Protein AF-A0A7S4GIW9-F1 (afdb_monomer_lite)

Secondary structure (DSSP, 8-state):
-HHHHHHHHHHHHHHHTTS-TT--HHHHHHHHHHHHTT-GGGGTTPPSTTSSHHHHHHHHHHHHHHHHHSTTHHHHHHHHHHHHHHHHHHT--TTTT-EEE--SSEEEE-TTSHHHHHHHHHHHHHHTTEEEEEE---BSGGGT-SSBGGGSBS-TTT--BHHHHHHHHHHHHHHHHTS---EEEEE-TTTHHHHHHHHHHTGGGGPPTTSEEEEEPPEEE-B-STT--B-EETTEEEEE-EEE-BSTHHHHHHHHTTHHHHHHHTT--EEEEEETTBSTHHHHHHHHHHHHHHHT-SEEEEEE---TT-SSPEEEEEE-TTS-EEEEEE-HHHHHHHHHHHHHHHT-----S---TTSS-SSPEEEEEEEEEHHHHHHHHGGGTTPPPEEE---BSSTT--SBSS-B-EEE-GGGGGGGS-TT--EEEEEESSSTT--B----HHHHHHHHTTTS---SHHHHHHHHHHHHHHHHHHTT-B-PPPPS-B-TTS-B---EEEE-TTT-SSHHHHHHTB-TT---EE-TT-EEEEESSEEES-EEEESEEEEEE-TTEEEEEEEEEEES--EEEEEPPTTS-HHHHTTSEEEEES--EEEEE-SSEEEEEE-----EEEEEE-SSTTTS--STT---HHHHHHT-TTEEEEEEE-S-HHHHHHHHHHHHHH-HHHHTT-EEESSHHHHHHHS-GGGS-SEEEE---GGGSSSSSTTT-HHHHHHHTT-EEEEESPS-SS-TTSSTT-SHHHHHHHHHHHHHHH---EEEE-GGGG-HHHHHHHHHHHHHTPPEEEEEEEEEEEGGG-TT--TTS--HIIIIIHHHHHHHHHHH-SEEEEEEEEEEE-TTS-TTSS---S---TT-----SEEEEEEEETTS-EEEEEEEEE-S-SS-EEEEEEEETTEEEEEE-TTSSEEEEEEE-TT-SS-EEEEEE-----TTS---TTHHHH-HHHHHHHHHHHHHHHT-GGG-S--HHHHHHHHHHHHHHHHHHHHHHHHGGG----S-PPPP-----

InterPro domains:
  IPR002618 UDPGP family [PF01704] (115-274)
  IPR013944 Oxidoreductase putative, C-terminal [PF08635] (773-906)
  IPR029044 Nucleotide-diphospho-sugar transferases [G3DSA:3.90.550.10] (23-480)
  IPR029044 Nucleotide-diphospho-sugar transferases [SSF53448] (30-552)
  IPR039741 UDP-sugar pyrophosphorylase [PTHR11952] (23-503)

Structure (mmCIF, N/CA/C/O backbone):
data_AF-A0A7S4GIW9-F1
#
_entry.id   AF-A0A7S4GIW9-F1
#
loop_
_atom_site.group_PDB
_atom_site.id
_atom_site.type_symbol
_atom_site.label_atom_id
_atom_site.label_alt_id
_atom_site.label_comp_id
_atom_site.label_asym_id
_atom_site.label_entity_id
_atom_site.label_seq_id
_atom_site.pdbx_PDB_ins_code
_atom_site.Cartn_x
_atom_site.Cartn_y
_atom_site.Cartn_z
_atom_site.occupancy
_atom_site.B_iso_or_equiv
_atom_site.auth_seq_id
_atom_site.auth_comp_id
_atom_site.auth_asym_id
_atom_site.auth_atom_id
_atom_site.pdbx_PDB_model_num
ATOM 1 N N . PHE A 1 1 ? -38.300 11.000 59.603 1.00 38.16 1 PHE A N 1
ATOM 2 C CA . PHE A 1 1 ? -38.843 9.673 59.249 1.00 38.16 1 PHE A CA 1
ATOM 3 C C . PHE A 1 1 ? -40.251 9.724 58.643 1.00 38.16 1 PHE A C 1
ATOM 5 O O . PHE A 1 1 ? -40.434 9.076 57.629 1.00 38.16 1 PHE A O 1
ATOM 12 N N . PHE A 1 2 ? -41.213 10.523 59.138 1.00 39.88 2 PHE A N 1
ATOM 13 C CA . PHE A 1 2 ? -42.573 10.583 58.548 1.00 39.88 2 PHE A CA 1
ATOM 14 C C . PHE A 1 2 ? -42.736 11.390 57.232 1.00 39.88 2 PHE A C 1
ATOM 16 O O . PHE A 1 2 ? -43.735 11.189 56.553 1.00 39.88 2 PHE A O 1
ATOM 23 N N . SER A 1 3 ? -41.801 12.268 56.825 1.00 44.06 3 SER A N 1
ATOM 24 C CA . SER A 1 3 ? -41.981 13.092 55.604 1.00 44.06 3 SER A CA 1
ATOM 25 C C . SER A 1 3 ? -41.475 12.459 54.300 1.00 44.06 3 SER A C 1
ATOM 27 O O . SER A 1 3 ? -41.956 12.830 53.239 1.00 44.06 3 SER A O 1
ATOM 29 N N . LEU A 1 4 ? -40.536 11.504 54.358 1.00 45.56 4 LEU A N 1
ATOM 30 C CA . LEU A 1 4 ? -40.006 10.819 53.166 1.00 45.56 4 LEU A CA 1
ATOM 31 C C . LEU A 1 4 ? -40.967 9.734 52.647 1.00 45.56 4 LEU A C 1
ATOM 33 O O . LEU A 1 4 ? -41.129 9.594 51.442 1.00 45.56 4 LEU A O 1
ATOM 37 N N . GLY A 1 5 ? -41.669 9.030 53.544 1.00 49.12 5 GLY A N 1
ATOM 38 C CA . GLY A 1 5 ? -42.648 8.005 53.155 1.00 49.12 5 GLY A CA 1
ATOM 39 C C . GLY A 1 5 ? -43.921 8.571 52.515 1.00 49.12 5 GLY A C 1
ATOM 40 O O . GLY A 1 5 ? -44.480 7.951 51.623 1.00 49.12 5 GLY A O 1
ATOM 41 N N . ALA A 1 6 ? -44.364 9.769 52.914 1.00 55.41 6 ALA A N 1
ATOM 42 C CA . ALA A 1 6 ? -45.567 10.388 52.348 1.00 55.41 6 ALA A CA 1
ATOM 43 C C . ALA A 1 6 ? -45.371 10.885 50.902 1.00 55.41 6 ALA A C 1
ATOM 45 O O . ALA A 1 6 ? -46.318 10.866 50.121 1.00 55.41 6 ALA A O 1
ATOM 46 N N . ALA A 1 7 ? -44.153 11.312 50.544 1.00 58.69 7 ALA A N 1
ATOM 47 C CA . ALA A 1 7 ? -43.834 11.777 49.195 1.00 58.69 7 ALA A CA 1
ATOM 48 C C . ALA A 1 7 ? -43.773 10.617 48.185 1.00 58.69 7 ALA A C 1
ATOM 50 O O . ALA A 1 7 ? -44.364 10.728 47.117 1.00 58.69 7 ALA A O 1
ATOM 51 N N . SER A 1 8 ? -43.146 9.489 48.546 1.00 62.00 8 SER A N 1
ATOM 52 C CA . SER A 1 8 ? -43.103 8.286 47.693 1.00 62.00 8 SER A CA 1
ATOM 53 C C . SER A 1 8 ? -44.500 7.691 47.472 1.00 62.00 8 SER A C 1
ATOM 55 O O . SER A 1 8 ? -44.871 7.464 46.328 1.00 62.00 8 SER A O 1
ATOM 57 N N . ILE A 1 9 ? -45.336 7.594 48.518 1.00 69.31 9 ILE A N 1
ATOM 58 C CA . ILE A 1 9 ? -46.732 7.124 48.386 1.00 69.31 9 ILE A CA 1
ATOM 59 C C . ILE A 1 9 ? -47.542 8.001 47.412 1.00 69.31 9 ILE A C 1
ATOM 61 O O . ILE A 1 9 ? -48.404 7.502 46.692 1.00 69.31 9 ILE A O 1
ATOM 65 N N . MET A 1 10 ? -47.288 9.313 47.389 1.00 74.44 10 MET A N 1
ATOM 66 C CA . MET A 1 10 ? -47.988 10.237 46.495 1.00 74.44 10 MET A CA 1
ATOM 67 C C . MET A 1 10 ? -47.496 10.134 45.042 1.00 74.44 10 MET A C 1
ATOM 69 O O . MET A 1 10 ? -48.313 10.258 44.133 1.00 74.44 10 MET A O 1
ATOM 73 N N . VAL A 1 11 ? -46.200 9.887 44.818 1.00 77.75 11 VAL A N 1
ATOM 74 C CA . VAL A 1 11 ? -45.629 9.647 43.479 1.00 77.75 11 VAL A CA 1
ATOM 75 C C . VAL A 1 11 ? -46.150 8.332 42.899 1.00 77.75 11 VAL A C 1
ATOM 77 O O . VAL A 1 11 ? -46.629 8.335 41.768 1.00 77.75 11 VAL A O 1
ATOM 80 N N . ASP A 1 12 ? -46.156 7.255 43.688 1.00 82.25 12 ASP A N 1
ATOM 81 C CA . ASP A 1 12 ? -46.660 5.947 43.252 1.00 82.25 12 ASP A CA 1
ATOM 82 C C . ASP A 1 12 ? -48.149 6.014 42.887 1.00 82.25 12 ASP A C 1
ATOM 84 O O . ASP A 1 12 ? -48.539 5.587 41.804 1.00 82.25 12 ASP A O 1
ATOM 88 N N . ALA A 1 13 ? -48.975 6.666 43.714 1.00 82.00 13 ALA A N 1
ATOM 89 C CA . ALA A 1 13 ? -50.401 6.834 43.424 1.00 82.00 13 ALA A CA 1
ATOM 90 C C . ALA A 1 13 ? -50.675 7.688 42.167 1.00 82.00 13 ALA A C 1
ATOM 92 O O . ALA A 1 13 ? -51.655 7.454 41.455 1.00 82.00 13 ALA A O 1
ATOM 93 N N . LEU A 1 14 ? -49.836 8.696 41.892 1.00 83.75 14 LEU A N 1
ATOM 94 C CA . LEU A 1 14 ? -49.935 9.520 40.681 1.00 83.75 14 LEU A CA 1
ATOM 95 C C . LEU A 1 14 ? -49.474 8.767 39.429 1.00 83.75 14 LEU A C 1
ATOM 97 O O . LEU A 1 14 ? -50.028 8.999 38.354 1.00 83.75 14 LEU A O 1
ATOM 101 N N . LEU A 1 15 ? -48.477 7.892 39.564 1.00 88.25 15 LEU A N 1
ATOM 102 C CA . LEU A 1 15 ? -47.996 7.033 38.489 1.00 88.25 15 LEU A CA 1
ATOM 103 C C . LEU A 1 15 ? -49.033 5.956 38.149 1.00 88.25 15 LEU A C 1
ATOM 105 O O . LEU A 1 15 ? -49.421 5.841 36.988 1.00 88.25 15 LEU A O 1
ATOM 109 N N . ASP A 1 16 ? -49.568 5.259 39.155 1.00 86.88 16 ASP A N 1
ATOM 110 C CA . ASP A 1 16 ? -50.605 4.230 39.000 1.00 86.88 16 ASP A CA 1
ATOM 111 C C . ASP A 1 16 ? -51.836 4.742 38.240 1.00 86.88 16 ASP A C 1
ATOM 113 O O . ASP A 1 16 ? -52.397 4.038 37.400 1.00 86.88 16 ASP A O 1
ATOM 117 N N . ALA A 1 17 ? -52.226 6.002 38.462 1.00 86.75 17 ALA A N 1
ATOM 118 C CA . ALA A 1 17 ? -53.340 6.642 37.755 1.00 86.75 17 ALA A CA 1
ATOM 119 C C . ALA A 1 17 ? -53.102 6.830 36.238 1.00 86.75 17 ALA A C 1
ATOM 121 O O . ALA A 1 17 ? -54.038 7.148 35.496 1.00 86.75 17 ALA A O 1
ATOM 122 N N . LYS A 1 18 ? -51.860 6.658 35.769 1.00 88.06 18 LYS A N 1
ATOM 123 C CA . LYS A 1 18 ? -51.446 6.805 34.365 1.00 88.06 18 LYS A CA 1
ATOM 124 C C . LYS A 1 18 ? -51.061 5.479 33.704 1.00 88.06 18 LYS A C 1
ATOM 126 O O . LYS A 1 18 ? -51.058 5.424 32.470 1.00 88.06 18 LYS A O 1
ATOM 131 N N . LEU A 1 19 ? -50.757 4.437 34.485 1.00 88.44 19 LEU A N 1
ATOM 132 C CA . LEU A 1 19 ? -50.338 3.118 33.997 1.00 88.44 19 LEU A CA 1
ATOM 133 C C . LEU A 1 19 ? -51.541 2.269 33.543 1.00 88.44 19 LEU A C 1
ATOM 135 O O . LEU A 1 19 ? -52.378 1.931 34.381 1.00 88.44 19 LEU A O 1
ATOM 139 N N . PRO A 1 20 ? -51.632 1.867 32.260 1.00 86.69 20 PRO A N 1
ATOM 140 C CA . PRO A 1 20 ? -52.759 1.103 31.725 1.00 86.69 20 PRO A CA 1
ATOM 141 C C . PRO A 1 20 ? -53.138 -0.135 32.547 1.00 86.69 20 PRO A C 1
ATOM 143 O O . PRO A 1 20 ? -52.297 -0.824 33.130 1.00 86.69 20 PRO A O 1
ATOM 146 N N . ASN A 1 21 ? -54.437 -0.442 32.588 1.00 84.75 21 ASN A N 1
ATOM 147 C CA . ASN A 1 21 ? -54.949 -1.590 33.343 1.00 84.75 21 ASN A CA 1
ATOM 148 C C . ASN A 1 21 ? -54.437 -2.937 32.812 1.00 84.75 21 ASN A C 1
ATOM 150 O O . ASN A 1 21 ? -54.299 -3.882 33.587 1.00 84.75 21 ASN A O 1
ATOM 154 N N . ASP A 1 22 ? -54.153 -3.018 31.512 1.00 87.25 22 ASP A N 1
ATOM 155 C CA . ASP A 1 22 ? -53.666 -4.212 30.820 1.00 87.25 22 ASP A CA 1
ATOM 156 C C . ASP A 1 22 ? -52.139 -4.391 30.883 1.00 87.25 22 ASP A C 1
ATOM 158 O O . ASP A 1 22 ? -51.616 -5.331 30.276 1.00 87.25 22 ASP A O 1
ATOM 162 N N . PHE A 1 23 ? -51.427 -3.521 31.611 1.00 89.62 23 PHE A N 1
ATOM 163 C CA . PHE A 1 23 ? -50.010 -3.722 31.907 1.00 89.62 23 PHE A CA 1
ATOM 164 C C . PHE A 1 23 ? -49.804 -4.953 32.790 1.00 89.62 23 PHE A C 1
ATOM 166 O O . PHE A 1 23 ? -50.555 -5.192 33.745 1.00 89.62 23 PHE A O 1
ATOM 173 N N . THR A 1 24 ? -48.755 -5.718 32.497 1.00 89.69 24 THR A N 1
ATOM 174 C CA . THR A 1 24 ? -48.307 -6.814 33.358 1.00 89.69 24 THR A CA 1
ATOM 175 C C . THR A 1 24 ? -47.776 -6.268 34.685 1.00 89.69 24 THR A C 1
ATOM 177 O O . THR A 1 24 ? -47.461 -5.084 34.813 1.00 89.69 24 THR A O 1
ATOM 180 N N . LEU A 1 25 ? -47.668 -7.133 35.698 1.00 88.75 25 LEU A N 1
ATOM 181 C CA . LEU A 1 25 ? -47.049 -6.743 36.968 1.00 88.75 25 LEU A CA 1
ATOM 182 C C . LEU A 1 25 ? -45.603 -6.267 36.750 1.00 88.75 25 LEU A C 1
ATOM 184 O O . LEU A 1 25 ? -45.222 -5.238 37.284 1.00 88.75 25 LEU A O 1
ATOM 188 N N . GLU A 1 26 ? -44.858 -6.945 35.873 1.00 88.31 26 GLU A N 1
ATOM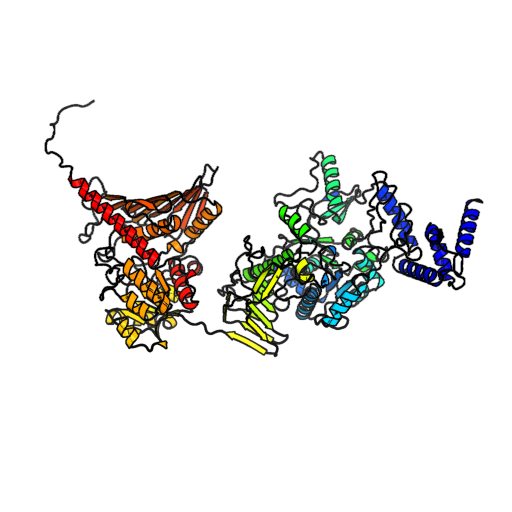 189 C CA . GLU A 1 26 ? -43.483 -6.584 35.504 1.00 88.31 26 GLU A CA 1
ATOM 190 C C . GLU A 1 26 ? -43.391 -5.199 34.840 1.00 88.31 26 GLU A C 1
ATOM 192 O O . GLU A 1 26 ? -42.480 -4.433 35.141 1.00 88.31 26 GLU A O 1
ATOM 197 N N . GLU A 1 27 ? -44.337 -4.847 33.959 1.00 90.44 27 GLU A N 1
ATOM 198 C CA . GLU A 1 27 ? -44.386 -3.518 33.329 1.00 90.44 27 GLU A CA 1
ATOM 199 C C . GLU A 1 27 ? -44.665 -2.417 34.364 1.00 90.44 27 GLU A C 1
ATOM 201 O O . GLU A 1 27 ? -44.078 -1.338 34.289 1.00 90.44 27 GLU A O 1
ATOM 206 N N . LYS A 1 28 ? -45.532 -2.681 35.350 1.00 90.62 28 LYS A N 1
ATOM 207 C CA . LYS A 1 28 ? -45.808 -1.730 36.438 1.00 90.62 28 LYS A CA 1
ATOM 208 C C . LYS A 1 28 ? -44.613 -1.591 37.376 1.00 90.62 28 LYS A C 1
ATOM 210 O O . LYS A 1 28 ? -44.199 -0.468 37.652 1.00 90.62 28 LYS A O 1
ATOM 215 N N . ASP A 1 29 ? -44.014 -2.706 37.788 1.00 92.31 29 ASP A N 1
ATOM 216 C CA . ASP A 1 29 ? -42.825 -2.726 38.645 1.00 92.31 29 ASP A CA 1
ATOM 217 C C . ASP A 1 29 ? -41.670 -1.948 37.997 1.00 92.31 29 ASP A C 1
ATOM 219 O O . ASP A 1 29 ? -41.064 -1.095 38.639 1.00 92.31 29 ASP A O 1
ATOM 223 N N . LEU A 1 30 ? -41.433 -2.135 36.693 1.00 92.50 30 LEU A N 1
ATOM 224 C CA . LEU A 1 30 ? -40.395 -1.409 35.958 1.00 92.50 30 LEU A CA 1
ATOM 225 C C . LEU A 1 30 ? -40.660 0.108 35.883 1.00 92.50 30 LEU A C 1
ATOM 227 O O . LEU A 1 30 ? -39.719 0.905 35.887 1.00 92.50 30 LEU A O 1
ATOM 231 N N . ALA A 1 31 ? -41.926 0.530 35.822 1.00 93.12 31 ALA A N 1
ATOM 232 C CA . ALA A 1 31 ? -42.284 1.946 35.875 1.00 93.12 31 ALA A CA 1
ATOM 233 C C . ALA A 1 31 ? -42.029 2.547 37.270 1.00 93.12 31 ALA A C 1
ATOM 235 O O . ALA A 1 31 ? -41.482 3.649 37.369 1.00 93.12 31 ALA A O 1
ATOM 236 N N . HIS A 1 32 ? -42.356 1.816 38.342 1.00 93.00 32 HIS A N 1
ATOM 237 C CA . HIS A 1 32 ? -42.006 2.222 39.707 1.00 93.00 32 HIS A CA 1
ATOM 238 C C . HIS A 1 32 ? -40.490 2.236 39.926 1.00 93.00 32 HIS A C 1
ATOM 240 O O . HIS A 1 32 ? -39.978 3.161 40.552 1.00 93.00 32 HIS A O 1
ATOM 246 N N . ASP A 1 33 ? -39.746 1.280 39.366 1.00 93.12 33 ASP A N 1
ATOM 247 C CA . ASP A 1 33 ? -38.282 1.274 39.411 1.00 93.12 33 ASP A CA 1
ATOM 248 C C . ASP A 1 33 ? -37.699 2.527 38.749 1.00 93.12 33 ASP A C 1
ATOM 250 O O . ASP A 1 33 ? -36.821 3.171 39.323 1.00 93.12 33 ASP A O 1
ATOM 254 N N . LEU A 1 34 ? -38.223 2.947 37.591 1.00 94.00 34 LEU A N 1
ATOM 255 C CA . LEU A 1 34 ? -37.839 4.218 36.969 1.00 94.00 34 LEU A CA 1
ATOM 256 C C . LEU A 1 34 ? -38.123 5.418 37.885 1.00 94.00 34 LEU A C 1
ATOM 258 O O . LEU A 1 34 ? -37.243 6.263 38.066 1.00 94.00 34 LEU A O 1
ATOM 262 N N . ALA A 1 35 ? -39.306 5.493 38.498 1.00 93.00 35 ALA A N 1
ATOM 263 C CA . ALA A 1 35 ? -39.626 6.558 39.451 1.00 93.00 35 ALA A CA 1
ATOM 264 C C . ALA A 1 35 ? -38.669 6.549 40.660 1.00 93.00 35 ALA A C 1
ATOM 266 O O . ALA A 1 35 ? -38.144 7.592 41.047 1.00 93.00 35 ALA A O 1
ATOM 267 N N . ASN A 1 36 ? -38.334 5.371 41.191 1.00 91.69 36 ASN A N 1
ATOM 268 C CA . ASN A 1 36 ? -37.367 5.204 42.280 1.00 91.69 36 ASN A CA 1
ATOM 269 C C . ASN A 1 36 ? -35.938 5.630 41.894 1.00 91.69 36 ASN A C 1
ATOM 271 O O . ASN A 1 36 ? -35.154 6.023 42.761 1.00 91.69 36 ASN A O 1
ATOM 275 N N . LEU A 1 37 ? -35.592 5.597 40.603 1.00 93.62 37 LEU A N 1
ATOM 276 C CA . LEU A 1 37 ? -34.322 6.103 40.068 1.00 93.62 37 LEU A CA 1
ATOM 277 C C . LEU A 1 37 ? -34.308 7.630 39.850 1.00 93.62 37 LEU A C 1
ATOM 279 O O . LEU A 1 37 ? -33.266 8.177 39.462 1.00 93.62 37 LEU A O 1
ATOM 283 N N . GLY A 1 38 ? -35.418 8.323 40.127 1.00 93.44 38 GLY A N 1
ATOM 284 C CA . GLY A 1 38 ? -35.595 9.758 39.884 1.00 93.44 38 GLY A CA 1
ATOM 285 C C . GLY A 1 38 ? -35.997 10.085 38.443 1.00 93.44 38 GLY A C 1
ATOM 286 O O . GLY A 1 38 ? -35.600 11.125 37.917 1.00 93.44 38 GLY A O 1
ATOM 287 N N . GLN A 1 39 ? -36.689 9.158 37.770 1.00 96.00 39 GLN A N 1
ATOM 288 C CA . GLN A 1 39 ? -37.133 9.284 36.377 1.00 96.00 39 GLN A CA 1
ATOM 289 C C . GLN A 1 39 ? -38.656 9.476 36.262 1.00 96.00 39 GLN A C 1
ATOM 291 O O . GLN A 1 39 ? -39.239 9.238 35.205 1.00 96.00 39 GLN A O 1
ATOM 296 N N . GLU A 1 40 ? -39.328 9.907 37.333 1.00 93.00 40 GLU A N 1
ATOM 297 C CA . GLU A 1 40 ? -40.781 10.110 37.361 1.00 93.00 40 GLU A CA 1
ATOM 298 C C . GLU A 1 40 ? -41.262 11.146 36.330 1.00 93.00 40 GLU A C 1
ATOM 300 O O . GLU A 1 40 ? -42.408 11.098 35.876 1.00 93.00 40 GLU A O 1
ATOM 305 N N . HIS A 1 41 ? -40.374 12.048 35.890 1.00 93.06 41 HIS A N 1
ATOM 306 C CA . HIS A 1 41 ? -40.690 13.063 34.886 1.00 93.06 41 HIS A CA 1
ATOM 307 C C . HIS A 1 41 ? -41.069 12.478 33.525 1.00 93.06 41 HIS A C 1
ATOM 309 O O . HIS A 1 41 ? -41.790 13.139 32.781 1.00 93.06 41 HIS A O 1
ATOM 315 N N . LEU A 1 42 ? -40.635 11.252 33.213 1.00 94.12 42 LEU A N 1
ATOM 316 C CA . LEU A 1 42 ? -40.977 10.555 31.968 1.00 94.12 42 LEU A CA 1
ATOM 317 C C . LEU A 1 42 ? -42.487 10.318 31.832 1.00 94.12 42 LEU A C 1
ATOM 319 O O . LEU A 1 42 ? -43.005 10.236 30.722 1.00 94.12 42 LEU A O 1
ATOM 323 N N . PHE A 1 43 ? -43.200 10.263 32.959 1.00 92.25 43 PHE A N 1
ATOM 324 C CA . PHE A 1 43 ? -44.635 9.994 33.013 1.00 92.25 43 PHE A CA 1
ATOM 325 C C . PHE A 1 43 ? -45.472 11.262 33.226 1.00 92.25 43 PHE A C 1
ATOM 327 O O . PHE A 1 43 ? -46.699 11.184 33.317 1.00 92.25 43 PHE A O 1
ATOM 334 N N . ASN A 1 44 ? -44.858 12.447 33.345 1.00 89.06 44 ASN A N 1
ATOM 335 C CA . ASN A 1 44 ? -45.577 13.682 33.684 1.00 89.06 44 ASN A CA 1
ATOM 336 C C . ASN A 1 44 ? -46.642 14.042 32.644 1.00 89.06 44 ASN A C 1
ATOM 338 O O . ASN A 1 44 ? -47.782 14.322 33.024 1.00 89.06 44 ASN A O 1
ATOM 342 N N . ASP A 1 45 ? -46.294 13.924 31.366 1.00 86.31 45 ASP A N 1
ATOM 343 C CA . ASP A 1 45 ? -47.155 14.291 30.238 1.00 86.31 45 ASP A CA 1
ATOM 344 C C . ASP A 1 45 ? -48.039 13.134 29.744 1.00 86.31 45 ASP A C 1
ATOM 346 O O . ASP A 1 45 ? -48.751 13.274 28.749 1.00 86.31 45 ASP A O 1
ATOM 350 N N . TRP A 1 46 ? -48.015 11.980 30.422 1.00 90.69 46 TRP A N 1
ATOM 351 C CA . TRP A 1 46 ? -48.885 10.864 30.061 1.00 90.69 46 TRP A CA 1
ATOM 352 C C . TRP A 1 46 ? -50.347 11.181 30.411 1.00 90.69 46 TRP A C 1
ATOM 354 O O . TRP A 1 46 ? -50.626 11.626 31.533 1.00 90.69 46 TRP A O 1
ATOM 364 N N . PRO A 1 47 ? -51.294 10.918 29.490 1.00 87.62 47 PRO A N 1
ATOM 365 C CA . PRO A 1 47 ? -52.717 11.055 29.759 1.00 87.62 47 PRO A CA 1
ATOM 366 C C . PRO A 1 47 ? -53.183 9.978 30.758 1.00 87.62 47 PRO A C 1
ATOM 368 O O . PRO A 1 47 ? -52.425 9.045 31.060 1.00 87.62 47 PRO A O 1
ATOM 371 N N . PRO A 1 48 ? -54.421 10.074 31.277 1.00 85.31 48 PRO A N 1
ATOM 372 C CA . PRO A 1 48 ? -54.980 9.095 32.205 1.00 85.31 48 PRO A CA 1
ATOM 373 C C . PRO A 1 48 ? -54.899 7.642 31.711 1.00 85.31 48 PRO A C 1
ATOM 375 O O . PRO A 1 48 ? -54.687 7.367 30.529 1.00 85.31 48 PRO A O 1
ATOM 378 N N . GLN A 1 49 ? -55.068 6.721 32.657 1.00 77.81 49 GLN A N 1
ATOM 379 C CA . GLN A 1 49 ? -54.806 5.286 32.562 1.00 77.81 49 GLN A CA 1
ATOM 380 C C . GLN A 1 49 ? -55.054 4.612 31.196 1.00 77.81 49 GLN A C 1
ATOM 382 O O . GLN A 1 49 ? -54.143 3.980 30.671 1.00 77.81 49 GLN A O 1
ATOM 387 N N . ASP A 1 50 ? -56.234 4.779 30.596 1.00 76.75 50 ASP A N 1
ATOM 388 C CA . ASP A 1 50 ? -56.660 4.014 29.410 1.00 76.75 50 ASP A CA 1
ATOM 389 C C . ASP A 1 50 ? -56.513 4.778 28.072 1.00 76.75 50 ASP A C 1
ATOM 391 O O . ASP A 1 50 ? -57.012 4.340 27.034 1.00 76.75 50 ASP A O 1
ATOM 395 N N . GLU A 1 51 ? -55.826 5.924 28.072 1.00 76.44 51 GLU A N 1
ATOM 396 C CA . GLU A 1 51 ? -55.464 6.662 26.856 1.00 76.44 51 GLU A CA 1
ATOM 397 C C . GLU A 1 51 ? -54.027 6.346 26.414 1.00 76.44 51 GLU A C 1
ATOM 399 O O . GLU A 1 51 ? -53.128 6.199 27.247 1.00 76.44 51 GLU A O 1
ATOM 404 N N . ALA A 1 52 ? -53.806 6.275 25.093 1.00 76.81 52 ALA A N 1
ATOM 405 C CA . ALA A 1 52 ? -52.512 5.965 24.468 1.00 76.81 52 ALA A CA 1
ATOM 406 C C . ALA A 1 52 ? -51.866 4.653 24.970 1.00 76.81 52 ALA A C 1
ATOM 408 O O . ALA A 1 52 ? -50.644 4.538 25.068 1.00 76.81 52 ALA A O 1
ATOM 409 N N . SER A 1 53 ? -52.679 3.647 25.325 1.00 79.75 53 SER A N 1
ATOM 410 C CA . SER A 1 53 ? -52.186 2.396 25.921 1.00 79.75 53 SER A CA 1
ATOM 411 C C . SER A 1 53 ? -51.204 1.646 25.019 1.00 79.75 53 SER A C 1
ATOM 413 O O . SER A 1 53 ? -50.292 0.998 25.524 1.00 79.75 53 SER A O 1
ATOM 415 N N . THR A 1 54 ? -51.342 1.759 23.692 1.00 87.81 54 THR A N 1
ATOM 416 C CA . THR A 1 54 ? -50.422 1.108 22.742 1.00 87.81 54 THR A CA 1
ATOM 417 C C . THR A 1 54 ? -49.038 1.752 22.800 1.00 87.81 54 THR A C 1
ATOM 419 O O . THR A 1 54 ? -48.031 1.054 22.897 1.00 87.81 54 THR A O 1
ATOM 422 N N . GLU A 1 55 ? -48.984 3.080 22.797 1.00 91.19 55 GLU A N 1
ATOM 423 C CA . GLU A 1 55 ? -47.760 3.871 22.857 1.00 91.19 55 GLU A CA 1
ATOM 424 C C . GLU A 1 55 ? -47.070 3.729 24.219 1.00 91.19 55 GLU A C 1
ATOM 426 O O . GLU A 1 55 ? -45.870 3.470 24.279 1.00 91.19 55 GLU A O 1
ATOM 431 N N . LYS A 1 56 ? -47.831 3.792 25.320 1.00 92.56 56 LYS A N 1
ATOM 432 C CA . LYS A 1 56 ? -47.316 3.542 26.677 1.00 92.56 56 LYS A CA 1
ATOM 433 C C . LYS A 1 56 ? -46.713 2.140 26.806 1.00 92.56 56 LYS A C 1
ATOM 435 O O . LYS A 1 56 ? -45.669 1.970 27.431 1.00 92.56 56 LYS A O 1
ATOM 440 N N . LYS A 1 57 ? -47.345 1.131 26.199 1.00 90.88 57 LYS A N 1
ATOM 441 C CA . LYS A 1 57 ? -46.831 -0.244 26.193 1.00 90.88 57 LYS A CA 1
ATOM 442 C C . LYS A 1 57 ? -45.550 -0.369 25.372 1.00 90.88 57 LYS A C 1
ATOM 444 O O . LYS A 1 57 ? -44.597 -0.993 25.829 1.00 90.88 57 LYS A O 1
ATOM 449 N N . ALA A 1 58 ? -45.495 0.266 24.201 1.00 92.75 58 ALA A N 1
ATOM 450 C CA . ALA A 1 58 ? -44.282 0.321 23.386 1.00 92.75 58 ALA A CA 1
ATOM 451 C C . ALA A 1 58 ? -43.117 0.995 24.136 1.00 92.75 58 ALA A C 1
ATOM 453 O O . ALA A 1 58 ? -41.994 0.491 24.105 1.00 92.75 58 ALA A O 1
ATOM 454 N N . PHE A 1 59 ? -43.389 2.070 24.884 1.00 94.75 59 PHE A N 1
ATOM 455 C CA . PHE A 1 59 ? -42.402 2.707 25.756 1.00 94.75 59 PHE A CA 1
ATOM 456 C C . PHE A 1 59 ? -41.861 1.735 26.812 1.00 94.75 59 PHE A C 1
ATOM 458 O O . PHE A 1 59 ? -40.648 1.574 26.933 1.00 94.75 59 PHE A O 1
ATOM 465 N N . MET A 1 60 ? -42.731 1.032 27.547 1.00 94.56 60 MET A N 1
ATOM 466 C CA . MET A 1 60 ? -42.274 0.081 28.570 1.00 94.56 60 MET A CA 1
ATOM 467 C C . MET A 1 60 ? -41.507 -1.105 27.977 1.00 94.56 60 MET A C 1
ATOM 469 O O . MET A 1 60 ? -40.545 -1.569 28.585 1.00 94.56 60 MET A O 1
ATOM 473 N N . GLN A 1 61 ? -41.854 -1.548 26.766 1.00 94.06 61 GLN A N 1
ATOM 474 C CA . GLN A 1 61 ? -41.067 -2.542 26.030 1.00 94.06 61 GLN A CA 1
ATOM 475 C C . GLN A 1 61 ? -39.665 -2.023 25.691 1.00 94.06 61 GLN A C 1
ATOM 477 O O . GLN A 1 61 ? -38.685 -2.750 25.863 1.00 94.06 61 GLN A O 1
ATOM 482 N N . GLN A 1 62 ? -39.548 -0.762 25.260 1.00 95.00 62 GLN A N 1
ATOM 483 C CA . GLN A 1 62 ? -38.255 -0.117 25.028 1.00 95.00 62 GLN A CA 1
ATOM 484 C C . GLN A 1 62 ? -37.435 -0.040 26.327 1.00 95.00 62 GLN A C 1
ATOM 486 O O . GLN A 1 62 ? -36.260 -0.405 26.330 1.00 95.00 62 GLN A O 1
ATOM 491 N N . VAL A 1 63 ? -38.046 0.384 27.438 1.00 95.69 63 VAL A N 1
ATOM 492 C CA . VAL A 1 63 ? -37.393 0.447 28.758 1.00 95.69 63 VAL A CA 1
ATOM 493 C C . VAL A 1 63 ? -36.921 -0.939 29.201 1.00 95.69 63 VAL A C 1
ATOM 495 O O . VAL A 1 63 ? -35.780 -1.076 29.638 1.00 95.69 63 VAL A O 1
ATOM 498 N N . ALA A 1 64 ? -37.753 -1.973 29.051 1.00 94.81 64 ALA A N 1
ATOM 499 C CA . ALA A 1 64 ? -37.399 -3.345 29.405 1.00 94.81 64 ALA A CA 1
ATOM 500 C C . ALA A 1 64 ? -36.204 -3.853 28.584 1.00 94.81 64 ALA A C 1
ATOM 502 O O . ALA A 1 64 ? -35.284 -4.452 29.142 1.00 94.81 64 ALA A O 1
ATOM 503 N N . ALA A 1 65 ? -36.172 -3.558 27.280 1.00 93.38 65 ALA A N 1
ATOM 504 C CA . ALA A 1 65 ? -35.049 -3.905 26.413 1.00 93.38 65 ALA A CA 1
ATOM 505 C C . ALA A 1 65 ? -33.752 -3.191 26.833 1.00 93.38 65 ALA A C 1
ATOM 507 O O . ALA A 1 65 ? -32.705 -3.831 26.940 1.00 93.38 65 ALA A O 1
ATOM 508 N N . LEU A 1 66 ? -33.822 -1.889 27.133 1.00 94.38 66 LEU A N 1
ATOM 509 C CA . LEU A 1 66 ? -32.674 -1.113 27.612 1.00 94.38 66 LEU A CA 1
ATOM 510 C C . LEU A 1 66 ? -32.162 -1.652 28.955 1.00 94.38 66 LEU A C 1
ATOM 512 O O . LEU A 1 66 ? -30.959 -1.866 29.109 1.00 94.38 66 LEU A O 1
ATOM 516 N N . ASN A 1 67 ? -33.072 -1.958 29.882 1.00 94.62 67 ASN A N 1
ATOM 517 C CA . ASN A 1 67 ? -32.753 -2.542 31.182 1.00 94.62 67 ASN A CA 1
ATOM 518 C C . ASN A 1 67 ? -32.110 -3.929 31.073 1.00 94.62 67 ASN A C 1
ATOM 520 O O . ASN A 1 67 ? -31.199 -4.233 31.831 1.00 94.62 67 ASN A O 1
ATOM 524 N N . ALA A 1 68 ? -32.537 -4.761 30.124 1.00 91.31 68 ALA A N 1
ATOM 525 C CA . ALA A 1 68 ? -31.926 -6.070 29.904 1.00 91.31 68 ALA A CA 1
ATOM 526 C C . ALA A 1 68 ? -30.558 -5.988 29.197 1.00 91.31 68 ALA A C 1
ATOM 528 O O . ALA A 1 68 ? -29.725 -6.876 29.365 1.00 91.31 68 ALA A O 1
ATOM 529 N N . SER A 1 69 ? -30.333 -4.951 28.383 1.00 89.56 69 SER A N 1
ATOM 530 C CA . SER A 1 69 ? -29.129 -4.829 27.549 1.00 89.56 69 SER A CA 1
ATOM 531 C C . SER A 1 69 ? -27.880 -4.374 28.310 1.00 89.56 69 SER A C 1
ATOM 533 O O . SER A 1 69 ? -26.769 -4.782 27.969 1.00 89.56 69 SER A O 1
ATOM 535 N N . TYR A 1 70 ? -28.055 -3.547 29.341 1.00 90.94 70 TYR A N 1
ATOM 536 C CA . TYR A 1 70 ? -26.960 -2.982 30.121 1.00 90.94 70 TYR A CA 1
ATOM 537 C C . TYR A 1 70 ? -26.680 -3.855 31.359 1.00 90.94 70 TYR A C 1
ATOM 539 O O . TYR A 1 70 ? -27.614 -4.107 32.123 1.00 90.94 70 TYR A O 1
ATOM 547 N N . PRO A 1 71 ? -25.441 -4.333 31.603 1.00 89.19 71 PRO A N 1
ATOM 548 C CA . PRO A 1 71 ? -25.150 -5.145 32.789 1.00 89.19 71 PRO A CA 1
ATOM 549 C C . PRO A 1 71 ? -25.456 -4.384 34.092 1.00 89.19 71 PRO A C 1
ATOM 551 O O . PRO A 1 71 ? -25.046 -3.241 34.273 1.00 89.19 71 PRO A O 1
ATOM 554 N N . GLY A 1 72 ? -26.236 -4.995 34.989 1.00 90.06 72 GLY A N 1
ATOM 555 C CA . GLY A 1 72 ? -26.776 -4.329 36.187 1.00 90.06 72 GLY A CA 1
ATOM 556 C C . GLY A 1 72 ? -28.008 -3.433 35.949 1.00 90.06 72 GLY A C 1
ATOM 557 O O . GLY A 1 72 ? -28.522 -2.829 36.894 1.00 90.06 72 GLY A O 1
ATOM 558 N N . GLY A 1 73 ? -28.508 -3.368 34.714 1.00 93.38 73 GLY A N 1
ATOM 559 C CA . GLY A 1 73 ? -29.728 -2.667 34.322 1.00 93.38 73 GLY A CA 1
ATOM 560 C C . GLY A 1 73 ? -29.648 -1.142 34.350 1.00 93.38 73 GLY A C 1
ATOM 561 O O . GLY A 1 73 ? -28.597 -0.539 34.572 1.00 93.38 73 GLY A O 1
ATOM 562 N N . LEU A 1 74 ? -30.796 -0.492 34.145 1.00 95.81 74 LEU A N 1
ATOM 563 C CA . LEU A 1 74 ? -30.908 0.972 34.133 1.00 95.81 74 LEU A CA 1
ATOM 564 C C . LEU A 1 74 ? -30.511 1.595 35.471 1.00 95.81 74 LEU A C 1
ATOM 566 O O . LEU A 1 74 ? -30.030 2.726 35.492 1.00 95.81 74 LEU A O 1
ATOM 570 N N . LYS A 1 75 ? -30.656 0.854 36.574 1.00 95.31 75 LYS A N 1
ATOM 571 C CA . LYS A 1 75 ? -30.156 1.277 37.881 1.00 95.31 75 LYS A CA 1
ATOM 572 C C . LYS A 1 75 ? -28.641 1.486 37.856 1.00 95.31 75 LYS A C 1
ATOM 574 O O . LYS A 1 75 ? -28.186 2.566 38.217 1.00 95.31 75 LYS A O 1
ATOM 579 N N . ALA A 1 76 ? -27.877 0.483 37.414 1.00 94.06 76 ALA A N 1
ATOM 580 C CA . ALA A 1 76 ? -26.423 0.598 37.316 1.00 94.06 76 ALA A CA 1
ATOM 581 C C . ALA A 1 76 ? -26.015 1.719 36.349 1.00 94.06 76 ALA A C 1
ATOM 583 O O . ALA A 1 76 ? -25.141 2.517 36.677 1.00 94.06 76 ALA A O 1
ATOM 584 N N . TYR A 1 77 ? -26.713 1.850 35.214 1.00 95.38 77 TYR A N 1
ATOM 585 C CA . TYR A 1 77 ? -26.467 2.930 34.256 1.00 95.38 77 TYR A CA 1
ATOM 586 C C . TYR A 1 77 ? -26.663 4.325 34.873 1.00 95.38 77 TYR A C 1
ATOM 588 O O . TYR A 1 77 ? -25.812 5.197 34.713 1.00 95.38 77 TYR A O 1
ATOM 596 N N . VAL A 1 78 ? -27.761 4.548 35.608 1.00 97.06 78 VAL A N 1
ATOM 597 C CA . VAL A 1 78 ? -28.038 5.830 36.285 1.00 97.06 78 VAL A CA 1
ATOM 598 C C . VAL A 1 78 ? -27.025 6.102 37.397 1.00 97.06 78 VAL A C 1
ATOM 600 O O . VAL A 1 78 ? -26.552 7.233 37.515 1.00 97.06 78 VAL A O 1
ATOM 603 N N . ASP A 1 79 ? -26.676 5.092 38.195 1.00 95.31 79 ASP A N 1
ATOM 604 C CA . ASP A 1 79 ? -25.700 5.225 39.280 1.00 95.31 79 ASP A CA 1
ATOM 605 C C . ASP A 1 79 ? -24.314 5.617 38.725 1.00 95.31 79 ASP A C 1
ATOM 607 O O . ASP A 1 79 ? -23.728 6.613 39.168 1.00 95.31 79 ASP A O 1
ATOM 611 N N . ASN A 1 80 ? -23.840 4.920 37.684 1.00 94.75 80 ASN A N 1
ATOM 612 C CA . ASN A 1 80 ? -22.592 5.241 36.984 1.00 94.75 80 ASN A CA 1
ATOM 613 C C . ASN A 1 80 ? -22.650 6.633 36.341 1.00 94.75 80 ASN A C 1
ATOM 615 O O . ASN A 1 80 ? -21.711 7.425 36.460 1.00 94.75 80 ASN A O 1
ATOM 619 N N . ALA A 1 81 ? -23.770 6.968 35.695 1.00 96.50 81 ALA A N 1
ATOM 620 C CA . ALA A 1 81 ? -23.966 8.263 35.062 1.00 96.50 81 ALA A CA 1
ATOM 621 C C . ALA A 1 81 ? -23.891 9.419 36.054 1.00 96.50 81 ALA A C 1
ATOM 623 O O . ALA A 1 81 ? -23.190 10.392 35.782 1.00 96.50 81 ALA A O 1
ATOM 624 N N . LYS A 1 82 ? -24.545 9.312 37.215 1.00 96.31 82 LYS A N 1
ATOM 625 C CA . LYS A 1 82 ? -24.471 10.334 38.269 1.00 96.31 82 LYS A CA 1
ATOM 626 C C . LYS A 1 82 ? -23.034 10.538 38.740 1.00 96.31 82 LYS A C 1
ATOM 628 O O . LYS A 1 82 ? -22.587 11.680 38.842 1.00 96.31 82 LYS A O 1
ATOM 633 N N . GLN A 1 83 ? -22.289 9.454 38.964 1.00 95.25 83 GLN A N 1
ATOM 634 C CA . GLN A 1 83 ? -20.889 9.534 39.380 1.00 95.25 83 GLN A CA 1
ATOM 635 C C . GLN A 1 83 ? -20.011 10.223 38.321 1.00 95.25 83 GLN A C 1
ATOM 637 O O . GLN A 1 83 ? -19.274 11.159 38.637 1.00 95.25 83 GLN A O 1
ATOM 642 N N . LEU A 1 84 ? -20.103 9.794 37.060 1.00 94.62 84 LEU A N 1
ATOM 643 C CA . LEU A 1 84 ? -19.282 10.323 35.967 1.00 94.62 84 LEU A CA 1
ATOM 644 C C . LEU A 1 84 ? -19.654 11.766 35.597 1.00 94.62 84 LEU A C 1
ATOM 646 O O . LEU A 1 84 ? -18.773 12.578 35.307 1.00 94.62 84 LEU A O 1
ATOM 650 N N . LEU A 1 85 ? -20.942 12.117 35.633 1.00 94.94 85 LEU A N 1
ATOM 651 C CA . LEU A 1 85 ? -21.411 13.485 35.400 1.00 94.94 85 LEU A CA 1
ATOM 652 C C . LEU A 1 85 ? -20.947 14.429 36.505 1.00 94.94 85 LEU A C 1
ATOM 654 O O . LEU A 1 85 ? -20.472 15.523 36.198 1.00 94.94 85 LEU A O 1
ATOM 658 N N . GLN A 1 86 ? -21.009 13.999 37.768 1.00 93.81 86 GLN A N 1
ATOM 659 C CA . GLN A 1 86 ? -20.494 14.787 38.884 1.00 93.81 86 GLN A CA 1
ATOM 660 C C . GLN A 1 86 ? -18.985 15.036 38.736 1.00 93.81 86 GLN A C 1
ATOM 662 O O . GLN A 1 86 ? -18.552 16.187 38.798 1.00 93.81 86 GLN A O 1
ATOM 667 N N . ALA A 1 87 ? -18.205 13.995 38.428 1.00 90.06 87 ALA A N 1
ATOM 668 C CA . ALA A 1 87 ? -16.770 14.120 38.167 1.00 90.06 87 ALA A CA 1
ATOM 669 C C . ALA A 1 87 ? -16.476 15.079 36.992 1.00 90.06 87 ALA A C 1
ATOM 671 O O . ALA A 1 87 ? -15.625 15.965 37.093 1.00 90.06 87 ALA A O 1
ATOM 672 N N . SER A 1 88 ? -17.231 14.972 35.892 1.00 89.19 88 SER A N 1
ATOM 673 C CA . SER A 1 88 ? -17.119 15.870 34.731 1.00 89.19 88 SER A CA 1
ATOM 674 C C . SER A 1 88 ? -17.432 17.333 35.081 1.00 89.19 88 SER A C 1
ATOM 676 O O . SER A 1 88 ? -16.735 18.264 34.645 1.00 89.19 88 SER A O 1
ATOM 678 N N . LYS A 1 89 ? -18.472 17.555 35.894 1.00 89.50 89 LYS A N 1
ATOM 679 C CA . LYS A 1 89 ? -18.871 18.878 36.381 1.00 89.50 89 LYS A CA 1
ATOM 680 C C . LYS A 1 89 ? -17.759 19.505 37.222 1.00 89.50 89 LYS A C 1
ATOM 682 O O . LYS A 1 89 ? -17.357 20.635 36.950 1.00 89.50 89 LYS A O 1
ATOM 687 N N . GLU A 1 90 ? -17.194 18.746 38.152 1.00 89.19 90 GLU A N 1
ATOM 688 C CA . GLU A 1 90 ? -16.074 19.166 39.005 1.00 89.19 90 GLU A CA 1
ATOM 689 C C . GLU A 1 90 ? -14.750 19.314 38.239 1.00 89.19 90 GLU A C 1
ATOM 691 O O . GLU A 1 90 ? -13.838 19.983 38.712 1.00 89.19 90 GLU A O 1
ATOM 696 N N . GLY A 1 91 ? -14.659 18.770 37.020 1.00 82.25 91 GLY A N 1
ATOM 697 C CA . GLY A 1 91 ? -13.439 18.812 36.214 1.00 82.25 91 GLY A CA 1
ATOM 698 C C . GLY A 1 91 ? -12.381 17.810 36.674 1.00 82.25 91 GLY A C 1
ATOM 699 O O . GLY A 1 91 ? -11.208 18.001 36.366 1.00 82.25 91 GLY A O 1
ATOM 700 N N . VAL A 1 92 ? -12.794 16.757 37.384 1.00 82.75 92 VAL A N 1
ATOM 701 C CA . VAL A 1 92 ? -11.916 15.670 37.824 1.00 82.75 92 VAL A CA 1
ATOM 702 C C . VAL A 1 92 ? -11.353 14.965 36.595 1.00 82.75 92 VAL A C 1
ATOM 704 O O . VAL A 1 92 ? -12.105 14.477 35.745 1.00 82.75 92 VAL A O 1
ATOM 707 N N . ASN A 1 93 ? -10.027 14.902 36.493 1.00 77.69 93 ASN A N 1
ATOM 708 C CA . ASN A 1 93 ? -9.370 14.113 35.461 1.00 77.69 93 ASN A CA 1
ATOM 709 C C . ASN A 1 93 ? -9.186 12.677 35.987 1.00 77.69 93 ASN A C 1
ATOM 711 O O . ASN A 1 93 ? -8.510 12.493 36.996 1.00 77.69 93 ASN A O 1
ATOM 715 N N . PRO A 1 94 ? -9.731 11.638 35.324 1.00 80.00 94 PRO A N 1
ATOM 716 C CA . PRO A 1 94 ? -9.589 10.254 35.788 1.00 80.00 94 PRO A CA 1
ATOM 717 C C . PRO A 1 94 ? -8.136 9.755 35.806 1.00 80.00 94 PRO A C 1
ATOM 719 O O . PRO A 1 94 ? -7.849 8.744 36.437 1.00 80.00 94 PRO A O 1
ATOM 722 N N . LEU A 1 95 ? -7.229 10.448 35.111 1.00 85.31 95 LEU A N 1
ATOM 723 C CA . LEU A 1 95 ? -5.795 10.162 35.088 1.00 85.31 95 LEU A CA 1
ATOM 724 C C . LEU A 1 95 ? -4.985 11.167 35.925 1.00 85.31 95 LEU A C 1
ATOM 726 O O . LEU A 1 95 ? -3.765 11.247 35.785 1.00 85.31 95 LEU A O 1
ATOM 730 N N . GLU A 1 96 ? -5.633 11.968 36.773 1.00 82.56 96 GLU A N 1
ATOM 731 C CA . GLU A 1 96 ? -4.938 12.885 37.677 1.00 82.56 96 GLU A CA 1
ATOM 732 C C . GLU A 1 96 ? -3.982 12.123 38.607 1.00 82.56 96 GLU A C 1
ATOM 734 O O . GLU A 1 96 ? -4.305 11.056 39.126 1.00 82.56 96 GLU A O 1
ATOM 739 N N . GLY A 1 97 ? -2.769 12.652 38.783 1.00 85.25 97 GLY A N 1
ATOM 740 C CA . GLY A 1 97 ? -1.707 12.007 39.560 1.00 85.25 97 GLY A CA 1
ATOM 741 C C . GLY A 1 97 ? -0.948 10.895 38.826 1.00 85.25 97 GLY A C 1
ATOM 742 O O . GLY A 1 97 ? 0.126 10.509 39.285 1.00 85.25 97 GLY A O 1
ATOM 743 N N . PHE A 1 98 ? -1.432 10.414 37.675 1.00 92.00 98 PHE A N 1
ATOM 744 C CA . PHE A 1 98 ? -0.665 9.483 36.851 1.00 92.00 98 PHE A CA 1
ATOM 745 C C . PHE A 1 98 ? 0.439 10.202 36.076 1.00 92.00 98 PHE A C 1
ATOM 747 O O . PHE A 1 98 ? 0.253 11.296 35.544 1.00 92.00 98 PHE A O 1
ATOM 754 N N . THR A 1 99 ? 1.585 9.536 35.957 1.00 93.69 99 THR A N 1
ATOM 755 C CA . THR A 1 99 ? 2.717 9.992 35.144 1.00 93.69 99 THR A CA 1
ATOM 756 C C . THR A 1 99 ? 2.795 9.157 33.863 1.00 93.69 99 THR A C 1
ATOM 758 O O . THR A 1 99 ? 3.057 7.955 33.963 1.00 93.69 99 THR A O 1
ATOM 761 N N . PRO A 1 100 ? 2.563 9.743 32.670 1.00 94.62 100 PRO A N 1
ATOM 762 C CA . PRO A 1 100 ? 2.784 9.074 31.400 1.00 94.62 100 PRO A CA 1
ATOM 763 C C . PRO A 1 100 ? 4.272 9.095 31.040 1.00 94.62 100 PRO A C 1
ATOM 765 O O . PRO A 1 100 ? 4.923 10.136 31.107 1.00 94.62 100 PRO A O 1
ATOM 768 N N . THR A 1 101 ? 4.798 7.950 30.616 1.00 94.75 101 THR A N 1
ATOM 769 C CA . THR A 1 101 ? 6.128 7.822 30.012 1.00 94.75 101 THR A CA 1
ATOM 770 C C . THR A 1 101 ? 6.051 7.039 28.701 1.00 94.75 101 THR A C 1
ATOM 772 O O . THR A 1 101 ? 5.115 6.250 28.506 1.00 94.75 101 THR A O 1
ATOM 775 N N . PRO A 1 102 ? 6.994 7.252 27.762 1.00 93.75 102 PRO A N 1
ATOM 776 C CA . PRO A 1 102 ? 7.079 6.432 26.562 1.00 93.75 102 PRO A CA 1
ATOM 777 C C . PRO A 1 102 ? 7.194 4.949 26.921 1.00 93.75 102 PRO A C 1
ATOM 779 O O . PRO A 1 102 ? 7.834 4.581 27.910 1.00 93.75 102 PRO A O 1
ATOM 782 N N . VAL A 1 103 ? 6.578 4.087 26.116 1.00 93.38 103 VAL A N 1
ATOM 783 C CA . VAL A 1 103 ? 6.612 2.641 26.358 1.00 93.38 103 VAL A CA 1
ATOM 784 C C . VAL A 1 103 ? 8.044 2.135 26.174 1.00 93.38 103 VAL A C 1
ATOM 786 O O . VAL A 1 103 ? 8.604 2.229 25.087 1.00 93.38 103 VAL A O 1
ATOM 789 N N . ALA A 1 104 ? 8.642 1.597 27.239 1.00 85.38 104 ALA A N 1
ATOM 790 C CA . ALA A 1 104 ? 10.058 1.223 27.239 1.00 85.38 104 ALA A CA 1
ATOM 791 C C . ALA A 1 104 ? 10.372 0.002 26.350 1.00 85.38 104 ALA A C 1
ATOM 793 O O . ALA A 1 104 ? 11.383 -0.009 25.653 1.00 85.38 104 ALA A O 1
ATOM 794 N N . GLU A 1 105 ? 9.509 -1.021 26.348 1.00 82.88 105 GLU A N 1
ATOM 795 C CA . GLU A 1 105 ? 9.747 -2.297 25.651 1.00 82.88 105 GLU A CA 1
ATOM 796 C C . GLU A 1 105 ? 8.824 -2.494 24.435 1.00 82.88 105 GLU A C 1
ATOM 798 O O . GLU A 1 105 ? 7.952 -3.378 24.406 1.00 82.88 105 GLU A O 1
ATOM 803 N N . MET A 1 106 ? 9.022 -1.670 23.405 1.00 92.06 106 MET A N 1
ATOM 804 C CA . MET A 1 106 ? 8.320 -1.795 22.123 1.00 92.06 106 MET A CA 1
ATOM 805 C C . MET A 1 106 ? 9.060 -2.726 21.160 1.00 92.06 106 MET A C 1
ATOM 807 O O . MET A 1 106 ? 10.285 -2.695 21.070 1.00 92.06 106 MET A O 1
ATOM 811 N N . THR A 1 107 ? 8.315 -3.527 20.396 1.00 93.31 107 THR A N 1
ATOM 812 C CA . THR A 1 107 ? 8.881 -4.268 19.259 1.00 93.31 107 THR A CA 1
ATOM 813 C C . THR A 1 107 ? 8.719 -3.423 17.999 1.00 93.31 107 THR A C 1
ATOM 815 O O . THR A 1 107 ? 7.591 -3.204 17.560 1.00 93.31 107 THR A O 1
ATOM 818 N N . THR A 1 108 ? 9.820 -2.969 17.401 1.00 91.88 108 THR A N 1
ATOM 819 C CA . THR A 1 108 ? 9.779 -2.199 16.149 1.00 91.88 108 THR A CA 1
ATOM 820 C C . THR A 1 108 ? 9.716 -3.125 14.937 1.00 91.88 108 THR A C 1
ATOM 822 O O . THR A 1 108 ? 10.608 -3.939 14.718 1.00 91.88 108 THR A O 1
ATOM 825 N N . LEU A 1 109 ? 8.678 -2.970 14.120 1.00 89.00 109 LEU A N 1
ATOM 826 C CA . LEU A 1 109 ? 8.545 -3.581 12.807 1.00 89.00 109 LEU A CA 1
ATOM 827 C C . LEU A 1 109 ? 9.134 -2.650 11.749 1.00 89.00 109 LEU A C 1
ATOM 829 O O . LEU A 1 109 ? 8.587 -1.583 11.449 1.00 89.00 109 LEU A O 1
ATOM 833 N N . ASP A 1 110 ? 10.233 -3.098 11.159 1.00 88.19 110 ASP A N 1
ATOM 834 C CA . ASP A 1 110 ? 10.825 -2.513 9.966 1.00 88.19 110 ASP A CA 1
ATOM 835 C C . ASP A 1 110 ? 10.691 -3.534 8.831 1.00 88.19 110 ASP A C 1
ATOM 837 O O . ASP A 1 110 ? 11.327 -4.584 8.849 1.00 88.19 110 ASP A O 1
ATOM 841 N N . ARG A 1 111 ? 9.832 -3.241 7.849 1.00 82.94 111 ARG A N 1
ATOM 842 C CA . ARG A 1 111 ? 9.528 -4.156 6.732 1.00 82.94 111 ARG A CA 1
ATOM 843 C C . ARG A 1 111 ? 10.754 -4.529 5.896 1.00 82.94 111 ARG A C 1
ATOM 845 O O . ARG A 1 111 ? 10.703 -5.497 5.144 1.00 82.94 111 ARG A O 1
ATOM 852 N N . THR A 1 112 ? 11.832 -3.752 6.002 1.00 79.69 112 THR A N 1
ATOM 853 C CA . THR A 1 112 ? 13.073 -3.969 5.255 1.00 79.69 112 THR A CA 1
ATOM 854 C C . THR A 1 112 ? 13.994 -4.995 5.920 1.00 79.69 112 THR A C 1
ATOM 856 O O . THR A 1 112 ? 14.957 -5.439 5.293 1.00 79.69 112 THR A O 1
ATOM 859 N N . THR A 1 113 ? 13.707 -5.408 7.161 1.00 84.12 113 THR A N 1
ATOM 860 C CA . THR A 1 113 ? 14.589 -6.284 7.939 1.00 84.12 113 THR A CA 1
ATOM 861 C C . THR A 1 113 ? 14.140 -7.751 7.916 1.00 84.12 113 THR A C 1
ATOM 863 O O . THR A 1 113 ? 12.945 -8.045 7.819 1.00 84.12 113 THR A O 1
ATOM 866 N N . PRO A 1 114 ? 15.078 -8.708 8.066 1.00 87.31 114 PRO A N 1
ATOM 867 C CA . PRO A 1 114 ? 14.745 -10.130 8.205 1.00 87.31 114 PRO A CA 1
ATOM 868 C C . PRO A 1 114 ? 13.888 -10.456 9.439 1.00 87.31 114 PRO A C 1
ATOM 870 O O . PRO A 1 114 ? 13.147 -11.438 9.431 1.00 87.31 114 PRO A O 1
ATOM 873 N N . ASP A 1 115 ? 13.959 -9.638 10.494 1.00 88.94 115 ASP A N 1
ATOM 874 C CA . ASP A 1 115 ? 13.162 -9.837 11.711 1.00 88.94 115 ASP A CA 1
ATOM 875 C C . ASP A 1 115 ? 11.660 -9.717 11.435 1.00 88.94 115 ASP A C 1
ATOM 877 O O . ASP A 1 115 ? 10.863 -10.435 12.039 1.00 88.94 115 ASP A O 1
ATOM 881 N N . PHE A 1 116 ? 11.264 -8.863 10.484 1.00 91.81 116 PHE A N 1
ATOM 882 C CA . PHE A 1 116 ? 9.872 -8.764 10.060 1.00 91.81 116 PHE A CA 1
ATOM 883 C C . PHE A 1 116 ? 9.380 -10.070 9.422 1.00 91.81 116 PHE A C 1
ATOM 885 O O . PHE A 1 116 ? 8.347 -10.591 9.836 1.00 91.81 116 PHE A O 1
ATOM 892 N N . GLU A 1 117 ? 10.139 -10.642 8.478 1.00 92.69 117 GLU A N 1
ATOM 893 C CA . GLU A 1 117 ? 9.793 -11.918 7.825 1.00 92.69 117 GLU A CA 1
ATOM 894 C C . GLU A 1 117 ? 9.708 -13.066 8.845 1.00 92.69 117 GLU A C 1
ATOM 896 O O . GLU A 1 117 ? 8.784 -13.879 8.796 1.00 92.69 117 GLU A O 1
ATOM 901 N N . LYS A 1 118 ? 10.617 -13.092 9.828 1.00 94.94 118 LYS A N 1
ATOM 902 C CA . LYS A 1 118 ? 10.590 -14.070 10.924 1.00 94.94 118 LYS A CA 1
ATOM 903 C C . LYS A 1 118 ? 9.325 -13.951 11.778 1.00 94.94 118 LYS A C 1
ATOM 905 O O . LYS A 1 118 ? 8.724 -14.959 12.145 1.00 94.94 118 LYS A O 1
ATOM 910 N N . LEU A 1 119 ? 8.905 -12.728 12.108 1.00 96.44 119 LEU A N 1
ATOM 911 C CA . LEU A 1 119 ? 7.659 -12.504 12.843 1.00 96.44 119 LEU A CA 1
ATOM 912 C C . LEU A 1 119 ? 6.432 -12.874 11.999 1.00 96.44 119 LEU A C 1
ATOM 914 O O . LEU A 1 119 ? 5.481 -13.431 12.544 1.00 96.44 119 LEU A O 1
ATOM 918 N N . GLU A 1 120 ? 6.439 -12.609 10.689 1.00 96.31 120 GLU A N 1
ATOM 919 C CA . GLU A 1 120 ? 5.379 -13.069 9.785 1.00 96.31 120 GLU A CA 1
ATOM 920 C C . GLU A 1 120 ? 5.267 -14.600 9.777 1.00 96.31 120 GLU A C 1
ATOM 922 O O . GLU A 1 120 ? 4.158 -15.122 9.897 1.00 96.31 120 GLU A O 1
ATOM 927 N N . GLU A 1 121 ? 6.392 -15.315 9.682 1.00 95.69 121 GLU A N 1
ATOM 928 C CA . GLU A 1 121 ? 6.447 -16.782 9.723 1.00 95.69 121 GLU A CA 1
ATOM 929 C C . GLU A 1 121 ? 5.852 -17.326 11.029 1.00 95.69 121 GLU A C 1
ATOM 931 O O . GLU A 1 121 ? 4.894 -18.104 11.000 1.00 95.69 121 GLU A O 1
ATOM 936 N N . MET A 1 122 ? 6.327 -16.832 12.179 1.00 96.69 122 MET A N 1
ATOM 937 C CA . MET A 1 122 ? 5.779 -17.193 13.493 1.00 96.69 122 MET A CA 1
ATOM 938 C C . MET A 1 122 ? 4.281 -16.874 13.594 1.00 96.69 122 MET A C 1
ATOM 940 O O . MET A 1 122 ? 3.497 -17.642 14.154 1.00 96.69 122 MET A O 1
ATOM 944 N N . GLY A 1 123 ? 3.857 -15.742 13.037 1.00 97.44 123 GLY A N 1
ATOM 945 C CA . GLY A 1 123 ? 2.459 -15.343 12.975 1.00 97.44 123 GLY A CA 1
ATOM 946 C C . GLY A 1 123 ? 1.589 -16.302 12.178 1.00 97.44 123 GLY A C 1
ATOM 947 O O . GLY A 1 123 ? 0.501 -16.662 12.628 1.00 97.44 123 GLY A O 1
ATOM 948 N N . LEU A 1 124 ? 2.062 -16.751 11.013 1.00 96.50 124 LEU A N 1
ATOM 949 C CA . LEU A 1 124 ? 1.355 -17.729 10.187 1.00 96.50 124 LEU A CA 1
ATOM 950 C C . LEU A 1 124 ? 1.173 -19.067 10.915 1.00 96.50 124 LEU A C 1
ATOM 952 O O . LEU A 1 124 ? 0.090 -19.653 10.836 1.00 96.50 124 LEU A O 1
ATOM 956 N N . GLU A 1 125 ? 2.168 -19.520 11.682 1.00 96.19 125 GLU A N 1
ATOM 957 C CA . GLU A 1 125 ? 2.048 -20.728 12.512 1.00 96.19 125 GLU A CA 1
ATOM 958 C C . GLU A 1 125 ? 0.961 -20.596 13.590 1.00 96.19 125 GLU A C 1
ATOM 960 O O . GLU A 1 125 ? 0.226 -21.549 13.878 1.00 96.19 125 GLU A O 1
ATOM 965 N N . GLN A 1 126 ? 0.841 -19.404 14.181 1.00 97.88 126 GLN A N 1
ATOM 966 C CA . GLN A 1 126 ? -0.150 -19.097 15.214 1.00 97.88 126 GLN A CA 1
ATOM 967 C C . GLN A 1 126 ? -1.529 -18.753 14.649 1.00 97.88 126 GLN A C 1
ATOM 969 O O . GLN A 1 126 ? -2.514 -18.802 15.390 1.00 97.88 126 GLN A O 1
ATOM 974 N N . MET A 1 127 ? -1.630 -18.457 13.352 1.00 97.94 127 MET A N 1
ATOM 975 C CA . MET A 1 127 ? -2.855 -17.984 12.704 1.00 97.94 127 MET A CA 1
ATOM 976 C C . MET A 1 127 ? -4.027 -18.954 12.869 1.00 97.94 127 MET A C 1
ATOM 978 O O . MET A 1 127 ? -5.151 -18.525 13.107 1.00 97.94 127 MET A O 1
ATOM 982 N N . LYS A 1 128 ? -3.771 -20.270 12.854 1.00 97.50 128 LYS A N 1
ATOM 983 C CA . LYS A 1 128 ? -4.800 -21.299 13.106 1.00 97.50 128 LYS A CA 1
ATOM 984 C C . LYS A 1 128 ? -5.442 -21.204 14.497 1.00 97.50 128 LYS A C 1
ATOM 986 O O . LYS A 1 128 ? -6.503 -21.772 14.728 1.00 97.50 128 LYS A O 1
ATOM 991 N N . HIS A 1 129 ? -4.818 -20.499 15.437 1.00 98.00 129 HIS A N 1
ATOM 992 C CA . HIS A 1 129 ? -5.347 -20.251 16.778 1.00 98.00 129 HIS A CA 1
ATOM 993 C C . HIS A 1 129 ? -5.983 -18.862 16.922 1.00 98.00 129 HIS A C 1
ATOM 995 O O . HIS A 1 129 ? -6.376 -18.502 18.033 1.00 98.00 129 HIS A O 1
ATOM 1001 N N . ALA A 1 130 ? -6.080 -18.083 15.844 1.00 98.31 130 ALA A N 1
ATOM 1002 C CA . ALA A 1 130 ? -6.670 -16.754 15.861 1.00 98.31 130 ALA A CA 1
ATOM 1003 C C . ALA A 1 130 ? -8.173 -16.782 15.545 1.00 98.31 130 ALA A C 1
ATOM 1005 O O . ALA A 1 130 ? -8.657 -17.589 14.749 1.00 98.31 130 ALA A O 1
ATOM 1006 N N . ALA A 1 131 ? -8.894 -15.857 16.165 1.00 98.38 131 ALA A N 1
ATOM 1007 C CA . ALA A 1 131 ? -10.235 -15.429 15.802 1.00 98.38 131 ALA A CA 1
ATOM 1008 C C . ALA A 1 131 ? -10.227 -13.909 15.589 1.00 98.38 131 ALA A C 1
ATOM 1010 O O . ALA A 1 131 ? -9.351 -13.210 16.098 1.00 98.38 131 ALA A O 1
ATOM 1011 N N . PHE A 1 132 ? -11.179 -13.393 14.823 1.00 98.69 132 PHE A N 1
ATOM 1012 C CA . PHE A 1 132 ? -11.194 -11.999 14.392 1.00 98.69 132 PHE A CA 1
ATOM 1013 C C . PHE A 1 132 ? -12.457 -11.300 14.868 1.00 98.69 132 PHE A C 1
ATOM 1015 O O . PHE A 1 132 ? -13.538 -11.884 14.886 1.00 98.69 132 PHE A O 1
ATOM 1022 N N . VAL A 1 133 ? -12.313 -10.035 15.244 1.00 98.75 133 VAL A N 1
ATOM 1023 C CA . VAL A 1 133 ? -13.400 -9.191 15.733 1.00 98.75 133 VAL A CA 1
ATOM 1024 C C . VAL A 1 133 ? -13.349 -7.870 14.978 1.00 98.75 133 VAL A C 1
ATOM 1026 O O . VAL A 1 133 ? -12.409 -7.097 15.123 1.00 98.75 133 VAL A O 1
ATOM 1029 N N . LEU A 1 134 ? -14.355 -7.606 14.156 1.00 98.56 134 LEU A N 1
ATOM 1030 C CA . LEU A 1 134 ? -14.490 -6.382 13.379 1.00 98.56 134 LEU A CA 1
ATOM 1031 C C . LEU A 1 134 ? -15.524 -5.469 14.030 1.00 98.56 134 LEU A C 1
ATOM 1033 O O . LEU A 1 134 ? -16.685 -5.847 14.174 1.00 98.56 134 LEU A O 1
ATOM 1037 N N . VAL A 1 135 ? -15.128 -4.249 14.380 1.00 97.25 135 VAL A N 1
ATOM 1038 C CA . VAL A 1 135 ? -16.055 -3.243 14.902 1.00 97.25 135 VAL A CA 1
ATOM 1039 C C . VAL A 1 135 ? -16.582 -2.366 13.764 1.00 97.25 135 VAL A C 1
ATOM 1041 O O . VAL A 1 135 ? -15.821 -1.615 13.156 1.00 97.25 135 VAL A O 1
ATOM 1044 N N . ALA A 1 136 ? -17.888 -2.451 13.487 1.00 95.19 136 ALA A N 1
ATOM 1045 C CA . ALA A 1 136 ? -18.537 -1.848 12.320 1.00 95.19 136 ALA A CA 1
ATOM 1046 C C . ALA A 1 136 ? -19.924 -1.232 12.624 1.00 95.19 136 ALA A C 1
ATOM 1048 O O . ALA A 1 136 ? -20.879 -1.359 11.853 1.00 95.19 136 ALA A O 1
ATOM 1049 N N . GLY A 1 137 ? -20.047 -0.527 13.752 1.00 88.50 137 GLY A N 1
ATOM 1050 C CA . GLY A 1 137 ? -21.290 0.151 14.153 1.00 88.50 137 GLY A CA 1
ATOM 1051 C C . GLY A 1 137 ? -21.568 1.497 13.461 1.00 88.50 137 GLY A C 1
ATOM 1052 O O . GLY A 1 137 ? -22.589 2.118 13.748 1.00 88.50 137 GLY A O 1
ATOM 1053 N N . GLY A 1 138 ? -20.670 1.987 12.595 1.00 84.94 138 GLY A N 1
ATOM 1054 C CA . GLY A 1 138 ? -20.726 3.344 12.035 1.00 84.94 138 GLY A CA 1
ATOM 1055 C C . GLY A 1 138 ? -21.204 3.442 10.580 1.00 84.94 138 GLY A C 1
ATOM 1056 O O . GLY A 1 138 ? -20.745 2.703 9.707 1.00 84.94 138 GLY A O 1
ATOM 1057 N N . LEU A 1 139 ? -22.057 4.433 10.307 1.00 88.56 139 LEU A N 1
ATOM 1058 C CA . LEU A 1 139 ? -22.451 4.850 8.957 1.00 88.56 139 LEU A CA 1
ATOM 1059 C C . LEU A 1 139 ? -21.382 5.712 8.260 1.00 88.56 139 LEU A C 1
ATOM 1061 O O . LEU A 1 139 ? -20.519 6.325 8.899 1.00 88.56 139 LEU A O 1
ATOM 1065 N N . GLY A 1 140 ? -21.458 5.773 6.928 1.00 84.31 140 GLY A N 1
ATOM 1066 C CA . GLY A 1 140 ? -20.593 6.580 6.063 1.00 84.31 140 GLY A CA 1
ATOM 1067 C C . GLY A 1 140 ? -21.036 8.036 5.869 1.00 84.31 140 GLY A C 1
ATOM 1068 O O . GLY A 1 140 ? -20.366 8.776 5.153 1.00 84.31 140 GLY A O 1
ATOM 1069 N N . GLU A 1 141 ? -22.116 8.485 6.509 1.00 87.00 141 GLU A N 1
ATOM 1070 C CA . GLU A 1 141 ? -22.737 9.795 6.248 1.00 87.00 141 GLU A CA 1
ATOM 1071 C C . GLU A 1 141 ? -21.773 10.977 6.418 1.00 87.00 141 GLU A C 1
ATOM 1073 O O . GLU A 1 141 ? -21.723 11.872 5.576 1.00 87.00 141 GLU A O 1
ATOM 1078 N N . ARG A 1 142 ? -20.924 10.960 7.460 1.00 85.44 142 ARG A N 1
ATOM 1079 C CA . ARG A 1 142 ? -19.912 12.016 7.687 1.00 85.44 142 ARG A CA 1
ATOM 1080 C C . ARG A 1 142 ? -18.853 12.086 6.584 1.00 85.44 142 ARG A C 1
ATOM 1082 O O . ARG A 1 142 ? -18.178 13.101 6.454 1.00 85.44 142 ARG A O 1
ATOM 1089 N N . LEU A 1 143 ? -18.705 11.012 5.809 1.00 89.75 143 LEU A N 1
ATOM 1090 C CA . LEU A 1 143 ? -17.817 10.920 4.650 1.00 89.75 143 LEU A CA 1
ATOM 1091 C C . LEU A 1 143 ? -18.503 11.411 3.364 1.00 89.75 143 LEU A C 1
ATOM 1093 O O . LEU A 1 143 ? -17.856 11.477 2.323 1.00 89.75 143 LEU A O 1
ATOM 1097 N N . GLY A 1 144 ? -19.804 11.721 3.419 1.00 87.75 144 GLY A N 1
ATOM 1098 C CA . GLY A 1 144 ? -20.645 11.945 2.245 1.00 87.75 144 GLY A CA 1
ATOM 1099 C C . GLY A 1 144 ? -21.054 10.650 1.533 1.00 87.75 144 GLY A C 1
ATOM 1100 O O . GLY A 1 144 ? -21.423 10.707 0.365 1.00 87.75 144 GLY A O 1
ATOM 1101 N N . TYR A 1 145 ? -20.956 9.489 2.195 1.00 89.75 145 TYR A N 1
ATOM 1102 C CA . TYR A 1 145 ? -21.307 8.186 1.623 1.00 89.75 145 TYR A CA 1
ATOM 1103 C C . TYR A 1 145 ? -22.655 7.691 2.152 1.00 89.75 145 TYR A C 1
ATOM 1105 O O . TYR A 1 145 ? -22.831 7.525 3.359 1.00 89.75 145 TYR A O 1
ATOM 1113 N N . ASP A 1 146 ? -23.577 7.417 1.232 1.00 89.81 146 ASP A N 1
ATOM 1114 C CA . ASP A 1 146 ? -24.908 6.882 1.520 1.00 89.81 146 ASP A CA 1
ATOM 1115 C C . ASP A 1 146 ? -24.854 5.349 1.670 1.00 89.81 146 ASP A C 1
ATOM 1117 O O . ASP A 1 146 ? -24.990 4.594 0.701 1.00 89.81 146 ASP A O 1
ATOM 1121 N N . GLY A 1 147 ? -24.529 4.902 2.887 1.00 91.88 147 GLY A N 1
ATOM 1122 C CA . GLY A 1 147 ? -24.503 3.495 3.285 1.00 91.88 147 GLY A CA 1
ATOM 1123 C C . GLY A 1 147 ? -23.562 3.190 4.453 1.00 91.88 147 GLY A C 1
ATOM 1124 O O . GLY A 1 147 ? -22.975 4.085 5.073 1.00 91.88 147 GLY A O 1
ATOM 1125 N N . ILE A 1 148 ? -23.392 1.900 4.757 1.00 94.62 148 ILE A N 1
ATOM 1126 C CA . ILE A 1 148 ? -22.435 1.452 5.778 1.00 94.62 148 ILE A CA 1
ATOM 1127 C C . ILE A 1 148 ? -21.007 1.574 5.253 1.00 94.62 148 ILE A C 1
ATOM 1129 O O . ILE A 1 148 ? -20.725 1.292 4.088 1.00 94.62 148 ILE A O 1
ATOM 1133 N N . LYS A 1 149 ? -20.063 1.921 6.127 1.00 95.44 149 LYS A N 1
ATOM 1134 C CA . LYS A 1 149 ? -18.655 2.051 5.732 1.00 95.44 149 LYS A CA 1
ATOM 1135 C C . LYS A 1 149 ? -18.056 0.770 5.150 1.00 95.44 149 LYS A C 1
ATOM 1137 O O . LYS A 1 149 ? -17.221 0.832 4.255 1.00 95.44 149 LYS A O 1
ATOM 1142 N N . LEU A 1 150 ? -18.533 -0.385 5.608 1.00 96.69 150 LEU A N 1
ATOM 1143 C CA . LEU A 1 150 ? -18.124 -1.694 5.101 1.00 96.69 150 LEU A CA 1
ATOM 1144 C C . LEU A 1 150 ? -18.431 -1.915 3.610 1.00 96.69 150 LEU A C 1
ATOM 1146 O O . LEU A 1 150 ? -17.820 -2.797 3.011 1.00 96.69 150 LEU A O 1
ATOM 1150 N N . GLN A 1 151 ? -19.346 -1.137 3.016 1.00 95.62 151 GLN A N 1
ATOM 1151 C CA . GLN A 1 151 ? -19.661 -1.159 1.581 1.00 95.62 151 GLN A CA 1
ATOM 1152 C C . GLN A 1 151 ? -18.733 -0.271 0.742 1.00 95.62 151 GLN A C 1
ATOM 1154 O O . GLN A 1 151 ? -18.754 -0.370 -0.485 1.00 95.62 151 GLN A O 1
ATOM 1159 N N . ILE A 1 152 ? -17.931 0.598 1.366 1.00 95.12 152 ILE A N 1
ATOM 1160 C CA . ILE A 1 152 ? -16.995 1.463 0.645 1.00 95.12 152 ILE A CA 1
ATOM 1161 C C . ILE A 1 152 ? -15.966 0.567 -0.065 1.00 95.12 152 ILE A C 1
ATOM 1163 O O . ILE A 1 152 ? -15.378 -0.302 0.588 1.00 95.12 152 ILE A O 1
ATOM 1167 N N . PRO A 1 153 ? -15.743 0.744 -1.381 1.00 95.31 153 PRO A N 1
ATOM 1168 C CA . PRO A 1 153 ? -14.655 0.073 -2.078 1.00 95.31 153 PRO A CA 1
ATOM 1169 C C . PRO A 1 153 ? -13.306 0.498 -1.500 1.00 95.31 153 PRO A C 1
ATOM 1171 O O . PRO A 1 153 ? -13.068 1.697 -1.345 1.00 95.31 153 PRO A O 1
ATOM 1174 N N . ILE A 1 154 ? -12.429 -0.465 -1.210 1.00 96.12 154 ILE A N 1
ATOM 1175 C CA . ILE A 1 154 ? -11.058 -0.174 -0.763 1.00 96.12 154 ILE A CA 1
ATOM 1176 C C . ILE A 1 154 ? -10.253 0.539 -1.855 1.00 96.12 154 ILE A C 1
ATOM 1178 O O . ILE A 1 154 ? -9.368 1.336 -1.560 1.00 96.12 154 ILE A O 1
ATOM 1182 N N . GLU A 1 155 ? -10.590 0.254 -3.111 1.00 94.69 155 GLU A N 1
ATOM 1183 C CA . GLU A 1 155 ? -10.029 0.840 -4.317 1.00 94.69 155 GLU A CA 1
ATOM 1184 C C . GLU A 1 155 ? -10.979 0.582 -5.506 1.00 94.69 155 GLU A C 1
ATOM 1186 O O . GLU A 1 155 ? -11.968 -0.150 -5.378 1.00 94.69 155 GLU A O 1
ATOM 1191 N N . LEU A 1 156 ? -10.738 1.221 -6.653 1.00 93.12 156 LEU A N 1
ATOM 1192 C CA . LEU A 1 156 ? -11.632 1.151 -7.812 1.00 93.12 156 LEU A CA 1
ATOM 1193 C C . LEU A 1 156 ? -11.260 0.118 -8.884 1.00 93.12 156 LEU A C 1
ATOM 1195 O O . LEU A 1 156 ? -12.119 -0.189 -9.712 1.00 93.12 156 LEU A O 1
ATOM 1199 N N . THR A 1 157 ? -10.033 -0.409 -8.920 1.00 94.19 157 THR A N 1
ATOM 1200 C CA . THR A 1 157 ? -9.627 -1.377 -9.958 1.00 94.19 157 THR A CA 1
ATOM 1201 C C . THR A 1 157 ? -10.326 -2.723 -9.804 1.00 94.19 157 THR A C 1
ATOM 1203 O O . THR A 1 157 ? -10.724 -3.308 -10.811 1.00 94.19 157 THR A O 1
ATOM 1206 N N . THR A 1 158 ? -10.548 -3.194 -8.571 1.00 94.50 158 THR A N 1
ATOM 1207 C CA . THR A 1 158 ? -11.360 -4.395 -8.301 1.00 94.50 158 THR A CA 1
ATOM 1208 C C . THR A 1 158 ? -12.769 -4.051 -7.826 1.00 94.50 158 THR A C 1
ATOM 1210 O O . THR A 1 158 ? -13.687 -4.852 -8.007 1.00 94.50 158 THR A O 1
ATOM 1213 N N . GLY A 1 159 ? -12.949 -2.871 -7.220 1.00 93.94 159 GLY A N 1
ATOM 1214 C CA . GLY A 1 159 ? -14.223 -2.435 -6.647 1.00 93.94 159 GLY A CA 1
ATOM 1215 C C . GLY A 1 159 ? -14.622 -3.202 -5.381 1.00 93.94 159 GLY A C 1
ATOM 1216 O O . GLY A 1 159 ? -15.774 -3.117 -4.952 1.00 93.94 159 GLY A O 1
ATOM 1217 N N . LEU A 1 160 ? -13.699 -3.967 -4.790 1.00 95.88 160 LEU A N 1
ATOM 1218 C CA . LEU A 1 160 ? -13.959 -4.778 -3.608 1.00 95.88 160 LEU A CA 1
ATOM 1219 C C . LEU A 1 160 ? -14.219 -3.893 -2.386 1.00 95.88 160 LEU A C 1
ATOM 1221 O O . LEU A 1 160 ? -13.464 -2.967 -2.102 1.00 95.88 160 LEU A O 1
ATOM 1225 N N . SER A 1 161 ? -15.276 -4.197 -1.636 1.00 97.12 161 SER A N 1
ATOM 1226 C CA . SER A 1 161 ? -15.609 -3.478 -0.405 1.00 97.12 161 SER A CA 1
ATOM 1227 C C . SER A 1 161 ? -14.652 -3.814 0.745 1.00 97.12 161 SER A C 1
ATOM 1229 O O . SER A 1 161 ? -14.000 -4.859 0.723 1.00 97.12 161 SER A O 1
ATOM 1231 N N . TYR A 1 162 ? -14.593 -2.978 1.788 1.00 98.06 162 TYR A N 1
ATOM 1232 C CA . TYR A 1 162 ? -13.819 -3.288 3.003 1.00 98.06 162 TYR A CA 1
ATOM 1233 C C . TYR A 1 162 ? -14.198 -4.641 3.616 1.00 98.06 162 TYR A C 1
ATOM 1235 O O . TYR A 1 162 ? -13.312 -5.431 3.941 1.00 98.06 162 TYR A O 1
ATOM 1243 N N . LEU A 1 163 ? -15.497 -4.952 3.718 1.00 98.25 163 LEU A N 1
ATOM 1244 C CA . LEU A 1 163 ? -15.925 -6.260 4.224 1.00 98.25 163 LEU A CA 1
ATOM 1245 C C . LEU A 1 163 ? -15.451 -7.397 3.319 1.00 98.25 163 LEU A C 1
ATOM 1247 O O . LEU A 1 163 ? -14.927 -8.393 3.816 1.00 98.25 163 LEU A O 1
ATOM 1251 N N . GLY A 1 164 ? -15.572 -7.224 2.001 1.00 97.94 164 GLY A N 1
ATOM 1252 C CA . GLY A 1 164 ? -15.049 -8.186 1.043 1.00 97.94 164 GLY A CA 1
ATOM 1253 C C . GLY A 1 164 ? -13.555 -8.416 1.247 1.00 97.94 164 GLY A C 1
ATOM 1254 O O . GLY A 1 164 ? -13.130 -9.555 1.417 1.00 97.94 164 GLY A O 1
ATOM 1255 N N . TRP A 1 165 ? -12.763 -7.347 1.322 1.00 98.06 165 TRP A N 1
ATOM 1256 C CA . TRP A 1 165 ? -11.321 -7.408 1.560 1.00 98.06 165 TRP A CA 1
ATOM 1257 C C . TRP A 1 165 ? -10.966 -8.216 2.811 1.00 98.06 165 TRP A C 1
ATOM 1259 O O . TRP A 1 165 ? -10.137 -9.126 2.743 1.00 98.06 165 TRP A O 1
ATOM 1269 N N . TYR A 1 166 ? -11.636 -7.947 3.932 1.00 98.50 166 TYR A N 1
ATOM 1270 C CA . TYR A 1 166 ? -11.423 -8.677 5.181 1.00 98.50 166 TYR A CA 1
ATOM 1271 C C . TYR A 1 166 ? -11.782 -10.160 5.051 1.00 98.50 166 TYR A C 1
ATOM 1273 O O . TYR A 1 166 ? -10.991 -11.020 5.439 1.00 98.50 166 TYR A O 1
ATOM 1281 N N . CYS A 1 167 ? -12.913 -10.492 4.427 1.00 98.25 167 CYS A N 1
ATOM 1282 C CA . CYS A 1 167 ? -13.288 -11.880 4.168 1.00 98.25 167 CYS A CA 1
ATOM 1283 C C . CYS A 1 167 ? -12.282 -12.603 3.251 1.00 98.25 167 CYS A C 1
ATOM 1285 O O . CYS A 1 167 ? -11.900 -13.740 3.537 1.00 98.25 167 CYS A O 1
ATOM 1287 N N . PHE A 1 168 ? -11.786 -11.951 2.193 1.00 97.12 168 PHE A N 1
ATOM 1288 C CA . PHE A 1 168 ? -10.761 -12.515 1.305 1.00 97.12 168 PHE A CA 1
ATOM 1289 C C . PHE A 1 168 ? -9.446 -12.801 2.041 1.00 97.12 168 PHE A C 1
ATOM 1291 O O . PHE A 1 168 ? -8.816 -13.837 1.794 1.00 97.12 168 PHE A O 1
ATOM 1298 N N . TRP A 1 169 ? -9.048 -11.931 2.972 1.00 98.25 169 TRP A N 1
ATOM 1299 C CA . TRP A 1 169 ? -7.904 -12.169 3.850 1.00 98.25 169 TRP A CA 1
ATOM 1300 C C . TRP A 1 169 ? -8.105 -13.382 4.749 1.00 98.25 169 TRP A C 1
ATOM 1302 O O . TRP A 1 169 ? -7.246 -14.260 4.773 1.00 98.25 169 TRP A O 1
ATOM 1312 N N . LEU A 1 170 ? -9.244 -13.474 5.438 1.00 98.50 170 LEU A N 1
ATOM 1313 C CA . LEU A 1 170 ? -9.541 -14.604 6.322 1.00 98.50 170 LEU A CA 1
ATOM 1314 C C . LEU A 1 170 ? -9.581 -15.929 5.567 1.00 98.50 170 LEU A C 1
ATOM 1316 O O . LEU A 1 170 ? -9.026 -16.920 6.036 1.00 98.50 170 LEU A O 1
ATOM 1320 N N . LYS A 1 171 ? -10.168 -15.943 4.369 1.00 96.75 171 LYS A N 1
ATOM 1321 C CA . LYS A 1 171 ? -10.162 -17.114 3.489 1.00 96.75 171 LYS A CA 1
ATOM 1322 C C . LYS A 1 171 ? -8.741 -17.525 3.101 1.00 96.75 171 LYS A C 1
ATOM 1324 O O . LYS A 1 171 ? -8.380 -18.697 3.177 1.00 96.75 171 LYS A O 1
ATOM 1329 N N . SER A 1 172 ? -7.925 -16.550 2.710 1.00 96.81 172 SER A N 1
ATOM 1330 C CA . SER A 1 172 ? -6.556 -16.773 2.236 1.00 96.81 172 SER A CA 1
ATOM 1331 C C . SER A 1 172 ? -5.614 -17.223 3.355 1.00 96.81 172 SER A C 1
ATOM 1333 O O . SER A 1 172 ? -4.815 -18.139 3.152 1.00 96.81 172 SER A O 1
ATOM 1335 N N . LEU A 1 173 ? -5.726 -16.630 4.543 1.00 97.75 173 LEU A N 1
ATOM 1336 C CA . LEU A 1 173 ? -4.987 -17.036 5.738 1.00 97.75 173 LEU A CA 1
ATOM 1337 C C . LEU A 1 173 ? -5.468 -18.396 6.253 1.00 97.75 173 LEU A C 1
ATOM 1339 O O . LEU A 1 173 ? -4.647 -19.251 6.584 1.00 97.75 173 LEU A O 1
ATOM 1343 N N . GLY A 1 174 ? -6.782 -18.633 6.258 1.00 96.56 174 GLY A N 1
ATOM 1344 C CA . GLY A 1 174 ? -7.371 -19.905 6.665 1.00 96.56 174 GLY A CA 1
ATOM 1345 C C . GLY A 1 174 ? -6.898 -21.069 5.798 1.00 96.56 174 GLY A C 1
ATOM 1346 O O . GLY A 1 174 ? -6.475 -22.101 6.317 1.00 96.56 174 GLY A O 1
ATOM 1347 N N . SER A 1 175 ? -6.837 -20.861 4.478 1.00 94.38 175 SER A N 1
ATOM 1348 C CA . SER A 1 175 ? -6.271 -21.837 3.541 1.00 94.38 175 SER A CA 1
ATOM 1349 C C . SER A 1 175 ? -4.786 -22.125 3.794 1.00 94.38 175 SER A C 1
ATOM 1351 O O . SER A 1 175 ? -4.362 -23.259 3.591 1.00 94.38 175 SER A O 1
ATOM 1353 N N . ARG A 1 176 ? -3.990 -21.132 4.215 1.00 94.31 176 ARG A N 1
ATOM 1354 C CA . ARG A 1 176 ? -2.547 -21.294 4.488 1.00 94.31 176 ARG A CA 1
ATOM 1355 C C . ARG A 1 176 ? -2.276 -22.023 5.796 1.00 94.31 176 ARG A C 1
ATOM 1357 O O . ARG A 1 176 ? -1.365 -22.839 5.864 1.00 94.31 176 ARG A O 1
ATOM 1364 N N . CYS A 1 177 ? -3.067 -21.738 6.827 1.00 95.25 177 CYS A N 1
ATOM 1365 C CA . CYS A 1 177 ? -2.904 -22.358 8.142 1.00 95.25 177 CYS A CA 1
ATOM 1366 C C . CYS A 1 177 ? -3.730 -23.644 8.327 1.00 95.25 177 CYS A C 1
ATOM 1368 O O . CYS A 1 177 ? -3.622 -24.290 9.370 1.00 95.25 177 CYS A O 1
ATOM 1370 N N . GLY A 1 178 ? -4.544 -24.022 7.333 1.00 94.38 178 GLY A N 1
ATOM 1371 C CA . GLY A 1 178 ? -5.383 -25.221 7.366 1.00 94.38 178 GLY A CA 1
ATOM 1372 C C . GLY A 1 178 ? -6.508 -25.155 8.402 1.00 94.38 178 GLY A C 1
ATOM 1373 O O . GLY A 1 178 ? -6.896 -26.186 8.945 1.00 94.38 178 GLY A O 1
ATOM 1374 N N . SER A 1 179 ? -7.007 -23.956 8.716 1.00 95.56 179 SER A N 1
ATOM 1375 C CA . SER A 1 179 ? -8.063 -23.737 9.710 1.00 95.56 179 SER A CA 1
ATOM 1376 C C . SER A 1 179 ? -9.050 -22.680 9.236 1.00 95.56 179 SER A C 1
ATOM 1378 O O . SER A 1 179 ? -8.660 -21.630 8.738 1.00 95.56 179 SER A O 1
ATOM 1380 N N . ILE A 1 180 ? -10.334 -22.893 9.518 1.00 96.25 180 ILE A N 1
ATOM 1381 C CA . ILE A 1 180 ? -11.354 -21.843 9.424 1.00 96.25 180 ILE A CA 1
ATOM 1382 C C . ILE A 1 180 ? -11.043 -20.785 10.487 1.00 96.25 180 ILE A C 1
ATOM 1384 O O . ILE A 1 180 ? -10.804 -21.139 11.647 1.00 96.25 180 ILE A O 1
ATOM 1388 N N . LEU A 1 181 ? -11.021 -19.511 10.092 1.00 98.06 181 LEU A N 1
ATOM 1389 C CA . LEU A 1 181 ? -10.745 -18.370 10.969 1.00 98.06 181 LEU A CA 1
ATOM 1390 C C . LEU A 1 181 ? -12.069 -17.672 11.319 1.00 98.06 181 LEU A C 1
ATOM 1392 O O . LEU A 1 181 ? -12.657 -17.049 10.429 1.00 98.06 181 LEU A O 1
ATOM 1396 N N . PRO A 1 182 ? -12.575 -17.788 12.561 1.00 98.12 182 PRO A N 1
ATOM 1397 C CA . PRO A 1 182 ? -13.857 -17.201 12.944 1.00 98.12 182 PRO A CA 1
ATOM 1398 C C . PRO A 1 182 ? -13.835 -15.674 12.871 1.00 98.12 182 PRO A C 1
ATOM 1400 O O . PRO A 1 182 ? -12.826 -15.058 13.217 1.00 98.12 182 PRO A O 1
ATOM 1403 N N . LEU A 1 183 ? -14.962 -15.074 12.484 1.00 98.69 183 LEU A N 1
ATOM 1404 C CA . LEU A 1 183 ? -15.148 -13.626 12.436 1.00 98.69 183 LEU A CA 1
ATOM 1405 C C . LEU A 1 183 ? -16.392 -13.217 13.224 1.00 98.69 183 LEU A C 1
ATOM 1407 O O . LEU A 1 183 ? -17.502 -13.633 12.905 1.00 98.69 183 LEU A O 1
ATOM 1411 N N . VAL A 1 184 ? -16.222 -12.340 14.206 1.00 98.69 184 VAL A N 1
ATOM 1412 C CA . VAL A 1 184 ? -17.313 -11.543 14.773 1.00 98.69 184 VAL A CA 1
ATOM 1413 C C . VAL A 1 184 ? -17.357 -10.198 14.066 1.00 98.69 184 VAL A C 1
ATOM 1415 O O . VAL A 1 184 ? -16.318 -9.566 13.893 1.00 98.69 184 VAL A O 1
ATOM 1418 N N . ILE A 1 185 ? -18.551 -9.733 13.705 1.00 98.62 185 ILE A N 1
ATOM 1419 C CA . ILE A 1 185 ? -18.774 -8.354 13.263 1.00 98.62 185 ILE A CA 1
ATOM 1420 C C . ILE A 1 185 ? -19.735 -7.701 14.248 1.00 98.62 185 ILE A C 1
ATOM 1422 O O . ILE A 1 185 ? -20.889 -8.118 14.371 1.00 98.62 185 ILE A O 1
ATOM 1426 N N . MET A 1 186 ? -19.256 -6.678 14.953 1.00 98.19 186 MET A N 1
ATOM 1427 C CA . MET A 1 186 ? -20.113 -5.843 15.780 1.00 98.19 186 MET A CA 1
ATOM 1428 C C . MET A 1 186 ? -20.820 -4.809 14.904 1.00 98.19 186 MET A C 1
ATOM 1430 O O . MET A 1 186 ? -20.163 -3.966 14.292 1.00 98.19 186 MET A O 1
ATOM 1434 N N . THR A 1 187 ? -22.147 -4.858 14.863 1.00 97.44 187 THR A N 1
ATOM 1435 C CA . THR A 1 187 ? -23.005 -3.912 14.126 1.00 97.44 187 THR A CA 1
ATOM 1436 C C . THR A 1 187 ? -23.795 -3.034 15.095 1.00 97.44 187 THR A C 1
ATOM 1438 O O . THR A 1 187 ? -23.834 -3.323 16.285 1.00 97.44 187 THR A O 1
ATOM 1441 N N . SER A 1 188 ? -24.491 -2.015 14.598 1.00 94.31 188 SER A N 1
ATOM 1442 C CA . SER A 1 188 ? -25.483 -1.227 15.349 1.00 94.31 188 SER A CA 1
ATOM 1443 C C . SER A 1 188 ? -26.867 -1.358 14.712 1.00 94.31 188 SER A C 1
ATOM 1445 O O . SER A 1 188 ? -26.992 -1.964 13.647 1.00 94.31 188 SER A O 1
ATOM 1447 N N . ASP A 1 189 ? -27.907 -0.784 15.324 1.00 91.31 189 ASP A N 1
ATOM 1448 C CA . ASP A 1 189 ? -29.232 -0.684 14.684 1.00 91.31 189 ASP A CA 1
ATOM 1449 C C . ASP A 1 189 ? -29.159 -0.046 13.293 1.00 91.31 189 ASP A C 1
ATOM 1451 O O . ASP A 1 189 ? -29.869 -0.461 12.385 1.00 91.31 189 ASP A O 1
ATOM 1455 N N . ASP A 1 190 ? -28.244 0.906 13.113 1.00 90.19 190 ASP A N 1
ATOM 1456 C CA . ASP A 1 190 ? -28.112 1.659 11.872 1.00 90.19 190 ASP A CA 1
ATOM 1457 C C . ASP A 1 190 ? -27.333 0.868 10.794 1.00 90.19 190 ASP A C 1
ATOM 1459 O O . ASP A 1 190 ? -27.405 1.195 9.612 1.00 90.19 190 ASP A O 1
ATOM 1463 N N . THR A 1 191 ? -26.574 -0.175 11.171 1.00 95.75 191 THR A N 1
ATOM 1464 C CA . THR A 1 191 ? -25.708 -0.928 10.240 1.00 95.75 191 THR A CA 1
ATOM 1465 C C . THR A 1 191 ? -26.049 -2.409 10.084 1.00 95.75 191 THR A C 1
ATOM 1467 O O . THR A 1 191 ? -25.557 -3.036 9.141 1.00 95.75 191 THR A O 1
ATOM 1470 N N . HIS A 1 192 ? -26.871 -2.990 10.965 1.00 97.25 192 HIS A N 1
ATOM 1471 C CA . HIS A 1 192 ? -27.100 -4.437 11.024 1.00 97.25 192 HIS A CA 1
ATOM 1472 C C . HIS A 1 192 ? -27.714 -4.996 9.738 1.00 97.25 192 HIS A C 1
ATOM 1474 O O . HIS A 1 192 ? -27.086 -5.820 9.073 1.00 97.25 192 HIS A O 1
ATOM 1480 N N . ASP A 1 193 ? -28.889 -4.505 9.342 1.00 97.56 193 ASP A N 1
ATOM 1481 C CA . ASP A 1 193 ? -29.628 -5.047 8.196 1.00 97.56 193 ASP A CA 1
ATOM 1482 C C . ASP A 1 193 ? -28.867 -4.846 6.880 1.00 97.56 193 ASP A C 1
ATOM 1484 O O . ASP A 1 193 ? -28.821 -5.739 6.036 1.00 97.56 193 ASP A O 1
ATOM 1488 N N . MET A 1 194 ? -28.177 -3.710 6.728 1.00 97.12 194 MET A N 1
ATOM 1489 C CA . MET A 1 194 ? -27.318 -3.449 5.568 1.00 97.12 194 MET A CA 1
ATOM 1490 C C . MET A 1 194 ? -26.095 -4.375 5.524 1.00 97.12 194 MET A C 1
ATOM 1492 O O . MET A 1 194 ? -25.647 -4.752 4.440 1.00 97.12 194 MET A O 1
ATOM 1496 N N . THR A 1 195 ? -25.551 -4.754 6.686 1.00 98.00 195 THR A N 1
ATOM 1497 C CA . THR A 1 195 ? -24.440 -5.716 6.781 1.00 98.00 195 THR A CA 1
ATOM 1498 C C . THR A 1 195 ? -24.918 -7.122 6.426 1.00 98.00 195 THR A C 1
ATOM 1500 O O . THR A 1 195 ? -24.259 -7.803 5.641 1.00 98.00 195 THR A O 1
ATOM 1503 N N . VAL A 1 196 ? -26.085 -7.535 6.936 1.00 98.06 196 VAL A N 1
ATOM 1504 C CA . VAL A 1 196 ? -26.744 -8.800 6.565 1.00 98.06 196 VAL A CA 1
ATOM 1505 C C . VAL A 1 196 ? -27.014 -8.842 5.060 1.00 98.06 196 VAL A C 1
ATOM 1507 O O . VAL A 1 196 ? -26.666 -9.822 4.404 1.00 98.06 196 VAL A O 1
ATOM 1510 N N . GLY A 1 197 ? -27.570 -7.765 4.497 1.00 97.81 197 GLY A N 1
ATOM 1511 C CA . GLY A 1 197 ? -27.813 -7.628 3.061 1.00 97.81 197 GLY A CA 1
ATOM 1512 C C . GLY A 1 197 ? -26.537 -7.799 2.237 1.00 97.81 197 GLY A C 1
ATOM 1513 O O . GLY A 1 197 ? -26.493 -8.652 1.356 1.00 97.81 197 GLY A O 1
ATOM 1514 N N . LEU A 1 198 ? -25.466 -7.077 2.588 1.00 97.25 198 LEU A N 1
ATOM 1515 C CA . LEU A 1 198 ? -24.176 -7.166 1.895 1.00 97.25 198 LEU A CA 1
ATOM 1516 C C . LEU A 1 198 ? -23.581 -8.585 1.926 1.00 97.25 198 LEU A C 1
ATOM 1518 O O . LEU A 1 198 ? -23.054 -9.058 0.916 1.00 97.25 198 LEU A O 1
ATOM 1522 N N . LEU A 1 199 ? -23.649 -9.257 3.080 1.00 97.81 199 LEU A N 1
ATOM 1523 C CA . LEU A 1 199 ? -23.169 -10.630 3.246 1.00 97.81 199 LEU A CA 1
ATOM 1524 C C . LEU A 1 199 ? -23.976 -11.616 2.396 1.00 97.81 199 LEU A C 1
ATOM 1526 O O . LEU A 1 199 ? -23.383 -12.429 1.687 1.00 97.81 199 LEU A O 1
ATOM 1530 N N . ASN A 1 200 ? -25.305 -11.504 2.408 1.00 96.81 200 ASN A N 1
ATOM 1531 C CA . ASN A 1 200 ? -26.192 -12.360 1.622 1.00 96.81 200 ASN A CA 1
ATOM 1532 C C . ASN A 1 200 ? -25.981 -12.167 0.113 1.00 96.81 200 ASN A C 1
ATOM 1534 O O . ASN A 1 200 ? -25.796 -13.144 -0.610 1.00 96.81 200 ASN A O 1
ATOM 1538 N N . GLU A 1 201 ? -25.947 -10.916 -0.357 1.00 96.88 201 GLU A N 1
ATOM 1539 C CA . GLU A 1 201 ? -25.724 -10.567 -1.770 1.00 96.88 201 GLU A CA 1
ATOM 1540 C C . GLU A 1 201 ? -24.376 -11.078 -2.294 1.00 96.88 201 GLU A C 1
ATOM 1542 O O . GLU A 1 201 ? -24.256 -11.454 -3.459 1.00 96.88 201 GLU A O 1
ATOM 1547 N N . SER A 1 202 ? -23.367 -11.128 -1.423 1.00 96.38 202 SER A N 1
ATOM 1548 C CA . SER A 1 202 ? -22.005 -11.541 -1.774 1.00 96.38 202 SER A CA 1
ATOM 1549 C C . SER A 1 202 ? -21.704 -13.004 -1.435 1.00 96.38 202 SER A C 1
ATOM 1551 O O . SER A 1 202 ? -20.546 -13.418 -1.531 1.00 96.38 202 SER A O 1
ATOM 1553 N N . ASN A 1 203 ? -22.704 -13.786 -1.002 1.00 96.31 203 ASN A N 1
ATOM 1554 C CA . ASN A 1 203 ? -22.542 -15.162 -0.518 1.00 96.31 203 ASN A CA 1
ATOM 1555 C C . ASN A 1 203 ? -21.394 -15.295 0.509 1.00 96.31 203 ASN A C 1
ATOM 1557 O O . ASN A 1 203 ? -20.441 -16.056 0.316 1.00 96.31 203 ASN A O 1
ATOM 1561 N N . ASN A 1 204 ? -21.429 -14.461 1.553 1.00 96.56 204 ASN A N 1
ATOM 1562 C CA . ASN A 1 204 ? -20.399 -14.334 2.593 1.00 96.56 204 ASN A CA 1
ATOM 1563 C C . ASN A 1 204 ? -18.973 -14.122 2.051 1.00 96.56 204 ASN A C 1
ATOM 1565 O O . ASN A 1 204 ? -17.997 -14.493 2.705 1.00 96.56 204 ASN A O 1
ATOM 1569 N N . PHE A 1 205 ? -18.832 -13.586 0.832 1.00 96.50 205 PHE A N 1
ATOM 1570 C CA . PHE A 1 205 ? -17.558 -13.468 0.110 1.00 96.50 205 PHE A CA 1
ATOM 1571 C C . PHE A 1 205 ? -16.790 -14.803 0.024 1.00 96.50 205 PHE A C 1
ATOM 1573 O O . PHE A 1 205 ? -15.561 -14.850 -0.063 1.00 96.50 205 PHE A O 1
ATOM 1580 N N . GLY A 1 206 ? -17.527 -15.917 0.048 1.00 94.50 206 GLY A N 1
ATOM 1581 C CA . GLY A 1 206 ? -16.993 -17.271 0.008 1.00 94.50 206 GLY A CA 1
ATOM 1582 C C . GLY A 1 206 ? -16.349 -17.762 1.306 1.00 94.50 206 GLY A C 1
ATOM 1583 O O . GLY A 1 206 ? -15.530 -18.682 1.209 1.00 94.50 206 GLY A O 1
ATOM 1584 N N . LEU A 1 207 ? -16.666 -17.155 2.457 1.00 97.12 207 LEU A N 1
ATOM 1585 C CA . LEU A 1 207 ? -16.475 -17.755 3.784 1.00 97.12 207 LEU A CA 1
ATOM 1586 C C . LEU A 1 207 ? -17.523 -18.848 4.046 1.00 97.12 207 LEU A C 1
ATOM 1588 O O . LEU A 1 207 ? -18.600 -18.839 3.449 1.00 97.12 207 LEU A O 1
ATOM 1592 N N . GLU A 1 208 ? -17.195 -19.795 4.925 1.00 95.56 208 GLU A N 1
ATOM 1593 C CA . GLU A 1 208 ? -18.068 -20.932 5.234 1.00 95.56 208 GLU A CA 1
ATOM 1594 C C . GLU A 1 208 ? -19.295 -20.520 6.063 1.00 95.56 208 GLU A C 1
ATOM 1596 O O . GLU A 1 208 ? -19.282 -19.529 6.800 1.00 95.56 208 GLU A O 1
ATOM 1601 N N . GLU A 1 209 ? -20.373 -21.300 5.962 1.00 92.94 209 GLU A N 1
ATOM 1602 C CA . GLU A 1 209 ? -21.561 -21.105 6.792 1.00 92.94 209 GLU A CA 1
ATOM 1603 C C . GLU A 1 209 ? -21.200 -21.222 8.284 1.00 92.94 209 GLU A C 1
ATOM 1605 O O . GLU A 1 209 ? -20.461 -22.113 8.698 1.00 92.94 209 GLU A O 1
ATOM 1610 N N . GLY A 1 210 ? -21.684 -20.284 9.102 1.00 92.12 210 GLY A N 1
ATOM 1611 C CA . GLY A 1 210 ? -21.357 -20.221 10.530 1.00 92.12 210 GLY A CA 1
ATOM 1612 C C . GLY A 1 210 ? -19.970 -19.653 10.865 1.00 92.12 210 GLY A C 1
ATOM 1613 O O . GLY A 1 210 ? -19.666 -19.484 12.046 1.00 92.12 210 GLY A O 1
ATOM 1614 N N . GLN A 1 211 ? -19.140 -19.300 9.871 1.00 97.25 211 GLN A N 1
ATOM 1615 C CA . GLN A 1 211 ? -17.842 -18.652 10.109 1.00 97.25 211 GLN A CA 1
ATOM 1616 C C . GLN A 1 211 ? -17.984 -17.203 10.612 1.00 97.25 211 GLN A C 1
ATOM 1618 O O . GLN A 1 211 ? -17.111 -16.718 11.336 1.00 97.25 211 GLN A O 1
ATOM 1623 N N . ILE A 1 212 ? -19.072 -16.519 10.236 1.00 98.44 212 ILE A N 1
ATOM 1624 C CA . ILE A 1 212 ? -19.369 -15.131 10.615 1.00 98.44 212 ILE A CA 1
ATOM 1625 C C . ILE A 1 212 ? -20.455 -15.110 11.697 1.00 98.44 212 ILE A C 1
ATOM 1627 O O . ILE A 1 212 ? -21.513 -15.709 11.532 1.00 98.44 212 ILE A O 1
ATOM 1631 N N . THR A 1 213 ? -20.211 -14.386 12.789 1.00 98.19 213 THR A N 1
ATOM 1632 C CA . THR A 1 213 ? -21.184 -14.114 13.857 1.00 98.19 213 THR A CA 1
ATOM 1633 C C . THR A 1 213 ? -21.439 -12.612 13.946 1.00 98.19 213 THR A C 1
ATOM 1635 O O . THR A 1 213 ? -20.512 -11.834 14.164 1.00 98.19 213 THR A O 1
ATOM 1638 N N . LEU A 1 214 ? -22.692 -12.185 13.786 1.00 98.25 214 LEU A N 1
ATOM 1639 C CA . LEU A 1 214 ? -23.077 -10.784 13.958 1.00 98.25 214 LEU A CA 1
ATOM 1640 C C . LEU A 1 214 ? -23.506 -10.541 15.404 1.00 98.25 214 LEU A C 1
ATOM 1642 O O . LEU A 1 214 ? -24.416 -11.205 15.896 1.00 98.25 214 LEU A O 1
ATOM 1646 N N . LEU A 1 215 ? -22.875 -9.574 16.069 1.00 97.31 215 LEU A N 1
ATOM 1647 C CA . LEU A 1 215 ? -23.264 -9.128 17.406 1.00 97.31 215 LEU A CA 1
ATOM 1648 C C . LEU A 1 215 ? -23.731 -7.675 17.313 1.00 97.31 215 LEU A C 1
ATOM 1650 O O . LEU A 1 215 ? -22.944 -6.778 17.023 1.00 97.31 215 LEU A O 1
ATOM 1654 N N . LYS A 1 216 ? -25.028 -7.434 17.511 1.00 95.69 216 LYS A N 1
ATOM 1655 C CA . LYS A 1 216 ? -25.596 -6.089 17.394 1.00 95.69 216 LYS A CA 1
ATOM 1656 C C . LYS A 1 216 ? -25.502 -5.357 18.732 1.00 95.69 216 LYS A C 1
ATOM 1658 O O . LYS A 1 216 ? -26.119 -5.790 19.703 1.00 95.69 216 LYS A O 1
ATOM 1663 N N . GLN A 1 217 ? -24.763 -4.250 18.765 1.00 93.31 217 GLN A N 1
ATOM 1664 C CA . GLN A 1 217 ? -24.741 -3.358 19.918 1.00 93.31 217 GLN A CA 1
ATOM 1665 C C . GLN A 1 217 ? -26.097 -2.676 20.089 1.00 93.31 217 GLN A C 1
ATOM 1667 O O . GLN A 1 217 ? -26.734 -2.292 19.104 1.00 93.31 217 GLN A O 1
ATOM 1672 N N . GLN A 1 218 ? -26.516 -2.521 21.340 1.00 90.50 218 GLN A N 1
ATOM 1673 C CA . GLN A 1 218 ? -27.714 -1.771 21.698 1.00 90.50 218 GLN A CA 1
ATOM 1674 C C . GLN A 1 218 ? -27.346 -0.310 21.972 1.00 90.50 218 GLN A C 1
ATOM 1676 O O . GLN A 1 218 ? -26.199 0.018 22.281 1.00 90.50 218 GLN A O 1
ATOM 1681 N N . LYS A 1 219 ? -28.317 0.591 21.828 1.00 93.38 219 LYS A N 1
ATOM 1682 C CA . LYS A 1 219 ? -28.164 1.991 22.245 1.00 93.38 219 LYS A CA 1
ATOM 1683 C C . LYS A 1 219 ? -28.447 2.107 23.748 1.00 93.38 219 LYS A C 1
ATOM 1685 O O . LYS A 1 219 ? -29.156 1.283 24.312 1.00 93.38 219 LYS A O 1
ATOM 1690 N N . VAL A 1 220 ? -27.926 3.154 24.384 1.00 95.19 220 VAL A N 1
ATOM 1691 C CA . VAL A 1 220 ? -28.195 3.487 25.794 1.00 95.19 220 VAL A CA 1
ATOM 1692 C C . VAL A 1 220 ? -29.070 4.741 25.904 1.00 95.19 220 VAL A C 1
ATOM 1694 O O . VAL A 1 220 ? -29.066 5.560 24.973 1.00 95.19 220 VAL A O 1
ATOM 1697 N N . PRO A 1 221 ? -29.817 4.934 27.010 1.00 96.69 221 PRO A N 1
ATOM 1698 C CA . PRO A 1 221 ? -30.617 6.140 27.214 1.00 96.69 221 PRO A CA 1
ATOM 1699 C C . PRO A 1 221 ? -29.759 7.411 27.196 1.00 96.69 221 PRO A C 1
ATOM 1701 O O . PRO A 1 221 ? -28.690 7.471 27.814 1.00 96.69 221 PRO A O 1
ATOM 1704 N N . ALA A 1 222 ? -30.235 8.451 26.515 1.00 97.38 222 ALA A N 1
ATOM 1705 C CA . ALA A 1 222 ? -29.609 9.765 26.550 1.00 97.38 222 ALA A CA 1
ATOM 1706 C C . ALA A 1 222 ? -30.019 10.543 27.811 1.00 97.38 222 ALA A C 1
ATOM 1708 O O . ALA A 1 222 ? -31.162 10.474 28.262 1.00 97.38 222 ALA A O 1
ATOM 1709 N N . LEU A 1 223 ? -29.080 11.319 28.346 1.00 97.38 223 LEU A N 1
ATOM 1710 C CA . LEU A 1 223 ? -29.193 12.038 29.614 1.00 97.38 223 LEU A CA 1
ATOM 1711 C C . LEU A 1 223 ? -29.405 13.538 29.367 1.00 97.38 223 LEU A C 1
ATOM 1713 O O . LEU A 1 223 ? -28.628 14.152 28.628 1.00 97.38 223 LEU A O 1
ATOM 1717 N N . SER A 1 224 ? -30.432 14.135 29.975 1.00 95.06 224 SER A N 1
ATOM 1718 C CA . SER A 1 224 ? -30.797 15.550 29.811 1.00 95.06 224 SER A CA 1
ATOM 1719 C C . SER A 1 224 ? -29.991 16.506 30.683 1.00 95.06 224 SER A C 1
ATOM 1721 O O . SER A 1 224 ? -29.817 17.663 30.301 1.00 95.06 224 SER A O 1
ATOM 1723 N N . ASP A 1 225 ? -29.514 16.045 31.838 1.00 95.38 225 ASP A N 1
ATOM 1724 C CA . ASP A 1 225 ? -28.879 16.888 32.852 1.00 95.38 225 ASP A CA 1
ATOM 1725 C C . ASP A 1 225 ? -27.904 16.111 33.756 1.00 95.38 225 ASP A C 1
ATOM 1727 O O . ASP A 1 225 ? -27.657 14.916 33.575 1.00 95.38 225 ASP A O 1
ATOM 1731 N N . ASN A 1 226 ? -27.324 16.829 34.723 1.00 94.62 226 ASN A N 1
ATOM 1732 C CA . ASN A 1 226 ? -26.371 16.299 35.699 1.00 94.62 226 ASN A CA 1
ATOM 1733 C C . ASN A 1 226 ? -26.994 15.332 36.723 1.00 94.62 226 ASN A C 1
ATOM 1735 O O . ASN A 1 226 ? -26.245 14.629 37.394 1.00 94.62 226 ASN A O 1
ATOM 1739 N N . ASP A 1 227 ? -28.325 15.264 36.839 1.00 94.75 227 ASP A N 1
ATOM 1740 C CA . ASP A 1 227 ? -29.010 14.304 37.717 1.00 94.75 227 ASP A CA 1
ATOM 1741 C C . ASP A 1 227 ? -29.216 12.945 37.018 1.00 94.75 227 ASP A C 1
ATOM 1743 O O . ASP A 1 227 ? -29.858 12.049 37.569 1.00 94.75 227 ASP A O 1
ATOM 1747 N N . ALA A 1 228 ? -28.661 12.786 35.808 1.00 96.50 228 ALA A N 1
ATOM 1748 C CA . ALA A 1 228 ? -28.808 11.622 34.938 1.00 96.50 228 ALA A CA 1
ATOM 1749 C C . ALA A 1 228 ? -30.272 11.313 34.579 1.00 96.50 228 ALA A C 1
ATOM 1751 O O . ALA A 1 228 ? -30.654 10.151 34.421 1.00 96.50 228 ALA A O 1
ATOM 1752 N N . ARG A 1 229 ? -31.104 12.350 34.428 1.00 97.06 229 ARG A N 1
ATOM 1753 C CA . ARG A 1 229 ? -32.472 12.182 33.930 1.00 97.06 229 ARG A CA 1
ATOM 1754 C C . ARG A 1 229 ? -32.475 11.770 32.461 1.00 97.06 229 ARG A C 1
ATOM 1756 O O . ARG A 1 229 ? -31.737 12.328 31.652 1.00 97.06 229 ARG A O 1
ATOM 1763 N N . PHE A 1 230 ? -33.290 10.783 32.109 1.00 97.44 230 PHE A N 1
ATOM 1764 C CA . PHE A 1 230 ? -33.484 10.340 30.734 1.00 97.44 230 PHE A CA 1
ATOM 1765 C C . PHE A 1 230 ? -34.320 11.351 29.956 1.00 97.44 230 PHE A C 1
ATOM 1767 O O . PHE A 1 230 ? -35.131 12.084 30.522 1.00 97.44 230 PHE A O 1
ATOM 1774 N N . CYS A 1 231 ? -34.149 11.378 28.639 1.00 93.94 231 CYS A N 1
ATOM 1775 C CA . CYS A 1 231 ? -34.942 12.229 27.759 1.00 93.94 231 CYS A CA 1
ATOM 1776 C C . CYS A 1 231 ? -35.699 11.407 26.721 1.00 93.94 231 CYS A C 1
ATOM 1778 O O . CYS A 1 231 ? -35.182 10.419 26.203 1.00 93.94 231 CYS A O 1
ATOM 1780 N N . CYS A 1 232 ? -36.914 11.846 26.402 1.00 94.25 232 CYS A N 1
ATOM 1781 C CA . CYS A 1 232 ? -37.685 11.323 25.280 1.00 94.25 232 CYS A CA 1
ATOM 1782 C C . CYS A 1 232 ? -37.300 12.025 23.969 1.00 94.25 232 CYS A C 1
ATOM 1784 O O . CYS A 1 232 ? -36.638 13.071 23.971 1.00 94.25 232 CYS A O 1
ATOM 1786 N N . LEU A 1 233 ? -37.711 11.458 22.835 1.00 92.88 233 LEU A N 1
ATOM 1787 C CA . LEU A 1 233 ? -37.582 12.117 21.541 1.00 92.88 233 LEU A CA 1
ATOM 1788 C C . LEU A 1 233 ? -38.362 13.446 21.515 1.00 92.88 233 LEU A C 1
ATOM 1790 O O . LEU A 1 233 ? -39.438 13.555 22.113 1.00 92.88 233 LEU A O 1
ATOM 1794 N N . PRO A 1 234 ? -37.872 14.466 20.782 1.00 88.06 234 PRO A N 1
ATOM 1795 C CA . PRO A 1 234 ? -38.625 15.699 20.591 1.00 88.06 234 PRO A CA 1
ATOM 1796 C C . PRO A 1 234 ? -40.017 15.409 20.013 1.00 88.06 234 PRO A C 1
ATOM 1798 O O . PRO A 1 234 ? -40.135 14.802 18.951 1.00 88.06 234 PRO A O 1
ATOM 1801 N N . ASN A 1 235 ? -41.064 15.883 20.693 1.00 87.69 235 ASN A N 1
ATOM 1802 C CA . ASN A 1 235 ? -42.476 15.692 20.331 1.00 87.69 235 ASN A CA 1
ATOM 1803 C C . ASN A 1 235 ? -43.007 14.245 20.405 1.00 87.69 235 ASN A C 1
ATOM 1805 O O . ASN A 1 235 ? -44.107 13.997 19.916 1.00 87.69 235 ASN A O 1
ATOM 1809 N N . ASN A 1 236 ? -42.283 13.306 21.023 1.00 91.69 236 ASN A N 1
ATOM 1810 C CA . ASN A 1 236 ? -42.797 11.964 21.303 1.00 91.69 236 ASN A CA 1
ATOM 1811 C C . ASN A 1 236 ? -42.485 11.556 22.759 1.00 91.69 236 ASN A C 1
ATOM 1813 O O . ASN A 1 236 ? -41.387 11.070 23.025 1.00 91.69 236 ASN A O 1
ATOM 1817 N N . PRO A 1 237 ? -43.424 11.734 23.712 1.00 91.12 237 PRO A N 1
ATOM 1818 C CA . PRO A 1 237 ? -43.211 11.378 25.118 1.00 91.12 237 PRO A CA 1
ATOM 1819 C C . PRO A 1 237 ? -43.226 9.861 25.377 1.00 91.12 237 PRO A C 1
ATOM 1821 O O . PRO A 1 237 ? -42.961 9.441 26.500 1.00 91.12 237 PRO A O 1
ATOM 1824 N N . TYR A 1 238 ? -43.524 9.044 24.361 1.00 93.06 238 TYR A N 1
ATOM 1825 C CA . TYR A 1 238 ? -43.615 7.584 24.452 1.00 93.06 238 TYR A CA 1
ATOM 1826 C C . TYR A 1 238 ? -42.402 6.872 23.846 1.00 93.06 238 TYR A C 1
ATOM 1828 O O . TYR A 1 238 ? -42.460 5.679 23.561 1.00 93.06 238 TYR A O 1
ATOM 1836 N N . GLU A 1 239 ? -41.289 7.581 23.650 1.00 94.69 239 GLU A N 1
ATOM 1837 C CA . GLU A 1 239 ? -40.058 6.989 23.133 1.00 94.69 239 GLU A CA 1
ATOM 1838 C C . GLU A 1 239 ? -38.832 7.679 23.730 1.00 94.69 239 GLU A C 1
ATOM 1840 O O . GLU A 1 239 ? -38.660 8.891 23.590 1.00 94.69 239 GLU A O 1
ATOM 1845 N N . LEU A 1 240 ? -37.959 6.911 24.384 1.00 95.81 240 LEU A N 1
ATOM 1846 C CA . LEU A 1 240 ? -36.688 7.410 24.897 1.00 95.81 240 LEU A CA 1
ATOM 1847 C C . LEU A 1 240 ? -35.741 7.758 23.747 1.00 95.81 240 LEU A C 1
ATOM 1849 O O . LEU A 1 240 ? -35.524 6.962 22.830 1.00 95.81 240 LEU A O 1
ATOM 1853 N N . LEU A 1 241 ? -35.101 8.924 23.842 1.00 96.19 241 LEU A N 1
ATOM 1854 C CA . LEU A 1 241 ? -33.944 9.247 23.025 1.00 96.19 241 LEU A CA 1
ATOM 1855 C C . LEU A 1 241 ? -32.790 8.341 23.458 1.00 96.19 241 LEU A C 1
ATOM 1857 O O . LEU A 1 241 ? -32.356 8.366 24.610 1.00 96.19 241 LEU A O 1
ATOM 1861 N N . THR A 1 242 ? -32.253 7.574 22.516 1.00 95.19 242 THR A N 1
ATOM 1862 C CA . THR A 1 242 ? -31.118 6.681 22.753 1.00 95.19 242 THR A CA 1
ATOM 1863 C C . THR A 1 242 ? -29.927 7.067 21.882 1.00 95.19 242 THR A C 1
ATOM 1865 O O . THR A 1 242 ? -30.068 7.704 20.834 1.00 95.19 242 THR A O 1
ATOM 1868 N N . LYS A 1 243 ? -28.716 6.733 22.335 1.00 93.12 243 LYS A N 1
ATOM 1869 C CA . LYS A 1 243 ? -27.461 7.014 21.623 1.00 93.12 243 LYS A CA 1
ATOM 1870 C C . LYS A 1 243 ? -26.517 5.811 21.684 1.00 93.12 243 LYS A C 1
ATOM 1872 O O . LYS A 1 243 ? -26.603 5.034 22.631 1.00 93.12 243 LYS A O 1
ATOM 1877 N N . PRO A 1 244 ? -25.597 5.651 20.714 1.00 92.00 244 PRO A N 1
ATOM 1878 C CA . PRO A 1 244 ? -24.574 4.613 20.791 1.00 92.00 244 PRO A CA 1
ATOM 1879 C C . PRO A 1 244 ? -23.699 4.783 22.037 1.00 92.00 244 PRO A C 1
ATOM 1881 O O . PRO A 1 244 ? -23.230 5.896 22.311 1.00 92.00 244 PRO A O 1
ATOM 1884 N N . HIS A 1 245 ? -23.470 3.674 22.740 1.00 92.88 245 HIS A N 1
ATOM 1885 C CA . HIS A 1 245 ? -22.637 3.597 23.942 1.00 92.88 245 HIS A CA 1
ATOM 1886 C C . HIS A 1 245 ? -21.131 3.573 23.625 1.00 92.88 245 HIS A C 1
ATOM 1888 O O . HIS A 1 245 ? -20.296 3.884 24.462 1.00 92.88 245 HIS A O 1
ATOM 1894 N N . GLY A 1 246 ? -20.757 3.275 22.383 1.00 91.81 246 GLY A N 1
ATOM 1895 C CA . GLY A 1 246 ? -19.367 3.286 21.932 1.00 91.81 246 GLY A CA 1
ATOM 1896 C C . GLY A 1 246 ? -18.935 1.929 21.402 1.00 91.81 246 GLY A C 1
ATOM 1897 O O . GLY A 1 246 ? -19.733 1.006 21.273 1.00 91.81 246 GLY A O 1
ATOM 1898 N N . HIS A 1 247 ? -17.665 1.823 21.024 1.00 93.44 247 HIS A N 1
ATOM 1899 C CA . HIS A 1 247 ? -17.120 0.572 20.495 1.00 93.44 247 HIS A CA 1
ATOM 1900 C C . HIS A 1 247 ? -16.629 -0.377 21.591 1.00 93.44 247 HIS A C 1
ATOM 1902 O O . HIS A 1 247 ? -16.308 -1.521 21.281 1.00 93.44 247 HIS A O 1
ATOM 1908 N N . GLY A 1 248 ? -16.574 0.067 22.854 1.00 94.69 248 GLY A N 1
ATOM 1909 C CA . GLY A 1 248 ? -16.285 -0.814 23.985 1.00 94.69 248 GLY A CA 1
ATOM 1910 C C . GLY A 1 248 ? -17.295 -1.955 24.125 1.00 94.69 248 GLY A C 1
ATOM 1911 O O . GLY A 1 248 ? -16.876 -3.064 24.444 1.00 94.69 248 GLY A O 1
ATOM 1912 N N . ASP A 1 249 ? -18.565 -1.742 23.751 1.00 94.62 249 ASP A N 1
ATOM 1913 C CA . ASP A 1 249 ? -19.644 -2.751 23.770 1.00 94.62 249 ASP A CA 1
ATOM 1914 C C . ASP A 1 249 ? -19.248 -4.104 23.179 1.00 94.62 249 ASP A C 1
ATOM 1916 O O . ASP A 1 249 ? -19.796 -5.134 23.563 1.00 94.62 249 ASP A O 1
ATOM 1920 N N . VAL A 1 250 ? -18.272 -4.134 22.268 1.00 96.56 250 VAL A N 1
ATOM 1921 C CA . VAL A 1 250 ? -17.742 -5.372 21.702 1.00 96.56 250 VAL A CA 1
ATOM 1922 C C . VAL A 1 250 ? -17.325 -6.371 22.786 1.00 96.56 250 VAL A C 1
ATOM 1924 O O . VAL A 1 250 ? -17.585 -7.564 22.641 1.00 96.56 250 VAL A O 1
ATOM 1927 N N . HIS A 1 251 ? -16.735 -5.917 23.895 1.00 96.06 251 HIS A N 1
ATOM 1928 C CA . HIS A 1 251 ? -16.313 -6.801 24.981 1.00 96.06 251 HIS A CA 1
ATOM 1929 C C . HIS A 1 251 ? -17.508 -7.330 25.774 1.00 96.06 251 HIS A C 1
ATOM 1931 O O . HIS A 1 251 ? -17.561 -8.529 26.056 1.00 96.06 251 HIS A O 1
ATOM 1937 N N . THR A 1 252 ? -18.493 -6.472 26.050 1.00 93.62 252 THR A N 1
ATOM 1938 C CA . THR A 1 252 ? -19.756 -6.847 26.697 1.00 93.62 252 THR A CA 1
ATOM 1939 C C . THR A 1 252 ? -20.516 -7.869 25.856 1.00 93.62 252 THR A C 1
ATOM 1941 O O . THR A 1 252 ? -20.902 -8.920 26.358 1.00 93.62 252 THR A O 1
ATOM 1944 N N . LEU A 1 253 ? -20.637 -7.632 24.549 1.00 95.25 253 LEU A N 1
ATOM 1945 C CA . LEU A 1 253 ? -21.296 -8.538 23.611 1.00 95.25 253 LEU A CA 1
ATOM 1946 C C . LEU A 1 253 ? -20.567 -9.882 23.510 1.00 95.25 253 LEU A C 1
ATOM 1948 O O . LEU A 1 253 ? -21.210 -10.932 23.527 1.00 95.25 253 LEU A O 1
ATOM 1952 N N . LEU A 1 254 ? -19.232 -9.884 23.432 1.00 95.94 254 LEU A N 1
ATOM 1953 C CA . LEU A 1 254 ? -18.430 -11.115 23.419 1.00 95.94 254 LEU A CA 1
ATOM 1954 C C . LEU A 1 254 ? -18.571 -11.917 24.722 1.00 95.94 254 LEU A C 1
ATOM 1956 O O . LEU A 1 254 ? -18.533 -13.149 24.675 1.00 95.94 254 LEU A O 1
ATOM 1960 N N . TYR A 1 255 ? -18.731 -11.231 25.858 1.00 93.50 255 TYR A N 1
ATOM 1961 C CA . TYR A 1 255 ? -18.954 -11.839 27.169 1.00 93.50 255 TYR A CA 1
ATOM 1962 C C . TYR A 1 255 ? -20.369 -12.423 27.287 1.00 93.50 255 TYR A C 1
ATOM 1964 O O . TYR A 1 255 ? -20.519 -13.625 27.502 1.00 93.50 255 TYR A O 1
ATOM 1972 N N . GLN A 1 256 ? -21.407 -11.613 27.064 1.00 91.06 256 GLN A N 1
ATOM 1973 C CA . GLN A 1 256 ? -22.814 -12.015 27.180 1.00 91.06 256 GLN A CA 1
ATOM 1974 C C . GLN A 1 256 ? -23.182 -13.139 26.202 1.00 91.06 256 GLN A C 1
ATOM 1976 O O . GLN A 1 256 ? -23.844 -14.101 26.583 1.00 91.06 256 GLN A O 1
ATOM 1981 N N . SER A 1 257 ? -22.696 -13.070 24.957 1.00 94.06 257 SER A N 1
ATOM 1982 C CA . SER A 1 257 ? -22.910 -14.128 23.955 1.00 94.06 257 SER A CA 1
ATOM 1983 C C . SER A 1 257 ? -22.100 -15.402 24.214 1.00 94.06 257 SER A C 1
ATOM 1985 O O . SER A 1 257 ? -22.262 -16.383 23.490 1.00 94.06 257 SER A O 1
ATOM 1987 N N . GLN A 1 258 ? -21.190 -15.393 25.197 1.00 94.31 258 GLN A N 1
ATOM 1988 C CA . GLN A 1 258 ? -20.226 -16.466 25.465 1.00 94.31 258 GLN A CA 1
ATOM 1989 C C . GLN A 1 258 ? -19.322 -16.806 24.265 1.00 94.31 258 GLN A C 1
ATOM 1991 O O . GLN A 1 258 ? -18.689 -17.864 24.239 1.00 94.31 258 GLN A O 1
ATOM 1996 N N . THR A 1 259 ? -19.206 -15.909 23.279 1.00 95.62 259 THR A N 1
ATOM 1997 C CA . THR A 1 259 ? -18.424 -16.154 22.056 1.00 95.62 259 THR A CA 1
ATOM 1998 C C . THR A 1 259 ? -16.939 -16.339 22.365 1.00 95.62 259 THR A C 1
ATOM 2000 O O . THR A 1 259 ? -16.319 -17.284 21.877 1.00 95.62 259 THR A O 1
ATOM 2003 N N . ALA A 1 260 ? -16.367 -15.501 23.237 1.00 93.44 260 ALA A N 1
ATOM 2004 C CA . ALA A 1 260 ? -14.966 -15.644 23.641 1.00 93.44 260 ALA A CA 1
ATOM 2005 C C . ALA A 1 260 ? -14.718 -16.960 24.407 1.00 93.44 260 ALA A C 1
ATOM 2007 O O . ALA A 1 260 ? -13.718 -17.642 24.169 1.00 93.44 260 ALA A O 1
ATOM 2008 N N . SER A 1 261 ? -15.654 -17.356 25.279 1.00 93.12 261 SER A N 1
ATOM 2009 C CA . SER A 1 261 ? -15.619 -18.635 26.002 1.00 93.12 261 SER A CA 1
ATOM 2010 C C . SER A 1 261 ? -15.670 -19.828 25.041 1.00 93.12 261 SER A C 1
ATOM 2012 O O . SER A 1 261 ? -14.884 -20.766 25.180 1.00 93.12 261 SER A O 1
ATOM 2014 N N . LYS A 1 262 ? -16.543 -19.768 24.026 1.00 95.00 262 LYS A N 1
ATOM 2015 C CA . LYS A 1 262 ? -16.645 -20.772 22.959 1.00 95.00 262 LYS A CA 1
ATOM 2016 C C . LYS A 1 262 ? -15.330 -20.905 22.189 1.00 95.00 262 LYS A C 1
ATOM 2018 O O . LYS A 1 262 ? -14.807 -22.009 22.077 1.00 95.00 262 LYS A O 1
ATOM 2023 N N . TRP A 1 263 ? -14.748 -19.803 21.717 1.00 96.06 263 TRP A N 1
ATOM 2024 C CA . TRP A 1 263 ? -13.472 -19.840 20.992 1.00 96.06 263 TRP A CA 1
ATOM 2025 C C . TRP A 1 263 ? -12.323 -20.388 21.837 1.00 96.06 263 TRP A C 1
ATOM 2027 O O . TRP A 1 263 ? -11.508 -21.165 21.340 1.00 96.06 263 TRP A O 1
ATOM 2037 N N . LYS A 1 264 ? -12.277 -20.051 23.129 1.00 94.69 264 LYS A N 1
ATOM 2038 C CA . LYS A 1 264 ? -11.309 -20.646 24.056 1.00 94.69 264 LYS A CA 1
ATOM 2039 C C . LYS A 1 264 ? -11.489 -22.167 24.157 1.00 94.69 264 LYS A C 1
ATOM 2041 O O . LYS A 1 264 ? -10.498 -22.893 24.111 1.00 94.69 264 LYS A O 1
ATOM 2046 N N . ALA A 1 265 ? -12.729 -22.657 24.239 1.00 94.56 265 ALA A N 1
ATOM 2047 C CA . ALA A 1 265 ? -13.032 -24.092 24.251 1.00 94.56 265 ALA A CA 1
ATOM 2048 C C . ALA A 1 265 ? -12.673 -24.798 22.926 1.00 94.56 265 ALA A C 1
ATOM 2050 O O . ALA A 1 265 ? -12.270 -25.958 22.939 1.00 94.56 265 ALA A O 1
ATOM 2051 N N . GLU A 1 266 ? -12.740 -24.090 21.795 1.00 94.56 266 GLU A N 1
ATOM 2052 C CA . GLU A 1 266 ? -12.289 -24.557 20.473 1.00 94.56 266 GLU A CA 1
ATOM 2053 C C . GLU A 1 266 ? -10.755 -24.523 20.295 1.00 94.56 266 GLU A C 1
ATOM 2055 O O . GLU A 1 266 ? -10.240 -24.856 19.228 1.00 94.56 266 GLU A O 1
ATOM 2060 N N . GLY A 1 267 ? -9.997 -24.116 21.320 1.00 95.06 267 GLY A N 1
ATOM 2061 C CA . GLY A 1 267 ? -8.534 -24.062 21.271 1.00 95.06 267 GLY A CA 1
ATOM 2062 C C . GLY A 1 267 ? -7.969 -22.830 20.555 1.00 95.06 267 GLY A C 1
ATOM 2063 O O . GLY A 1 267 ? -6.793 -22.826 20.164 1.00 95.06 267 GLY A O 1
ATOM 2064 N N . ARG A 1 268 ? -8.778 -21.775 20.380 1.00 96.75 268 ARG A N 1
ATOM 2065 C CA . ARG A 1 268 ? -8.278 -20.458 19.966 1.00 96.75 268 ARG A CA 1
ATOM 2066 C C . ARG A 1 268 ? -7.488 -19.831 21.113 1.00 96.75 268 ARG A C 1
ATOM 2068 O O . ARG A 1 268 ? -7.841 -19.960 22.284 1.00 96.75 268 ARG A O 1
ATOM 2075 N N . LYS A 1 269 ? -6.409 -19.141 20.759 1.00 97.69 269 LYS A N 1
ATOM 2076 C CA . LYS A 1 269 ? -5.496 -18.466 21.690 1.00 97.69 269 LYS A CA 1
ATOM 2077 C C . LYS A 1 269 ? -5.552 -16.951 21.563 1.00 97.69 269 LYS A C 1
ATOM 2079 O O . LYS A 1 269 ? -5.284 -16.264 22.541 1.00 97.69 269 LYS A O 1
ATOM 2084 N N . TRP A 1 270 ? -5.915 -16.447 20.387 1.00 98.19 270 TRP A N 1
ATOM 2085 C CA . TRP A 1 270 ? -5.780 -15.038 20.040 1.00 98.19 270 TRP A CA 1
ATOM 2086 C C . TRP A 1 270 ? -7.089 -14.493 19.475 1.00 98.19 270 TRP A C 1
ATOM 2088 O O . TRP A 1 270 ? -7.734 -15.157 18.665 1.00 98.19 270 TRP A O 1
ATOM 2098 N N . MET A 1 271 ? -7.451 -13.273 19.858 1.00 98.38 271 MET A N 1
ATOM 2099 C CA . MET A 1 271 ? -8.462 -12.467 19.175 1.00 98.38 271 MET A CA 1
ATOM 2100 C C . MET A 1 271 ? -7.801 -11.240 18.558 1.00 98.38 271 MET A C 1
ATOM 2102 O O . MET A 1 271 ? -7.106 -10.502 19.252 1.00 98.38 271 MET A O 1
ATOM 2106 N N . VAL A 1 272 ? -8.026 -11.014 17.268 1.00 98.62 272 VAL A N 1
ATOM 2107 C CA . VAL A 1 272 ? -7.519 -9.850 16.536 1.00 98.62 272 VAL A CA 1
ATOM 2108 C C . VAL A 1 272 ? -8.666 -8.869 16.317 1.00 98.62 272 VAL A C 1
ATOM 2110 O O . VAL A 1 272 ? -9.627 -9.192 15.618 1.00 98.62 272 VAL A O 1
ATOM 2113 N N . PHE A 1 273 ? -8.575 -7.683 16.914 1.00 98.62 273 PHE A N 1
ATOM 2114 C CA . PHE A 1 273 ? -9.584 -6.633 16.792 1.00 98.62 273 PHE A CA 1
ATOM 2115 C C . PHE A 1 273 ? -9.227 -5.675 15.656 1.00 98.62 273 PHE A C 1
ATOM 2117 O O . PHE A 1 273 ? -8.094 -5.202 15.563 1.00 98.62 273 PHE A O 1
ATOM 2124 N N . LEU A 1 274 ? -10.213 -5.389 14.809 1.00 97.69 274 LEU A N 1
ATOM 2125 C CA . LEU A 1 274 ? -10.108 -4.591 13.592 1.00 97.69 274 LEU A CA 1
ATOM 2126 C C . LEU A 1 274 ? -11.127 -3.446 13.604 1.00 97.69 274 LEU A C 1
ATOM 2128 O O . LEU A 1 274 ? -12.202 -3.543 14.201 1.00 97.69 274 LEU A O 1
ATOM 2132 N N . GLN A 1 275 ? -10.794 -2.369 12.896 1.00 96.19 275 GLN A N 1
ATOM 2133 C CA . GLN A 1 275 ? -11.694 -1.245 12.626 1.00 96.19 275 GLN A CA 1
ATOM 2134 C C . GLN A 1 275 ? -12.274 -1.340 11.209 1.00 96.19 275 GLN A C 1
ATOM 2136 O O . GLN A 1 275 ? -11.696 -1.989 10.341 1.00 96.19 275 GLN A O 1
ATOM 2141 N N . ASP A 1 276 ? -13.396 -0.660 10.982 1.00 95.69 276 ASP A N 1
ATOM 2142 C CA . ASP A 1 276 ? -14.214 -0.728 9.764 1.00 95.69 276 ASP A CA 1
ATOM 2143 C C . ASP A 1 276 ? -13.495 -0.451 8.424 1.00 95.69 276 ASP A C 1
ATOM 2145 O O . ASP A 1 276 ? -13.859 -1.054 7.417 1.00 95.69 276 ASP A O 1
ATOM 2149 N N . THR A 1 277 ? -12.528 0.473 8.386 1.00 96.50 277 THR A N 1
ATOM 2150 C CA . THR A 1 277 ? -12.041 1.086 7.132 1.00 96.50 277 THR A CA 1
ATOM 2151 C C . THR A 1 277 ? -10.522 1.205 7.024 1.00 96.50 277 THR A C 1
ATOM 2153 O O . THR A 1 277 ? -10.019 2.103 6.357 1.00 96.50 277 THR A O 1
ATOM 2156 N N . ASN A 1 278 ? -9.756 0.301 7.640 1.00 96.31 278 ASN A N 1
ATOM 2157 C CA . ASN A 1 278 ? -8.298 0.238 7.457 1.00 96.31 278 ASN A CA 1
ATOM 2158 C C . ASN A 1 278 ? -7.893 -1.062 6.742 1.00 96.31 278 ASN A C 1
ATOM 2160 O O . ASN A 1 278 ? -7.798 -2.119 7.371 1.00 96.31 278 ASN A O 1
ATOM 2164 N N . ALA A 1 279 ? -7.678 -0.999 5.426 1.00 95.69 279 ALA A N 1
ATOM 2165 C CA . ALA A 1 279 ? -7.418 -2.173 4.586 1.00 95.69 279 ALA A CA 1
ATOM 2166 C C . ALA A 1 279 ? -6.009 -2.742 4.810 1.00 95.69 279 ALA A C 1
ATOM 2168 O O . ALA A 1 279 ? -5.821 -3.961 4.821 1.00 95.69 279 ALA A O 1
ATOM 2169 N N . LEU A 1 280 ? -5.037 -1.860 5.058 1.00 95.69 280 LEU A N 1
ATOM 2170 C CA . LEU A 1 280 ? -3.628 -2.213 5.220 1.00 95.69 280 LEU A CA 1
ATOM 2171 C C . LEU A 1 280 ? -3.336 -2.953 6.530 1.00 95.69 280 LEU A C 1
ATOM 2173 O O . LEU A 1 280 ? -2.334 -3.657 6.606 1.00 95.69 280 LEU A O 1
ATOM 2177 N N . SER A 1 281 ? -4.234 -2.880 7.518 1.00 94.69 281 SER A N 1
ATOM 2178 C CA . SER A 1 281 ? -4.101 -3.572 8.811 1.00 94.69 281 SER A CA 1
ATOM 2179 C C . SER A 1 281 ? -3.740 -5.057 8.672 1.00 94.69 281 SER A C 1
ATOM 2181 O O . SER A 1 281 ? -2.827 -5.535 9.345 1.00 94.69 281 SER A O 1
ATOM 2183 N N . PHE A 1 282 ? -4.378 -5.776 7.743 1.00 95.19 282 PHE A N 1
ATOM 2184 C CA . PHE A 1 282 ? -4.135 -7.204 7.521 1.00 95.19 282 PHE A CA 1
ATOM 2185 C C . PHE A 1 282 ? -2.716 -7.537 7.053 1.00 95.19 282 PHE A C 1
ATOM 2187 O O . PHE A 1 282 ? -2.238 -8.632 7.343 1.00 95.19 282 PHE A O 1
ATOM 2194 N N . ARG A 1 283 ? -2.011 -6.604 6.400 1.00 93.50 283 ARG A N 1
ATOM 2195 C CA . ARG A 1 283 ? -0.604 -6.804 6.020 1.00 93.50 283 ARG A CA 1
ATOM 2196 C C . ARG A 1 283 ? 0.320 -6.884 7.240 1.00 93.50 283 ARG A C 1
ATOM 2198 O O . ARG A 1 283 ? 1.388 -7.470 7.150 1.00 93.50 283 ARG A O 1
ATOM 2205 N N . GLY A 1 284 ? -0.086 -6.310 8.372 1.00 93.56 284 GLY A N 1
ATOM 2206 C CA . GLY A 1 284 ? 0.667 -6.360 9.625 1.00 93.56 284 GLY A CA 1
ATOM 2207 C C . GLY A 1 284 ? 0.232 -7.476 10.571 1.00 93.56 284 GLY A C 1
ATOM 2208 O O . GLY A 1 284 ? 0.974 -7.804 11.493 1.00 93.56 284 GLY A O 1
ATOM 2209 N N . VAL A 1 285 ? -0.948 -8.071 10.361 1.00 96.75 285 VAL A N 1
ATOM 2210 C CA . VAL A 1 285 ? -1.528 -9.069 11.276 1.00 96.75 285 VAL A CA 1
ATOM 2211 C C . VAL A 1 285 ? -0.609 -10.276 11.507 1.00 96.75 285 VAL A C 1
ATOM 2213 O O . VAL A 1 285 ? -0.442 -10.628 12.675 1.00 96.75 285 VAL A O 1
ATOM 2216 N N . PRO A 1 286 ? 0.022 -10.899 10.485 1.00 97.06 286 PRO A N 1
ATOM 2217 C CA . PRO A 1 286 ? 0.963 -11.993 10.721 1.00 97.06 286 PRO A CA 1
ATOM 2218 C C . PRO A 1 286 ? 2.106 -11.581 11.658 1.00 97.06 286 PRO A C 1
ATOM 2220 O O . PRO A 1 286 ? 2.255 -12.171 12.723 1.00 97.06 286 PRO A O 1
ATOM 2223 N N . ALA A 1 287 ? 2.842 -10.512 11.345 1.00 96.12 287 ALA A N 1
ATOM 2224 C CA . ALA A 1 287 ? 3.953 -10.055 12.183 1.00 96.12 287 ALA A CA 1
ATOM 2225 C C . ALA A 1 287 ? 3.508 -9.659 13.605 1.00 96.12 287 ALA A C 1
ATOM 2227 O O . ALA A 1 287 ? 4.175 -9.991 14.588 1.00 96.12 287 ALA A O 1
ATOM 2228 N N . LEU A 1 288 ? 2.353 -8.998 13.731 1.00 96.62 288 LEU A N 1
ATOM 2229 C CA . LEU A 1 288 ? 1.780 -8.608 15.018 1.00 96.62 288 LEU A CA 1
ATOM 2230 C C . LEU A 1 288 ? 1.450 -9.833 15.884 1.00 96.62 288 LEU A C 1
ATOM 2232 O O . LEU A 1 288 ? 1.794 -9.866 17.065 1.00 96.62 288 LEU A O 1
ATOM 2236 N N . LEU A 1 289 ? 0.826 -10.854 15.290 1.00 97.75 289 LEU A N 1
ATOM 2237 C CA . LEU A 1 289 ? 0.499 -12.110 15.960 1.00 97.75 289 LEU A CA 1
ATOM 2238 C C . LEU A 1 289 ? 1.759 -12.900 16.336 1.00 97.75 289 LEU A C 1
ATOM 2240 O O . LEU A 1 289 ? 1.833 -13.445 17.437 1.00 97.75 289 LEU A O 1
ATOM 2244 N N . GLY A 1 290 ? 2.759 -12.920 15.451 1.00 97.75 290 GLY A N 1
ATOM 2245 C CA . GLY A 1 290 ? 4.063 -13.522 15.712 1.00 97.75 290 GLY A CA 1
ATOM 2246 C C . GLY A 1 290 ? 4.753 -12.888 16.915 1.00 97.75 290 GLY A C 1
ATOM 2247 O O . GLY A 1 290 ? 5.224 -13.608 17.794 1.00 97.75 290 GLY A O 1
ATOM 2248 N N . ASN A 1 291 ? 4.731 -11.555 17.023 1.00 97.44 291 ASN A N 1
ATOM 2249 C CA . ASN A 1 291 ? 5.285 -10.847 18.179 1.00 97.44 291 ASN A CA 1
ATOM 2250 C C . ASN A 1 291 ? 4.495 -11.133 19.467 1.00 97.44 291 ASN A C 1
ATOM 2252 O O . ASN A 1 291 ? 5.099 -11.398 20.508 1.00 97.44 291 ASN A O 1
ATOM 2256 N N . SER A 1 292 ? 3.157 -11.142 19.400 1.00 97.69 292 SER A N 1
ATOM 2257 C CA . SER A 1 292 ? 2.310 -11.503 20.546 1.00 97.69 292 SER A CA 1
ATOM 2258 C C . SER A 1 292 ? 2.628 -12.896 21.076 1.00 97.69 292 SER A C 1
ATOM 2260 O O . SER A 1 292 ? 2.730 -13.084 22.285 1.00 97.69 292 SER A O 1
ATOM 2262 N N . ALA A 1 293 ? 2.838 -13.864 20.185 1.00 97.56 293 ALA A N 1
ATOM 2263 C CA . ALA A 1 293 ? 3.196 -15.220 20.570 1.00 97.56 293 ALA A CA 1
ATOM 2264 C C . ALA A 1 293 ? 4.639 -15.337 21.076 1.00 97.56 293 ALA A C 1
ATOM 2266 O O . ALA A 1 293 ? 4.875 -16.017 22.071 1.00 97.56 293 ALA A O 1
ATOM 2267 N N . ALA A 1 294 ? 5.594 -14.653 20.437 1.00 96.88 294 ALA A N 1
ATOM 2268 C CA . ALA A 1 294 ? 7.001 -14.658 20.838 1.00 96.88 294 ALA A CA 1
ATOM 2269 C C . ALA A 1 294 ? 7.204 -14.134 22.267 1.00 96.88 294 ALA A C 1
ATOM 2271 O O . ALA A 1 294 ? 8.069 -14.622 22.993 1.00 96.88 294 ALA A O 1
ATOM 2272 N N . ARG A 1 295 ? 6.406 -13.136 22.660 1.00 95.56 295 ARG A N 1
ATOM 2273 C CA . ARG A 1 295 ? 6.484 -12.469 23.965 1.00 95.56 295 ARG A CA 1
ATOM 2274 C C . ARG A 1 295 ? 5.410 -12.926 24.956 1.00 95.56 295 ARG A C 1
ATOM 2276 O O . ARG A 1 295 ? 5.426 -12.463 26.095 1.00 95.56 295 ARG A O 1
ATOM 2283 N N . ASP A 1 296 ? 4.520 -13.834 24.546 1.00 95.44 296 ASP A N 1
ATOM 2284 C CA . ASP A 1 296 ? 3.404 -14.334 25.358 1.00 95.44 296 ASP A CA 1
ATOM 2285 C C . ASP A 1 296 ? 2.553 -13.180 25.929 1.00 95.44 296 ASP A C 1
ATOM 2287 O O . ASP A 1 296 ? 2.362 -13.062 27.135 1.00 95.44 296 ASP A O 1
ATOM 2291 N N . LEU A 1 297 ? 2.128 -12.259 25.056 1.00 96.00 297 LEU A N 1
ATOM 2292 C CA . LEU A 1 297 ? 1.403 -11.046 25.453 1.00 96.00 297 LEU A CA 1
ATOM 2293 C C . LEU A 1 297 ? -0.083 -11.331 25.713 1.00 96.00 297 LEU A C 1
ATOM 2295 O O . LEU A 1 297 ? -0.760 -11.944 24.890 1.00 96.00 297 LEU A O 1
ATOM 2299 N N . ASP A 1 298 ? -0.621 -10.792 26.807 1.00 96.56 298 ASP A N 1
ATOM 2300 C CA . ASP A 1 298 ? -2.064 -10.775 27.084 1.00 96.56 298 ASP A CA 1
ATOM 2301 C C . ASP A 1 298 ? -2.799 -9.763 26.193 1.00 96.56 298 ASP A C 1
ATOM 2303 O O . ASP A 1 298 ? -3.957 -9.964 25.818 1.00 96.56 298 ASP A O 1
ATOM 2307 N N . LEU A 1 299 ? -2.117 -8.673 25.842 1.00 97.44 299 LEU A N 1
ATOM 2308 C CA . LEU A 1 299 ? -2.603 -7.635 24.944 1.00 97.44 299 LEU A CA 1
ATOM 2309 C C . LEU A 1 299 ? -1.426 -7.019 24.190 1.00 97.44 299 LEU A C 1
ATOM 2311 O O . LEU A 1 299 ? -0.398 -6.688 24.775 1.00 97.44 299 LEU A O 1
ATOM 2315 N N . ASN A 1 300 ? -1.588 -6.830 22.889 1.00 97.88 300 ASN A N 1
ATOM 2316 C CA . ASN A 1 300 ? -0.607 -6.175 22.042 1.00 97.88 300 ASN A CA 1
ATOM 2317 C C . ASN A 1 300 ? -1.287 -5.086 21.214 1.00 97.88 300 ASN A C 1
ATOM 2319 O O . ASN A 1 300 ? -2.176 -5.374 20.406 1.00 97.88 300 ASN A O 1
ATOM 2323 N N . PHE A 1 301 ? -0.859 -3.846 21.422 1.00 98.12 301 PHE A N 1
ATOM 2324 C CA . PHE A 1 301 ? -1.273 -2.698 20.628 1.00 98.12 301 PHE A CA 1
ATOM 2325 C C . PHE A 1 301 ? -0.406 -2.571 19.378 1.00 98.12 301 PHE A C 1
ATOM 2327 O O . PHE A 1 301 ? 0.820 -2.637 19.458 1.00 98.12 301 PHE A O 1
ATOM 2334 N N . CYS A 1 302 ? -1.018 -2.300 18.227 1.00 97.44 302 CYS A N 1
ATOM 2335 C CA . CYS A 1 302 ? -0.275 -1.805 17.075 1.00 97.44 302 CYS A CA 1
ATOM 2336 C C . CYS A 1 302 ? -0.127 -0.278 17.162 1.00 97.44 302 CYS A C 1
ATOM 2338 O O . CYS A 1 302 ? -1.123 0.452 17.196 1.00 97.44 302 CYS A O 1
ATOM 2340 N N . GLY A 1 303 ? 1.122 0.183 17.210 1.00 96.38 303 GLY A N 1
ATOM 2341 C CA . GLY A 1 303 ? 1.500 1.591 17.242 1.00 96.38 303 GLY A CA 1
ATOM 2342 C C . GLY A 1 303 ? 2.110 2.054 15.919 1.00 96.38 303 GLY A C 1
ATOM 2343 O O . GLY A 1 303 ? 2.789 1.282 15.245 1.00 96.38 303 GLY A O 1
ATOM 2344 N N . ILE A 1 304 ? 1.909 3.324 15.575 1.00 94.75 304 ILE A N 1
ATOM 2345 C CA . ILE A 1 304 ? 2.529 3.978 14.410 1.00 94.75 304 ILE A CA 1
ATOM 2346 C C . ILE A 1 304 ? 3.264 5.264 14.820 1.00 94.75 304 ILE A C 1
ATOM 2348 O O . ILE A 1 304 ? 2.963 5.809 15.889 1.00 94.75 304 ILE A O 1
ATOM 2352 N N . PRO A 1 305 ? 4.155 5.813 13.971 1.00 93.50 305 PRO A N 1
ATOM 2353 C CA . PRO A 1 305 ? 4.743 7.127 14.196 1.00 93.50 305 PRO A CA 1
ATOM 2354 C C . PRO A 1 305 ? 3.628 8.170 14.198 1.00 93.50 305 PRO A C 1
ATOM 2356 O O . PRO A 1 305 ? 2.909 8.304 13.204 1.00 93.50 305 PRO A O 1
ATOM 2359 N N . ARG A 1 306 ? 3.442 8.878 15.312 1.00 92.75 306 ARG A N 1
ATOM 2360 C CA . ARG A 1 306 ? 2.352 9.841 15.533 1.00 92.75 306 ARG A CA 1
ATOM 2361 C C . ARG A 1 306 ? 2.913 11.249 15.581 1.00 92.75 306 ARG A C 1
ATOM 2363 O O . ARG A 1 306 ? 3.920 11.476 16.239 1.00 92.75 306 ARG A O 1
ATOM 2370 N N . GLN A 1 307 ? 2.270 12.205 14.923 1.00 89.94 307 GLN A N 1
ATOM 2371 C CA . GLN A 1 307 ? 2.674 13.603 15.080 1.00 89.94 307 GLN A CA 1
ATOM 2372 C C . GLN A 1 307 ? 2.139 14.159 16.410 1.00 89.94 307 GLN A C 1
ATOM 2374 O O . GLN A 1 307 ? 1.033 13.792 16.821 1.00 89.94 307 GLN A O 1
ATOM 2379 N N . PRO A 1 308 ? 2.876 15.047 17.099 1.00 87.75 308 PRO A N 1
ATOM 2380 C CA . PRO A 1 308 ? 2.368 15.668 18.314 1.00 87.75 308 PRO A CA 1
ATOM 2381 C C . PRO A 1 308 ? 1.016 16.340 18.073 1.00 87.75 308 PRO A C 1
ATOM 2383 O O . PRO A 1 308 ? 0.817 17.000 17.051 1.00 87.75 308 PRO A O 1
ATOM 2386 N N . LYS A 1 309 ? 0.083 16.173 19.016 1.00 78.31 309 LYS A N 1
ATOM 2387 C CA . LYS A 1 309 ? -1.298 16.705 18.935 1.00 78.31 309 LYS A CA 1
ATOM 2388 C C . LYS A 1 309 ? -2.142 16.167 17.769 1.00 78.31 309 LYS A C 1
ATOM 2390 O O . LYS A 1 309 ? -3.242 16.665 17.536 1.00 78.31 309 LYS A O 1
ATOM 2395 N N . GLU A 1 310 ? -1.680 15.137 17.060 1.00 84.69 310 GLU A N 1
ATOM 2396 C CA . GLU A 1 310 ? -2.518 14.404 16.115 1.00 84.69 310 GLU A CA 1
ATOM 2397 C C . GLU A 1 310 ? -3.710 13.774 16.859 1.00 84.69 310 GLU A C 1
ATOM 2399 O O . GLU A 1 310 ? -3.555 13.269 17.977 1.00 84.69 310 GLU A O 1
ATOM 2404 N N . GLU A 1 311 ? -4.893 13.801 16.233 1.00 86.12 311 GLU A N 1
ATOM 2405 C CA . GLU A 1 311 ? -6.175 13.275 16.746 1.00 86.12 311 GLU A CA 1
ATOM 2406 C C . GLU A 1 311 ? -6.221 11.732 16.720 1.00 86.12 311 GLU A C 1
ATOM 2408 O O . GLU A 1 311 ? -7.133 11.106 16.174 1.00 86.12 311 GLU A O 1
ATOM 2413 N N . ILE A 1 312 ? -5.177 11.114 17.258 1.00 89.19 312 ILE A N 1
ATOM 2414 C CA . ILE A 1 312 ? -5.011 9.678 17.460 1.00 89.19 312 ILE A CA 1
ATOM 2415 C C . ILE A 1 312 ? -4.548 9.509 18.904 1.00 89.19 312 ILE A C 1
ATOM 2417 O O . ILE A 1 312 ? -3.668 10.248 19.354 1.00 89.19 312 ILE A O 1
ATOM 2421 N N . GLY A 1 313 ? -5.141 8.558 19.623 1.00 92.94 313 GLY A N 1
ATOM 2422 C CA . GLY A 1 313 ? -4.726 8.233 20.983 1.00 92.94 313 GLY A CA 1
ATOM 2423 C C . GLY A 1 313 ? -3.258 7.803 21.039 1.00 92.94 313 GLY A C 1
ATOM 2424 O O . GLY A 1 313 ? -2.715 7.237 20.089 1.00 92.94 313 GLY A O 1
ATOM 2425 N N . ALA A 1 314 ? -2.601 8.121 22.141 1.00 95.69 314 ALA A N 1
ATOM 2426 C CA . ALA A 1 314 ? -1.185 7.898 22.354 1.00 95.69 314 ALA A CA 1
ATOM 2427 C C . ALA A 1 314 ? -0.969 6.686 23.265 1.00 95.69 314 ALA A C 1
ATOM 2429 O O . ALA A 1 314 ? -1.598 6.570 24.315 1.00 95.69 314 ALA A O 1
ATOM 2430 N N . LEU A 1 315 ? -0.082 5.778 22.873 1.00 97.19 315 LEU A N 1
ATOM 2431 C CA . LEU A 1 315 ? 0.317 4.644 23.698 1.00 97.19 315 LEU A CA 1
ATOM 2432 C C . LEU A 1 315 ? 1.378 5.104 24.694 1.00 97.19 315 LEU A C 1
ATOM 2434 O O . LEU A 1 315 ? 2.446 5.577 24.302 1.00 97.19 315 LEU A O 1
ATOM 2438 N N . ALA A 1 316 ? 1.078 4.958 25.980 1.00 96.12 316 ALA A N 1
ATOM 2439 C CA . ALA A 1 316 ? 1.957 5.357 27.069 1.00 96.12 316 ALA A CA 1
ATOM 2440 C C . ALA A 1 316 ? 1.973 4.291 28.166 1.00 96.12 316 ALA A C 1
ATOM 2442 O O . ALA A 1 316 ? 0.996 3.563 28.363 1.00 96.12 316 ALA A O 1
ATOM 2443 N N . THR A 1 317 ? 3.070 4.247 28.916 1.00 96.00 317 THR A N 1
ATOM 2444 C CA . THR A 1 317 ? 3.084 3.619 30.234 1.00 96.00 317 THR A CA 1
ATOM 2445 C C . THR A 1 317 ? 2.606 4.655 31.244 1.00 96.00 317 THR A C 1
ATOM 2447 O O . THR A 1 317 ? 3.260 5.675 31.446 1.00 96.00 317 THR A O 1
ATOM 2450 N N . LEU A 1 318 ? 1.464 4.414 31.879 1.00 94.19 318 LEU A N 1
ATOM 2451 C CA . LEU A 1 318 ? 0.976 5.224 32.988 1.00 94.19 318 LEU A CA 1
ATOM 2452 C C . LEU A 1 318 ? 1.466 4.636 34.307 1.00 94.19 318 LEU A C 1
ATOM 2454 O O . LEU A 1 318 ? 1.242 3.458 34.575 1.00 94.19 318 LEU A O 1
ATOM 2458 N N . THR A 1 319 ? 2.101 5.465 35.136 1.00 93.75 319 THR A N 1
ATOM 2459 C CA . THR A 1 319 ? 2.493 5.112 36.508 1.00 93.75 319 THR A CA 1
ATOM 2460 C C . THR A 1 319 ? 1.577 5.820 37.503 1.00 93.75 319 THR A C 1
ATOM 2462 O O . THR A 1 319 ? 1.476 7.046 37.455 1.00 93.75 319 THR A O 1
ATOM 2465 N N . SER A 1 320 ? 0.906 5.069 38.379 1.00 91.88 320 SER A N 1
ATOM 2466 C CA . SER A 1 320 ? 0.061 5.615 39.449 1.00 91.88 320 SER A CA 1
ATOM 2467 C C . SER A 1 320 ? 0.904 6.233 40.577 1.00 91.88 320 SER A C 1
ATOM 2469 O O . SER A 1 320 ? 2.094 5.918 40.689 1.00 91.88 320 SER A O 1
ATOM 2471 N N . PRO A 1 321 ? 0.313 7.058 41.463 1.00 88.50 321 PRO A N 1
ATOM 2472 C CA . PRO A 1 321 ? 0.998 7.570 42.656 1.00 88.50 321 PRO A CA 1
ATOM 2473 C C . PRO A 1 321 ? 1.574 6.472 43.570 1.00 88.50 321 PRO A C 1
ATOM 2475 O O . PRO A 1 321 ? 2.587 6.676 44.234 1.00 88.50 321 PRO A O 1
ATOM 2478 N N . GLU A 1 322 ? 0.959 5.289 43.581 1.00 90.12 322 GLU A N 1
ATOM 2479 C CA . GLU A 1 322 ? 1.391 4.104 44.333 1.00 90.12 322 GLU A CA 1
ATOM 2480 C C . GLU A 1 322 ? 2.495 3.303 43.616 1.00 90.12 322 GLU A C 1
ATOM 2482 O O . GLU A 1 322 ? 2.947 2.277 44.126 1.00 90.12 322 GLU A O 1
ATOM 2487 N N . GLY A 1 323 ? 2.929 3.749 42.433 1.00 90.12 323 GLY A N 1
ATOM 2488 C CA . GLY A 1 323 ? 3.983 3.122 41.635 1.00 90.12 323 GLY A CA 1
ATOM 2489 C C . GLY A 1 323 ? 3.514 1.969 40.745 1.00 90.12 323 GLY A C 1
ATOM 2490 O O . GLY A 1 323 ? 4.350 1.262 40.183 1.00 90.12 323 GLY A O 1
ATOM 2491 N N . GLN A 1 324 ? 2.203 1.752 40.597 1.00 90.50 324 GLN A N 1
ATOM 2492 C CA . GLN A 1 324 ? 1.678 0.723 39.697 1.00 90.50 324 GLN A CA 1
ATOM 2493 C C . GLN A 1 324 ? 1.748 1.194 38.247 1.00 90.50 324 GLN A C 1
ATOM 2495 O O . GLN A 1 324 ? 1.382 2.328 37.950 1.00 90.50 324 GLN A O 1
ATOM 2500 N N . GLN A 1 325 ? 2.193 0.322 37.343 1.00 92.12 325 GLN A N 1
ATOM 2501 C CA . GLN A 1 325 ? 2.327 0.640 35.924 1.00 92.12 325 GLN A CA 1
ATOM 2502 C C . GLN A 1 325 ? 1.289 -0.091 35.078 1.00 92.12 325 GLN A C 1
ATOM 2504 O O . GLN A 1 325 ? 1.010 -1.267 35.309 1.00 92.12 325 GLN A O 1
ATOM 2509 N N . MET A 1 326 ? 0.763 0.595 34.066 1.00 92.81 326 MET A N 1
ATOM 2510 C CA . MET A 1 326 ? -0.050 -0.004 33.008 1.00 92.81 326 MET A CA 1
ATOM 2511 C C . MET A 1 326 ? 0.317 0.592 31.651 1.00 92.81 326 MET A C 1
ATOM 2513 O O . MET A 1 326 ? 0.559 1.792 31.546 1.00 92.81 326 MET A O 1
ATOM 2517 N N . VAL A 1 327 ? 0.330 -0.229 30.603 1.00 95.00 327 VAL A N 1
ATOM 2518 C CA . VAL A 1 327 ? 0.436 0.255 29.220 1.00 95.00 327 VAL A CA 1
ATOM 2519 C C . VAL A 1 327 ? -0.974 0.402 28.669 1.00 95.00 327 VAL A C 1
ATOM 2521 O O . VAL A 1 327 ? -1.723 -0.574 28.615 1.00 95.00 327 VAL A O 1
ATOM 2524 N N . CYS A 1 328 ? -1.352 1.607 28.259 1.00 95.06 328 CYS A N 1
ATOM 2525 C CA . CYS A 1 328 ? -2.682 1.856 27.720 1.00 95.06 328 CYS A CA 1
ATOM 2526 C C . CYS A 1 328 ? -2.684 2.980 26.684 1.00 95.06 328 CYS A C 1
ATOM 2528 O O . CYS A 1 328 ? -1.691 3.669 26.447 1.00 95.06 328 CYS A O 1
ATOM 2530 N N . ASN A 1 329 ? -3.845 3.158 26.065 1.00 95.75 329 ASN A N 1
ATOM 2531 C CA . ASN A 1 329 ? -4.150 4.325 25.261 1.00 95.75 329 ASN A CA 1
ATOM 2532 C C . ASN A 1 329 ? -4.494 5.514 26.169 1.00 95.75 329 ASN A C 1
ATOM 2534 O O . ASN A 1 329 ? -5.309 5.385 27.083 1.00 95.75 329 ASN A O 1
ATOM 2538 N N . VAL A 1 330 ? -3.911 6.669 25.876 1.00 93.50 330 VAL A N 1
ATOM 2539 C CA . VAL A 1 330 ? -4.233 7.964 26.477 1.00 93.50 330 VAL A CA 1
ATOM 2540 C C . VAL A 1 330 ? -4.725 8.869 25.361 1.00 93.50 330 VAL A C 1
ATOM 2542 O O . VAL A 1 330 ? -4.034 9.058 24.360 1.00 93.50 330 VAL A O 1
ATOM 2545 N N . GLU A 1 331 ? -5.925 9.426 25.496 1.00 89.88 331 GLU A N 1
ATOM 2546 C CA . GLU A 1 331 ? -6.463 10.289 24.447 1.00 89.88 331 GLU A CA 1
ATOM 2547 C C . GLU A 1 331 ? -5.632 11.569 24.305 1.00 89.88 331 GLU A C 1
ATOM 2549 O O . GLU A 1 331 ? -5.100 12.116 25.274 1.00 89.88 331 GLU A O 1
ATOM 2554 N N . TYR A 1 332 ? -5.513 12.070 23.076 1.00 84.62 332 TYR A N 1
ATOM 2555 C CA . TYR A 1 332 ? -4.663 13.223 22.752 1.00 84.62 332 TYR A CA 1
ATOM 2556 C C . TYR A 1 332 ? -5.035 14.485 23.554 1.00 84.62 332 TYR A C 1
ATOM 2558 O O . TYR A 1 332 ? -4.170 15.292 23.891 1.00 84.62 332 TYR A O 1
ATOM 2566 N N . ASN A 1 333 ? -6.321 14.644 23.883 1.00 84.12 333 ASN A N 1
ATOM 2567 C CA . ASN A 1 333 ? -6.848 15.744 24.691 1.00 84.12 333 ASN A CA 1
ATOM 2568 C C . ASN A 1 333 ? -6.570 15.588 26.199 1.00 84.12 333 ASN A C 1
ATOM 2570 O O . ASN A 1 333 ? -6.757 16.550 26.939 1.00 84.12 333 ASN A O 1
ATOM 2574 N N . GLN A 1 334 ? -6.125 14.411 26.646 1.00 88.81 334 GLN A N 1
ATOM 2575 C CA . GLN A 1 334 ? -5.693 14.137 28.018 1.00 88.81 334 GLN A CA 1
ATOM 2576 C C . GLN A 1 334 ? -4.168 14.185 28.143 1.00 88.81 334 GLN A C 1
ATOM 2578 O O . GLN A 1 334 ? -3.656 14.761 29.101 1.00 88.81 334 GLN A O 1
ATOM 2583 N N . LEU A 1 335 ? -3.440 13.635 27.163 1.00 90.62 335 LEU A N 1
ATOM 2584 C CA . LEU A 1 335 ? -1.981 13.529 27.214 1.00 90.62 335 LEU A CA 1
ATOM 2585 C C . LEU A 1 335 ? -1.293 14.898 27.331 1.00 90.62 335 LEU A C 1
ATOM 2587 O O . LEU A 1 335 ? -0.440 15.081 28.195 1.00 90.62 335 LEU A O 1
ATOM 2591 N N . ASP A 1 336 ? -1.653 15.865 26.481 1.00 90.19 336 ASP A N 1
ATOM 2592 C CA . ASP A 1 336 ? -0.982 17.173 26.445 1.00 90.19 336 ASP A CA 1
ATOM 2593 C C . ASP A 1 336 ? -1.110 17.944 27.782 1.00 90.19 336 ASP A C 1
ATOM 2595 O O . ASP A 1 336 ? -0.076 18.352 28.320 1.00 90.19 336 ASP A O 1
ATOM 2599 N N . PRO A 1 337 ? -2.307 18.069 28.400 1.00 89.31 337 PRO A N 1
ATOM 2600 C CA . PRO A 1 337 ? -2.440 18.620 29.752 1.00 89.31 337 PRO A CA 1
ATOM 2601 C C . PRO A 1 337 ? -1.655 17.858 30.828 1.00 89.31 337 PRO A C 1
ATOM 2603 O O . PRO A 1 337 ? -1.090 18.489 31.725 1.00 89.31 337 PRO A O 1
ATOM 2606 N N . MET A 1 338 ? -1.595 16.522 30.757 1.00 90.38 338 MET A N 1
ATOM 2607 C CA . MET A 1 338 ? -0.834 15.720 31.723 1.00 90.38 338 MET A CA 1
ATOM 2608 C C . MET A 1 338 ? 0.662 16.035 31.637 1.00 90.38 338 MET A C 1
ATOM 2610 O O . MET A 1 338 ? 1.294 16.320 32.654 1.00 90.38 338 MET A O 1
ATOM 2614 N N . LEU A 1 339 ? 1.215 16.060 30.422 1.00 92.06 339 LEU A N 1
ATOM 2615 C CA . LEU A 1 339 ? 2.629 16.354 30.192 1.00 92.06 339 LEU A CA 1
ATOM 2616 C C . LEU A 1 339 ? 3.004 17.765 30.644 1.00 92.06 339 LEU A C 1
ATOM 2618 O O . LEU A 1 339 ? 3.992 17.917 31.356 1.00 92.06 339 LEU A O 1
ATOM 2622 N N . LYS A 1 340 ? 2.188 18.778 30.322 1.00 91.38 340 LYS A N 1
ATOM 2623 C CA . LYS A 1 340 ? 2.412 20.159 30.787 1.00 91.38 340 LYS A CA 1
ATOM 2624 C C . LYS A 1 340 ? 2.448 20.260 32.304 1.00 91.38 340 LYS A C 1
ATOM 2626 O O . LYS A 1 340 ? 3.311 20.935 32.858 1.00 91.38 340 LYS A O 1
ATOM 2631 N N . THR A 1 341 ? 1.528 19.565 32.973 1.00 89.62 341 THR A N 1
ATOM 2632 C CA . THR A 1 341 ? 1.464 19.537 34.440 1.00 89.62 341 THR A CA 1
ATOM 2633 C C . THR A 1 341 ? 2.760 18.988 35.043 1.00 89.62 341 THR A C 1
ATOM 2635 O O . THR A 1 341 ? 3.290 19.562 35.993 1.00 89.62 341 THR A O 1
ATOM 2638 N N . ILE A 1 342 ? 3.300 17.913 34.466 1.00 89.12 342 ILE A N 1
ATOM 2639 C CA . ILE A 1 342 ? 4.524 17.254 34.941 1.00 89.12 342 ILE A CA 1
ATOM 2640 C C . ILE A 1 342 ? 5.770 18.077 34.616 1.00 89.12 342 ILE A C 1
ATOM 2642 O O . ILE A 1 342 ? 6.594 18.300 35.497 1.00 89.12 342 ILE A O 1
ATOM 2646 N N . GLN A 1 343 ? 5.879 18.590 33.389 1.00 92.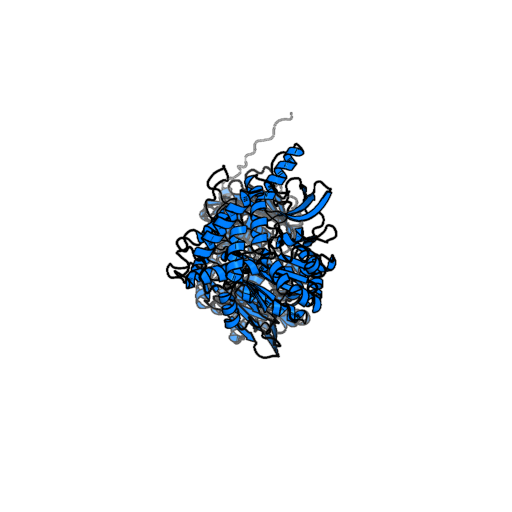25 343 GLN A N 1
ATOM 2647 C CA . GLN A 1 343 ? 6.960 19.489 32.972 1.00 92.25 343 GLN A CA 1
ATOM 2648 C C . GLN A 1 343 ? 7.043 20.696 33.910 1.00 92.25 343 GLN A C 1
ATOM 2650 O O . GLN A 1 343 ? 8.100 20.987 34.468 1.00 92.25 343 GLN A O 1
ATOM 2655 N N . LYS A 1 344 ? 5.898 21.325 34.199 1.00 91.12 344 LYS A N 1
ATOM 2656 C CA . LYS A 1 344 ? 5.802 22.413 35.174 1.00 91.12 344 LYS A CA 1
ATOM 2657 C C . LYS A 1 344 ? 6.289 22.002 36.563 1.00 91.12 344 LYS A C 1
ATOM 2659 O O . LYS A 1 344 ? 7.038 22.749 37.189 1.00 91.12 344 LYS A O 1
ATOM 2664 N N . ALA A 1 345 ? 5.861 20.838 37.055 1.00 88.69 345 ALA A N 1
ATOM 2665 C CA . ALA A 1 345 ? 6.274 20.326 38.361 1.00 88.69 345 ALA A CA 1
ATOM 2666 C C . ALA A 1 345 ? 7.789 20.052 38.433 1.00 88.69 345 ALA A C 1
ATOM 2668 O O . ALA A 1 345 ? 8.390 20.245 39.489 1.00 88.69 345 ALA A O 1
ATOM 2669 N N . ASN A 1 346 ? 8.408 19.681 37.309 1.00 89.75 346 ASN A N 1
ATOM 2670 C CA . ASN A 1 346 ? 9.850 19.465 37.175 1.00 89.75 346 ASN A CA 1
ATOM 2671 C C . ASN A 1 346 ? 10.656 20.757 36.933 1.00 89.75 346 ASN A C 1
ATOM 2673 O O . ASN A 1 346 ? 11.886 20.715 36.923 1.00 89.75 346 ASN A O 1
ATOM 2677 N N . GLY A 1 347 ? 9.998 21.908 36.750 1.00 89.75 347 GLY A N 1
ATOM 2678 C CA . GLY A 1 347 ? 10.656 23.173 36.399 1.00 89.75 347 GLY A CA 1
ATOM 2679 C C . GLY A 1 347 ? 11.086 23.275 34.929 1.00 89.75 347 GLY A C 1
ATOM 2680 O O . GLY A 1 347 ? 11.951 24.087 34.604 1.00 89.75 347 GLY A O 1
ATOM 2681 N N . GLU A 1 348 ? 10.500 22.457 34.056 1.00 91.06 348 GLU A N 1
ATOM 2682 C CA . GLU A 1 348 ? 10.692 22.459 32.603 1.00 91.06 348 GLU A CA 1
ATOM 2683 C C . GLU A 1 348 ? 9.683 23.398 31.909 1.00 91.06 348 GLU A C 1
ATOM 2685 O O . GLU A 1 348 ? 8.687 23.828 32.497 1.00 91.06 348 GLU A O 1
ATOM 2690 N N . GLU A 1 349 ? 9.928 23.727 30.638 1.00 89.19 349 GLU A N 1
ATOM 2691 C CA . GLU A 1 349 ? 8.977 24.491 29.821 1.00 89.19 349 GLU A CA 1
ATOM 2692 C C . GLU A 1 349 ? 7.715 23.653 29.528 1.00 89.19 349 GLU A C 1
ATOM 2694 O O . GLU A 1 349 ? 7.813 22.475 29.186 1.00 89.19 349 GLU A O 1
ATOM 2699 N N . GLU A 1 350 ? 6.522 24.255 29.650 1.00 90.31 350 GLU A N 1
ATOM 2700 C CA . GLU A 1 350 ? 5.210 23.593 29.487 1.00 90.31 350 GLU A CA 1
ATOM 2701 C C . GLU A 1 350 ? 4.871 23.293 28.007 1.00 90.31 350 GLU A C 1
ATOM 2703 O O . GLU A 1 350 ? 3.849 23.729 27.464 1.00 90.31 350 GLU A O 1
ATOM 2708 N N . MET A 1 351 ? 5.744 22.550 27.330 1.00 88.31 351 MET A N 1
ATOM 2709 C CA . MET A 1 351 ? 5.643 22.248 25.901 1.00 88.31 351 MET A CA 1
ATOM 2710 C C . MET A 1 351 ? 4.539 21.230 25.575 1.00 88.31 351 MET A C 1
ATOM 2712 O O . MET A 1 351 ? 4.006 21.226 24.463 1.00 88.31 351 MET A O 1
ATOM 2716 N N . GLY A 1 352 ? 4.150 20.402 26.549 1.00 90.88 352 GLY A N 1
ATOM 2717 C CA . GLY A 1 352 ? 3.191 19.314 26.385 1.00 90.88 352 GLY A CA 1
ATOM 2718 C C . GLY A 1 352 ? 3.730 18.190 25.505 1.00 90.88 352 GLY A C 1
ATOM 2719 O O . GLY A 1 352 ? 4.917 17.859 25.559 1.00 90.88 352 GLY A O 1
ATOM 2720 N N . ASP A 1 353 ? 2.851 17.608 24.689 1.00 91.19 353 ASP A N 1
ATOM 2721 C CA . ASP A 1 353 ? 3.226 16.598 23.694 1.00 91.19 353 ASP A CA 1
ATOM 2722 C C . ASP A 1 353 ? 4.029 17.264 22.567 1.00 91.19 353 ASP A C 1
ATOM 2724 O O . ASP A 1 353 ? 3.522 18.138 21.856 1.00 91.19 353 ASP A O 1
ATOM 2728 N N . SER A 1 354 ? 5.296 16.869 22.435 1.00 91.06 354 SER A N 1
ATOM 2729 C CA . SER A 1 354 ? 6.288 17.487 21.549 1.00 91.06 354 SER A CA 1
ATOM 2730 C C . SER A 1 354 ? 7.028 16.433 20.732 1.00 91.06 354 SER A C 1
ATOM 2732 O O . SER A 1 354 ? 7.124 15.275 21.139 1.00 91.06 354 SER A O 1
ATOM 2734 N N . ALA A 1 355 ? 7.532 16.833 19.565 1.00 91.56 355 ALA A N 1
ATOM 2735 C CA . ALA A 1 355 ? 8.263 15.935 18.679 1.00 91.56 355 ALA A CA 1
ATOM 2736 C C . ALA A 1 355 ? 9.647 15.593 19.255 1.00 91.56 355 ALA A C 1
ATOM 2738 O O . ALA A 1 355 ? 10.323 16.462 19.806 1.00 91.56 355 ALA A O 1
ATOM 2739 N N . ALA A 1 356 ? 10.062 14.341 19.089 1.00 88.75 356 ALA A N 1
ATOM 2740 C CA . ALA A 1 356 ? 11.429 13.875 19.259 1.00 88.75 356 ALA A CA 1
ATOM 2741 C C . ALA A 1 356 ? 12.293 14.251 18.033 1.00 88.75 356 ALA A C 1
ATOM 2743 O O . ALA A 1 356 ? 11.832 14.926 17.110 1.00 88.75 356 ALA A O 1
ATOM 2744 N N . GLU A 1 357 ? 13.559 13.816 18.015 1.00 87.62 357 GLU A N 1
ATOM 2745 C CA . GLU A 1 357 ? 14.522 14.126 16.940 1.00 87.62 357 GLU A CA 1
ATOM 2746 C C . GLU A 1 357 ? 14.071 13.653 15.548 1.00 87.62 357 GLU A C 1
ATOM 2748 O O . GLU A 1 357 ? 14.434 14.255 14.541 1.00 87.62 357 GLU A O 1
ATOM 2753 N N . ASP A 1 358 ? 13.254 12.600 15.486 1.00 84.81 358 ASP A N 1
ATOM 2754 C CA . ASP A 1 358 ? 12.704 12.041 14.248 1.00 84.81 358 ASP A CA 1
ATOM 2755 C C . ASP A 1 358 ? 11.453 12.781 13.733 1.00 84.81 358 ASP A C 1
ATOM 2757 O O . ASP A 1 358 ? 10.905 12.423 12.689 1.00 84.81 358 ASP A O 1
ATOM 2761 N N . GLY A 1 359 ? 11.006 13.825 14.440 1.00 89.06 359 GLY A N 1
ATOM 2762 C CA . GLY A 1 359 ? 9.829 14.618 14.090 1.00 89.06 359 GLY A CA 1
ATOM 2763 C C . GLY A 1 359 ? 8.493 14.037 14.569 1.00 89.06 359 GLY A C 1
ATOM 2764 O O . GLY A 1 359 ? 7.450 14.642 14.307 1.00 89.06 359 GLY A O 1
ATOM 2765 N N . PHE A 1 360 ? 8.492 12.911 15.290 1.00 92.06 360 PHE A N 1
ATOM 2766 C CA . PHE A 1 360 ? 7.286 12.274 15.824 1.00 92.06 360 PHE A CA 1
ATOM 2767 C C . PHE A 1 360 ? 7.198 12.393 17.348 1.00 92.06 360 PHE A C 1
ATOM 2769 O O . PHE A 1 360 ? 8.183 12.615 18.040 1.00 92.06 360 PHE A O 1
ATOM 2776 N N . SER A 1 361 ? 5.990 12.270 17.893 1.00 93.62 361 SER A N 1
ATOM 2777 C CA . SER A 1 361 ? 5.782 12.146 19.336 1.00 93.62 361 SER A CA 1
ATOM 2778 C C . SER A 1 361 ? 6.467 10.869 19.842 1.00 93.62 361 SER A C 1
ATOM 2780 O O . SER A 1 361 ? 6.326 9.821 19.204 1.00 93.62 361 SER A O 1
ATOM 2782 N N . PRO A 1 362 ? 7.142 10.900 21.007 1.00 93.62 362 PRO A N 1
ATOM 2783 C CA . PRO A 1 362 ? 7.714 9.698 21.616 1.00 93.62 362 PRO A CA 1
ATOM 2784 C C . PRO A 1 362 ? 6.639 8.703 22.090 1.00 93.62 362 PRO A C 1
ATOM 2786 O O . PRO A 1 362 ? 6.965 7.587 22.491 1.00 93.62 362 PRO A O 1
ATOM 2789 N N . TYR A 1 363 ? 5.364 9.098 22.048 1.00 95.38 363 TYR A N 1
ATOM 2790 C CA . TYR A 1 363 ? 4.214 8.255 22.341 1.00 95.38 363 TYR A CA 1
ATOM 2791 C C . TYR A 1 363 ? 3.569 7.784 21.026 1.00 95.38 363 TYR A C 1
ATOM 2793 O O . TYR A 1 363 ? 2.936 8.591 20.331 1.00 95.38 363 TYR A O 1
ATOM 2801 N N . PRO A 1 364 ? 3.693 6.493 20.663 1.00 95.50 364 PRO A N 1
ATOM 2802 C CA . PRO A 1 364 ? 3.147 5.979 19.412 1.00 95.50 364 PRO A CA 1
ATOM 2803 C C . PRO A 1 364 ? 1.640 6.182 19.285 1.00 95.50 364 PRO A C 1
ATOM 2805 O O . PRO A 1 364 ? 0.900 6.098 20.262 1.00 95.50 364 PRO A O 1
ATOM 2808 N N . GLY A 1 365 ? 1.163 6.368 18.058 1.00 95.56 365 GLY A N 1
ATOM 2809 C CA . GLY A 1 365 ? -0.267 6.459 17.778 1.00 95.56 365 GLY A CA 1
ATOM 2810 C C . GLY A 1 365 ? -0.927 5.089 17.813 1.00 95.56 365 GLY A C 1
ATOM 2811 O O . GLY A 1 365 ? -0.529 4.201 17.063 1.00 95.56 365 GLY A O 1
ATOM 2812 N N . ASN A 1 366 ? -1.955 4.925 18.641 1.00 96.44 366 ASN A N 1
ATOM 2813 C CA . ASN A 1 366 ? -2.783 3.727 18.679 1.00 96.44 366 ASN A CA 1
ATOM 2814 C C . ASN A 1 366 ? -3.743 3.697 17.482 1.00 96.44 366 ASN A C 1
ATOM 2816 O O . ASN A 1 366 ? -4.639 4.536 17.363 1.00 96.44 366 ASN A O 1
ATOM 2820 N N . ILE A 1 367 ? -3.606 2.693 16.617 1.00 95.12 367 ILE A N 1
ATOM 2821 C CA . ILE A 1 367 ? -4.473 2.545 15.439 1.00 95.12 367 ILE A CA 1
ATOM 2822 C C . ILE A 1 367 ? -5.674 1.625 15.666 1.00 95.12 367 ILE A C 1
ATOM 2824 O O . ILE A 1 367 ? -6.418 1.352 14.721 1.00 95.12 367 ILE A O 1
ATOM 2828 N N . ASN A 1 368 ? -5.871 1.148 16.900 1.00 96.44 368 ASN A N 1
ATOM 2829 C CA . ASN A 1 368 ? -6.948 0.233 17.275 1.00 96.44 368 ASN A CA 1
ATOM 2830 C C . ASN A 1 368 ? -6.936 -1.096 16.492 1.00 96.44 368 ASN A C 1
ATOM 2832 O O . ASN A 1 368 ? -7.973 -1.727 16.293 1.00 96.44 368 ASN A O 1
ATOM 2836 N N . LEU A 1 369 ? -5.740 -1.538 16.087 1.00 97.62 369 LEU A N 1
ATOM 2837 C CA . LEU A 1 369 ? -5.449 -2.919 15.711 1.00 97.62 369 LEU A CA 1
ATOM 2838 C C . LEU A 1 369 ? -4.846 -3.609 16.939 1.00 97.62 369 LEU A C 1
ATOM 2840 O O . LEU A 1 369 ? -3.723 -3.289 17.335 1.00 97.62 369 LEU A O 1
ATOM 2844 N N . LEU A 1 370 ? -5.612 -4.511 17.555 1.00 98.06 370 LEU A N 1
ATOM 2845 C CA . LEU A 1 370 ? -5.251 -5.149 18.825 1.00 98.06 370 LEU A CA 1
ATOM 2846 C C . LEU A 1 370 ? -5.139 -6.660 18.645 1.00 98.06 370 LEU A C 1
ATOM 2848 O O . LEU A 1 370 ? -5.983 -7.262 17.983 1.00 98.06 370 LEU A O 1
ATOM 2852 N N . VAL A 1 371 ? -4.158 -7.283 19.292 1.00 98.38 371 VAL A N 1
ATOM 2853 C CA . VAL A 1 371 ? -4.137 -8.738 19.498 1.00 98.38 371 VAL A CA 1
ATOM 2854 C C . VAL A 1 371 ? -4.316 -9.014 20.980 1.00 98.38 371 VAL A C 1
ATOM 2856 O O . VAL A 1 371 ? -3.516 -8.566 21.795 1.00 98.38 371 VAL A O 1
ATOM 2859 N N . VAL A 1 372 ? -5.367 -9.749 21.322 1.00 98.06 372 VAL A N 1
ATOM 2860 C CA . VAL A 1 372 ? -5.755 -10.073 22.695 1.00 98.06 372 VAL A CA 1
ATOM 2861 C C . VAL A 1 372 ? -5.578 -11.566 22.936 1.00 98.06 372 VAL A C 1
ATOM 2863 O O . VAL A 1 372 ? -6.099 -12.390 22.180 1.00 98.06 372 VAL A O 1
ATOM 2866 N N . GLY A 1 373 ? -4.866 -11.927 23.999 1.00 97.06 373 GLY A N 1
ATOM 2867 C CA . GLY A 1 373 ? -4.747 -13.302 24.466 1.00 97.06 373 GLY A CA 1
ATOM 2868 C C . GLY A 1 373 ? -6.044 -13.780 25.125 1.00 97.06 373 GLY A C 1
ATOM 2869 O O . GLY A 1 373 ? -6.538 -13.185 26.081 1.00 97.06 373 GLY A O 1
ATOM 2870 N N . LEU A 1 374 ? -6.596 -14.903 24.658 1.00 94.50 374 LEU A N 1
ATOM 2871 C CA . LEU A 1 374 ? -7.830 -15.493 25.203 1.00 94.50 374 LEU A CA 1
ATOM 2872 C C . LEU A 1 374 ? -7.652 -16.129 26.591 1.00 94.50 374 LEU A C 1
ATOM 2874 O O . LEU A 1 374 ? -8.642 -16.443 27.255 1.00 94.50 374 LEU A O 1
ATOM 2878 N N . GLY A 1 375 ? -6.409 -16.337 27.039 1.00 86.94 375 GLY A N 1
ATOM 2879 C CA . GLY A 1 375 ? -6.094 -16.978 28.318 1.00 86.94 375 GLY A CA 1
ATOM 2880 C C . GLY A 1 375 ? -6.795 -16.302 29.497 1.00 86.94 375 GLY A C 1
ATOM 2881 O O . GLY A 1 375 ? -7.589 -16.952 30.185 1.00 86.94 375 GLY A O 1
ATOM 2882 N N . ASN A 1 376 ? -6.569 -14.995 29.651 1.00 84.38 376 ASN A N 1
ATOM 2883 C CA . ASN A 1 376 ? -7.062 -14.185 30.768 1.00 84.38 376 ASN A CA 1
ATOM 2884 C C . ASN A 1 376 ? -8.278 -13.311 30.419 1.00 84.38 376 ASN A C 1
ATOM 2886 O O . ASN A 1 376 ? -8.868 -12.706 31.309 1.00 84.38 376 ASN A O 1
ATOM 2890 N N . TYR A 1 377 ? -8.702 -13.292 29.153 1.00 92.56 377 TYR A N 1
ATOM 2891 C CA . TYR A 1 377 ? -9.745 -12.386 28.663 1.00 92.56 377 TYR A CA 1
ATOM 2892 C C . TYR A 1 377 ? -11.070 -12.462 29.427 1.00 92.56 377 TYR A C 1
ATOM 2894 O O . TYR A 1 377 ? -11.551 -11.463 29.956 1.00 92.56 377 TYR A O 1
ATOM 2902 N N . ALA A 1 378 ? -11.651 -13.659 29.532 1.00 85.44 378 ALA A N 1
ATOM 2903 C CA . ALA A 1 378 ? -12.925 -13.833 30.228 1.00 85.44 378 ALA A CA 1
ATOM 2904 C C . ALA A 1 378 ? -12.813 -13.521 31.732 1.00 85.44 378 ALA A C 1
ATOM 2906 O O . ALA A 1 378 ? -13.745 -12.975 32.312 1.00 85.44 378 ALA A O 1
ATOM 2907 N N . ALA A 1 379 ? -11.664 -13.828 32.346 1.00 88.25 379 ALA A N 1
ATOM 2908 C CA . ALA A 1 379 ? -11.420 -13.556 33.760 1.00 88.25 379 ALA A CA 1
ATOM 2909 C C . ALA A 1 379 ? -11.306 -12.050 34.045 1.00 88.25 379 ALA A C 1
ATOM 2911 O O . ALA A 1 379 ? -11.814 -11.596 35.063 1.00 88.25 379 ALA A O 1
ATOM 2912 N N . ALA A 1 380 ? -10.697 -11.278 33.137 1.00 91.88 380 ALA A N 1
ATOM 2913 C CA . ALA A 1 380 ? -10.593 -9.823 33.256 1.00 91.88 380 ALA A CA 1
ATOM 2914 C C . ALA A 1 380 ? -11.958 -9.116 33.148 1.00 91.88 380 ALA A C 1
ATOM 2916 O O . ALA A 1 380 ? -12.170 -8.089 33.780 1.00 91.88 380 ALA A O 1
ATOM 2917 N N . LEU A 1 381 ? -12.894 -9.680 32.377 1.00 91.25 381 LEU A N 1
ATOM 2918 C CA . LEU A 1 381 ? -14.240 -9.126 32.183 1.00 91.25 381 LEU A CA 1
ATOM 2919 C C . LEU A 1 381 ? -15.257 -9.574 33.238 1.00 91.25 381 LEU A C 1
ATOM 2921 O O . LEU A 1 381 ? -16.293 -8.937 33.401 1.00 91.25 381 LEU A O 1
ATOM 2925 N N . GLN A 1 382 ? -14.998 -10.678 33.940 1.00 89.44 382 GLN A N 1
ATOM 2926 C CA . GLN A 1 382 ? -15.958 -11.261 34.876 1.00 89.44 382 GLN A CA 1
ATOM 2927 C C . GLN A 1 382 ? -16.364 -10.331 36.039 1.00 89.44 382 GLN A C 1
ATOM 2929 O O . GLN A 1 382 ? -17.555 -10.305 36.341 1.00 89.44 382 GLN A O 1
AT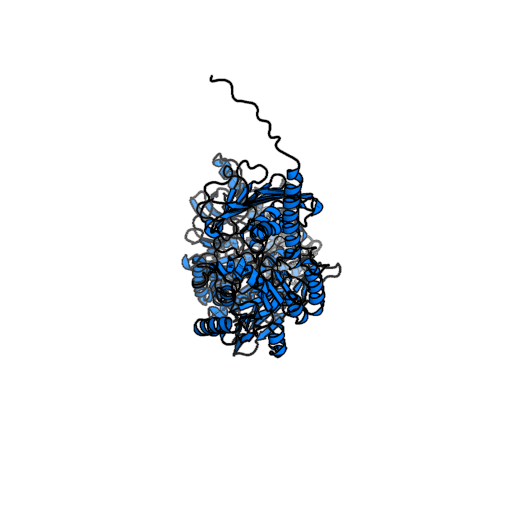OM 2934 N N . PRO A 1 383 ? -15.464 -9.549 36.675 1.00 90.00 383 PRO A N 1
ATOM 2935 C CA . PRO A 1 383 ? -15.844 -8.654 37.774 1.00 90.00 383 PRO A CA 1
ATOM 2936 C C . PRO A 1 383 ? -16.834 -7.554 37.381 1.00 90.00 383 PRO A C 1
ATOM 2938 O O . PRO A 1 383 ? -17.576 -7.077 38.232 1.00 90.00 383 PRO A O 1
ATOM 2941 N N . SER A 1 384 ? -16.827 -7.146 36.112 1.00 85.31 384 SER A N 1
ATOM 2942 C CA . SER A 1 384 ? -17.680 -6.088 35.569 1.00 85.31 384 SER A CA 1
ATOM 2943 C C . SER A 1 384 ? -18.788 -6.623 34.659 1.00 85.31 384 SER A C 1
ATOM 2945 O O . SER A 1 384 ? -19.444 -5.842 33.975 1.00 85.31 384 SER A O 1
ATOM 2947 N N . GLU A 1 385 ? -18.958 -7.948 34.593 1.00 86.38 385 GLU A N 1
ATOM 2948 C CA . GLU A 1 385 ? -19.890 -8.625 33.680 1.00 86.38 385 GLU A CA 1
ATOM 2949 C C . GLU A 1 385 ? -19.754 -8.157 32.217 1.00 86.38 385 GLU A C 1
ATOM 2951 O O . GLU A 1 385 ? -20.723 -8.070 31.461 1.00 86.38 385 GLU A O 1
ATOM 2956 N N . GLY A 1 386 ? -18.521 -7.855 31.800 1.00 85.94 386 GLY A N 1
ATOM 2957 C CA . GLY A 1 386 ? -18.215 -7.391 30.452 1.00 85.94 386 GLY A CA 1
ATOM 2958 C C . GLY A 1 386 ? -18.219 -5.874 30.262 1.00 85.94 386 GLY A C 1
ATOM 2959 O O . GLY A 1 386 ? -17.920 -5.439 29.150 1.00 85.94 386 GLY A O 1
ATOM 2960 N N . ILE A 1 387 ? -18.521 -5.067 31.286 1.00 88.44 387 ILE A N 1
ATOM 2961 C CA . ILE A 1 387 ? -18.399 -3.601 31.217 1.00 88.44 387 ILE A CA 1
ATOM 2962 C C . ILE A 1 387 ? -16.918 -3.199 31.255 1.00 88.44 387 ILE A C 1
ATOM 2964 O O . ILE A 1 387 ? -16.145 -3.632 32.110 1.00 88.44 387 ILE A O 1
ATOM 2968 N N . ILE A 1 388 ? -16.518 -2.349 30.320 1.00 92.81 388 ILE A N 1
ATOM 2969 C CA . ILE A 1 388 ? -15.216 -1.671 30.281 1.00 92.81 388 ILE A CA 1
ATOM 2970 C C . ILE A 1 388 ? -15.375 -0.276 30.880 1.00 92.81 388 ILE A C 1
ATOM 2972 O O . ILE A 1 388 ? -16.488 0.246 30.865 1.00 92.81 388 ILE A O 1
ATOM 2976 N N . PRO A 1 389 ? -14.294 0.349 31.379 1.00 92.12 389 PRO A N 1
ATOM 2977 C CA . PRO A 1 389 ? -14.380 1.670 31.985 1.00 92.12 389 PRO A CA 1
ATOM 2978 C C . PRO A 1 389 ? -15.109 2.671 31.086 1.00 92.12 389 PRO A C 1
ATOM 2980 O O . PRO A 1 389 ? -14.758 2.858 29.917 1.00 92.12 389 PRO A O 1
ATOM 2983 N N . GLU A 1 390 ? -16.137 3.292 31.652 1.00 93.81 390 GLU A N 1
ATOM 2984 C CA . GLU A 1 390 ? -16.973 4.275 30.978 1.00 93.81 390 GLU A CA 1
ATOM 2985 C C . GLU A 1 390 ? -16.475 5.694 31.260 1.00 93.81 390 GLU A C 1
ATOM 2987 O O . GLU A 1 390 ? -15.838 5.982 32.276 1.00 93.81 390 GLU A O 1
ATOM 2992 N N . PHE A 1 391 ? -16.813 6.611 30.366 1.00 92.50 391 PHE A N 1
ATOM 2993 C CA . PHE A 1 391 ? -16.623 8.042 30.545 1.00 92.50 391 PHE A CA 1
ATOM 2994 C C . PHE A 1 391 ? -17.851 8.806 30.046 1.00 92.50 391 PHE A C 1
ATOM 2996 O O . PHE A 1 391 ? -18.739 8.254 29.400 1.00 92.50 391 PHE A O 1
ATOM 3003 N N . VAL A 1 392 ? -17.914 10.104 30.336 1.00 92.50 392 VAL A N 1
ATOM 3004 C CA . VAL A 1 392 ? -18.976 10.986 29.841 1.00 92.50 392 VAL A CA 1
ATOM 3005 C C . VAL A 1 392 ? -18.379 12.309 29.378 1.00 92.50 392 VAL A C 1
ATOM 3007 O O . VAL A 1 392 ? -17.482 12.856 30.018 1.00 92.50 392 VAL A O 1
ATOM 3010 N N . ASN A 1 393 ? -18.877 12.838 28.259 1.00 90.25 393 ASN A N 1
ATOM 3011 C CA . ASN A 1 393 ? -18.413 14.108 27.696 1.00 90.25 393 ASN A CA 1
ATOM 3012 C C . ASN A 1 393 ? -19.586 15.066 27.396 1.00 90.25 393 ASN A C 1
ATOM 3014 O O . ASN A 1 393 ? -19.946 15.281 26.232 1.00 90.25 393 ASN A O 1
ATOM 3018 N N . PRO A 1 394 ? -20.247 15.609 28.436 1.00 91.88 394 PRO A N 1
ATOM 3019 C CA . PRO A 1 394 ? -21.372 16.520 28.269 1.00 91.88 394 PRO A CA 1
ATOM 3020 C C . PRO A 1 394 ? -20.934 17.840 27.623 1.00 91.88 394 PRO A C 1
ATOM 3022 O O . PRO A 1 394 ? -19.968 18.484 28.032 1.00 91.88 394 PRO A O 1
ATOM 3025 N N . LYS A 1 395 ? -21.695 18.290 26.620 1.00 92.94 395 LYS A N 1
ATOM 3026 C CA . LYS A 1 395 ? -21.517 19.616 26.016 1.00 92.94 395 LYS A CA 1
ATOM 3027 C C . LYS A 1 395 ? -22.342 20.632 26.795 1.00 92.94 395 LYS A C 1
ATOM 3029 O O . LYS A 1 395 ? -23.555 20.673 26.620 1.00 92.94 395 LYS A O 1
ATOM 3034 N N . TYR A 1 396 ? -21.708 21.461 27.616 1.00 91.50 396 TYR A N 1
ATOM 3035 C CA . TYR A 1 396 ? -22.404 22.461 28.433 1.00 91.50 396 TYR A CA 1
ATOM 3036 C C . TYR A 1 396 ? -22.757 23.744 27.668 1.00 91.50 396 TYR A C 1
ATOM 3038 O O . TYR A 1 396 ? -22.054 24.140 26.730 1.00 91.50 396 TYR A O 1
ATOM 3046 N N . ALA A 1 397 ? -23.869 24.377 28.064 1.00 90.31 397 ALA A N 1
ATOM 3047 C CA . ALA A 1 397 ? -24.353 25.658 27.539 1.00 90.31 397 ALA A CA 1
ATOM 3048 C C . ALA A 1 397 ? -23.334 26.781 27.775 1.00 90.31 397 ALA A C 1
ATOM 3050 O O . ALA A 1 397 ? -23.019 27.531 26.848 1.00 90.31 397 ALA A O 1
ATOM 3051 N N . ASP A 1 398 ? -22.767 26.805 28.978 1.00 89.75 398 ASP A N 1
ATOM 3052 C CA . ASP A 1 398 ? -21.811 27.788 29.472 1.00 89.75 398 ASP A CA 1
ATOM 3053 C C . ASP A 1 398 ? -20.842 27.153 30.495 1.00 89.75 398 ASP A C 1
ATOM 3055 O O . ASP A 1 398 ? -20.901 25.954 30.788 1.00 89.75 398 ASP A O 1
ATOM 3059 N N . GLU A 1 399 ? -19.935 27.968 31.034 1.00 88.06 399 GLU A N 1
ATOM 3060 C CA . GLU A 1 399 ? -18.898 27.558 31.989 1.00 88.06 399 GLU A CA 1
ATOM 3061 C C . GLU A 1 399 ? -19.444 27.141 33.366 1.00 88.06 399 GLU A C 1
ATOM 3063 O O . GLU A 1 399 ? -18.721 26.507 34.131 1.00 88.06 399 GLU A O 1
ATOM 3068 N N . SER A 1 400 ? -20.718 27.423 33.687 1.00 87.88 400 SER A N 1
ATOM 3069 C CA . SER A 1 400 ? -21.329 26.990 34.956 1.00 87.88 400 SER A CA 1
ATOM 3070 C C . SER A 1 400 ? -21.530 25.474 35.027 1.00 87.88 400 SER A C 1
ATOM 3072 O O . SER A 1 400 ? -21.759 24.927 36.108 1.00 87.88 400 SER A O 1
ATOM 3074 N N . LYS A 1 401 ? -21.480 24.795 33.871 1.00 88.81 401 LYS A N 1
ATOM 3075 C CA . LYS A 1 401 ? -21.699 23.352 33.721 1.00 88.81 401 LYS A CA 1
ATOM 3076 C C . LYS A 1 401 ? -23.014 22.852 34.343 1.00 88.81 401 LYS A C 1
ATOM 3078 O O . LYS A 1 401 ? -23.102 21.736 34.855 1.00 88.81 401 LYS A O 1
ATOM 3083 N N . THR A 1 402 ? -24.058 23.677 34.321 1.00 87.94 402 THR A N 1
ATOM 3084 C CA . THR A 1 402 ? -25.376 23.332 34.885 1.00 87.94 402 THR A CA 1
ATOM 3085 C C . THR A 1 402 ? -26.333 22.744 33.852 1.00 87.94 402 THR A C 1
ATOM 3087 O O . THR A 1 402 ? -27.082 21.829 34.176 1.00 87.94 402 THR A O 1
ATOM 3090 N N . THR A 1 403 ? -26.278 23.240 32.614 1.00 90.75 403 THR A N 1
ATOM 3091 C CA . THR A 1 403 ? -27.213 22.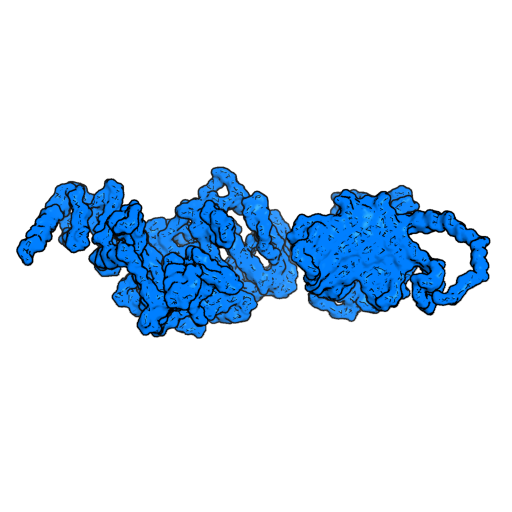897 31.532 1.00 90.75 403 THR A CA 1
ATOM 3092 C C . THR A 1 403 ? -26.462 22.334 30.328 1.00 90.75 403 THR A C 1
ATOM 3094 O O . THR A 1 403 ? -25.428 22.878 29.931 1.00 90.75 403 THR A O 1
ATOM 3097 N N . PHE A 1 404 ? -26.977 21.267 29.713 1.00 94.44 404 PHE A N 1
ATOM 3098 C CA . PHE A 1 404 ? -26.411 20.706 28.483 1.00 94.44 404 PHE A CA 1
ATOM 3099 C C . PHE A 1 404 ? -26.942 21.436 27.234 1.00 94.44 404 PHE A C 1
ATOM 3101 O O . PHE A 1 404 ? -28.124 21.747 27.137 1.00 94.44 404 PHE A O 1
ATOM 3108 N N . LYS A 1 405 ? -26.084 21.655 26.228 1.00 94.62 405 LYS A N 1
ATOM 3109 C CA . LYS A 1 405 ? -26.464 22.116 24.872 1.00 94.62 405 LYS A CA 1
ATOM 3110 C C . LYS A 1 405 ? -27.262 21.065 24.108 1.00 94.62 405 LYS A C 1
ATOM 3112 O O . LYS A 1 405 ? -28.027 21.390 23.209 1.00 94.62 405 LYS A O 1
ATOM 3117 N N . SER A 1 406 ? -27.016 19.801 24.422 1.00 93.75 406 SER A N 1
ATOM 3118 C CA . SER A 1 406 ? -27.673 18.644 23.828 1.00 93.75 406 SER A CA 1
ATOM 3119 C C . SER A 1 406 ? -27.562 17.469 24.796 1.00 93.75 406 SER A C 1
ATOM 3121 O O . SER A 1 406 ? -26.510 17.364 25.434 1.00 93.75 406 SER A O 1
ATOM 3123 N N . PRO A 1 407 ? -28.544 16.551 24.845 1.00 95.31 407 PRO A N 1
ATOM 3124 C CA . PRO A 1 407 ? -28.459 15.367 25.693 1.00 95.31 407 PRO A CA 1
ATOM 3125 C C . PRO A 1 407 ? -27.146 14.596 25.506 1.00 95.31 407 PRO A C 1
ATOM 3127 O O . PRO A 1 407 ? -26.646 14.486 24.380 1.00 95.31 407 PRO A O 1
ATOM 3130 N N . THR A 1 408 ? -26.587 14.057 26.584 1.00 95.88 408 THR A N 1
ATOM 3131 C CA . THR A 1 408 ? -25.347 13.258 26.569 1.00 95.88 408 THR A CA 1
ATOM 3132 C C . THR A 1 408 ? -25.647 11.766 26.763 1.00 95.88 408 THR A C 1
ATOM 3134 O O . THR A 1 408 ? -26.805 11.369 26.721 1.00 95.88 408 THR A O 1
ATOM 3137 N N . ARG A 1 409 ? -24.623 10.922 26.892 1.00 96.25 409 ARG A N 1
ATOM 3138 C CA . ARG A 1 409 ? -24.701 9.494 27.253 1.00 96.25 409 ARG A CA 1
ATOM 3139 C C . ARG A 1 409 ? -23.352 9.033 27.801 1.00 96.25 409 ARG A C 1
ATOM 3141 O O . ARG A 1 409 ? -22.357 9.710 27.522 1.00 96.25 409 ARG A O 1
ATOM 3148 N N . LEU A 1 410 ? -23.322 7.909 28.514 1.00 95.81 410 LEU A N 1
ATOM 3149 C CA . LEU A 1 410 ? -22.055 7.244 28.822 1.00 95.81 410 LEU A CA 1
ATOM 3150 C C . LEU A 1 410 ? -21.415 6.689 27.551 1.00 95.81 410 LEU A C 1
ATOM 3152 O O . LEU A 1 410 ? -22.103 6.351 26.589 1.00 95.81 410 LEU A O 1
ATOM 3156 N N . GLU A 1 411 ? -20.092 6.658 27.535 1.00 94.38 411 GLU A N 1
ATOM 3157 C CA . GLU A 1 411 ? -19.297 6.154 26.429 1.00 94.38 411 GLU A CA 1
ATOM 3158 C C . GLU A 1 411 ? -18.247 5.162 26.923 1.00 94.38 411 GLU A C 1
ATOM 3160 O O . GLU A 1 411 ? -17.682 5.342 27.998 1.00 94.38 411 GLU A O 1
ATOM 3165 N N . CYS A 1 412 ? -17.916 4.165 26.107 1.00 93.62 412 CYS A N 1
ATOM 3166 C CA . CYS A 1 412 ? -16.819 3.240 26.378 1.00 93.62 412 CYS A CA 1
ATOM 3167 C C . CYS A 1 412 ? -15.963 2.967 25.131 1.00 93.62 412 CYS A C 1
ATOM 3169 O O . CYS A 1 412 ? -16.433 3.000 23.984 1.00 93.62 412 CYS A O 1
ATOM 3171 N N . MET A 1 413 ? -14.680 2.671 25.357 1.00 94.38 413 MET A N 1
ATOM 3172 C CA . MET A 1 413 ? -13.698 2.435 24.297 1.00 94.38 413 MET A CA 1
ATOM 3173 C C . MET A 1 413 ? -13.120 1.021 24.373 1.00 94.38 413 MET A C 1
ATOM 3175 O O . MET A 1 413 ? -12.693 0.570 25.426 1.00 94.38 413 MET A O 1
ATOM 3179 N N . MET A 1 414 ? -13.042 0.324 23.240 1.00 95.62 414 MET A N 1
ATOM 3180 C CA . MET A 1 414 ? -12.535 -1.059 23.195 1.00 95.62 414 MET A CA 1
ATOM 3181 C C . MET A 1 414 ? -11.075 -1.184 23.671 1.00 95.62 414 MET A C 1
ATOM 3183 O O . MET A 1 414 ? -10.705 -2.140 24.342 1.00 95.62 414 MET A O 1
ATOM 3187 N N . GLN A 1 415 ? -10.226 -0.192 23.384 1.00 95.81 415 GLN A N 1
ATOM 3188 C CA . GLN A 1 415 ? -8.834 -0.205 23.841 1.00 95.81 415 GLN A CA 1
ATOM 3189 C C . GLN A 1 415 ? -8.693 -0.095 25.365 1.00 95.81 415 GLN A C 1
ATOM 3191 O O . GLN A 1 415 ? -7.667 -0.504 25.911 1.00 95.81 415 GLN A O 1
ATOM 3196 N N . ASP A 1 416 ? -9.725 0.394 26.059 1.00 95.19 416 ASP A N 1
ATOM 3197 C CA . ASP A 1 416 ? -9.728 0.506 27.518 1.00 95.19 416 ASP A CA 1
ATOM 3198 C C . ASP A 1 416 ? -9.897 -0.844 28.220 1.00 95.19 416 ASP A C 1
ATOM 3200 O O . ASP A 1 416 ? -9.749 -0.915 29.438 1.00 95.19 416 ASP A O 1
ATOM 3204 N N . TYR A 1 417 ? -10.063 -1.941 27.469 1.00 95.31 417 TYR A N 1
ATOM 3205 C CA . TYR A 1 417 ? -9.839 -3.292 27.984 1.00 95.31 417 TYR A CA 1
ATOM 3206 C C . TYR A 1 417 ? -8.477 -3.426 28.695 1.00 95.31 417 TYR A C 1
ATOM 3208 O O . TYR A 1 417 ? -8.380 -4.125 29.701 1.00 95.31 417 TYR A O 1
ATOM 3216 N N . ALA A 1 418 ? -7.445 -2.694 28.252 1.00 94.44 418 ALA A N 1
ATOM 3217 C CA . ALA A 1 418 ? -6.144 -2.662 28.926 1.00 94.44 418 ALA A CA 1
ATOM 3218 C C . ALA A 1 418 ? -6.226 -2.244 30.403 1.00 94.44 418 ALA A C 1
ATOM 3220 O O . ALA A 1 418 ? -5.449 -2.730 31.216 1.00 94.44 418 ALA A O 1
ATOM 3221 N N . LYS A 1 419 ? -7.182 -1.378 30.763 1.00 91.88 419 LYS A N 1
ATOM 3222 C CA . LYS A 1 419 ? -7.368 -0.877 32.133 1.00 91.88 419 LYS A CA 1
ATOM 3223 C C . LYS A 1 419 ? -7.997 -1.918 33.066 1.00 91.88 419 LYS A C 1
ATOM 3225 O O . LYS A 1 419 ? -7.942 -1.755 34.278 1.00 91.88 419 LYS A O 1
ATOM 3230 N N . LEU A 1 420 ? -8.598 -2.975 32.512 1.00 92.25 420 LEU A N 1
ATOM 3231 C CA . LEU A 1 420 ? -9.135 -4.106 33.279 1.00 92.25 420 LEU A CA 1
ATOM 3232 C C . LEU A 1 420 ? -8.074 -5.171 33.578 1.00 92.25 420 LEU A C 1
ATOM 3234 O O . LEU A 1 420 ? -8.303 -6.075 34.382 1.00 92.25 420 LEU A O 1
ATOM 3238 N N . LEU A 1 421 ? -6.921 -5.097 32.915 1.00 91.25 421 LEU A N 1
ATOM 3239 C CA . LEU A 1 421 ? -5.829 -6.027 33.138 1.00 91.25 421 LEU A CA 1
ATOM 3240 C C . LEU A 1 421 ? -5.107 -5.674 34.444 1.00 91.25 421 LEU A C 1
ATOM 3242 O O . LEU A 1 421 ? -4.724 -4.530 34.677 1.00 91.25 421 LEU A O 1
ATOM 3246 N N . GLY A 1 422 ? -4.916 -6.671 35.308 1.00 83.38 422 GLY A N 1
ATOM 3247 C CA . GLY A 1 422 ? -4.147 -6.501 36.541 1.00 83.38 422 GLY A CA 1
ATOM 3248 C C . GLY A 1 422 ? -2.650 -6.296 36.276 1.00 83.38 422 GLY A C 1
ATOM 3249 O O . GLY A 1 422 ? -2.151 -6.591 35.193 1.00 83.38 422 GLY A O 1
ATOM 3250 N N . SER A 1 423 ? -1.904 -5.880 37.302 1.00 81.94 423 SER A N 1
ATOM 3251 C CA . SER A 1 423 ? -0.463 -5.567 37.219 1.00 81.94 423 SER A CA 1
ATOM 3252 C C . SER A 1 423 ? 0.448 -6.721 36.767 1.00 81.94 423 SER A C 1
ATOM 3254 O O . SER A 1 423 ? 1.602 -6.486 36.422 1.00 81.94 423 SER A O 1
ATOM 3256 N N . GLY A 1 424 ? -0.042 -7.965 36.772 1.00 84.50 424 GLY A N 1
ATOM 3257 C CA . GLY A 1 424 ? 0.683 -9.133 36.261 1.00 84.50 424 GLY A CA 1
ATOM 3258 C C . GLY A 1 424 ? 0.508 -9.397 34.761 1.00 84.50 424 GLY A C 1
ATOM 3259 O O . GLY A 1 424 ? 1.133 -10.324 34.250 1.00 84.50 424 GLY A O 1
ATOM 3260 N N . ALA A 1 425 ? -0.348 -8.641 34.067 1.00 91.81 425 ALA A N 1
ATOM 3261 C CA . ALA A 1 425 ? -0.616 -8.842 32.648 1.00 91.81 425 ALA A CA 1
ATOM 3262 C C . ALA A 1 425 ? 0.515 -8.295 31.768 1.00 91.81 425 ALA A C 1
ATOM 3264 O O . ALA A 1 425 ? 1.041 -7.204 31.991 1.00 91.81 425 ALA A O 1
ATOM 3265 N N . LYS A 1 426 ? 0.853 -9.036 30.714 1.00 94.25 426 LYS A N 1
ATOM 3266 C CA . LYS A 1 426 ? 1.875 -8.650 29.740 1.00 94.25 426 LYS A CA 1
ATOM 3267 C C . LYS A 1 426 ? 1.240 -7.849 28.611 1.00 94.25 426 LYS A C 1
ATOM 3269 O O . LYS A 1 426 ? 0.732 -8.419 27.643 1.00 94.25 426 LYS A O 1
ATOM 3274 N N . VAL A 1 427 ? 1.280 -6.526 28.729 1.00 95.62 427 VAL A N 1
ATOM 3275 C CA . VAL A 1 427 ? 0.797 -5.609 27.690 1.00 95.62 427 VAL A CA 1
ATOM 3276 C C . VAL A 1 427 ? 1.977 -5.066 26.889 1.00 95.62 427 VAL A C 1
ATOM 3278 O O . VAL A 1 427 ? 2.887 -4.461 27.451 1.00 95.62 427 VAL A O 1
ATOM 3281 N N . GLY A 1 428 ? 1.975 -5.293 25.577 1.00 95.31 428 GLY A N 1
ATOM 3282 C CA . GLY A 1 428 ? 3.036 -4.856 24.670 1.00 95.31 428 GLY A CA 1
ATOM 3283 C C . GLY A 1 428 ? 2.565 -3.864 23.610 1.00 95.31 428 GLY A C 1
ATOM 3284 O O . GLY A 1 428 ? 1.370 -3.715 23.345 1.00 95.31 428 GLY A O 1
ATOM 3285 N N . VAL A 1 429 ? 3.539 -3.212 22.974 1.00 97.56 429 VAL A N 1
ATOM 3286 C CA . VAL A 1 429 ? 3.333 -2.383 21.783 1.00 97.56 429 VAL A CA 1
ATOM 3287 C C . VAL A 1 429 ? 4.220 -2.901 20.660 1.00 97.56 429 VAL A C 1
ATOM 3289 O O . VAL A 1 429 ? 5.433 -3.063 20.818 1.00 97.56 429 VAL A O 1
ATOM 3292 N N . THR A 1 430 ? 3.602 -3.143 19.513 1.00 96.62 430 THR A N 1
ATOM 3293 C CA . THR A 1 430 ? 4.280 -3.426 18.252 1.00 96.62 430 THR A CA 1
ATOM 3294 C C . THR A 1 430 ? 4.222 -2.173 17.395 1.00 96.62 430 THR A C 1
ATOM 3296 O O . THR A 1 430 ? 3.159 -1.799 16.901 1.00 96.62 430 THR A O 1
ATOM 3299 N N . TYR A 1 431 ? 5.359 -1.503 17.264 1.00 94.94 431 TYR A N 1
ATOM 3300 C CA . TYR A 1 431 ? 5.496 -0.205 16.620 1.00 94.94 431 TYR A CA 1
ATOM 3301 C C . TYR A 1 431 ? 5.952 -0.370 15.174 1.00 94.94 431 TYR A C 1
ATOM 3303 O O . TYR A 1 431 ? 6.963 -1.017 14.936 1.00 94.94 431 TYR A O 1
ATOM 3311 N N . THR A 1 432 ? 5.271 0.211 14.190 1.00 92.25 432 THR A N 1
ATOM 3312 C CA . THR A 1 432 ? 5.814 0.261 12.826 1.00 92.25 432 THR A CA 1
ATOM 3313 C C . THR A 1 432 ? 6.703 1.481 12.654 1.00 92.25 432 THR A C 1
ATOM 3315 O O . THR A 1 432 ? 6.328 2.582 13.028 1.00 92.25 432 THR A O 1
ATOM 3318 N N . LYS A 1 433 ? 7.876 1.319 12.039 1.00 83.25 433 LYS A N 1
ATOM 3319 C CA . LYS A 1 433 ? 8.788 2.451 11.788 1.00 83.25 433 LYS A CA 1
ATOM 3320 C C . LYS A 1 433 ? 8.221 3.472 10.790 1.00 83.25 433 LYS A C 1
ATOM 3322 O O . LYS A 1 433 ? 8.547 4.650 10.840 1.00 83.25 433 LYS A O 1
ATOM 3327 N N . GLU A 1 434 ? 7.346 3.016 9.897 1.00 83.94 434 GLU A N 1
ATOM 3328 C CA . GLU A 1 434 ? 6.649 3.821 8.890 1.00 83.94 434 GLU A CA 1
ATOM 3329 C C . GLU A 1 434 ? 5.125 3.718 9.086 1.00 83.94 434 GLU A C 1
ATOM 3331 O O . GLU A 1 434 ? 4.623 2.725 9.617 1.00 83.94 434 GLU A O 1
ATOM 3336 N N . ARG A 1 435 ? 4.354 4.700 8.601 1.00 86.88 435 ARG A N 1
ATOM 3337 C CA . ARG A 1 435 ? 2.878 4.749 8.726 1.00 86.88 435 ARG A CA 1
ATOM 3338 C C . ARG A 1 435 ? 2.113 3.866 7.722 1.00 86.88 435 ARG A C 1
ATOM 3340 O O . ARG A 1 435 ? 0.966 4.142 7.394 1.00 86.88 435 ARG A O 1
ATOM 3347 N N . TRP A 1 436 ? 2.723 2.792 7.236 1.00 87.62 436 TRP A N 1
ATOM 3348 C CA . TRP A 1 436 ? 2.184 1.980 6.138 1.00 87.62 436 TRP A CA 1
ATOM 3349 C C . TRP A 1 436 ? 1.022 1.047 6.536 1.00 87.62 436 TRP A C 1
ATOM 3351 O O . TRP A 1 436 ? 0.313 0.565 5.662 1.00 87.62 436 TRP A O 1
ATOM 3361 N N . LEU A 1 437 ? 0.788 0.799 7.834 1.00 92.00 437 LEU A N 1
ATOM 3362 C CA . LEU A 1 437 ? -0.356 0.008 8.328 1.00 92.00 437 LEU A CA 1
ATOM 3363 C C . LEU A 1 437 ? -1.605 0.836 8.649 1.00 92.00 437 LEU A C 1
ATOM 3365 O O . LEU A 1 437 ? -2.619 0.278 9.077 1.00 92.00 437 LEU A O 1
ATOM 3369 N N . TYR A 1 438 ? -1.549 2.157 8.488 1.00 93.31 438 TYR A N 1
ATOM 3370 C CA . TYR A 1 438 ? -2.625 3.047 8.902 1.00 93.31 438 TYR A CA 1
ATOM 3371 C C . TYR A 1 438 ? -3.083 3.937 7.763 1.00 93.31 438 TYR A C 1
ATOM 3373 O O . TYR A 1 438 ? -2.579 5.043 7.583 1.00 93.31 438 TYR A O 1
ATOM 3381 N N . SER A 1 439 ? -4.102 3.461 7.052 1.00 93.56 439 SER A N 1
ATOM 3382 C CA . SER A 1 439 ? -4.791 4.272 6.057 1.00 93.56 439 SER A CA 1
ATOM 3383 C C . SER A 1 439 ? -6.310 4.134 6.175 1.00 93.56 439 SER A C 1
ATOM 3385 O O . SER A 1 439 ? -6.936 3.332 5.476 1.00 93.56 439 SER A O 1
ATOM 3387 N N . PRO A 1 440 ? -6.918 4.840 7.148 1.00 94.31 440 PRO A N 1
ATOM 3388 C CA . PRO A 1 440 ? -8.347 4.757 7.388 1.00 94.31 440 PRO A CA 1
ATOM 3389 C C . PRO A 1 440 ? -9.146 5.748 6.529 1.00 94.31 440 PRO A C 1
ATOM 3391 O O . PRO A 1 440 ? -8.645 6.809 6.151 1.00 94.31 440 PRO A O 1
ATOM 3394 N N . VAL A 1 441 ? -10.441 5.475 6.343 1.00 94.19 441 VAL A N 1
ATOM 3395 C CA . VAL A 1 441 ? -11.393 6.425 5.742 1.00 94.19 441 VAL A CA 1
ATOM 3396 C C . VAL A 1 441 ? -12.238 7.069 6.842 1.00 94.19 441 VAL A C 1
ATOM 3398 O O . VAL A 1 441 ? -13.226 6.512 7.325 1.00 94.19 441 VAL A O 1
ATOM 3401 N N . LYS A 1 442 ? -11.827 8.269 7.260 1.00 91.25 442 LYS A N 1
ATOM 3402 C CA . LYS A 1 442 ? -12.434 9.018 8.376 1.00 91.25 442 LYS A CA 1
ATOM 3403 C C . LYS A 1 442 ? -12.978 10.387 7.980 1.00 91.25 442 LYS A C 1
ATOM 3405 O O . LYS A 1 442 ? -13.841 10.901 8.688 1.00 91.25 442 LYS A O 1
ATOM 3410 N N . ASN A 1 443 ? -12.514 10.954 6.867 1.00 92.56 443 ASN A N 1
ATOM 3411 C CA . ASN A 1 443 ? -12.816 12.328 6.482 1.00 92.56 443 ASN A CA 1
ATOM 3412 C C . ASN A 1 443 ? -13.497 12.404 5.109 1.00 92.56 443 ASN A C 1
ATOM 3414 O O . ASN A 1 443 ? -13.141 11.673 4.182 1.00 92.56 443 ASN A O 1
ATOM 3418 N N . ASN A 1 444 ? -14.448 13.331 4.978 1.00 92.19 444 ASN A N 1
ATOM 3419 C CA . ASN A 1 444 ? -14.962 13.773 3.681 1.00 92.19 444 ASN A CA 1
ATOM 3420 C C . ASN A 1 444 ? -13.898 14.581 2.910 1.00 92.19 444 ASN A C 1
ATOM 3422 O O . ASN A 1 444 ? -12.845 14.921 3.452 1.00 92.19 444 ASN A O 1
ATOM 3426 N N . LEU A 1 445 ? -14.181 14.913 1.647 1.00 89.44 445 LEU A N 1
ATOM 3427 C CA . LEU A 1 445 ? -13.240 15.621 0.770 1.00 89.44 445 LEU A CA 1
ATOM 3428 C C . LEU A 1 445 ? -12.792 16.983 1.321 1.00 89.44 445 LEU A C 1
ATOM 3430 O O . LEU A 1 445 ? -11.614 17.320 1.227 1.00 89.44 445 LEU A O 1
ATOM 3434 N N . GLU A 1 446 ? -13.701 17.745 1.931 1.00 91.44 446 GLU A N 1
ATOM 3435 C CA . GLU A 1 446 ? -13.392 19.066 2.491 1.00 91.44 446 GLU A CA 1
ATOM 3436 C C . GLU A 1 446 ? -12.418 18.966 3.672 1.00 91.44 446 GLU A C 1
ATOM 3438 O O . GLU A 1 446 ? -11.365 19.605 3.683 1.00 91.44 446 GLU A O 1
ATOM 3443 N N . THR A 1 447 ? -12.731 18.111 4.646 1.00 91.62 447 THR A N 1
ATOM 3444 C CA . THR A 1 447 ? -11.888 17.895 5.829 1.00 91.62 447 THR A CA 1
ATOM 3445 C C . THR A 1 447 ? -10.538 17.299 5.430 1.00 91.62 447 THR A C 1
ATOM 3447 O O . THR A 1 447 ? -9.503 17.666 5.985 1.00 91.62 447 THR A O 1
ATOM 3450 N N . ALA A 1 448 ? -10.531 16.403 4.442 1.00 90.62 448 ALA A N 1
ATOM 3451 C CA . ALA A 1 448 ? -9.315 15.812 3.902 1.00 90.62 448 ALA A CA 1
ATOM 3452 C C . ALA A 1 448 ? -8.393 16.870 3.279 1.00 90.62 448 ALA A C 1
ATOM 3454 O O . ALA A 1 448 ? -7.211 16.899 3.609 1.00 90.62 448 ALA A O 1
ATOM 3455 N N . ALA A 1 449 ? -8.930 17.781 2.459 1.00 89.12 449 ALA A N 1
ATOM 3456 C CA . ALA A 1 449 ? -8.164 18.885 1.879 1.00 89.12 449 ALA A CA 1
ATOM 3457 C C . ALA A 1 449 ? -7.605 19.836 2.955 1.00 89.12 449 ALA A C 1
ATOM 3459 O O . ALA A 1 449 ? -6.461 20.276 2.865 1.00 89.12 449 ALA A O 1
ATOM 3460 N N . GLN A 1 450 ? -8.378 20.115 4.011 1.00 91.50 450 GLN A N 1
ATOM 3461 C CA . GLN A 1 450 ? -7.914 20.924 5.145 1.00 91.50 450 GLN A CA 1
ATOM 3462 C C . GLN A 1 450 ? -6.780 20.250 5.933 1.00 91.50 450 GLN A C 1
ATOM 3464 O O . GLN A 1 450 ? -5.898 20.946 6.438 1.00 91.50 450 GLN A O 1
ATOM 3469 N N . LYS A 1 451 ? -6.805 18.917 6.073 1.00 88.06 451 LYS A N 1
ATOM 3470 C CA . LYS A 1 451 ? -5.726 18.148 6.713 1.00 88.06 451 LYS A CA 1
ATOM 3471 C C . LYS A 1 451 ? -4.476 18.106 5.833 1.00 88.06 451 LYS A C 1
ATOM 3473 O O . LYS A 1 451 ? -3.399 18.420 6.335 1.00 88.06 451 LYS A O 1
ATOM 3478 N N . ASP A 1 452 ? -4.633 17.842 4.537 1.00 85.06 452 ASP A N 1
ATOM 3479 C CA . ASP A 1 452 ? -3.534 17.833 3.559 1.00 85.06 452 ASP A CA 1
ATOM 3480 C C . ASP A 1 452 ? -2.789 19.180 3.538 1.00 85.06 452 ASP A C 1
ATOM 3482 O O . ASP A 1 452 ? -1.569 19.235 3.667 1.00 85.06 452 ASP A O 1
ATOM 3486 N N . ALA A 1 453 ? -3.531 20.295 3.529 1.00 86.25 453 ALA A N 1
ATOM 3487 C CA . ALA A 1 453 ? -2.968 21.648 3.582 1.00 86.25 453 ALA A CA 1
ATOM 3488 C C . ALA A 1 453 ? -2.159 21.949 4.863 1.00 86.25 453 ALA A C 1
ATOM 3490 O O . ALA A 1 453 ? -1.366 22.889 4.884 1.00 86.25 453 ALA A O 1
ATOM 3491 N N . LYS A 1 454 ? -2.356 21.167 5.933 1.00 85.25 454 LYS A N 1
ATOM 3492 C CA . LYS A 1 454 ? -1.602 21.247 7.195 1.00 85.25 454 LYS A CA 1
ATOM 3493 C C . LYS A 1 454 ? -0.469 20.214 7.278 1.00 85.25 454 LYS A C 1
ATOM 3495 O O . LYS A 1 454 ? 0.146 20.096 8.332 1.00 85.25 454 LYS A O 1
ATOM 3500 N N . GLY A 1 455 ? -0.215 19.450 6.212 1.00 80.94 455 GLY A N 1
ATOM 3501 C CA . GLY A 1 455 ? 0.756 18.351 6.206 1.00 80.94 455 GLY A CA 1
ATOM 3502 C C . GLY A 1 455 ? 0.311 17.122 7.009 1.00 80.94 455 GLY A C 1
ATOM 3503 O O . GLY A 1 455 ? 1.145 16.292 7.369 1.00 80.94 455 GLY A O 1
ATOM 3504 N N . LEU A 1 456 ? -0.986 17.008 7.316 1.00 83.56 456 LEU A N 1
ATOM 3505 C CA . LEU A 1 456 ? -1.573 15.864 8.015 1.00 83.56 456 LEU A CA 1
ATOM 3506 C C . LEU A 1 456 ? -2.113 14.845 7.011 1.00 83.56 456 LEU A C 1
ATOM 3508 O O . LEU A 1 456 ? -2.593 15.207 5.938 1.00 83.56 456 LEU A O 1
ATOM 3512 N N . HIS A 1 457 ? -2.135 13.569 7.400 1.00 86.69 457 HIS A N 1
ATOM 3513 C CA . HIS A 1 457 ? -2.693 12.523 6.548 1.00 86.69 457 HIS A CA 1
ATOM 3514 C C . HIS A 1 457 ? -4.195 12.763 6.255 1.00 86.69 457 HIS A C 1
ATOM 3516 O O . HIS A 1 457 ? -4.995 12.811 7.203 1.00 86.69 457 HIS A O 1
ATOM 3522 N N . PRO A 1 458 ? -4.626 12.848 4.978 1.00 89.69 458 PRO A N 1
ATOM 3523 C CA . PRO A 1 458 ? -5.999 13.230 4.634 1.00 89.69 458 PRO A CA 1
ATOM 3524 C C . PRO A 1 458 ? -7.059 12.247 5.141 1.00 89.69 458 PRO A C 1
ATOM 3526 O O . PRO A 1 458 ? -8.158 12.664 5.505 1.00 89.69 458 PRO A O 1
ATOM 3529 N N . SER A 1 459 ? -6.729 10.951 5.216 1.00 91.75 459 SER A N 1
ATOM 3530 C CA . SER A 1 459 ? -7.615 9.873 5.693 1.00 91.75 459 SER A CA 1
ATOM 3531 C C . SER A 1 459 ? -9.002 9.885 5.022 1.00 91.75 459 SER A C 1
ATOM 3533 O O . SER A 1 459 ? -10.041 9.784 5.683 1.00 91.75 459 SER A O 1
ATOM 3535 N N . SER A 1 460 ? -9.012 10.081 3.705 1.00 92.44 460 SER A N 1
ATOM 3536 C CA . SER A 1 460 ? -10.177 10.023 2.820 1.00 92.44 460 SER A CA 1
ATOM 3537 C C . SER A 1 460 ? -10.163 8.736 1.993 1.00 92.44 460 SER A C 1
ATOM 3539 O O . SER A 1 460 ? -9.176 8.002 1.993 1.00 92.44 460 SER A O 1
ATOM 3541 N N . MET A 1 461 ? -11.236 8.474 1.237 1.00 92.38 461 MET A N 1
ATOM 3542 C CA . MET A 1 461 ? -11.263 7.353 0.282 1.00 92.38 461 MET A CA 1
ATOM 3543 C C . MET A 1 461 ? -10.107 7.438 -0.726 1.00 92.38 461 MET A C 1
ATOM 3545 O O . MET A 1 461 ? -9.513 6.423 -1.062 1.00 92.38 461 MET A O 1
ATOM 3549 N N . ALA A 1 462 ? -9.764 8.657 -1.159 1.00 89.69 462 ALA A N 1
ATOM 3550 C CA . ALA A 1 462 ? -8.697 8.906 -2.121 1.00 89.69 462 ALA A CA 1
ATOM 3551 C C . ALA A 1 462 ? -7.309 8.569 -1.565 1.00 89.69 462 ALA A C 1
ATOM 3553 O O . ALA A 1 462 ? -6.532 7.877 -2.217 1.00 89.69 462 ALA A O 1
ATOM 3554 N N . SER A 1 463 ? -6.999 9.042 -0.351 1.00 90.69 463 SER A N 1
ATOM 3555 C CA . SER A 1 463 ? -5.711 8.737 0.280 1.00 90.69 463 SER A CA 1
ATOM 3556 C C . SER A 1 463 ? -5.601 7.254 0.633 1.00 90.69 463 SER A C 1
ATOM 3558 O O . SER A 1 463 ? -4.539 6.677 0.455 1.00 90.69 463 SER A O 1
ATOM 3560 N N . ALA A 1 464 ? -6.702 6.623 1.064 1.00 93.50 464 ALA A N 1
ATOM 3561 C CA . ALA A 1 464 ? -6.712 5.200 1.398 1.00 93.50 464 ALA A CA 1
ATOM 3562 C C . ALA A 1 464 ? -6.449 4.293 0.192 1.00 93.50 464 ALA A C 1
ATOM 3564 O O . ALA A 1 464 ? -5.621 3.385 0.270 1.00 93.50 464 ALA A O 1
ATOM 3565 N N . GLU A 1 465 ? -7.099 4.578 -0.936 1.00 93.81 465 GLU A N 1
ATOM 3566 C CA . GLU A 1 465 ? -6.845 3.883 -2.199 1.00 93.81 465 GLU A CA 1
ATOM 3567 C C . GLU A 1 465 ? -5.394 4.100 -2.674 1.00 93.81 465 GLU A C 1
ATOM 3569 O O . GLU A 1 465 ? -4.714 3.153 -3.071 1.00 93.81 465 GLU A O 1
ATOM 3574 N N . PHE A 1 466 ? -4.882 5.329 -2.570 1.00 91.69 466 PHE A N 1
ATOM 3575 C CA . PHE A 1 466 ? -3.505 5.651 -2.947 1.00 91.69 466 PHE A CA 1
ATOM 3576 C C . PHE A 1 466 ? -2.458 4.919 -2.096 1.00 91.69 466 PHE A C 1
ATOM 3578 O O . PHE A 1 466 ? -1.529 4.320 -2.643 1.00 91.69 466 PHE A O 1
ATOM 3585 N N . ASP A 1 467 ? -2.610 4.923 -0.771 1.00 92.88 467 ASP A N 1
ATOM 3586 C CA . ASP A 1 467 ? -1.691 4.233 0.136 1.00 92.88 467 ASP A CA 1
ATOM 3587 C C . ASP A 1 467 ? -1.668 2.728 -0.130 1.00 92.88 467 ASP A C 1
ATOM 3589 O O . ASP A 1 467 ? -0.610 2.098 -0.069 1.00 92.88 467 ASP A O 1
ATOM 3593 N N . GLN A 1 468 ? -2.820 2.147 -0.479 1.00 94.50 468 GLN A N 1
ATOM 3594 C CA . GLN A 1 468 ? -2.919 0.737 -0.833 1.00 94.50 468 GLN A CA 1
ATOM 3595 C C . GLN A 1 468 ? -2.094 0.403 -2.083 1.00 94.50 468 GLN A C 1
ATOM 3597 O O . GLN A 1 468 ? -1.353 -0.588 -2.068 1.00 94.50 468 GLN A O 1
ATOM 3602 N N . TYR A 1 469 ? -2.178 1.228 -3.133 1.00 95.44 469 TYR A N 1
ATOM 3603 C CA . TYR A 1 469 ? -1.352 1.073 -4.334 1.00 95.44 469 TYR A CA 1
ATOM 3604 C C . TYR A 1 469 ? 0.131 1.265 -4.036 1.00 95.44 469 TYR A C 1
ATOM 3606 O O . TYR A 1 469 ? 0.951 0.470 -4.494 1.00 95.44 469 TYR A O 1
ATOM 3614 N N . LYS A 1 470 ? 0.473 2.269 -3.223 1.00 93.88 470 LYS A N 1
ATOM 3615 C CA . LYS A 1 470 ? 1.853 2.537 -2.812 1.00 93.88 470 LYS A CA 1
ATOM 3616 C C . LYS A 1 470 ? 2.462 1.342 -2.088 1.00 93.88 470 LYS A C 1
ATOM 3618 O O . LYS A 1 470 ? 3.504 0.853 -2.508 1.00 93.88 470 LYS A O 1
ATOM 3623 N N . VAL A 1 471 ? 1.796 0.817 -1.059 1.00 94.06 471 VAL A N 1
ATOM 3624 C CA . VAL A 1 471 ? 2.299 -0.343 -0.305 1.00 94.06 471 VAL A CA 1
ATOM 3625 C C . VAL A 1 471 ? 2.423 -1.581 -1.196 1.00 94.06 471 VAL A C 1
ATOM 3627 O O . VAL A 1 471 ? 3.398 -2.319 -1.090 1.00 94.06 471 VAL A O 1
ATOM 3630 N N . ASN A 1 472 ? 1.474 -1.819 -2.102 1.00 95.94 472 ASN A N 1
ATOM 3631 C CA . ASN A 1 472 ? 1.570 -2.947 -3.029 1.00 95.94 472 ASN A CA 1
ATOM 3632 C C . ASN A 1 472 ? 2.718 -2.777 -4.043 1.00 95.94 472 ASN A C 1
ATOM 3634 O O . ASN A 1 472 ? 3.411 -3.750 -4.335 1.00 95.94 472 ASN A O 1
ATOM 3638 N N . GLY A 1 473 ? 2.952 -1.562 -4.550 1.00 95.25 473 GLY A N 1
ATOM 3639 C CA . GLY A 1 473 ? 4.102 -1.247 -5.401 1.00 95.25 473 GLY A CA 1
ATOM 3640 C C . GLY A 1 473 ? 5.431 -1.442 -4.672 1.00 95.25 473 GLY A C 1
ATOM 3641 O O . GLY A 1 473 ? 6.335 -2.075 -5.210 1.00 95.25 473 GLY A O 1
ATOM 3642 N N . ASP A 1 474 ? 5.522 -0.990 -3.422 1.00 92.81 474 ASP A N 1
ATOM 3643 C CA . ASP A 1 474 ? 6.675 -1.215 -2.546 1.00 92.81 474 ASP A CA 1
ATOM 3644 C C . ASP A 1 474 ? 6.976 -2.710 -2.358 1.00 92.81 474 ASP A C 1
ATOM 3646 O O . ASP A 1 474 ? 8.127 -3.122 -2.466 1.00 92.81 474 ASP A O 1
ATOM 3650 N N . LEU A 1 475 ? 5.950 -3.542 -2.152 1.00 93.69 475 LEU A N 1
ATOM 3651 C CA . LEU A 1 475 ? 6.116 -4.996 -2.029 1.00 93.69 475 LEU A CA 1
ATOM 3652 C C . LEU A 1 475 ? 6.649 -5.642 -3.319 1.00 93.69 475 LEU A C 1
ATOM 3654 O O . LEU A 1 475 ? 7.432 -6.588 -3.245 1.00 93.69 475 LEU A O 1
ATOM 3658 N N . LEU A 1 476 ? 6.253 -5.144 -4.497 1.00 94.81 476 LEU A N 1
ATOM 3659 C CA . LEU A 1 476 ? 6.800 -5.625 -5.771 1.00 94.81 476 LEU A CA 1
ATOM 3660 C C . LEU A 1 476 ? 8.241 -5.152 -6.003 1.00 94.81 476 LEU A C 1
ATOM 3662 O O . LEU A 1 476 ? 9.049 -5.923 -6.523 1.00 94.81 476 LEU A O 1
ATOM 3666 N N . ARG A 1 477 ? 8.588 -3.932 -5.570 1.00 92.19 477 ARG A N 1
ATOM 3667 C CA . ARG A 1 477 ? 9.976 -3.437 -5.585 1.00 92.19 477 ARG A CA 1
ATOM 3668 C C . ARG A 1 477 ? 10.884 -4.278 -4.703 1.00 92.19 477 ARG A C 1
ATOM 3670 O O . ARG A 1 477 ? 11.927 -4.733 -5.162 1.00 92.19 477 ARG A O 1
ATOM 3677 N N . ASP A 1 478 ? 10.444 -4.564 -3.480 1.00 89.69 478 ASP A N 1
ATOM 3678 C CA . ASP A 1 478 ? 11.147 -5.443 -2.539 1.00 89.69 478 ASP A CA 1
ATOM 3679 C C . ASP A 1 478 ? 11.365 -6.859 -3.103 1.00 89.69 478 ASP A C 1
ATOM 3681 O O . ASP A 1 478 ? 12.314 -7.554 -2.724 1.00 89.69 478 ASP A O 1
ATOM 3685 N N . ALA A 1 479 ? 10.483 -7.294 -4.007 1.00 90.62 479 ALA A N 1
ATOM 3686 C CA . ALA A 1 479 ? 10.561 -8.571 -4.701 1.00 90.62 479 ALA A CA 1
ATOM 3687 C C . ALA A 1 479 ? 11.409 -8.541 -5.992 1.00 90.62 479 ALA A C 1
ATOM 3689 O O . ALA A 1 479 ? 11.648 -9.594 -6.582 1.00 90.62 479 ALA A O 1
ATOM 3690 N N . GLY A 1 480 ? 11.905 -7.371 -6.411 1.00 85.69 480 GLY A N 1
ATOM 3691 C CA . GLY A 1 480 ? 12.815 -7.212 -7.549 1.00 85.69 480 GLY A CA 1
ATOM 3692 C C . GLY A 1 480 ? 12.163 -6.791 -8.870 1.00 85.69 480 GLY A C 1
ATOM 3693 O O . GLY A 1 480 ? 12.804 -6.926 -9.911 1.00 85.69 480 GLY A O 1
ATOM 3694 N N . ILE A 1 481 ? 10.919 -6.297 -8.857 1.00 89.94 481 ILE A N 1
ATOM 3695 C CA . ILE A 1 481 ? 10.291 -5.661 -10.028 1.00 89.94 481 ILE A CA 1
ATOM 3696 C C . ILE A 1 481 ? 10.628 -4.167 -10.026 1.00 89.94 481 ILE A C 1
ATOM 3698 O O . ILE A 1 481 ? 10.481 -3.494 -9.005 1.00 89.94 481 ILE A O 1
ATOM 3702 N N . HIS A 1 482 ? 11.017 -3.619 -11.177 1.00 87.19 482 HIS A N 1
ATOM 3703 C CA . HIS A 1 482 ? 11.133 -2.176 -11.337 1.00 87.19 482 HIS A CA 1
ATOM 3704 C C . HIS A 1 482 ? 9.739 -1.543 -11.408 1.00 87.19 482 HIS A C 1
ATOM 3706 O O . HIS A 1 482 ? 9.024 -1.664 -12.404 1.00 87.19 482 HIS A O 1
ATOM 3712 N N . VAL A 1 483 ? 9.356 -0.861 -10.332 1.00 90.31 483 VAL A N 1
ATOM 3713 C CA . VAL A 1 483 ? 8.128 -0.068 -10.243 1.00 90.31 483 VAL A CA 1
ATOM 3714 C C . VAL A 1 483 ? 8.539 1.370 -9.921 1.00 90.31 483 VAL A C 1
ATOM 3716 O O . VAL A 1 483 ? 9.277 1.566 -8.955 1.00 90.31 483 VAL A O 1
ATOM 3719 N N . PRO A 1 484 ? 8.103 2.381 -10.688 1.00 84.19 484 PRO A N 1
ATOM 3720 C CA . PRO A 1 484 ? 8.364 3.775 -10.376 1.00 84.19 484 PRO A CA 1
ATOM 3721 C C . PRO A 1 484 ? 7.884 4.132 -8.973 1.00 84.19 484 PRO A C 1
ATOM 3723 O O . PRO A 1 484 ? 6.818 3.692 -8.534 1.00 84.19 484 PRO A O 1
ATOM 3726 N N . GLU A 1 485 ? 8.666 4.953 -8.274 1.00 81.81 485 GLU A N 1
ATOM 3727 C CA . GLU A 1 485 ? 8.226 5.502 -6.996 1.00 81.81 485 GLU A CA 1
ATOM 3728 C C . GLU A 1 485 ? 6.978 6.365 -7.194 1.00 81.81 485 GLU A C 1
ATOM 3730 O O . GLU A 1 485 ? 6.788 6.987 -8.243 1.00 81.81 485 GLU A O 1
ATOM 3735 N N . ALA A 1 486 ? 6.136 6.429 -6.165 1.00 71.25 486 ALA A N 1
ATOM 3736 C CA . ALA A 1 486 ? 4.975 7.303 -6.177 1.00 71.25 486 ALA A CA 1
ATOM 3737 C C . ALA A 1 486 ? 5.416 8.763 -6.378 1.00 71.25 486 ALA A C 1
ATOM 3739 O O . ALA A 1 486 ? 6.162 9.311 -5.564 1.00 71.25 486 ALA A O 1
ATOM 3740 N N . GLN A 1 487 ? 4.958 9.389 -7.461 1.00 67.25 487 GLN A N 1
ATOM 3741 C CA . GLN A 1 487 ? 5.339 10.759 -7.784 1.00 67.25 487 GLN A CA 1
ATOM 3742 C C . GLN A 1 487 ? 4.459 11.761 -7.033 1.00 67.25 487 GLN A C 1
ATOM 3744 O O . GLN A 1 487 ? 3.280 11.515 -6.777 1.00 67.25 487 GLN A O 1
ATOM 3749 N N . SER A 1 488 ? 5.025 12.924 -6.701 1.00 59.41 488 SER A N 1
ATOM 3750 C CA . SER A 1 488 ? 4.255 14.066 -6.187 1.00 59.41 488 SER A CA 1
ATOM 3751 C C . SER A 1 488 ? 3.400 14.733 -7.270 1.00 59.41 488 SER A C 1
ATOM 3753 O O . SER A 1 488 ? 2.485 15.495 -6.951 1.00 59.41 488 SER A O 1
ATOM 3755 N N . GLU A 1 489 ? 3.694 14.449 -8.541 1.00 58.28 489 GLU A N 1
ATOM 3756 C CA . GLU A 1 489 ? 2.953 14.943 -9.694 1.00 58.28 489 GLU A CA 1
ATOM 3757 C C . GLU A 1 489 ? 1.536 14.352 -9.718 1.00 58.28 489 GLU A C 1
ATOM 3759 O O . GLU A 1 489 ? 1.310 13.163 -9.472 1.00 58.28 489 GLU A O 1
ATOM 3764 N N . ARG A 1 490 ? 0.566 15.222 -10.000 1.00 67.31 490 ARG A N 1
ATOM 3765 C CA . ARG A 1 490 ? -0.841 14.859 -10.150 1.00 67.31 490 ARG A CA 1
ATOM 3766 C C . ARG A 1 490 ? -1.194 14.846 -11.632 1.00 67.31 490 ARG A C 1
ATOM 3768 O O . ARG A 1 490 ? -0.746 15.708 -12.385 1.00 67.31 490 ARG A O 1
ATOM 3775 N N . ASP A 1 491 ? -2.000 13.880 -12.042 1.00 61.62 491 ASP A N 1
ATOM 3776 C CA . ASP A 1 491 ? -2.546 13.816 -13.389 1.00 61.62 491 ASP A CA 1
ATOM 3777 C C . ASP A 1 491 ? -3.605 14.913 -13.620 1.00 61.62 491 ASP A C 1
ATOM 3779 O O . ASP A 1 491 ? -3.954 15.691 -12.728 1.00 61.62 491 ASP A O 1
ATOM 3783 N N . ALA A 1 492 ? -4.149 14.974 -14.838 1.00 55.16 492 ALA A N 1
ATOM 3784 C CA . ALA A 1 492 ? -5.175 15.951 -15.209 1.00 55.16 492 ALA A CA 1
ATOM 3785 C C . ALA A 1 492 ? -6.476 15.842 -14.383 1.00 55.16 492 ALA A C 1
ATOM 3787 O O . ALA A 1 492 ? -7.294 16.758 -14.424 1.00 55.16 492 ALA A O 1
ATOM 3788 N N . SER A 1 493 ? -6.678 14.746 -13.641 1.00 54.72 493 SER A N 1
ATOM 3789 C CA . SER A 1 493 ? -7.797 14.572 -12.708 1.00 54.72 493 SER A CA 1
ATOM 3790 C C . SER A 1 493 ? -7.486 15.072 -11.290 1.00 54.72 493 SER A C 1
ATOM 3792 O O . SER A 1 493 ? -8.375 15.093 -10.441 1.00 54.72 493 SER A O 1
ATOM 3794 N N . GLY A 1 494 ? -6.247 15.506 -11.030 1.00 59.94 494 GLY A N 1
ATOM 3795 C CA . GLY A 1 494 ? -5.780 15.937 -9.714 1.00 59.94 494 GLY A CA 1
ATOM 3796 C C . GLY A 1 494 ? -5.345 14.783 -8.806 1.00 59.94 494 GLY A C 1
ATOM 3797 O O . GLY A 1 494 ? -5.098 15.014 -7.619 1.00 59.94 494 GLY A O 1
ATOM 3798 N N . MET A 1 495 ? -5.229 13.562 -9.335 1.00 69.44 495 MET A N 1
ATOM 3799 C CA . MET A 1 495 ? -4.794 12.371 -8.600 1.00 69.44 495 MET A CA 1
ATOM 3800 C C . MET A 1 495 ? -3.305 12.120 -8.794 1.00 69.44 495 MET A C 1
ATOM 3802 O O . MET A 1 495 ? -2.773 12.372 -9.866 1.00 69.44 495 MET A O 1
ATOM 3806 N N . TYR A 1 496 ? -2.623 11.605 -7.774 1.00 69.06 496 TYR A N 1
ATOM 3807 C CA . TYR A 1 496 ? -1.208 11.252 -7.887 1.00 69.06 496 TYR A CA 1
ATOM 3808 C C . TYR A 1 496 ? -0.965 10.231 -9.003 1.00 69.06 496 TYR A C 1
ATOM 3810 O O . TYR A 1 496 ? -1.689 9.235 -9.119 1.00 69.06 496 TYR A O 1
ATOM 3818 N N . LEU A 1 497 ? 0.082 10.459 -9.796 1.00 74.31 497 LEU A N 1
ATOM 3819 C CA . LEU A 1 497 ? 0.519 9.500 -10.801 1.00 74.31 497 LEU A CA 1
ATOM 3820 C C . LEU A 1 497 ? 1.243 8.334 -10.112 1.00 74.31 497 LEU A C 1
ATOM 3822 O O . LEU A 1 497 ? 2.401 8.441 -9.707 1.00 74.31 497 LEU A O 1
ATOM 3826 N N . ILE A 1 498 ? 0.526 7.221 -9.959 1.00 83.62 498 ILE A N 1
ATOM 3827 C CA . ILE A 1 498 ? 1.031 5.978 -9.374 1.00 83.62 498 ILE A CA 1
ATOM 3828 C C . ILE A 1 498 ? 0.497 4.760 -10.145 1.00 83.62 498 ILE A C 1
ATOM 3830 O O . ILE A 1 498 ? -0.678 4.766 -10.563 1.00 83.62 498 ILE A O 1
ATOM 3834 N N . PRO A 1 499 ? 1.311 3.695 -10.290 1.00 91.19 499 PRO A N 1
ATOM 3835 C CA . PRO A 1 499 ? 0.824 2.400 -10.740 1.00 91.19 499 PRO A CA 1
ATOM 3836 C C . PRO A 1 499 ? -0.300 1.890 -9.831 1.00 91.19 499 PRO A C 1
ATOM 3838 O O . PRO A 1 499 ? -0.139 1.797 -8.614 1.00 91.19 499 PRO A O 1
ATOM 3841 N N . LYS A 1 500 ? -1.447 1.530 -10.409 1.00 94.94 500 LYS A N 1
ATOM 3842 C CA . LYS A 1 500 ? -2.612 1.014 -9.669 1.00 94.94 500 LYS A CA 1
ATOM 3843 C C . LYS A 1 500 ? -2.438 -0.485 -9.447 1.00 94.94 500 LYS A C 1
ATOM 3845 O O . LYS A 1 500 ? -2.959 -1.303 -10.205 1.00 94.94 500 LYS A O 1
ATOM 3850 N N . ILE A 1 501 ? -1.608 -0.838 -8.468 1.00 97.62 501 ILE A N 1
ATOM 3851 C CA . ILE A 1 501 ? -1.227 -2.226 -8.188 1.00 97.62 501 ILE A CA 1
ATOM 3852 C C . ILE A 1 501 ? -2.083 -2.778 -7.051 1.00 97.62 501 ILE A C 1
ATOM 3854 O O . ILE A 1 501 ? -1.980 -2.331 -5.908 1.00 97.62 501 ILE A O 1
ATOM 3858 N N . GLN A 1 502 ? -2.867 -3.810 -7.341 1.00 97.62 502 GLN A N 1
ATOM 3859 C CA . GLN A 1 502 ? -3.664 -4.534 -6.364 1.00 97.62 502 GLN A CA 1
ATOM 3860 C C . GLN A 1 502 ? -3.207 -5.994 -6.250 1.00 97.62 502 GLN A C 1
ATOM 3862 O O . GLN A 1 502 ? -3.404 -6.816 -7.146 1.00 97.62 502 GLN A O 1
ATOM 3867 N N . LEU A 1 503 ? -2.604 -6.325 -5.105 1.00 98.06 503 LEU A N 1
ATOM 3868 C CA . LEU A 1 503 ? -2.176 -7.685 -4.771 1.00 98.06 503 LEU A CA 1
ATOM 3869 C C . LEU A 1 503 ? -3.209 -8.339 -3.855 1.00 98.06 503 LEU A C 1
ATOM 3871 O O . LEU A 1 503 ? -3.277 -8.023 -2.663 1.00 98.06 503 LEU A O 1
ATOM 3875 N N . MET A 1 504 ? -4.003 -9.262 -4.393 1.00 97.56 504 MET A N 1
ATOM 3876 C CA . MET A 1 504 ? -5.021 -9.955 -3.608 1.00 97.56 504 MET A CA 1
ATOM 3877 C C . MET A 1 504 ? -4.373 -10.921 -2.601 1.00 97.56 504 MET A C 1
ATOM 3879 O O . MET A 1 504 ? -3.304 -11.468 -2.878 1.00 97.56 504 MET A O 1
ATOM 3883 N N . PRO A 1 505 ? -5.006 -11.221 -1.452 1.00 96.56 505 PRO A N 1
ATOM 3884 C CA . PRO A 1 505 ? -4.408 -12.098 -0.437 1.00 96.56 505 PRO A CA 1
ATOM 3885 C C . PRO A 1 505 ? -4.145 -13.530 -0.940 1.00 96.56 505 PRO A C 1
ATOM 3887 O O . PRO A 1 505 ? -3.259 -14.226 -0.446 1.00 96.56 505 PRO A O 1
ATOM 3890 N N . ALA A 1 506 ? -4.854 -13.973 -1.981 1.00 95.94 506 ALA A N 1
ATOM 3891 C CA . ALA A 1 506 ? -4.581 -15.244 -2.649 1.00 95.94 506 ALA A CA 1
ATOM 3892 C C . ALA A 1 506 ? -3.222 -15.254 -3.388 1.00 95.94 506 ALA A C 1
ATOM 3894 O O . ALA A 1 506 ? -2.575 -16.302 -3.458 1.00 95.94 506 ALA A O 1
ATOM 3895 N N . PHE A 1 507 ? -2.752 -14.093 -3.865 1.00 97.75 507 PHE A N 1
ATOM 3896 C CA . PHE A 1 507 ? -1.399 -13.918 -4.403 1.00 97.75 507 PHE A CA 1
ATOM 3897 C C . PHE A 1 507 ? -0.325 -13.887 -3.316 1.00 97.75 507 PHE A C 1
ATOM 3899 O O . PHE A 1 507 ? 0.782 -14.348 -3.540 1.00 97.75 507 PHE A O 1
ATOM 3906 N N . GLY A 1 508 ? -0.620 -13.390 -2.120 1.00 96.25 508 GLY A N 1
ATOM 3907 C CA . GLY A 1 508 ? 0.350 -13.434 -1.033 1.00 96.25 508 GLY A CA 1
ATOM 3908 C C . GLY A 1 508 ? -0.143 -12.733 0.218 1.00 96.25 508 GLY A C 1
ATOM 3909 O O . GLY A 1 508 ? -0.628 -11.598 0.154 1.00 96.25 508 GLY A O 1
ATOM 3910 N N . CYS A 1 509 ? -0.018 -13.414 1.355 1.00 96.12 509 CYS A N 1
ATOM 3911 C CA . CYS A 1 509 ? -0.395 -12.880 2.661 1.00 96.12 509 CYS A CA 1
ATOM 3912 C C . CYS A 1 509 ? 0.786 -12.257 3.413 1.00 96.12 509 CYS A C 1
ATOM 3914 O O . CYS A 1 509 ? 0.552 -11.412 4.271 1.00 96.12 509 CYS A O 1
ATOM 3916 N N . THR A 1 510 ? 2.018 -12.650 3.088 1.00 95.25 510 THR A N 1
ATOM 3917 C CA . THR A 1 510 ? 3.246 -12.157 3.726 1.00 95.25 510 THR A CA 1
ATOM 3918 C C . THR A 1 510 ? 4.224 -11.609 2.699 1.00 95.25 510 THR A C 1
ATOM 3920 O O . THR A 1 510 ? 4.154 -11.950 1.511 1.00 95.25 510 THR A O 1
ATOM 3923 N N . ARG A 1 511 ? 5.162 -10.773 3.149 1.00 92.38 511 ARG A N 1
ATOM 3924 C CA . ARG A 1 511 ? 6.219 -10.229 2.286 1.00 92.38 511 ARG A CA 1
ATOM 3925 C C . ARG A 1 511 ? 7.093 -11.344 1.716 1.00 92.38 511 ARG A C 1
ATOM 3927 O O . ARG A 1 511 ? 7.352 -11.357 0.513 1.00 92.38 511 ARG A O 1
ATOM 3934 N N . ALA A 1 512 ? 7.477 -12.308 2.553 1.00 92.69 512 ALA A N 1
ATOM 3935 C CA . ALA A 1 512 ? 8.268 -13.463 2.131 1.00 92.69 512 ALA A CA 1
ATOM 3936 C C . ALA A 1 512 ? 7.562 -14.283 1.034 1.00 92.69 512 ALA A C 1
ATOM 3938 O O . ALA A 1 512 ? 8.187 -14.678 0.048 1.00 92.69 512 ALA A O 1
ATOM 3939 N N . GLU A 1 513 ? 6.246 -14.488 1.155 1.00 94.94 513 GLU A N 1
ATOM 3940 C CA . GLU A 1 513 ? 5.469 -15.216 0.153 1.00 94.94 513 GLU A CA 1
ATOM 3941 C C . GLU A 1 513 ? 5.412 -14.461 -1.182 1.00 94.94 513 GLU A C 1
ATOM 3943 O O . GLU A 1 513 ? 5.680 -15.056 -2.225 1.00 94.94 513 GLU A O 1
ATOM 3948 N N . ILE A 1 514 ? 5.118 -13.157 -1.156 1.00 95.81 514 ILE A N 1
ATOM 3949 C CA . ILE A 1 514 ? 5.092 -12.312 -2.361 1.00 95.81 514 ILE A CA 1
ATOM 3950 C C . ILE A 1 514 ? 6.453 -12.345 -3.061 1.00 95.81 514 ILE A C 1
ATOM 3952 O O . ILE A 1 514 ? 6.524 -12.601 -4.262 1.00 95.81 514 ILE A O 1
ATOM 3956 N N . LYS A 1 515 ? 7.538 -12.166 -2.301 1.00 94.56 515 LYS A N 1
ATOM 3957 C CA . LYS A 1 515 ? 8.908 -12.213 -2.817 1.00 94.56 515 LYS A CA 1
ATOM 3958 C C . LYS A 1 515 ? 9.244 -13.565 -3.442 1.00 94.56 515 LYS A C 1
ATOM 3960 O O . LYS A 1 515 ? 9.818 -13.605 -4.520 1.00 94.56 515 LYS A O 1
ATOM 3965 N N . SER A 1 516 ? 8.840 -14.671 -2.815 1.00 94.94 516 SER A N 1
ATOM 3966 C CA . SER A 1 516 ? 9.101 -16.024 -3.334 1.00 94.94 516 SER A CA 1
ATOM 3967 C C . SER A 1 516 ? 8.411 -16.328 -4.669 1.00 94.94 516 SER A C 1
ATOM 3969 O O . SER A 1 516 ? 8.828 -17.231 -5.392 1.00 94.94 516 SER A O 1
ATOM 3971 N N . ARG A 1 517 ? 7.354 -15.580 -5.005 1.00 96.81 517 ARG A N 1
ATOM 3972 C CA . ARG A 1 517 ? 6.583 -15.750 -6.242 1.00 96.81 517 ARG A CA 1
ATOM 3973 C C . ARG A 1 517 ? 7.170 -14.984 -7.419 1.00 96.81 517 ARG A C 1
ATOM 3975 O O . ARG A 1 517 ? 6.685 -15.143 -8.536 1.00 96.81 517 ARG A O 1
ATOM 3982 N N . ILE A 1 518 ? 8.190 -14.169 -7.191 1.00 96.31 518 ILE A N 1
ATOM 3983 C CA . ILE A 1 518 ? 8.816 -13.335 -8.208 1.00 96.31 518 ILE A CA 1
ATOM 3984 C C . ILE A 1 518 ? 10.280 -13.741 -8.323 1.00 96.31 518 ILE A C 1
ATOM 3986 O O . ILE A 1 518 ? 11.005 -13.849 -7.334 1.00 96.31 518 ILE A O 1
ATOM 3990 N N . LYS A 1 519 ? 10.734 -13.970 -9.551 1.00 88.56 519 LYS A N 1
ATOM 3991 C CA . LYS A 1 519 ? 12.139 -14.232 -9.827 1.00 88.56 519 LYS A CA 1
ATOM 3992 C C . LYS A 1 519 ? 12.948 -12.957 -9.615 1.00 88.56 519 LYS A C 1
ATOM 3994 O O . LYS A 1 519 ? 12.722 -11.937 -10.271 1.00 88.56 519 LYS A O 1
ATOM 3999 N N . ALA A 1 520 ? 13.915 -13.040 -8.706 1.00 78.31 520 ALA A N 1
ATOM 4000 C CA . ALA A 1 520 ? 14.865 -11.965 -8.461 1.00 78.31 520 ALA A CA 1
ATOM 4001 C C . ALA A 1 520 ? 15.634 -11.621 -9.746 1.00 78.31 520 ALA A C 1
ATOM 4003 O O . ALA A 1 520 ? 15.992 -12.517 -10.513 1.00 78.31 520 ALA A O 1
ATOM 4004 N N . ASN A 1 521 ? 15.904 -10.330 -9.959 1.00 70.12 521 ASN A N 1
ATOM 4005 C CA . ASN A 1 521 ? 16.604 -9.813 -11.141 1.00 70.12 521 ASN A CA 1
ATOM 4006 C C . ASN A 1 521 ? 15.954 -10.251 -12.467 1.00 70.12 521 ASN A C 1
ATOM 4008 O O . ASN A 1 521 ? 16.638 -10.488 -13.458 1.00 70.12 521 ASN A O 1
ATOM 4012 N N . SER A 1 522 ? 14.624 -10.377 -12.481 1.00 74.88 522 SER A N 1
ATOM 4013 C CA . SER A 1 522 ? 13.856 -10.756 -13.672 1.00 74.88 522 SER A CA 1
ATOM 4014 C C . SER A 1 522 ? 13.929 -9.740 -14.811 1.00 74.88 522 SER A C 1
ATOM 4016 O O . SER A 1 522 ? 13.542 -10.066 -15.929 1.00 74.88 522 SER A O 1
ATOM 4018 N N . GLY A 1 523 ? 14.351 -8.502 -14.536 1.00 73.81 523 GLY A N 1
ATOM 4019 C CA . GLY A 1 523 ? 14.188 -7.384 -15.466 1.00 73.81 523 GLY A CA 1
ATOM 4020 C C . GLY A 1 523 ? 12.721 -6.992 -15.669 1.00 73.81 523 GLY A C 1
ATOM 4021 O O . GLY A 1 523 ? 12.408 -6.326 -16.645 1.00 73.81 523 GLY A O 1
ATOM 4022 N N . SER A 1 524 ? 11.811 -7.426 -14.785 1.00 86.38 524 SER A N 1
ATOM 4023 C CA . SER A 1 524 ? 10.396 -7.054 -14.866 1.00 86.38 524 SER A CA 1
ATOM 4024 C C . SER A 1 524 ? 10.215 -5.559 -14.600 1.00 86.38 524 SER A C 1
ATOM 4026 O O . SER A 1 524 ? 10.801 -5.024 -13.656 1.00 86.38 524 SER A O 1
ATOM 4028 N N . VAL A 1 525 ? 9.357 -4.907 -15.380 1.00 86.25 525 VAL A N 1
ATOM 4029 C CA . VAL A 1 525 ? 9.100 -3.463 -15.334 1.00 86.25 525 VAL A CA 1
ATOM 4030 C C . VAL A 1 525 ? 7.596 -3.198 -15.365 1.00 86.25 525 VAL A C 1
ATOM 4032 O O . VAL A 1 525 ? 6.867 -3.788 -16.160 1.00 86.25 525 VAL A O 1
ATOM 4035 N N . ILE A 1 526 ? 7.125 -2.276 -14.527 1.00 91.19 526 ILE A N 1
ATOM 4036 C CA . ILE A 1 526 ? 5.749 -1.762 -14.541 1.00 91.19 526 ILE A CA 1
ATOM 4037 C C . ILE A 1 526 ? 5.809 -0.243 -14.709 1.00 91.19 526 ILE A C 1
ATOM 4039 O O . ILE A 1 526 ? 6.422 0.428 -13.890 1.00 91.19 526 ILE A O 1
ATOM 4043 N N . SER A 1 527 ? 5.172 0.324 -15.735 1.00 86.19 527 SER A N 1
ATOM 4044 C CA . SER A 1 527 ? 5.182 1.774 -15.982 1.00 86.19 527 SER A CA 1
ATOM 4045 C C . SER A 1 527 ? 4.337 2.559 -14.962 1.00 86.19 527 SER A C 1
ATOM 4047 O O . SER A 1 527 ? 3.435 2.015 -14.324 1.00 86.19 527 SER A O 1
ATOM 4049 N N . ALA A 1 528 ? 4.577 3.870 -14.834 1.00 84.88 528 ALA A N 1
ATOM 4050 C CA . ALA A 1 528 ? 3.892 4.739 -13.864 1.00 84.88 528 ALA A CA 1
ATOM 4051 C C . ALA A 1 528 ? 2.365 4.849 -14.076 1.00 84.88 528 ALA A C 1
ATOM 4053 O O . ALA A 1 528 ? 1.617 5.098 -13.132 1.00 84.88 528 ALA A O 1
ATOM 4054 N N . SER A 1 529 ? 1.894 4.666 -15.311 1.00 85.19 529 SER A N 1
ATOM 4055 C CA . SER A 1 529 ? 0.475 4.703 -15.693 1.00 85.19 529 SER A CA 1
ATOM 4056 C C . SER A 1 529 ? -0.222 3.347 -15.551 1.00 85.19 529 SER A C 1
ATOM 4058 O O . SER A 1 529 ? -1.446 3.269 -15.691 1.00 85.19 529 SER A O 1
ATOM 4060 N N . SER A 1 530 ? 0.532 2.282 -15.277 1.00 93.06 530 SER A N 1
ATOM 4061 C CA . SER A 1 530 ? 0.025 0.921 -15.360 1.00 93.06 530 SER A CA 1
ATOM 4062 C C . SER A 1 530 ? -0.960 0.554 -14.253 1.00 93.06 530 SER A C 1
ATOM 4064 O O . SER A 1 530 ? -1.023 1.172 -13.191 1.00 93.06 530 SER A O 1
ATOM 4066 N N . SER A 1 531 ? -1.754 -0.484 -14.504 1.00 97.25 531 SER A N 1
ATOM 4067 C CA . SER A 1 531 ? -2.652 -1.110 -13.530 1.00 97.25 531 SER A CA 1
ATOM 4068 C C . SER A 1 531 ? -2.412 -2.612 -13.509 1.00 97.25 531 SER A C 1
ATOM 4070 O O . SER A 1 531 ? -2.448 -3.258 -14.554 1.00 97.25 531 SER A O 1
ATOM 4072 N N . LEU A 1 532 ? -2.176 -3.178 -12.331 1.00 98.50 532 LEU A N 1
ATOM 4073 C CA . LEU A 1 532 ? -1.877 -4.598 -12.181 1.00 98.50 532 LEU A CA 1
ATOM 4074 C C . LEU A 1 532 ? -2.737 -5.194 -11.080 1.00 98.50 532 LEU A C 1
ATOM 4076 O O . LEU A 1 532 ? -2.641 -4.770 -9.934 1.00 98.50 532 LEU A O 1
ATOM 4080 N N . ILE A 1 533 ? -3.517 -6.219 -11.409 1.00 98.62 533 ILE A N 1
ATOM 4081 C CA . ILE A 1 533 ? -4.256 -7.007 -10.422 1.00 98.62 533 ILE A CA 1
ATOM 4082 C C . ILE A 1 533 ? -3.748 -8.449 -10.476 1.00 98.62 533 ILE A C 1
ATOM 4084 O O . ILE A 1 533 ? -3.826 -9.096 -11.524 1.00 98.62 533 ILE A O 1
ATOM 4088 N N . LEU A 1 534 ? -3.251 -8.956 -9.343 1.00 98.50 534 LEU A N 1
ATOM 4089 C CA . LEU A 1 534 ? -2.805 -10.344 -9.183 1.00 98.50 534 LEU A CA 1
ATOM 4090 C C . LEU A 1 534 ? -3.661 -11.057 -8.133 1.00 98.50 534 LEU A C 1
ATOM 4092 O O . LEU A 1 534 ? -3.660 -10.682 -6.958 1.00 98.50 534 LEU A O 1
ATOM 4096 N N . ASP A 1 535 ? -4.379 -12.095 -8.559 1.00 97.75 535 ASP A N 1
ATOM 4097 C CA . ASP A 1 535 ? -5.329 -12.847 -7.738 1.00 97.75 535 ASP A CA 1
ATOM 4098 C C . ASP A 1 535 ? -5.126 -14.362 -7.889 1.00 97.75 535 ASP A C 1
ATOM 4100 O O . ASP A 1 535 ? -5.562 -14.946 -8.875 1.00 97.75 535 ASP A O 1
ATOM 4104 N N . GLY A 1 536 ? -4.452 -15.006 -6.928 1.00 96.56 536 GLY A N 1
ATOM 4105 C CA . GLY A 1 536 ? -4.308 -16.470 -6.856 1.00 96.56 536 GLY A CA 1
ATOM 4106 C C . GLY A 1 536 ? -2.867 -16.994 -6.921 1.00 96.56 536 GLY A C 1
ATOM 4107 O O . GLY A 1 536 ? -1.914 -16.257 -6.668 1.00 96.56 536 GLY A O 1
ATOM 4108 N N . ASP A 1 537 ? -2.690 -18.291 -7.198 1.00 96.94 537 ASP A N 1
ATOM 4109 C CA . ASP A 1 537 ? -1.373 -18.959 -7.252 1.00 96.94 537 ASP A CA 1
ATOM 4110 C C . ASP A 1 537 ? -0.636 -18.617 -8.562 1.00 96.94 537 ASP A C 1
ATOM 4112 O O . ASP A 1 537 ? -0.765 -19.303 -9.580 1.00 96.94 537 ASP A O 1
ATOM 4116 N N . ILE A 1 538 ? 0.074 -17.486 -8.540 1.00 98.38 538 ILE A N 1
ATOM 4117 C CA . ILE A 1 538 ? 0.812 -16.910 -9.668 1.00 98.38 538 ILE A CA 1
ATOM 4118 C C . ILE A 1 538 ? 2.290 -16.813 -9.289 1.00 98.38 538 ILE A C 1
ATOM 4120 O O . ILE A 1 538 ? 2.618 -16.330 -8.204 1.00 98.38 538 ILE A O 1
ATOM 4124 N N . THR A 1 539 ? 3.166 -17.218 -10.206 1.00 98.19 539 THR A N 1
ATOM 4125 C CA . THR A 1 539 ? 4.614 -16.969 -10.156 1.00 98.19 539 THR A CA 1
ATOM 4126 C C . THR A 1 539 ? 5.061 -16.209 -11.400 1.00 98.19 539 THR A C 1
ATOM 4128 O O . THR A 1 539 ? 4.477 -16.395 -12.469 1.00 98.19 539 THR A O 1
ATOM 4131 N N . ILE A 1 540 ? 6.063 -15.340 -11.265 1.00 97.69 540 ILE A N 1
ATOM 4132 C CA . ILE A 1 540 ? 6.500 -14.407 -12.310 1.00 97.69 540 ILE A CA 1
ATOM 4133 C C . ILE A 1 540 ? 8.014 -14.485 -12.482 1.00 97.69 540 ILE A C 1
ATOM 4135 O O . ILE A 1 540 ? 8.768 -14.121 -11.582 1.00 97.69 540 ILE A O 1
ATOM 4139 N N . ASP A 1 541 ? 8.439 -14.923 -13.661 1.00 93.25 541 ASP A N 1
ATOM 4140 C CA . ASP A 1 541 ? 9.830 -14.931 -14.102 1.00 93.25 541 ASP A CA 1
ATOM 4141 C C . ASP A 1 541 ? 10.210 -13.642 -14.827 1.00 93.25 541 ASP A C 1
ATOM 4143 O O . ASP A 1 541 ? 11.338 -13.200 -14.653 1.00 93.25 541 ASP A O 1
ATOM 4147 N N . HIS A 1 542 ? 9.305 -13.062 -15.624 1.00 88.88 542 HIS A N 1
ATOM 4148 C CA . HIS A 1 542 ? 9.487 -11.774 -16.299 1.00 88.88 542 HIS A CA 1
ATOM 4149 C C . HIS A 1 542 ? 8.135 -11.164 -16.722 1.00 88.88 542 HIS A C 1
ATOM 4151 O O . HIS A 1 542 ? 7.318 -11.837 -17.362 1.00 88.88 542 HIS A O 1
ATOM 4157 N N . LEU A 1 543 ? 7.911 -9.891 -16.385 1.00 93.75 543 LEU A N 1
ATOM 4158 C CA . LEU A 1 543 ? 6.729 -9.109 -16.760 1.00 93.75 543 LEU A CA 1
ATOM 4159 C C . LEU A 1 543 ? 7.121 -7.681 -17.158 1.00 93.75 543 LEU A C 1
ATOM 4161 O O . LEU A 1 543 ? 7.628 -6.936 -16.325 1.00 93.75 543 LEU A O 1
ATOM 4165 N N . GLU A 1 544 ? 6.784 -7.278 -18.379 1.00 88.44 544 GLU A N 1
ATOM 4166 C CA . GLU A 1 544 ? 6.770 -5.878 -18.814 1.00 88.44 544 GLU A CA 1
ATOM 4167 C C . GLU A 1 544 ? 5.323 -5.403 -18.927 1.00 88.44 544 GLU A C 1
ATOM 4169 O O . GLU A 1 544 ? 4.513 -6.002 -19.640 1.00 88.44 544 GLU A O 1
ATOM 4174 N N . LEU A 1 545 ? 4.981 -4.329 -18.224 1.00 92.81 545 LEU A N 1
ATOM 4175 C CA . LEU A 1 545 ? 3.634 -3.778 -18.210 1.00 92.81 545 LEU A CA 1
ATOM 4176 C C . LEU A 1 545 ? 3.669 -2.269 -18.457 1.00 92.81 545 LEU A C 1
ATOM 4178 O O . LEU A 1 545 ? 4.175 -1.514 -17.631 1.00 92.81 545 LEU A O 1
ATOM 4182 N N . ASP A 1 546 ? 3.075 -1.848 -19.572 1.00 87.38 546 ASP A N 1
ATOM 4183 C CA . ASP A 1 546 ? 2.715 -0.463 -19.876 1.00 87.38 546 ASP A CA 1
ATOM 4184 C C . ASP A 1 546 ? 1.239 -0.389 -20.297 1.00 87.38 546 ASP A C 1
ATOM 4186 O O . ASP A 1 546 ? 0.881 -0.424 -21.474 1.00 87.38 546 ASP A O 1
ATOM 4190 N N . GLY A 1 547 ? 0.349 -0.409 -19.307 1.00 91.50 547 GLY A N 1
ATOM 4191 C CA . GLY A 1 547 ? -1.095 -0.523 -19.511 1.00 91.50 547 GLY A CA 1
ATOM 4192 C C . GLY A 1 547 ? -1.770 -1.238 -18.345 1.00 91.50 547 GLY A C 1
ATOM 4193 O O . GLY A 1 547 ? -1.328 -1.144 -17.205 1.00 91.50 547 GLY A O 1
ATOM 4194 N N . ALA A 1 548 ? -2.854 -1.968 -18.598 1.00 97.81 548 ALA A N 1
ATOM 4195 C CA . ALA A 1 548 ? -3.578 -2.715 -17.574 1.00 97.81 548 ALA A CA 1
ATOM 4196 C C . ALA A 1 548 ? -3.560 -4.229 -17.809 1.00 97.81 548 ALA A C 1
ATOM 4198 O O . ALA A 1 548 ? -3.916 -4.710 -18.891 1.00 97.81 548 ALA A O 1
ATOM 4199 N N . LEU A 1 549 ? -3.201 -4.973 -16.762 1.00 98.44 549 LEU A N 1
ATOM 4200 C CA . LEU A 1 549 ? -3.200 -6.431 -16.714 1.00 98.44 549 LEU A CA 1
ATOM 4201 C C . LEU A 1 549 ? -3.941 -6.917 -15.466 1.00 98.44 549 LEU A C 1
ATOM 4203 O O . LEU A 1 549 ? -3.630 -6.527 -14.342 1.00 98.44 549 LEU A O 1
ATOM 4207 N N . PHE A 1 550 ? -4.876 -7.835 -15.670 1.00 98.38 550 PHE A N 1
ATOM 4208 C CA . PHE A 1 550 ? -5.548 -8.556 -14.603 1.00 98.38 550 PHE A CA 1
ATOM 4209 C C . PHE A 1 550 ? -5.351 -10.059 -14.781 1.00 98.38 550 PHE A C 1
ATOM 4211 O O . PHE A 1 550 ? -5.790 -10.635 -15.776 1.00 98.38 550 PHE A O 1
ATOM 4218 N N . VAL A 1 551 ? -4.714 -10.700 -13.800 1.00 98.25 551 VAL A N 1
ATOM 4219 C CA . VAL A 1 551 ? -4.538 -12.154 -13.747 1.00 98.25 551 VAL A CA 1
ATOM 4220 C C . VAL A 1 551 ? -5.313 -12.710 -12.557 1.00 98.25 551 VAL A C 1
ATOM 4222 O O . VAL A 1 551 ? -5.002 -12.390 -11.409 1.00 98.25 551 VAL A O 1
ATOM 4225 N N . ARG A 1 552 ? -6.302 -13.569 -12.831 1.00 97.38 552 ARG A N 1
ATOM 4226 C CA . ARG A 1 552 ? -7.062 -14.298 -11.808 1.00 97.38 552 ARG A CA 1
ATOM 4227 C C . ARG A 1 552 ? -6.918 -15.800 -11.989 1.00 97.38 552 ARG A C 1
ATOM 4229 O O . ARG A 1 552 ? -7.154 -16.336 -13.070 1.00 97.38 552 ARG A O 1
ATOM 4236 N N . VAL A 1 553 ? -6.603 -16.475 -10.894 1.00 96.50 553 VAL A N 1
ATOM 4237 C CA . VAL A 1 553 ? -6.310 -17.901 -10.811 1.00 96.50 553 VAL A CA 1
ATOM 4238 C C . VAL A 1 553 ? -7.199 -18.516 -9.736 1.00 96.50 553 VAL A C 1
ATOM 4240 O O . VAL A 1 553 ? -7.068 -18.216 -8.551 1.00 96.50 553 VAL A O 1
ATOM 4243 N N . ALA A 1 554 ? -8.135 -19.364 -10.156 1.00 93.00 554 ALA A N 1
ATOM 4244 C CA . ALA A 1 554 ? -9.050 -20.048 -9.253 1.00 93.00 554 ALA A CA 1
ATOM 4245 C C . ALA A 1 554 ? -8.315 -21.082 -8.371 1.00 93.00 554 ALA A C 1
ATOM 4247 O O . ALA A 1 554 ? -7.243 -21.571 -8.746 1.00 93.00 554 ALA A O 1
ATOM 4248 N N . PRO A 1 555 ? -8.887 -21.476 -7.217 1.00 88.50 555 PRO A N 1
ATOM 4249 C CA . PRO A 1 555 ? -8.330 -22.544 -6.389 1.00 88.50 555 PRO A CA 1
ATOM 4250 C C . PRO A 1 555 ? -8.032 -23.824 -7.189 1.00 88.50 555 PRO A C 1
ATOM 4252 O O . PRO A 1 555 ? -8.828 -24.245 -8.026 1.00 88.50 555 PRO A O 1
ATOM 4255 N N . GLY A 1 556 ? -6.878 -24.448 -6.935 1.00 89.19 556 GLY A N 1
ATOM 4256 C CA . GLY A 1 556 ? -6.419 -25.639 -7.666 1.00 89.19 556 GLY A CA 1
ATOM 4257 C C . GLY A 1 556 ? -5.782 -25.356 -9.035 1.00 89.19 556 GLY A C 1
ATOM 4258 O O . GLY A 1 556 ? -5.314 -26.289 -9.690 1.00 89.19 556 GLY A O 1
ATOM 4259 N N . CYS A 1 557 ? -5.728 -24.094 -9.460 1.00 95.19 557 CYS A N 1
ATOM 4260 C CA . CYS A 1 557 ? -4.978 -23.650 -10.631 1.00 95.19 557 CYS A CA 1
ATOM 4261 C C . CYS A 1 557 ? -3.645 -23.039 -10.189 1.00 95.19 557 CYS A C 1
ATOM 4263 O O . CYS A 1 557 ? -3.576 -22.413 -9.134 1.00 95.19 557 CYS A O 1
ATOM 4265 N N . LYS A 1 558 ? -2.603 -23.192 -11.007 1.00 96.94 558 LYS A N 1
ATOM 4266 C CA . LYS A 1 558 ? -1.310 -22.522 -10.831 1.00 96.94 558 LYS A CA 1
ATOM 4267 C C . LYS A 1 558 ? -0.897 -21.879 -12.135 1.00 96.94 558 LYS A C 1
ATOM 4269 O O . LYS A 1 558 ? -0.978 -22.525 -13.178 1.00 96.94 558 LYS A O 1
ATOM 4274 N N . VAL A 1 559 ? -0.429 -20.643 -12.090 1.00 98.12 559 VAL A N 1
ATOM 4275 C CA . VAL A 1 559 ? 0.041 -19.923 -13.273 1.00 98.12 559 VAL A CA 1
ATOM 4276 C C . VAL A 1 559 ? 1.498 -19.542 -13.089 1.00 98.12 559 VAL A C 1
ATOM 4278 O O . VAL A 1 559 ? 1.883 -18.935 -12.095 1.00 98.12 559 VAL A O 1
ATOM 4281 N N . HIS A 1 560 ? 2.310 -19.881 -14.078 1.00 97.81 560 HIS A N 1
ATOM 4282 C CA . HIS A 1 560 ? 3.690 -19.449 -14.176 1.00 97.81 560 HIS A CA 1
ATOM 4283 C C . HIS A 1 560 ? 3.847 -18.519 -15.378 1.00 97.81 560 HIS A C 1
ATOM 4285 O O . HIS A 1 560 ? 3.727 -18.951 -16.527 1.00 97.81 560 HIS A O 1
ATOM 4291 N N . ILE A 1 561 ? 4.086 -17.239 -15.112 1.00 97.25 561 ILE A N 1
ATOM 4292 C CA . ILE A 1 561 ? 4.409 -16.229 -16.115 1.00 97.25 561 ILE A CA 1
ATOM 4293 C C . ILE A 1 561 ? 5.908 -16.325 -16.388 1.00 97.25 561 ILE A C 1
ATOM 4295 O O . ILE A 1 561 ? 6.699 -15.718 -15.679 1.00 97.25 561 ILE A O 1
ATOM 4299 N N . GLU A 1 562 ? 6.299 -17.108 -17.396 1.00 91.69 562 GLU A N 1
ATOM 4300 C CA . GLU A 1 562 ? 7.701 -17.213 -17.825 1.00 91.69 562 GLU A CA 1
ATOM 4301 C C . GLU A 1 562 ? 8.171 -15.901 -18.462 1.00 91.69 562 GLU A C 1
ATOM 4303 O O . GLU A 1 562 ? 9.266 -15.428 -18.183 1.00 91.69 562 GLU A O 1
ATOM 4308 N N . HIS A 1 563 ? 7.337 -15.331 -19.334 1.00 85.94 563 HIS A N 1
ATOM 4309 C CA . HIS A 1 563 ? 7.596 -14.062 -20.006 1.00 85.94 563 HIS A CA 1
ATOM 4310 C C . HIS A 1 563 ? 6.287 -13.487 -20.546 1.00 85.94 563 HIS A C 1
ATOM 4312 O O . HIS A 1 563 ? 5.580 -14.166 -21.300 1.00 85.94 563 HIS A O 1
ATOM 4318 N N . LEU A 1 564 ? 5.970 -12.242 -20.202 1.00 91.69 564 LEU A N 1
ATOM 4319 C CA . LEU A 1 564 ? 4.751 -11.565 -20.640 1.00 91.69 564 LEU A CA 1
ATOM 4320 C C . LEU A 1 564 ? 5.021 -10.073 -20.847 1.00 91.69 564 LEU A C 1
ATOM 4322 O O . LEU A 1 564 ? 5.561 -9.429 -19.953 1.00 91.69 564 LEU A O 1
ATOM 4326 N N . VAL A 1 565 ? 4.617 -9.540 -22.003 1.00 86.50 565 VAL A N 1
ATOM 4327 C CA . VAL A 1 565 ? 4.694 -8.106 -22.308 1.00 86.50 565 VAL A CA 1
ATOM 4328 C C . VAL A 1 565 ? 3.281 -7.606 -22.567 1.00 86.50 565 VAL A C 1
ATOM 4330 O O . VAL A 1 565 ? 2.550 -8.134 -23.402 1.00 86.50 565 VAL A O 1
ATOM 4333 N N . VAL A 1 566 ? 2.851 -6.587 -21.836 1.00 88.00 566 VAL A N 1
ATOM 4334 C CA . VAL A 1 566 ? 1.510 -6.023 -21.974 1.00 88.00 566 VAL A CA 1
ATOM 4335 C C . VAL A 1 566 ? 1.627 -4.531 -22.213 1.00 88.00 566 VAL A C 1
ATOM 4337 O O . VAL A 1 566 ? 1.934 -3.781 -21.294 1.00 88.00 566 VAL A O 1
ATOM 4340 N N . CYS A 1 567 ? 1.324 -4.109 -23.440 1.00 88.44 567 CYS A N 1
ATOM 4341 C CA . CYS A 1 567 ? 1.170 -2.706 -23.807 1.00 88.44 567 CYS A CA 1
ATOM 4342 C C . CYS A 1 567 ? -0.274 -2.460 -24.252 1.00 88.44 567 CYS A C 1
ATOM 4344 O O . CYS A 1 567 ? -0.747 -3.109 -25.188 1.00 88.44 567 CYS A O 1
ATOM 4346 N N . ASN A 1 568 ? -1.003 -1.593 -23.549 1.00 90.88 568 ASN A N 1
ATOM 4347 C CA . ASN A 1 568 ? -2.386 -1.243 -23.881 1.00 90.88 568 ASN A CA 1
ATOM 4348 C C . ASN A 1 568 ? -2.798 0.105 -23.263 1.00 90.88 568 ASN A C 1
ATOM 4350 O O . ASN A 1 568 ? -2.062 0.687 -22.473 1.00 90.88 568 ASN A O 1
ATOM 4354 N N . LYS A 1 569 ? -3.990 0.617 -23.597 1.00 87.12 569 LYS A N 1
ATOM 4355 C CA . LYS A 1 569 ? -4.438 1.950 -23.130 1.00 87.12 569 LYS A CA 1
ATOM 4356 C C . LYS A 1 569 ? -4.681 2.069 -21.619 1.00 87.12 569 LYS A C 1
ATOM 4358 O O . LYS A 1 569 ? -4.842 3.184 -21.126 1.00 87.12 569 LYS A O 1
ATOM 4363 N N . GLY A 1 570 ? -4.730 0.954 -20.895 1.00 93.94 570 GLY A N 1
ATOM 4364 C CA . GLY A 1 570 ? -4.790 0.920 -19.440 1.00 93.94 570 GLY A CA 1
ATOM 4365 C C . GLY A 1 570 ? -6.066 1.485 -18.807 1.00 93.94 570 GLY A C 1
ATOM 4366 O O . GLY A 1 570 ? -7.139 1.562 -19.417 1.00 93.94 570 GLY A O 1
ATOM 4367 N N . LEU A 1 571 ? -5.935 1.866 -17.533 1.00 92.38 571 LEU A N 1
ATOM 4368 C CA . LEU A 1 571 ? -6.988 2.493 -16.731 1.00 92.38 571 LEU A CA 1
ATOM 4369 C C . LEU A 1 571 ? -6.589 3.928 -16.382 1.00 92.38 571 LEU A C 1
ATOM 4371 O O . LEU A 1 571 ? -5.419 4.211 -16.117 1.00 92.38 571 LEU A O 1
ATOM 4375 N N . ARG A 1 572 ? -7.564 4.834 -16.317 1.00 87.69 572 ARG A N 1
ATOM 4376 C CA . ARG A 1 572 ? -7.323 6.258 -16.052 1.00 87.69 572 ARG A CA 1
ATOM 4377 C C . ARG A 1 572 ? -8.304 6.805 -15.023 1.00 87.69 572 ARG A C 1
ATOM 4379 O O . ARG A 1 572 ? -9.499 6.538 -15.117 1.00 87.69 572 ARG A O 1
ATOM 4386 N N . PHE A 1 573 ? -7.828 7.605 -14.070 1.00 87.62 573 PHE A N 1
ATOM 4387 C CA . PHE A 1 573 ? -8.729 8.365 -13.206 1.00 87.62 573 PHE A CA 1
ATOM 4388 C C . PHE A 1 573 ? -9.342 9.542 -13.966 1.00 87.62 573 PHE A C 1
ATOM 4390 O O . PHE A 1 573 ? -8.682 10.223 -14.748 1.00 87.62 573 PHE A O 1
ATOM 4397 N N . MET A 1 574 ? -10.631 9.774 -13.748 1.00 86.19 574 MET A N 1
ATOM 4398 C CA . MET A 1 574 ? -11.362 10.881 -14.346 1.00 86.19 574 MET A CA 1
ATOM 4399 C C . MET A 1 574 ? -12.020 11.730 -13.275 1.00 86.19 574 MET A C 1
ATOM 4401 O O . MET A 1 574 ? -12.615 11.212 -12.323 1.00 86.19 574 MET A O 1
ATOM 4405 N N . GLN A 1 575 ? -11.978 13.041 -13.489 1.00 81.94 575 GLN A N 1
ATOM 4406 C CA . GLN A 1 575 ? -12.744 13.985 -12.696 1.00 81.94 575 GLN A CA 1
ATOM 4407 C C . GLN A 1 575 ? -14.244 13.749 -12.908 1.00 81.94 575 GLN A C 1
ATOM 4409 O O . GLN A 1 575 ? -14.702 13.465 -14.018 1.00 81.94 575 GLN A O 1
ATOM 4414 N N . LEU A 1 576 ? -15.019 13.859 -11.833 1.00 83.44 576 LEU A N 1
ATOM 4415 C CA . LEU A 1 576 ? -16.464 13.683 -11.900 1.00 83.44 576 LEU A CA 1
ATOM 4416 C C . LEU A 1 576 ? -17.155 14.927 -12.460 1.00 83.44 576 LEU A C 1
ATOM 4418 O O . LEU A 1 576 ? -16.864 16.053 -12.062 1.00 83.44 576 LEU A O 1
ATOM 4422 N N . GLY A 1 577 ? -18.130 14.703 -13.341 1.00 76.56 577 GLY A N 1
ATOM 4423 C CA . GLY A 1 577 ? -19.119 15.716 -13.700 1.00 76.56 577 GLY A CA 1
ATOM 4424 C C . GLY A 1 577 ? -20.222 15.853 -12.636 1.00 76.56 577 GLY A C 1
ATOM 4425 O O . GLY A 1 577 ? -20.375 14.976 -11.782 1.00 76.56 577 GLY A O 1
ATOM 4426 N N . PRO A 1 578 ? -21.059 16.905 -12.716 1.00 72.62 578 PRO A N 1
ATOM 4427 C CA . PRO A 1 578 ? -22.119 17.184 -11.736 1.00 72.62 578 PRO A CA 1
ATOM 4428 C C . PRO A 1 578 ? -23.213 16.103 -11.666 1.00 72.62 578 PRO A C 1
ATOM 4430 O O . PRO A 1 578 ? -23.973 16.053 -10.706 1.00 72.62 578 PRO A O 1
ATOM 4433 N N . THR A 1 579 ? -23.298 15.227 -12.668 1.00 78.62 579 THR A N 1
ATOM 4434 C CA . THR A 1 579 ? -24.280 14.135 -12.754 1.00 78.62 579 THR A CA 1
ATOM 4435 C C . THR A 1 579 ? -23.732 12.785 -12.281 1.00 78.62 579 THR A C 1
ATOM 4437 O O . THR A 1 579 ? -24.379 11.760 -12.492 1.00 78.62 579 THR A O 1
ATOM 4440 N N . ALA A 1 580 ? -22.528 12.738 -11.699 1.00 80.56 580 ALA A N 1
ATOM 4441 C CA . ALA A 1 580 ? -21.934 11.489 -11.229 1.00 80.56 580 ALA A CA 1
ATOM 4442 C C . ALA A 1 580 ? -22.766 10.844 -10.099 1.00 80.56 580 ALA A C 1
ATOM 4444 O O . ALA A 1 580 ? -23.332 11.573 -9.281 1.00 80.56 580 ALA A O 1
ATOM 4445 N N . PRO A 1 581 ? -22.811 9.499 -10.000 1.00 80.12 581 PRO A N 1
ATOM 4446 C CA . PRO A 1 581 ? -23.500 8.806 -8.915 1.00 80.12 581 PRO A CA 1
ATOM 4447 C C . PRO A 1 581 ? -23.032 9.279 -7.527 1.00 80.12 581 PRO A C 1
ATOM 4449 O O . PRO A 1 581 ? -21.820 9.437 -7.339 1.00 80.12 581 PRO A O 1
ATOM 4452 N N . PRO A 1 582 ? -23.931 9.414 -6.529 1.00 74.94 582 PRO A N 1
ATOM 4453 C CA . PRO A 1 582 ? -23.576 9.876 -5.180 1.00 74.94 582 PRO A CA 1
ATOM 4454 C C . PRO A 1 582 ? -22.403 9.111 -4.546 1.00 74.94 582 PRO A C 1
ATOM 4456 O O . PRO A 1 582 ? -21.496 9.715 -3.981 1.00 74.94 582 PRO A O 1
ATOM 4459 N N . LYS A 1 583 ? -22.342 7.785 -4.750 1.00 76.25 583 LYS A N 1
ATOM 4460 C CA . LYS A 1 583 ? -21.242 6.923 -4.270 1.00 76.25 583 LYS A CA 1
ATOM 4461 C C . LYS A 1 583 ? -19.865 7.262 -4.859 1.00 76.25 583 LYS A C 1
ATOM 4463 O O . LYS A 1 583 ? -18.854 6.900 -4.269 1.00 76.25 583 LYS A O 1
ATOM 4468 N N . LEU A 1 584 ? -19.802 7.887 -6.038 1.00 82.81 584 LEU A N 1
ATOM 4469 C CA . LEU A 1 584 ? -18.544 8.377 -6.611 1.00 82.81 584 LEU A CA 1
ATOM 4470 C C . LEU A 1 584 ? -18.254 9.805 -6.136 1.00 82.81 584 LEU A C 1
ATOM 4472 O O . LEU A 1 584 ? -17.093 10.132 -5.891 1.00 82.81 584 LEU A O 1
ATOM 4476 N N . GLN A 1 585 ? -19.291 10.632 -5.950 1.00 83.62 585 GLN A N 1
ATOM 4477 C CA . GLN A 1 585 ? -19.142 12.017 -5.487 1.00 83.62 585 GLN A CA 1
ATOM 4478 C C . GLN A 1 585 ? -18.408 12.110 -4.143 1.00 83.62 585 GLN A C 1
ATOM 4480 O O . GLN A 1 585 ? -17.562 12.985 -3.985 1.00 83.62 585 GLN A O 1
ATOM 4485 N N . SER A 1 586 ? -18.637 11.166 -3.222 1.00 83.19 586 SER A N 1
ATOM 4486 C CA . SER A 1 586 ? -17.941 11.105 -1.925 1.00 83.19 586 SER A CA 1
ATOM 4487 C C . SER A 1 586 ? -16.419 10.930 -2.029 1.00 83.19 586 SER A C 1
ATOM 4489 O O . SER A 1 586 ? -15.695 11.243 -1.087 1.00 83.19 586 SER A O 1
ATOM 4491 N N . ARG A 1 587 ? -15.922 10.423 -3.165 1.00 86.88 587 ARG A N 1
ATOM 4492 C CA . ARG A 1 587 ? -14.491 10.214 -3.439 1.00 86.88 587 ARG A CA 1
ATOM 4493 C C . ARG A 1 587 ? -13.899 11.253 -4.398 1.00 86.88 587 ARG A C 1
ATOM 4495 O O . ARG A 1 587 ? -12.696 11.475 -4.371 1.00 86.88 587 ARG A O 1
ATOM 4502 N N . GLY A 1 588 ? -14.722 11.900 -5.224 1.00 85.94 588 GLY A N 1
ATOM 4503 C CA . GLY A 1 588 ? -14.309 13.001 -6.106 1.00 85.94 588 GLY A CA 1
ATOM 4504 C C . GLY A 1 588 ? -13.782 12.587 -7.488 1.00 85.94 588 GLY A C 1
ATOM 4505 O O . GLY A 1 588 ? -13.598 13.452 -8.342 1.00 85.94 588 GLY A O 1
ATOM 4506 N N . TYR A 1 589 ? -13.606 11.288 -7.747 1.00 88.69 589 TYR A N 1
ATOM 4507 C CA . TYR A 1 589 ? -13.165 10.750 -9.041 1.00 88.69 589 TYR A CA 1
ATOM 4508 C C . TYR A 1 589 ? -13.831 9.408 -9.390 1.00 88.69 589 TYR A C 1
ATOM 4510 O O . TYR A 1 589 ? -14.362 8.686 -8.532 1.00 88.69 589 TYR A O 1
ATOM 4518 N N . ALA A 1 590 ? -13.775 9.072 -10.679 1.00 89.31 590 ALA A N 1
ATOM 4519 C CA . ALA A 1 590 ? -14.105 7.763 -11.235 1.00 89.31 590 ALA A CA 1
ATOM 4520 C C . ALA A 1 590 ? -12.863 7.110 -11.851 1.00 89.31 590 ALA A C 1
ATOM 4522 O O . ALA A 1 590 ? -11.888 7.790 -12.164 1.00 89.31 590 ALA A O 1
ATOM 4523 N N . LEU A 1 591 ? -12.923 5.797 -12.063 1.00 89.56 591 LEU A N 1
ATOM 4524 C CA . LEU A 1 591 ? -11.931 5.057 -12.833 1.00 89.56 591 LEU A CA 1
ATOM 4525 C C . LEU A 1 591 ? -12.534 4.686 -14.191 1.00 89.56 591 LEU A C 1
ATOM 4527 O O . LEU A 1 591 ? -13.575 4.036 -14.264 1.00 89.56 591 LEU A O 1
ATOM 4531 N N . GLU A 1 592 ? -11.882 5.116 -15.262 1.00 90.62 592 GLU A N 1
ATOM 4532 C CA . GLU A 1 592 ? -12.211 4.761 -16.635 1.00 90.62 592 GLU A CA 1
ATOM 4533 C C . GLU A 1 592 ? -11.349 3.581 -17.083 1.00 90.62 592 GLU A C 1
ATOM 4535 O O . GLU A 1 592 ? -10.119 3.636 -17.024 1.00 90.62 592 GLU A O 1
ATOM 4540 N N . LYS A 1 593 ? -11.995 2.517 -17.562 1.00 93.56 593 LYS A N 1
ATOM 4541 C CA . LYS A 1 593 ? -11.331 1.364 -18.176 1.00 93.56 593 LYS A CA 1
ATOM 4542 C C . LYS A 1 593 ? -11.259 1.577 -19.686 1.00 93.56 593 LYS A C 1
ATOM 4544 O O . LYS A 1 593 ? -12.238 1.316 -20.379 1.00 93.56 593 LYS A O 1
ATOM 4549 N N . LEU A 1 594 ? -10.115 2.053 -20.184 1.00 92.69 594 LEU A N 1
ATOM 4550 C CA . LEU A 1 594 ? -9.890 2.249 -21.621 1.00 92.69 594 LEU A CA 1
ATOM 4551 C C . LEU A 1 594 ? -9.573 0.915 -22.298 1.00 92.69 594 LEU A C 1
ATOM 4553 O O . LEU A 1 594 ? -10.175 0.566 -23.310 1.00 92.69 594 LEU A O 1
ATOM 4557 N N . GLU A 1 595 ? -8.644 0.162 -21.715 1.00 94.94 595 GLU A N 1
ATOM 4558 C CA . GLU A 1 595 ? -8.267 -1.174 -22.159 1.00 94.94 595 GLU A CA 1
ATOM 4559 C C . GLU A 1 595 ? -7.665 -1.949 -20.986 1.00 94.94 595 GLU A C 1
ATOM 4561 O O . GLU A 1 595 ? -7.023 -1.370 -20.116 1.00 94.94 595 GLU A O 1
ATOM 4566 N N . MET A 1 596 ? -7.893 -3.260 -20.930 1.00 96.25 596 MET A N 1
ATOM 4567 C CA . MET A 1 596 ? -7.263 -4.131 -19.941 1.00 96.25 596 MET A CA 1
ATOM 4568 C C . MET A 1 596 ? -7.180 -5.542 -20.490 1.00 96.25 596 MET A C 1
ATOM 4570 O O . MET A 1 596 ? -8.170 -6.083 -20.987 1.00 96.25 596 MET A O 1
ATOM 4574 N N . ARG A 1 597 ? -6.007 -6.152 -20.353 1.00 97.25 597 ARG A N 1
ATOM 4575 C CA . ARG A 1 597 ? -5.818 -7.564 -20.651 1.00 97.25 597 ARG A CA 1
ATOM 4576 C C . ARG A 1 597 ? -6.241 -8.391 -19.443 1.00 97.25 597 ARG A C 1
ATOM 4578 O O . ARG A 1 597 ? -5.637 -8.278 -18.382 1.00 97.25 597 ARG A O 1
ATOM 4585 N N . GLU A 1 598 ? -7.252 -9.234 -19.614 1.00 97.38 598 GLU A N 1
ATOM 4586 C CA . GLU A 1 598 ? -7.734 -10.142 -18.568 1.00 97.38 598 GLU A CA 1
ATOM 4587 C C . GLU A 1 598 ? -7.299 -11.579 -18.8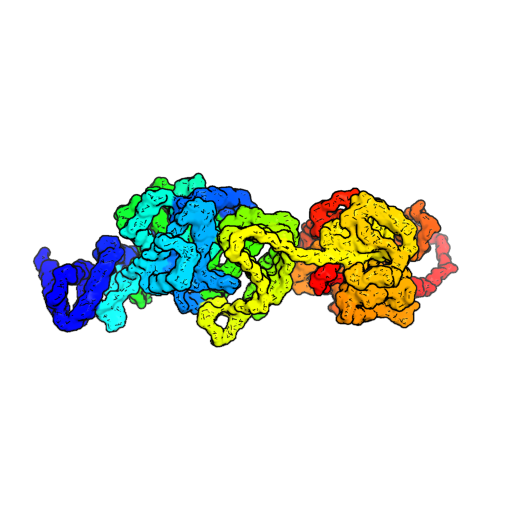70 1.00 97.38 598 GLU A C 1
ATOM 4589 O O . GLU A 1 598 ? -7.508 -12.091 -19.970 1.00 97.38 598 GLU A O 1
ATOM 4594 N N . MET A 1 599 ? -6.683 -12.234 -17.889 1.00 97.12 599 MET A N 1
ATOM 4595 C CA . MET A 1 599 ? -6.239 -13.623 -17.960 1.00 97.12 599 MET A CA 1
ATOM 4596 C C . MET A 1 599 ? -6.881 -14.401 -16.815 1.00 97.12 599 MET A C 1
ATOM 4598 O O . MET A 1 599 ? -6.460 -14.301 -15.662 1.00 97.12 599 MET A O 1
ATOM 4602 N N . LEU A 1 600 ? -7.933 -15.150 -17.144 1.00 97.31 600 LEU A N 1
ATOM 4603 C CA . LEU A 1 600 ? -8.748 -15.888 -16.184 1.00 97.31 600 LEU A CA 1
ATOM 4604 C C . LEU A 1 600 ? -8.472 -17.389 -16.315 1.00 97.31 600 LEU A C 1
ATOM 4606 O O . LEU A 1 600 ? -8.639 -17.964 -17.390 1.00 97.31 600 LEU A O 1
ATOM 4610 N N . PHE A 1 601 ? -8.072 -18.015 -15.213 1.00 96.31 601 PHE A N 1
ATOM 4611 C CA . PHE A 1 601 ? -7.788 -19.445 -15.126 1.00 96.31 601 PHE A CA 1
ATOM 4612 C C . PHE A 1 601 ? -8.743 -20.086 -14.121 1.00 96.31 601 PHE A C 1
ATOM 4614 O O . PHE A 1 601 ? -8.537 -19.999 -12.913 1.00 96.31 601 PHE A O 1
ATOM 4621 N N . ASP A 1 602 ? -9.813 -20.695 -14.626 1.00 94.38 602 ASP A N 1
ATOM 4622 C CA . ASP A 1 602 ? -10.935 -21.236 -13.847 1.00 94.38 602 ASP A CA 1
ATOM 4623 C C . ASP A 1 602 ? -10.949 -22.772 -13.757 1.00 94.38 602 ASP A C 1
ATOM 4625 O O . ASP A 1 602 ? -11.700 -23.348 -12.969 1.00 94.38 602 ASP A O 1
ATOM 4629 N N . LYS A 1 603 ? -10.106 -23.447 -14.544 1.00 92.25 603 LYS A N 1
ATOM 4630 C CA . LYS A 1 603 ? -9.996 -24.910 -14.584 1.00 92.25 603 LYS A CA 1
ATOM 4631 C C . LYS A 1 603 ? -8.738 -25.387 -13.859 1.00 92.25 603 LYS A C 1
ATOM 4633 O O . LYS A 1 603 ? -7.655 -24.931 -14.230 1.00 92.25 603 LYS A O 1
ATOM 4638 N N . PRO A 1 604 ? -8.838 -26.346 -12.919 1.00 92.69 604 PRO A N 1
ATOM 4639 C CA . PRO A 1 604 ? -7.676 -26.897 -12.225 1.00 92.69 604 PRO A CA 1
ATOM 4640 C C . PRO A 1 604 ? -6.568 -27.333 -13.186 1.00 92.69 604 PRO A C 1
ATOM 4642 O O . PRO A 1 604 ? -6.835 -27.977 -14.203 1.00 92.69 604 PRO A O 1
ATOM 4645 N N . GLY A 1 605 ? -5.323 -26.994 -12.859 1.00 93.38 605 GLY A N 1
ATOM 4646 C CA . GLY A 1 605 ? -4.172 -27.282 -13.711 1.00 93.38 605 GLY A CA 1
ATOM 4647 C C . GLY A 1 605 ? -3.017 -26.302 -13.533 1.00 93.38 605 GLY A C 1
ATOM 4648 O O . GLY A 1 605 ? -3.149 -25.273 -12.872 1.00 93.38 605 GLY A O 1
ATOM 4649 N N . SER A 1 606 ? -1.880 -26.635 -14.143 1.00 95.94 606 SER A N 1
ATOM 4650 C CA . SER A 1 606 ? -0.699 -25.772 -14.197 1.00 95.94 606 SER A CA 1
ATOM 4651 C C . SER A 1 606 ? -0.594 -25.136 -15.577 1.00 95.94 606 SER A C 1
ATOM 4653 O O . SER A 1 606 ? -0.483 -25.836 -16.584 1.00 95.94 606 SER A O 1
ATOM 4655 N N . TYR A 1 607 ? -0.598 -23.813 -15.618 1.00 95.94 607 TYR A N 1
ATOM 4656 C CA . TYR A 1 607 ? -0.529 -23.014 -16.830 1.00 95.94 607 TYR A CA 1
ATOM 4657 C C . TYR A 1 607 ? 0.814 -22.309 -16.902 1.00 95.94 607 TYR A C 1
ATOM 4659 O O . TYR A 1 607 ? 1.314 -21.795 -15.903 1.00 95.94 607 TYR A O 1
ATOM 4667 N N . LYS A 1 608 ? 1.385 -22.257 -18.102 1.00 95.19 608 LYS A N 1
ATOM 4668 C CA . LYS A 1 608 ? 2.605 -21.508 -18.380 1.00 95.19 608 LYS A CA 1
ATOM 4669 C C . LYS A 1 608 ? 2.294 -20.442 -19.421 1.00 95.19 608 LYS A C 1
ATOM 4671 O O . LYS A 1 608 ? 1.831 -20.773 -20.510 1.00 95.19 608 LYS A O 1
ATOM 4676 N N . ILE A 1 609 ? 2.527 -19.181 -19.079 1.00 91.88 609 ILE A N 1
ATOM 4677 C CA . ILE A 1 609 ? 2.403 -18.050 -19.996 1.00 91.88 609 ILE A CA 1
ATOM 4678 C C . ILE A 1 609 ? 3.803 -17.713 -20.483 1.00 91.88 609 ILE A C 1
ATOM 4680 O O . ILE A 1 609 ? 4.680 -17.369 -19.693 1.00 91.88 609 ILE A O 1
ATOM 4684 N N . ARG A 1 610 ? 4.000 -17.823 -21.791 1.00 85.50 610 ARG A N 1
ATOM 4685 C CA . ARG A 1 610 ? 5.204 -17.370 -22.470 1.00 85.50 610 ARG A CA 1
ATOM 4686 C C . ARG A 1 610 ? 4.776 -16.712 -23.767 1.00 85.50 610 ARG A C 1
ATOM 4688 O O . ARG A 1 610 ? 4.350 -17.402 -24.692 1.00 85.50 610 ARG A O 1
ATOM 4695 N N . GLU A 1 611 ? 4.876 -15.397 -23.832 1.00 75.12 611 GLU A N 1
ATOM 4696 C CA . GLU A 1 611 ? 4.759 -14.705 -25.108 1.00 75.12 611 GLU A CA 1
ATOM 4697 C C . GLU A 1 611 ? 6.062 -14.817 -25.886 1.00 75.12 611 GLU A C 1
ATOM 4699 O O . GLU A 1 611 ? 7.153 -14.882 -25.313 1.00 75.12 611 GLU A O 1
ATOM 4704 N N . ALA A 1 612 ? 5.941 -14.918 -27.209 1.00 52.22 612 ALA A N 1
ATOM 4705 C CA . ALA A 1 612 ? 7.104 -14.930 -28.072 1.00 52.22 612 ALA A CA 1
ATOM 4706 C C . ALA A 1 612 ? 7.839 -13.600 -27.891 1.00 52.22 612 ALA A C 1
ATOM 4708 O O . ALA A 1 612 ? 7.317 -12.546 -28.237 1.00 52.22 612 ALA A O 1
ATOM 4709 N N . VAL A 1 613 ? 9.050 -13.661 -27.341 1.00 53.59 613 VAL A N 1
ATOM 4710 C CA . VAL A 1 613 ? 9.976 -12.533 -27.371 1.00 53.59 613 VAL A CA 1
ATOM 4711 C C . VAL A 1 613 ? 10.304 -12.310 -28.844 1.00 53.59 613 VAL A C 1
ATOM 4713 O O . VAL A 1 613 ? 11.002 -13.135 -29.443 1.00 53.59 613 VAL A O 1
ATOM 4716 N N . GLU A 1 614 ? 9.763 -11.259 -29.464 1.00 60.09 614 GLU A N 1
ATOM 4717 C CA . GLU A 1 614 ? 10.218 -10.854 -30.792 1.00 60.09 614 GLU A CA 1
ATOM 4718 C C . GLU A 1 614 ? 11.690 -10.466 -30.672 1.00 60.09 614 GLU A C 1
ATOM 4720 O O . GLU A 1 614 ? 12.048 -9.396 -30.184 1.00 60.09 614 GLU A O 1
ATOM 4725 N N . ARG A 1 615 ? 12.573 -11.390 -31.060 1.00 78.31 615 ARG A N 1
ATOM 4726 C CA . ARG A 1 615 ? 14.006 -11.126 -31.044 1.00 78.31 615 ARG A CA 1
ATOM 4727 C C . ARG A 1 615 ? 14.335 -10.071 -32.090 1.00 78.31 615 ARG A C 1
ATOM 4729 O O . ARG A 1 615 ? 13.922 -10.175 -33.250 1.00 78.31 615 ARG A O 1
ATOM 4736 N N . VAL A 1 616 ? 15.151 -9.096 -31.709 1.00 88.94 616 VAL A N 1
ATOM 4737 C CA . VAL A 1 616 ? 15.638 -8.079 -32.639 1.00 88.94 616 VAL A CA 1
ATOM 4738 C C . VAL A 1 616 ? 16.741 -8.697 -33.495 1.00 88.94 616 VAL A C 1
ATOM 4740 O O . VAL A 1 616 ? 17.783 -9.104 -32.981 1.00 88.94 616 VAL A O 1
ATOM 4743 N N . ARG A 1 617 ? 16.514 -8.804 -34.810 1.00 92.81 617 ARG A N 1
ATOM 4744 C CA . ARG A 1 617 ? 17.540 -9.244 -35.763 1.00 92.81 617 ARG A CA 1
ATOM 4745 C C . ARG A 1 617 ? 18.478 -8.080 -36.057 1.00 92.81 617 ARG A C 1
ATOM 4747 O O . ARG A 1 617 ? 18.033 -7.072 -36.602 1.00 92.81 617 ARG A O 1
ATOM 4754 N N . VAL A 1 618 ? 19.753 -8.229 -35.723 1.00 95.94 618 VAL A N 1
ATOM 4755 C CA . VAL A 1 618 ? 20.762 -7.173 -35.851 1.00 95.94 618 VAL A CA 1
ATOM 4756 C C . VAL A 1 618 ? 21.839 -7.579 -36.852 1.00 95.94 618 VAL A C 1
ATOM 4758 O O . VAL A 1 618 ? 22.351 -8.702 -36.815 1.00 95.94 618 VAL A O 1
ATOM 4761 N N . VAL A 1 619 ? 22.192 -6.659 -37.748 1.00 97.06 619 VAL A N 1
ATOM 4762 C CA . VAL A 1 619 ? 23.334 -6.791 -38.660 1.00 97.06 619 VAL A CA 1
ATOM 4763 C C . VAL A 1 619 ? 24.416 -5.772 -38.305 1.00 97.06 619 VAL A C 1
ATOM 4765 O O . VAL A 1 619 ? 24.114 -4.627 -37.982 1.00 97.06 619 VAL A O 1
ATOM 4768 N N . PHE A 1 620 ? 25.684 -6.163 -38.398 1.00 97.19 620 PHE A N 1
ATOM 4769 C CA . PHE A 1 620 ? 26.800 -5.218 -38.317 1.00 97.19 620 PHE A CA 1
ATOM 4770 C C . PHE A 1 620 ? 27.189 -4.725 -39.706 1.00 97.19 620 PHE A C 1
ATOM 4772 O O . PHE A 1 620 ? 27.318 -5.526 -40.632 1.00 97.19 620 PHE A O 1
ATOM 4779 N N . ILE A 1 621 ? 27.442 -3.427 -39.843 1.00 95.50 621 ILE A N 1
ATOM 4780 C CA . ILE A 1 621 ? 28.049 -2.828 -41.032 1.00 95.50 621 ILE A CA 1
ATOM 4781 C C . ILE A 1 621 ? 29.474 -2.402 -40.666 1.00 95.50 621 ILE A C 1
ATOM 4783 O O . ILE A 1 621 ? 29.661 -1.478 -39.878 1.00 95.50 621 ILE A O 1
ATOM 4787 N N . GLY A 1 622 ? 30.471 -3.098 -41.215 1.00 92.25 622 GLY A N 1
ATOM 4788 C CA . GLY A 1 622 ? 31.885 -2.984 -40.850 1.00 92.25 622 GLY A CA 1
ATOM 4789 C C . GLY A 1 622 ? 32.340 -4.073 -39.870 1.00 92.25 622 GLY A C 1
ATOM 4790 O O . GLY A 1 622 ? 31.697 -4.320 -38.848 1.00 92.25 622 GLY A O 1
ATOM 4791 N N . ALA A 1 623 ? 33.464 -4.725 -40.189 1.00 90.88 623 ALA A N 1
ATOM 4792 C CA . ALA A 1 623 ? 34.056 -5.833 -39.429 1.00 90.88 623 ALA A CA 1
ATOM 4793 C C . ALA A 1 623 ? 35.210 -5.421 -38.484 1.00 90.88 623 ALA A C 1
ATOM 4795 O O . ALA A 1 623 ? 35.925 -6.278 -37.958 1.00 90.88 623 ALA A O 1
ATOM 4796 N N . SER A 1 624 ? 35.421 -4.119 -38.291 1.00 84.94 624 SER A N 1
ATOM 4797 C CA . SER A 1 624 ? 36.464 -3.536 -37.436 1.00 84.94 624 SER A CA 1
ATOM 4798 C C . SER A 1 624 ? 35.866 -2.763 -36.258 1.00 84.94 624 SER A C 1
ATOM 4800 O O . SER A 1 624 ? 34.649 -2.711 -36.094 1.00 84.94 624 SER A O 1
ATOM 4802 N N . TYR A 1 625 ? 36.719 -2.141 -35.442 1.00 81.50 625 TYR A N 1
ATOM 4803 C CA . TYR A 1 625 ? 36.291 -1.165 -34.439 1.00 81.50 625 TYR A CA 1
ATOM 4804 C C . TYR A 1 625 ? 35.460 -0.052 -35.115 1.00 81.50 625 TYR A C 1
ATOM 4806 O O . TYR A 1 625 ? 35.863 0.383 -36.201 1.00 81.50 625 TYR A O 1
ATOM 4814 N N . PRO A 1 626 ? 34.329 0.394 -34.528 1.00 85.06 626 PRO A N 1
ATOM 4815 C CA . PRO A 1 626 ? 33.828 0.105 -33.172 1.00 85.06 626 PRO A CA 1
ATOM 4816 C C . PRO A 1 626 ? 33.018 -1.194 -33.005 1.00 85.06 626 PRO A C 1
ATOM 4818 O O . PRO A 1 626 ? 32.663 -1.551 -31.884 1.00 85.06 626 PRO A O 1
ATOM 4821 N N . ASN A 1 627 ? 32.735 -1.934 -34.080 1.00 91.31 627 ASN A N 1
ATOM 4822 C CA . ASN A 1 627 ? 31.918 -3.148 -33.992 1.00 91.31 627 ASN A CA 1
ATOM 4823 C C . ASN A 1 627 ? 32.665 -4.339 -33.384 1.00 91.31 627 ASN A C 1
ATOM 4825 O O . ASN A 1 627 ? 32.078 -5.067 -32.590 1.00 91.31 627 ASN A O 1
ATOM 4829 N N . PHE A 1 628 ? 33.939 -4.530 -33.742 1.00 88.19 628 PHE A N 1
ATOM 4830 C CA . PHE A 1 628 ? 34.741 -5.683 -33.314 1.00 88.19 628 PHE A CA 1
ATOM 4831 C C . PHE A 1 628 ? 36.190 -5.311 -32.969 1.00 88.19 628 PHE A C 1
ATOM 4833 O O . PHE A 1 628 ? 36.808 -4.505 -33.666 1.00 88.19 628 PHE A O 1
ATOM 4840 N N . LYS A 1 629 ? 36.777 -6.019 -31.991 1.00 74.00 629 LYS A N 1
ATOM 4841 C CA . LYS A 1 629 ? 38.214 -5.996 -31.635 1.00 74.00 629 LYS A CA 1
ATOM 4842 C C . LYS A 1 629 ? 38.714 -4.611 -31.218 1.00 74.00 629 LYS A C 1
ATOM 4844 O O . LYS A 1 629 ? 39.628 -4.056 -31.835 1.00 74.00 629 LYS A O 1
ATOM 4849 N N . ALA A 1 630 ? 38.136 -4.075 -30.150 1.00 65.06 630 ALA A N 1
ATOM 4850 C CA . ALA A 1 630 ? 38.651 -2.868 -29.513 1.00 65.06 630 ALA A CA 1
ATOM 4851 C C . ALA A 1 630 ? 40.150 -3.001 -29.121 1.00 65.06 630 ALA A C 1
ATOM 4853 O O . ALA A 1 630 ? 40.618 -4.115 -28.858 1.00 65.06 630 ALA A O 1
ATOM 4854 N N . PRO A 1 631 ? 40.925 -1.893 -29.086 1.00 56.59 631 PRO A N 1
ATOM 4855 C CA . PRO A 1 631 ? 42.309 -1.891 -28.590 1.00 56.59 631 PRO A CA 1
ATOM 4856 C C . PRO A 1 631 ? 42.400 -2.510 -27.187 1.00 56.59 631 PRO A C 1
ATOM 4858 O O . PRO A 1 631 ? 41.419 -2.444 -26.456 1.00 56.59 631 PRO A O 1
ATOM 4861 N N . GLU A 1 632 ? 43.545 -3.091 -26.798 1.00 52.44 632 GLU A N 1
ATOM 4862 C CA . GLU A 1 632 ? 43.722 -3.832 -25.529 1.00 52.44 632 GLU A CA 1
ATOM 4863 C C . GLU A 1 632 ? 43.009 -3.166 -24.327 1.00 52.44 632 GLU A C 1
ATOM 4865 O O . GLU A 1 632 ? 43.470 -2.160 -23.790 1.00 52.44 632 GLU A O 1
ATOM 4870 N N . GLY A 1 633 ? 41.866 -3.740 -23.915 1.00 52.56 633 GLY A N 1
ATOM 4871 C CA . GLY A 1 633 ? 41.047 -3.280 -22.785 1.00 52.56 633 GLY A CA 1
ATOM 4872 C C . GLY A 1 633 ? 39.831 -2.393 -23.110 1.00 52.56 633 GLY A C 1
ATOM 4873 O O . GLY A 1 633 ? 39.121 -2.033 -22.173 1.00 52.56 633 GLY A O 1
ATOM 4874 N N . GLY A 1 634 ? 39.580 -2.053 -24.379 1.00 59.81 634 GLY A N 1
ATOM 4875 C CA . GLY A 1 634 ? 38.394 -1.315 -24.838 1.00 59.81 634 GLY A CA 1
ATOM 4876 C C . GLY A 1 634 ? 37.156 -2.199 -25.058 1.00 59.81 634 GLY A C 1
ATOM 4877 O O . GLY A 1 634 ? 37.239 -3.428 -25.057 1.00 59.81 634 GLY A O 1
ATOM 4878 N N . CYS A 1 635 ? 35.998 -1.568 -25.252 1.00 64.56 635 CYS A N 1
ATOM 4879 C CA . CYS A 1 635 ? 34.708 -2.229 -25.468 1.00 64.56 635 CYS A CA 1
ATOM 4880 C C . CYS A 1 635 ? 34.210 -2.018 -26.902 1.00 64.56 635 CYS A C 1
ATOM 4882 O O . CYS A 1 635 ? 34.418 -0.942 -27.463 1.00 64.56 635 CYS A O 1
ATOM 4884 N N . ASP A 1 636 ? 33.564 -3.029 -27.484 1.00 87.06 636 ASP A N 1
ATOM 4885 C CA . ASP A 1 636 ? 32.986 -2.991 -28.829 1.00 87.06 636 ASP A CA 1
ATOM 4886 C C . ASP A 1 636 ? 31.484 -3.326 -28.820 1.00 87.06 636 ASP A C 1
ATOM 4888 O O . ASP A 1 636 ? 30.941 -3.851 -27.843 1.00 87.06 636 ASP A O 1
ATOM 4892 N N . ASN A 1 637 ? 30.785 -2.987 -29.907 1.00 91.19 637 ASN A N 1
ATOM 4893 C CA . ASN A 1 637 ? 29.333 -3.187 -29.991 1.00 91.19 637 ASN A CA 1
ATOM 4894 C C . ASN A 1 637 ? 28.937 -4.668 -29.997 1.00 91.19 637 ASN A C 1
ATOM 4896 O O . ASN A 1 637 ? 27.862 -5.013 -29.507 1.00 91.19 637 ASN A O 1
ATOM 4900 N N . ALA A 1 638 ? 29.797 -5.546 -30.516 1.00 91.00 638 ALA A N 1
ATOM 4901 C CA . ALA A 1 638 ? 29.590 -6.988 -30.478 1.00 91.00 638 ALA A CA 1
ATOM 4902 C C . ALA A 1 638 ? 29.474 -7.507 -29.039 1.00 91.00 638 ALA A C 1
ATOM 4904 O O . ALA A 1 638 ? 28.460 -8.109 -28.691 1.00 91.00 638 ALA A O 1
ATOM 4905 N N . THR A 1 639 ? 30.441 -7.173 -28.183 1.00 87.88 639 THR A N 1
ATOM 4906 C CA . THR A 1 639 ? 30.453 -7.572 -26.766 1.00 87.88 639 THR A CA 1
ATOM 4907 C C . THR A 1 639 ? 29.203 -7.073 -26.027 1.00 87.88 639 THR A C 1
ATOM 4909 O O . THR A 1 639 ? 28.618 -7.794 -25.222 1.00 87.88 639 THR A O 1
ATOM 4912 N N . ARG A 1 640 ? 28.737 -5.851 -26.323 1.00 89.62 640 ARG A N 1
ATOM 4913 C CA . ARG A 1 640 ? 27.516 -5.288 -25.716 1.00 89.62 640 ARG A CA 1
ATOM 4914 C C . ARG A 1 640 ? 26.247 -6.017 -26.159 1.00 89.62 640 ARG A C 1
ATOM 4916 O O . ARG A 1 640 ? 25.390 -6.303 -25.332 1.00 89.62 640 ARG A O 1
ATOM 4923 N N . LEU A 1 641 ? 26.122 -6.346 -27.446 1.00 90.94 641 LEU A N 1
ATOM 4924 C CA . LEU A 1 641 ? 24.962 -7.085 -27.964 1.00 90.94 641 LEU A CA 1
ATOM 4925 C C . LEU A 1 641 ? 24.950 -8.553 -27.525 1.00 90.94 641 LEU A C 1
ATOM 4927 O O . LEU A 1 641 ? 23.879 -9.144 -27.382 1.00 90.94 641 LEU A O 1
ATOM 4931 N N . GLU A 1 642 ? 26.116 -9.151 -27.276 1.00 87.69 642 GLU A N 1
ATOM 4932 C CA . GLU A 1 642 ? 26.212 -10.480 -26.665 1.00 87.69 642 GLU A CA 1
ATOM 4933 C C . GLU A 1 642 ? 25.561 -10.516 -25.275 1.00 87.69 642 GLU A C 1
ATOM 4935 O O . GLU A 1 642 ? 24.926 -11.515 -24.940 1.00 87.69 642 GLU A O 1
ATOM 4940 N N . ALA A 1 643 ? 25.605 -9.413 -24.522 1.00 84.25 643 ALA A N 1
ATOM 4941 C CA . ALA A 1 643 ? 24.954 -9.288 -23.218 1.00 84.25 643 ALA A CA 1
ATOM 4942 C C . ALA A 1 643 ? 23.411 -9.204 -23.284 1.00 84.25 643 ALA A C 1
ATOM 4944 O O . ALA A 1 643 ? 22.754 -9.249 -22.248 1.00 84.25 643 ALA A O 1
ATOM 4945 N N . MET A 1 644 ? 22.816 -9.085 -24.480 1.00 86.00 644 MET A N 1
ATOM 4946 C CA . MET A 1 644 ? 21.364 -8.955 -24.673 1.00 86.00 644 MET A CA 1
ATOM 4947 C C . MET A 1 644 ? 20.751 -10.267 -25.189 1.00 86.00 644 MET A C 1
ATOM 4949 O O . MET A 1 644 ? 20.967 -10.671 -26.336 1.00 86.00 644 MET A O 1
ATOM 4953 N N . ASP A 1 645 ? 19.955 -10.954 -24.368 1.00 78.06 645 ASP A N 1
ATOM 4954 C CA . ASP A 1 645 ? 19.393 -12.281 -24.695 1.00 78.06 645 ASP A CA 1
ATOM 4955 C C . ASP A 1 645 ? 18.281 -12.268 -25.755 1.00 78.06 645 ASP A C 1
ATOM 4957 O O . ASP A 1 645 ? 18.011 -13.281 -26.412 1.00 78.06 645 ASP A O 1
ATOM 4961 N N . TRP A 1 646 ? 17.666 -11.108 -25.974 1.00 72.56 646 TRP A N 1
ATOM 4962 C CA . TRP A 1 646 ? 16.622 -10.883 -26.976 1.00 72.56 646 TRP A CA 1
ATOM 4963 C C . TRP A 1 646 ? 17.155 -10.353 -28.317 1.00 72.56 646 TRP A C 1
ATOM 4965 O O . TRP A 1 646 ? 16.370 -10.016 -29.204 1.00 72.56 646 TRP A O 1
ATOM 4975 N N . VAL A 1 647 ? 18.476 -10.335 -28.519 1.00 88.62 647 VAL A N 1
ATOM 4976 C CA . VAL A 1 647 ? 19.111 -9.991 -29.800 1.00 88.62 647 VAL A CA 1
ATOM 4977 C C . VAL A 1 647 ? 19.515 -11.253 -30.560 1.00 88.62 647 VAL A C 1
ATOM 4979 O O . VAL A 1 647 ? 20.046 -12.209 -30.000 1.00 88.62 647 VAL A O 1
ATOM 4982 N N . THR A 1 648 ? 19.270 -11.265 -31.871 1.00 88.44 648 THR A N 1
ATOM 4983 C CA . THR A 1 648 ? 19.794 -12.280 -32.796 1.00 88.44 648 THR A CA 1
ATOM 4984 C C . THR A 1 648 ? 20.696 -11.613 -33.817 1.00 88.44 648 THR A C 1
ATOM 4986 O O . THR A 1 648 ? 20.243 -10.779 -34.598 1.00 88.44 648 THR A O 1
ATOM 4989 N N . LEU A 1 649 ? 21.967 -12.000 -33.846 1.00 92.44 649 LEU A N 1
ATOM 4990 C CA . LEU A 1 649 ? 22.916 -11.493 -34.829 1.00 92.44 649 LEU A CA 1
ATOM 4991 C C . LEU A 1 649 ? 22.731 -12.272 -36.138 1.00 92.44 649 LEU A C 1
ATOM 4993 O O . LEU A 1 649 ? 22.780 -13.503 -36.151 1.00 92.44 649 LEU A O 1
ATOM 4997 N N . VAL A 1 650 ? 22.471 -11.565 -37.241 1.00 92.50 650 VAL A N 1
ATOM 4998 C CA . VAL A 1 650 ? 22.128 -12.193 -38.534 1.00 92.50 650 VAL A CA 1
ATOM 4999 C C . VAL A 1 650 ? 23.212 -12.052 -39.598 1.00 92.50 650 VAL A C 1
ATOM 5001 O O . VAL A 1 650 ? 23.241 -12.811 -40.571 1.00 92.50 650 VAL A O 1
ATOM 5004 N N . GLY A 1 651 ? 24.168 -11.142 -39.413 1.00 94.44 651 GLY A N 1
ATOM 5005 C CA . GLY A 1 651 ? 25.314 -11.062 -40.305 1.00 94.44 651 GLY A CA 1
ATOM 5006 C C . GLY A 1 651 ? 26.234 -9.874 -40.089 1.00 94.44 651 GLY A C 1
ATOM 5007 O O . GLY A 1 651 ? 26.011 -9.025 -39.228 1.00 94.44 651 GLY A O 1
ATOM 5008 N N . VAL A 1 652 ? 27.275 -9.843 -40.917 1.00 96.69 652 VAL A N 1
ATOM 5009 C CA . VAL A 1 652 ? 28.253 -8.759 -41.011 1.00 96.69 652 VAL A CA 1
ATOM 5010 C C . VAL A 1 652 ? 28.385 -8.361 -42.479 1.00 96.69 652 VAL A C 1
ATOM 5012 O O . VAL A 1 652 ? 28.631 -9.210 -43.340 1.00 96.69 652 VAL A O 1
ATOM 5015 N N . VAL A 1 653 ? 28.212 -7.077 -42.768 1.00 96.19 653 VAL A N 1
ATOM 5016 C CA . VAL A 1 653 ? 28.417 -6.484 -44.088 1.00 96.19 653 VAL A CA 1
ATOM 5017 C C . VAL A 1 653 ? 29.783 -5.809 -44.101 1.00 96.19 653 VAL A C 1
ATOM 5019 O O . VAL A 1 653 ? 29.982 -4.814 -43.410 1.00 96.19 653 VAL A O 1
ATOM 5022 N N . ASP A 1 654 ? 30.722 -6.345 -44.876 1.00 93.88 654 ASP A N 1
ATOM 5023 C CA . ASP A 1 654 ? 32.079 -5.812 -44.983 1.00 93.88 654 ASP A CA 1
ATOM 5024 C C . ASP A 1 654 ? 32.698 -6.137 -46.360 1.00 93.88 654 ASP A C 1
ATOM 5026 O O . ASP A 1 654 ? 32.644 -7.295 -46.796 1.00 93.88 654 ASP A O 1
ATOM 5030 N N . PRO A 1 655 ? 33.315 -5.160 -47.060 1.00 90.50 655 PRO A N 1
ATOM 5031 C CA . PRO A 1 655 ? 33.944 -5.402 -48.360 1.00 90.50 655 PRO A CA 1
ATOM 5032 C C . PRO A 1 655 ? 35.057 -6.463 -48.319 1.00 90.50 655 PRO A C 1
ATOM 5034 O O . PRO A 1 655 ? 35.246 -7.200 -49.290 1.00 90.50 655 PRO A O 1
ATOM 5037 N N . ASN A 1 656 ? 35.783 -6.585 -47.202 1.00 93.00 656 ASN A N 1
ATOM 5038 C CA . ASN A 1 656 ? 36.810 -7.601 -46.991 1.00 93.00 656 ASN A CA 1
ATOM 5039 C C . ASN A 1 656 ? 36.184 -8.898 -46.456 1.00 93.00 656 ASN A C 1
ATOM 5041 O O . ASN A 1 656 ? 36.378 -9.319 -45.309 1.00 93.00 656 ASN A O 1
ATOM 5045 N N . THR A 1 657 ? 35.421 -9.557 -47.326 1.00 93.31 657 THR A N 1
ATOM 5046 C CA . THR A 1 657 ? 34.663 -10.768 -46.982 1.00 93.31 657 THR A CA 1
ATOM 5047 C C . THR A 1 657 ? 35.549 -11.910 -46.477 1.00 93.31 657 THR A C 1
ATOM 5049 O O . THR A 1 657 ? 35.154 -12.606 -45.547 1.00 93.31 657 THR A O 1
ATOM 5052 N N . ALA A 1 658 ? 36.765 -12.079 -47.010 1.00 92.56 658 ALA A N 1
ATOM 5053 C CA . ALA A 1 658 ? 37.686 -13.138 -46.590 1.00 92.56 658 ALA A CA 1
ATOM 5054 C C . ALA A 1 658 ? 38.167 -12.958 -45.138 1.00 92.56 658 ALA A C 1
ATOM 5056 O O . ALA A 1 658 ? 38.096 -13.894 -44.336 1.00 92.56 658 ALA A O 1
ATOM 5057 N N . ALA A 1 659 ? 38.613 -11.751 -44.768 1.00 91.31 659 ALA A N 1
ATOM 5058 C CA . ALA A 1 659 ? 39.024 -11.462 -43.393 1.00 91.31 659 ALA A CA 1
ATOM 5059 C C . ALA A 1 659 ? 37.835 -11.535 -42.421 1.00 91.31 659 ALA A C 1
ATOM 5061 O O . ALA A 1 659 ? 37.966 -12.064 -41.314 1.00 91.31 659 ALA A O 1
ATOM 5062 N N . THR A 1 660 ? 36.667 -11.063 -42.860 1.00 94.06 660 THR A N 1
ATOM 5063 C CA . THR A 1 660 ? 35.427 -11.086 -42.076 1.00 94.06 660 THR A CA 1
ATOM 5064 C C . THR A 1 660 ? 34.939 -12.510 -41.827 1.00 94.06 660 THR A C 1
ATOM 5066 O O . THR A 1 660 ? 34.582 -12.843 -40.702 1.00 94.06 660 THR A O 1
ATOM 5069 N N . GLN A 1 661 ? 35.009 -13.400 -42.821 1.00 94.62 661 GLN A N 1
ATOM 5070 C CA . GLN A 1 661 ? 34.701 -14.823 -42.643 1.00 94.62 661 GLN A CA 1
ATOM 5071 C C . GLN A 1 661 ? 35.646 -15.491 -41.639 1.00 94.62 661 GLN A C 1
ATOM 5073 O O . GLN A 1 661 ? 35.189 -16.248 -40.785 1.00 94.62 661 GLN A O 1
ATOM 5078 N N . ALA A 1 662 ? 36.946 -15.185 -41.691 1.00 92.38 662 ALA A N 1
ATOM 5079 C CA . ALA A 1 662 ? 37.914 -15.718 -40.734 1.00 92.38 662 ALA A CA 1
ATOM 5080 C C . ALA A 1 662 ? 37.667 -15.212 -39.300 1.00 92.38 662 ALA A C 1
ATOM 5082 O O . ALA A 1 662 ? 37.846 -15.962 -38.340 1.00 92.38 662 ALA A O 1
ATOM 5083 N N . MET A 1 663 ? 37.252 -13.951 -39.141 1.00 92.44 663 MET A N 1
ATOM 5084 C CA . MET A 1 663 ? 36.852 -13.385 -37.849 1.00 92.44 663 MET A CA 1
ATOM 5085 C C . MET A 1 663 ? 35.565 -14.039 -37.331 1.00 92.44 663 MET A C 1
ATOM 5087 O O . MET A 1 663 ? 35.550 -14.538 -36.206 1.00 92.44 663 MET A O 1
ATOM 5091 N N . LEU A 1 664 ? 34.538 -14.141 -38.174 1.00 92.69 664 LEU A N 1
ATOM 5092 C CA . LEU A 1 664 ? 33.259 -14.739 -37.810 1.00 92.69 664 LEU A CA 1
ATOM 5093 C C . LEU A 1 664 ? 33.385 -16.232 -37.477 1.00 92.69 664 LEU A C 1
ATOM 5095 O O . LEU A 1 664 ? 32.715 -16.711 -36.570 1.00 92.69 664 LEU A O 1
ATOM 5099 N N . ALA A 1 665 ? 34.268 -16.974 -38.152 1.00 92.38 665 ALA A N 1
ATOM 5100 C CA . ALA A 1 665 ? 34.542 -18.374 -37.827 1.00 92.38 665 ALA A CA 1
ATOM 5101 C C . ALA A 1 665 ? 35.077 -18.550 -36.395 1.00 92.38 665 ALA A C 1
ATOM 5103 O O . ALA A 1 665 ? 34.721 -19.519 -35.728 1.00 92.38 665 ALA A O 1
ATOM 5104 N N . LYS A 1 666 ? 35.886 -17.601 -35.902 1.00 90.69 666 LYS A N 1
ATOM 5105 C CA . LYS A 1 666 ? 36.362 -17.605 -34.510 1.00 90.69 666 LYS A CA 1
ATOM 5106 C C . LYS A 1 666 ? 35.221 -17.325 -33.532 1.00 90.69 666 LYS A C 1
ATOM 5108 O O . LYS A 1 666 ? 35.087 -18.061 -32.565 1.00 90.69 666 LYS A O 1
ATOM 5113 N N . LEU A 1 667 ? 34.375 -16.335 -33.827 1.00 89.31 667 LEU A N 1
ATOM 5114 C CA . LEU A 1 667 ? 33.215 -15.992 -32.993 1.00 89.31 667 LEU A CA 1
ATOM 5115 C C . LEU A 1 667 ? 32.176 -17.119 -32.939 1.00 89.31 667 LEU A C 1
ATOM 5117 O O . LEU A 1 667 ? 31.645 -17.419 -31.879 1.00 89.31 667 LEU A O 1
ATOM 5121 N N . LYS A 1 668 ? 31.933 -17.818 -34.055 1.00 92.12 668 LYS A N 1
ATOM 5122 C CA . LYS A 1 668 ? 31.068 -19.010 -34.080 1.00 92.12 668 LYS A CA 1
ATOM 5123 C C . LYS A 1 668 ? 31.611 -20.159 -33.230 1.00 92.12 668 LYS A C 1
ATOM 5125 O O . LYS A 1 668 ? 30.828 -20.979 -32.771 1.00 92.12 668 LYS A O 1
ATOM 5130 N N . ALA A 1 669 ? 32.929 -20.243 -33.056 1.00 88.69 669 ALA A N 1
ATOM 5131 C CA . ALA A 1 669 ? 33.549 -21.261 -32.216 1.00 88.69 669 ALA A CA 1
ATOM 5132 C C . ALA A 1 669 ? 33.531 -20.882 -30.726 1.00 88.69 669 ALA A C 1
ATOM 5134 O O . ALA A 1 669 ? 33.386 -21.771 -29.894 1.00 88.69 669 ALA A O 1
ATOM 5135 N N . SER A 1 670 ? 33.682 -19.594 -30.391 1.00 84.88 670 SER A N 1
ATOM 5136 C CA . SER A 1 670 ? 33.682 -19.119 -28.999 1.00 84.88 670 SER A CA 1
ATOM 5137 C C . SER A 1 670 ? 32.282 -18.896 -28.428 1.00 84.88 670 SER A C 1
ATOM 5139 O O . SER A 1 670 ? 32.061 -19.187 -27.260 1.00 84.88 670 SER A O 1
ATOM 5141 N N . THR A 1 671 ? 31.359 -18.401 -29.254 1.00 84.56 671 THR A N 1
ATOM 5142 C CA . THR A 1 671 ? 30.040 -17.882 -28.850 1.00 84.56 671 THR A CA 1
ATOM 5143 C C . THR A 1 671 ? 28.966 -18.367 -29.849 1.00 84.56 671 THR A C 1
ATOM 5145 O O . THR A 1 671 ? 28.326 -17.569 -30.552 1.00 84.56 671 THR A O 1
ATOM 5148 N N . PRO A 1 672 ? 28.815 -19.696 -30.040 1.00 84.50 672 PRO A N 1
ATOM 5149 C CA . PRO A 1 672 ? 27.981 -20.270 -31.099 1.00 84.50 672 PRO A CA 1
ATOM 5150 C C . PRO A 1 672 ? 26.519 -19.812 -31.025 1.00 84.50 672 PRO A C 1
ATOM 5152 O O . PRO A 1 672 ? 25.908 -19.521 -32.051 1.00 84.50 672 PRO A O 1
ATOM 5155 N N . GLU A 1 673 ? 25.958 -19.689 -29.830 1.00 82.50 673 GLU A N 1
ATOM 5156 C CA . GLU A 1 673 ? 24.571 -19.296 -29.589 1.00 82.50 673 GLU A CA 1
ATOM 5157 C C . GLU A 1 673 ? 24.210 -17.908 -30.139 1.00 82.50 673 GLU A C 1
ATOM 5159 O O . GLU A 1 673 ? 23.058 -17.701 -30.526 1.00 82.50 673 GLU A O 1
ATOM 5164 N N . LYS A 1 674 ? 25.177 -16.984 -30.240 1.00 83.62 674 LYS A N 1
ATOM 5165 C CA . LYS A 1 674 ? 24.965 -15.641 -30.806 1.00 83.62 674 LYS A CA 1
ATOM 5166 C C . LYS A 1 674 ? 25.266 -15.580 -32.302 1.00 83.62 674 LYS A C 1
ATOM 5168 O O . LYS A 1 674 ? 24.527 -14.939 -33.043 1.00 83.62 674 LYS A O 1
ATOM 5173 N N . TYR A 1 675 ? 26.325 -16.251 -32.763 1.00 90.06 675 TYR A N 1
ATOM 5174 C CA . TYR A 1 675 ? 26.860 -16.039 -34.116 1.00 90.06 675 TYR A CA 1
ATOM 5175 C C . TYR A 1 675 ? 26.573 -17.149 -35.119 1.00 90.06 675 TYR A C 1
ATOM 5177 O O . TYR A 1 675 ? 26.855 -16.958 -36.303 1.00 90.06 675 TYR A O 1
ATOM 5185 N N . MET A 1 676 ? 26.048 -18.313 -34.720 1.00 87.12 676 MET A N 1
ATOM 5186 C CA . MET A 1 676 ? 25.967 -19.475 -35.621 1.00 87.12 676 MET A CA 1
ATOM 5187 C C . MET A 1 676 ? 25.240 -19.162 -36.940 1.00 87.12 676 MET A C 1
ATOM 5189 O O . MET A 1 676 ? 25.681 -19.587 -38.015 1.00 87.12 676 MET A O 1
ATOM 5193 N N . GLN A 1 677 ? 24.181 -18.353 -36.866 1.00 86.12 677 GLN A N 1
ATOM 5194 C CA . GLN A 1 677 ? 23.344 -17.962 -38.002 1.00 86.12 677 GLN A CA 1
ATOM 5195 C C . GLN A 1 677 ? 23.909 -16.792 -38.824 1.00 86.12 677 GLN A C 1
ATOM 5197 O O . GLN A 1 677 ? 23.446 -16.564 -39.942 1.00 86.12 677 GLN A O 1
ATOM 5202 N N . CYS A 1 678 ? 24.939 -16.095 -38.332 1.00 92.25 678 CYS A N 1
ATOM 5203 C CA . CYS A 1 678 ? 25.526 -14.955 -39.026 1.00 92.25 678 CYS A CA 1
ATOM 5204 C C . CYS A 1 678 ? 26.112 -15.348 -40.385 1.00 92.25 678 CYS A C 1
ATOM 5206 O O . CYS A 1 678 ? 26.862 -16.328 -40.514 1.00 92.25 678 CYS A O 1
ATOM 5208 N N . LYS A 1 679 ? 25.819 -14.521 -41.388 1.00 93.44 679 LYS A N 1
ATOM 5209 C CA . LYS A 1 679 ? 26.385 -14.589 -42.740 1.00 93.44 679 LYS A CA 1
ATOM 5210 C C . LYS A 1 679 ? 27.255 -13.361 -43.016 1.00 93.44 679 LYS A C 1
ATOM 5212 O O . LYS A 1 679 ? 27.124 -12.339 -42.349 1.00 93.44 679 LYS A O 1
ATOM 5217 N N . VAL A 1 680 ? 28.151 -13.473 -43.992 1.00 96.19 680 VAL A N 1
ATOM 5218 C CA . VAL A 1 680 ? 29.003 -12.362 -44.436 1.00 96.19 680 VAL A CA 1
ATOM 5219 C C . VAL A 1 680 ? 28.526 -11.886 -45.799 1.00 96.19 680 VAL A C 1
ATOM 5221 O O . VAL A 1 680 ? 28.359 -12.705 -46.703 1.00 96.19 680 VAL A O 1
ATOM 5224 N N . TYR A 1 681 ? 28.351 -10.577 -45.947 1.00 95.75 681 TYR A N 1
ATOM 5225 C CA . TYR A 1 681 ? 27.962 -9.930 -47.200 1.00 95.75 681 TYR A CA 1
ATOM 5226 C C . TYR A 1 681 ? 28.984 -8.857 -47.568 1.00 95.75 681 TYR A C 1
ATOM 5228 O O . TYR A 1 681 ? 29.541 -8.212 -46.687 1.00 95.75 681 TYR A O 1
ATOM 5236 N N . SER A 1 682 ? 29.225 -8.637 -48.860 1.00 93.75 682 SER A N 1
ATOM 5237 C CA . SER A 1 682 ? 30.146 -7.584 -49.312 1.00 93.75 682 SER A CA 1
ATOM 5238 C C . SER A 1 682 ? 29.514 -6.189 -49.329 1.00 93.75 682 SER A C 1
ATOM 5240 O O . SER A 1 682 ? 30.230 -5.199 -49.219 1.00 93.75 682 SER A O 1
ATOM 5242 N N . THR A 1 683 ? 28.186 -6.097 -49.478 1.00 93.00 683 THR A N 1
ATOM 5243 C CA . THR A 1 683 ? 27.421 -4.837 -49.492 1.00 93.00 683 THR A CA 1
ATOM 5244 C C . THR A 1 683 ? 26.030 -5.035 -48.881 1.00 93.00 683 THR A C 1
ATOM 5246 O O . THR A 1 683 ? 25.504 -6.152 -48.881 1.00 93.00 683 THR A O 1
ATOM 5249 N N . VAL A 1 684 ? 25.407 -3.952 -48.397 1.00 93.38 684 VAL A N 1
ATOM 5250 C CA . VAL A 1 684 ? 24.016 -3.983 -47.898 1.00 93.38 684 VAL A CA 1
ATOM 5251 C C . VAL A 1 684 ? 23.052 -4.378 -49.008 1.00 93.38 684 VAL A C 1
ATOM 5253 O O . VAL A 1 684 ? 22.165 -5.195 -48.789 1.00 93.38 684 VAL A O 1
ATOM 5256 N N . LYS A 1 685 ? 23.267 -3.874 -50.226 1.00 92.12 685 LYS A N 1
ATOM 5257 C CA . LYS A 1 685 ? 22.454 -4.234 -51.388 1.00 92.12 685 LYS A CA 1
ATOM 5258 C C . LYS A 1 685 ? 22.467 -5.743 -51.648 1.00 92.12 685 LYS A C 1
ATOM 5260 O O . LYS A 1 685 ? 21.403 -6.341 -51.752 1.00 92.12 685 LYS A O 1
ATOM 5265 N N . LEU A 1 686 ? 23.647 -6.371 -51.645 1.00 93.38 686 LEU A N 1
ATOM 5266 C CA . LEU A 1 686 ? 23.756 -7.823 -51.814 1.00 93.38 686 LEU A CA 1
ATOM 5267 C C . LEU A 1 686 ? 23.050 -8.584 -50.683 1.00 93.38 686 LEU A C 1
ATOM 5269 O O . LEU A 1 686 ? 22.406 -9.597 -50.943 1.00 93.38 686 LEU A O 1
ATOM 5273 N N . MET A 1 687 ? 23.146 -8.109 -49.437 1.00 95.50 687 MET A N 1
ATOM 5274 C CA . MET A 1 687 ? 22.412 -8.698 -48.314 1.00 95.50 687 MET A CA 1
ATOM 5275 C C . MET A 1 687 ? 20.897 -8.664 -48.556 1.00 95.50 687 MET A C 1
ATOM 5277 O O . MET A 1 687 ? 20.243 -9.697 -48.425 1.00 95.50 687 MET A O 1
ATOM 5281 N N . LEU A 1 688 ? 20.352 -7.505 -48.932 1.00 94.00 688 LEU A N 1
ATOM 5282 C CA . LEU A 1 688 ? 18.918 -7.319 -49.177 1.00 94.00 688 LEU A CA 1
ATOM 5283 C C . LEU A 1 688 ? 18.415 -8.119 -50.388 1.00 94.00 688 LEU A C 1
ATOM 5285 O O . LEU A 1 688 ? 17.291 -8.610 -50.360 1.00 94.00 688 LEU A O 1
ATOM 5289 N N . GLU A 1 689 ? 19.244 -8.277 -51.423 1.00 93.44 689 GLU A N 1
ATOM 5290 C CA . GLU A 1 689 ? 18.949 -9.106 -52.602 1.00 93.44 689 GLU A CA 1
ATOM 5291 C C . GLU A 1 689 ? 19.003 -10.611 -52.294 1.00 93.44 689 GLU A C 1
ATOM 5293 O O . GLU A 1 689 ? 18.298 -11.399 -52.922 1.00 93.44 689 GLU A O 1
ATOM 5298 N N . THR A 1 690 ? 19.837 -11.0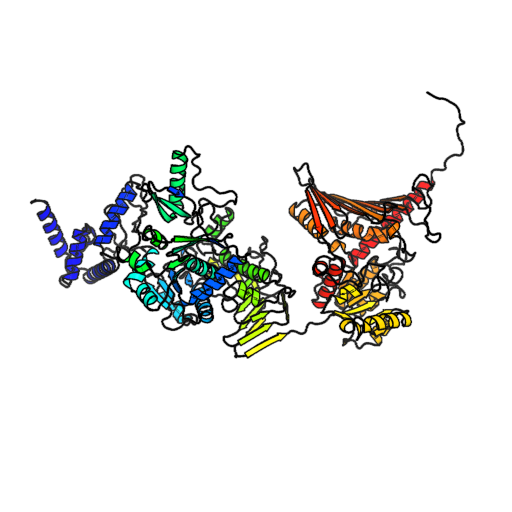19 -51.332 1.00 91.25 690 THR A N 1
ATOM 5299 C CA . THR A 1 690 ? 20.035 -12.433 -50.974 1.00 91.25 690 THR A CA 1
ATOM 5300 C C . THR A 1 690 ? 19.019 -12.920 -49.942 1.00 91.25 690 THR A C 1
ATOM 5302 O O . THR A 1 690 ? 18.611 -14.082 -49.981 1.00 91.25 690 THR A O 1
ATOM 5305 N N . LEU A 1 691 ? 18.640 -12.069 -48.985 1.00 88.75 691 LEU A N 1
ATOM 5306 C CA . LEU A 1 691 ? 17.722 -12.432 -47.909 1.00 88.75 691 LEU A CA 1
ATOM 5307 C C . LEU A 1 691 ? 16.262 -12.224 -48.326 1.00 88.75 691 LEU A C 1
ATOM 5309 O O . LEU A 1 691 ? 15.920 -11.156 -48.843 1.00 88.75 691 LEU A O 1
ATOM 5313 N N . PRO A 1 692 ? 15.358 -13.180 -48.035 1.00 88.50 692 PRO A N 1
ATOM 5314 C CA . PRO A 1 692 ? 13.934 -12.915 -48.161 1.00 88.50 692 PRO A CA 1
ATOM 5315 C C . PRO A 1 692 ? 13.546 -11.780 -47.206 1.00 88.50 692 PRO A C 1
ATOM 5317 O O . PRO A 1 692 ? 14.082 -11.674 -46.104 1.00 88.50 692 PRO A O 1
ATOM 5320 N N . LYS A 1 693 ? 12.576 -10.948 -47.602 1.00 84.94 693 LYS A N 1
ATOM 5321 C CA . LYS A 1 693 ? 12.176 -9.756 -46.831 1.00 84.94 693 LYS A CA 1
ATOM 5322 C C . LYS A 1 693 ? 11.807 -10.059 -45.370 1.00 84.94 693 LYS A C 1
ATOM 5324 O O . LYS A 1 693 ? 12.098 -9.262 -44.490 1.00 84.94 693 LYS A O 1
ATOM 5329 N N . ALA A 1 694 ? 11.221 -11.227 -45.100 1.00 83.00 694 ALA A N 1
ATOM 5330 C CA . ALA A 1 694 ? 10.889 -11.673 -43.743 1.00 83.00 694 ALA A CA 1
ATOM 5331 C C . ALA A 1 694 ? 12.122 -11.941 -42.850 1.00 83.00 694 ALA A C 1
ATOM 5333 O O . ALA A 1 694 ? 12.008 -11.936 -41.629 1.00 83.00 694 ALA A O 1
ATOM 5334 N N . GLU A 1 695 ? 13.295 -12.166 -43.445 1.00 86.31 695 GLU A N 1
ATOM 5335 C CA . GLU A 1 695 ? 14.567 -12.379 -42.744 1.00 86.31 695 GLU A CA 1
ATOM 5336 C C . GLU A 1 695 ? 15.426 -11.111 -42.674 1.00 86.31 695 GLU A C 1
ATOM 5338 O O . GLU A 1 695 ? 16.515 -11.147 -42.097 1.00 86.31 695 GLU A O 1
ATOM 5343 N N . TRP A 1 696 ? 14.964 -9.985 -43.230 1.00 92.62 696 TRP A N 1
ATOM 5344 C CA . TRP A 1 696 ? 15.698 -8.727 -43.126 1.00 92.62 696 TRP A CA 1
ATOM 5345 C C . TRP A 1 696 ? 15.945 -8.366 -41.652 1.00 92.62 696 TRP A C 1
ATOM 5347 O O . TRP A 1 696 ? 15.102 -8.660 -40.789 1.00 92.62 696 TRP A O 1
ATOM 5357 N N . PRO A 1 697 ? 17.113 -7.780 -41.333 1.00 94.75 697 PRO A N 1
ATOM 5358 C CA . PRO A 1 697 ? 17.391 -7.309 -39.985 1.00 94.75 697 PRO A CA 1
ATOM 5359 C C . PRO A 1 697 ? 16.404 -6.202 -39.603 1.00 94.75 697 PRO A C 1
ATOM 5361 O O . PRO A 1 697 ? 15.985 -5.417 -40.446 1.00 94.75 697 PRO A O 1
ATOM 5364 N N . HIS A 1 698 ? 16.050 -6.129 -38.324 1.00 94.81 698 HIS A N 1
ATOM 5365 C CA . HIS A 1 698 ? 15.288 -5.006 -37.777 1.00 94.81 698 HIS A CA 1
ATOM 5366 C C . HIS A 1 698 ? 16.194 -3.788 -37.544 1.00 94.81 698 HIS A C 1
ATOM 5368 O O . HIS A 1 698 ? 15.743 -2.649 -37.655 1.00 94.81 698 HIS A O 1
ATOM 5374 N N . ALA A 1 699 ? 17.473 -4.034 -37.236 1.00 96.44 699 ALA A N 1
ATOM 5375 C CA . ALA A 1 699 ? 18.447 -2.994 -36.948 1.00 96.44 699 ALA A CA 1
ATOM 5376 C C . ALA A 1 699 ? 19.830 -3.266 -37.562 1.00 96.44 699 ALA A C 1
ATOM 5378 O O . ALA A 1 699 ? 20.259 -4.415 -37.702 1.00 96.44 699 ALA A O 1
ATOM 5379 N N . ALA A 1 700 ? 20.543 -2.191 -37.882 1.00 97.38 700 ALA A N 1
ATOM 5380 C CA . ALA A 1 700 ? 21.909 -2.176 -38.373 1.00 97.38 700 ALA A CA 1
ATOM 5381 C C . ALA A 1 700 ? 22.805 -1.340 -37.448 1.00 97.38 700 ALA A C 1
ATOM 5383 O O . ALA A 1 700 ? 22.485 -0.193 -37.141 1.00 97.38 700 ALA A O 1
ATOM 5384 N N . ILE A 1 701 ? 23.941 -1.908 -37.040 1.00 97.12 701 ILE A N 1
ATOM 5385 C CA . ILE A 1 701 ? 24.978 -1.213 -36.268 1.00 97.12 701 ILE A CA 1
ATOM 5386 C C . ILE A 1 701 ? 26.087 -0.780 -37.225 1.00 97.12 701 ILE A C 1
ATOM 5388 O O . ILE A 1 701 ? 26.822 -1.617 -37.762 1.00 97.12 701 ILE A O 1
ATOM 5392 N N . ILE A 1 702 ? 26.196 0.521 -37.468 1.00 94.31 702 ILE A N 1
ATOM 5393 C CA . ILE A 1 702 ? 27.149 1.108 -38.406 1.00 94.31 702 ILE A CA 1
ATOM 5394 C C . ILE A 1 702 ? 28.450 1.421 -37.669 1.00 94.31 702 ILE A C 1
ATOM 5396 O O . ILE A 1 702 ? 28.514 2.319 -36.835 1.00 94.31 702 ILE A O 1
ATOM 5400 N N . GLY A 1 703 ? 29.494 0.666 -38.006 1.00 89.44 703 GLY A N 1
ATOM 5401 C CA . GLY A 1 703 ? 30.857 0.828 -37.507 1.00 89.44 703 GLY A CA 1
ATOM 5402 C C . GLY A 1 703 ? 31.836 1.042 -38.657 1.00 89.44 703 GLY A C 1
ATOM 5403 O O . GLY A 1 703 ? 32.819 0.312 -38.783 1.00 89.44 703 GLY A O 1
ATOM 5404 N N . LEU A 1 704 ? 31.533 2.000 -39.536 1.00 86.44 704 LEU A N 1
ATOM 5405 C CA . LEU A 1 704 ? 32.391 2.386 -40.656 1.00 86.44 704 LEU A CA 1
ATOM 5406 C C . LEU A 1 704 ? 33.154 3.681 -40.343 1.00 86.44 704 LEU A C 1
ATOM 5408 O O . LEU A 1 704 ? 32.670 4.503 -39.571 1.00 86.44 704 LEU A O 1
ATOM 5412 N N . PRO A 1 705 ? 34.325 3.915 -40.965 1.00 82.19 705 PRO A N 1
ATOM 5413 C CA . PRO A 1 705 ? 35.003 5.201 -40.857 1.00 82.19 705 PRO A CA 1
ATOM 5414 C C . PRO A 1 705 ? 34.122 6.354 -41.384 1.00 82.19 705 PRO A C 1
ATOM 5416 O O . PRO A 1 705 ? 33.552 6.203 -42.469 1.00 82.19 705 PRO A O 1
ATOM 5419 N N . PRO A 1 706 ? 34.104 7.539 -40.743 1.00 81.44 706 PRO A N 1
ATOM 5420 C CA . PRO A 1 706 ? 33.228 8.670 -41.106 1.00 81.44 706 PRO A CA 1
ATOM 5421 C C . PRO A 1 706 ? 33.393 9.205 -42.541 1.00 81.44 706 PRO A C 1
ATOM 5423 O O . PRO A 1 706 ? 32.546 9.926 -43.059 1.00 81.44 706 PRO A O 1
ATOM 5426 N N . LYS A 1 707 ? 34.495 8.872 -43.227 1.00 78.94 707 LYS A N 1
ATOM 5427 C CA . LYS A 1 707 ? 34.698 9.184 -44.656 1.00 78.94 707 LYS A CA 1
ATOM 5428 C C . LYS A 1 707 ? 33.868 8.313 -45.608 1.00 78.94 707 LYS A C 1
ATOM 5430 O O . LYS A 1 707 ? 33.795 8.628 -46.794 1.00 78.94 707 LYS A O 1
ATOM 5435 N N . LYS A 1 708 ? 33.317 7.199 -45.121 1.00 81.56 708 LYS A N 1
ATOM 5436 C CA . LYS A 1 708 ? 32.647 6.154 -45.912 1.00 81.56 708 LYS A CA 1
ATOM 5437 C C . LYS A 1 708 ? 31.115 6.205 -45.839 1.00 81.56 708 LYS A C 1
ATOM 5439 O O . LYS A 1 708 ? 30.483 5.375 -46.480 1.00 81.56 708 LYS A O 1
ATOM 5444 N N . HIS A 1 709 ? 30.537 7.122 -45.064 1.00 86.94 709 HIS A N 1
ATOM 5445 C CA . HIS A 1 709 ? 29.087 7.264 -44.885 1.00 86.94 709 HIS A CA 1
ATOM 5446 C C . HIS A 1 709 ? 28.724 8.708 -44.479 1.00 86.94 709 HIS A C 1
ATOM 5448 O O . HIS A 1 709 ? 29.598 9.584 -44.487 1.00 86.94 709 HIS A O 1
ATOM 5454 N N . GLY A 1 710 ? 27.452 8.978 -44.176 1.00 85.31 710 GLY A N 1
ATOM 5455 C CA . GLY A 1 710 ? 27.016 10.289 -43.692 1.00 85.31 710 GLY A CA 1
ATOM 5456 C C . GLY A 1 710 ? 26.773 11.339 -44.782 1.00 85.31 710 GLY A C 1
ATOM 5457 O O . GLY A 1 710 ? 27.052 12.520 -44.560 1.00 85.31 710 GLY A O 1
ATOM 5458 N N . GLY A 1 711 ? 26.293 10.926 -45.961 1.00 85.06 711 GLY A N 1
ATOM 5459 C CA . GLY A 1 711 ? 25.864 11.823 -47.044 1.00 85.06 711 GLY A CA 1
ATOM 5460 C C . GLY A 1 711 ? 24.837 11.181 -47.987 1.00 85.06 711 GLY A C 1
ATOM 5461 O O . GLY A 1 711 ? 24.431 10.042 -47.790 1.00 85.06 711 GLY A O 1
ATOM 5462 N N . THR A 1 712 ? 24.397 11.904 -49.020 1.00 82.81 712 THR A N 1
ATOM 5463 C CA . THR A 1 712 ? 23.411 11.396 -50.007 1.00 82.81 712 THR A CA 1
ATOM 5464 C C . THR A 1 712 ? 24.031 10.949 -51.335 1.00 82.81 712 THR A C 1
ATOM 5466 O O . THR A 1 712 ? 23.317 10.520 -52.240 1.00 82.81 712 THR A O 1
ATOM 5469 N N . ARG A 1 713 ? 25.357 11.048 -51.465 1.00 80.06 713 ARG A N 1
ATOM 5470 C CA . ARG A 1 713 ? 26.124 10.614 -52.641 1.00 80.06 713 ARG A CA 1
ATOM 5471 C C . ARG A 1 713 ? 26.200 9.090 -52.738 1.00 80.06 713 ARG A C 1
ATOM 5473 O O . ARG A 1 713 ? 26.298 8.414 -51.723 1.00 80.06 713 ARG A O 1
ATOM 5480 N N . THR A 1 714 ? 26.263 8.545 -53.950 1.00 74.56 714 THR A N 1
ATOM 5481 C CA . THR A 1 714 ? 26.232 7.086 -54.207 1.00 74.56 714 THR A CA 1
ATOM 5482 C C . THR A 1 714 ? 27.361 6.269 -53.561 1.00 74.56 714 THR A C 1
ATOM 5484 O O . THR A 1 714 ? 27.288 5.047 -53.515 1.00 74.56 714 THR A O 1
ATOM 5487 N N . ASP A 1 715 ? 28.454 6.902 -53.132 1.00 73.69 715 ASP A N 1
ATOM 5488 C CA . ASP A 1 715 ? 29.565 6.263 -52.414 1.00 73.69 715 ASP A CA 1
ATOM 5489 C C . ASP A 1 715 ? 29.514 6.490 -50.887 1.00 73.69 715 ASP A C 1
ATOM 5491 O O . ASP A 1 715 ? 30.439 6.084 -50.181 1.00 73.69 715 ASP A O 1
ATOM 5495 N N . ALA A 1 716 ? 28.451 7.127 -50.377 1.00 71.56 716 ALA A N 1
ATOM 5496 C CA . ALA A 1 716 ? 28.203 7.380 -48.954 1.00 71.56 716 ALA A CA 1
ATOM 5497 C C . ALA A 1 716 ? 26.707 7.328 -48.555 1.00 71.56 716 ALA A C 1
ATOM 5499 O O . ALA A 1 716 ? 26.371 7.800 -47.474 1.00 71.56 716 ALA A O 1
ATOM 5500 N N . ASP A 1 717 ? 25.829 6.755 -49.389 1.00 83.38 717 ASP A N 1
ATOM 5501 C CA . ASP A 1 717 ? 24.360 6.701 -49.242 1.00 83.38 717 ASP A CA 1
ATOM 5502 C C . ASP A 1 717 ? 23.852 5.479 -48.454 1.00 83.38 717 ASP A C 1
ATOM 5504 O O . ASP A 1 717 ? 22.675 5.112 -48.528 1.00 83.38 717 ASP A O 1
ATOM 5508 N N . LEU A 1 718 ? 24.731 4.829 -47.688 1.00 91.19 718 LEU A N 1
ATOM 5509 C CA . LEU A 1 718 ? 24.434 3.613 -46.931 1.00 91.19 718 LEU A CA 1
ATOM 5510 C C . LEU A 1 718 ? 23.165 3.756 -46.076 1.00 91.19 718 LEU A C 1
ATOM 5512 O O . LEU A 1 718 ? 22.314 2.864 -46.065 1.00 91.19 718 LEU A O 1
ATOM 5516 N N . GLU A 1 719 ? 23.041 4.874 -45.369 1.00 93.06 719 GLU A N 1
ATOM 5517 C CA . GLU A 1 719 ? 21.913 5.174 -44.496 1.00 93.06 719 GLU A CA 1
ATOM 5518 C C . GLU A 1 719 ? 20.601 5.300 -45.284 1.00 93.06 719 GLU A C 1
ATOM 5520 O O . GLU A 1 719 ? 19.557 4.857 -44.804 1.00 93.06 719 GLU A O 1
ATOM 5525 N N . LEU A 1 720 ? 20.637 5.830 -46.514 1.00 92.25 720 LEU A N 1
ATOM 5526 C CA . LEU A 1 720 ? 19.461 5.882 -47.389 1.00 92.25 720 LEU A CA 1
ATOM 5527 C C . LEU A 1 720 ? 19.034 4.480 -47.816 1.00 92.25 720 LEU A C 1
ATOM 5529 O O . LEU A 1 720 ? 17.847 4.169 -47.773 1.00 92.25 720 LEU A O 1
ATOM 5533 N N . ILE A 1 721 ? 19.986 3.614 -48.177 1.00 93.31 721 ILE A N 1
ATOM 5534 C CA . ILE A 1 721 ? 19.696 2.225 -48.563 1.00 93.31 721 ILE A CA 1
ATOM 5535 C C . ILE A 1 721 ? 19.031 1.475 -47.399 1.00 93.31 721 ILE A C 1
ATOM 5537 O O . ILE A 1 721 ? 18.036 0.777 -47.603 1.00 93.31 721 ILE A O 1
ATOM 5541 N N . LEU A 1 722 ? 19.553 1.633 -46.178 1.00 95.06 722 LEU A N 1
ATOM 5542 C CA . LEU A 1 722 ? 18.980 1.033 -44.968 1.00 95.06 722 LEU A CA 1
ATOM 5543 C C . LEU A 1 722 ? 17.596 1.618 -44.642 1.00 95.06 722 LEU A C 1
ATOM 5545 O O . LEU A 1 722 ? 16.658 0.859 -44.389 1.00 95.06 722 LEU A O 1
ATOM 5549 N N . GLY A 1 723 ? 17.438 2.941 -44.725 1.00 92.62 723 GLY A N 1
ATOM 5550 C CA . GLY A 1 723 ? 16.168 3.625 -44.480 1.00 92.62 723 GLY A CA 1
ATOM 5551 C C . GLY A 1 723 ? 15.074 3.251 -45.485 1.00 92.62 723 GLY A C 1
ATOM 5552 O O . GLY A 1 723 ? 13.943 2.971 -45.093 1.00 92.62 723 GLY A O 1
ATOM 5553 N N . MET A 1 724 ? 15.403 3.144 -46.777 1.00 92.38 724 MET A N 1
ATOM 5554 C CA . MET A 1 724 ? 14.478 2.663 -47.817 1.00 92.38 724 MET A CA 1
ATOM 5555 C C . MET A 1 724 ? 14.035 1.211 -47.588 1.00 92.38 724 MET A C 1
ATOM 5557 O O . MET A 1 724 ? 12.953 0.821 -48.025 1.00 92.38 724 MET A O 1
ATOM 5561 N N . ALA A 1 725 ? 14.860 0.409 -46.909 1.00 92.62 725 ALA A N 1
ATOM 5562 C CA . ALA A 1 725 ? 14.534 -0.958 -46.522 1.00 92.62 725 ALA A CA 1
ATOM 5563 C C . ALA A 1 725 ? 13.755 -1.053 -45.193 1.00 92.62 725 ALA A C 1
ATOM 5565 O O . ALA A 1 725 ? 13.351 -2.156 -44.821 1.00 92.62 725 ALA A O 1
ATOM 5566 N N . GLY A 1 726 ? 13.532 0.066 -44.490 1.00 93.12 726 GLY A N 1
ATOM 5567 C CA . GLY A 1 726 ? 12.883 0.095 -43.176 1.00 93.12 726 GLY A CA 1
ATOM 5568 C C . GLY A 1 726 ? 13.751 -0.473 -42.048 1.00 93.12 726 GLY A C 1
ATOM 5569 O O . GLY A 1 726 ? 13.221 -0.968 -41.057 1.00 93.12 726 GLY A O 1
ATOM 5570 N N . ILE A 1 727 ? 15.078 -0.447 -42.198 1.00 96.19 727 ILE A N 1
ATOM 5571 C CA . ILE A 1 727 ? 16.018 -0.980 -41.206 1.00 96.19 727 ILE A CA 1
ATOM 5572 C C . ILE A 1 727 ? 16.453 0.152 -40.277 1.00 96.19 727 ILE A C 1
ATOM 5574 O O . ILE A 1 727 ? 16.972 1.171 -40.731 1.00 96.19 727 ILE A O 1
ATOM 5578 N N . SER A 1 728 ? 16.272 -0.043 -38.970 1.00 97.19 728 SER A N 1
ATOM 5579 C CA . SER A 1 728 ? 16.684 0.940 -37.963 1.00 97.19 728 SER A CA 1
ATOM 5580 C C . SER A 1 728 ? 18.205 0.992 -37.834 1.00 97.19 728 SER A C 1
ATOM 5582 O O . SER A 1 728 ? 18.884 -0.002 -38.072 1.00 97.19 728 SER A O 1
ATOM 5584 N N . MET A 1 729 ? 18.768 2.134 -37.455 1.00 96.81 729 MET A N 1
ATOM 5585 C CA . MET A 1 729 ? 20.211 2.372 -37.504 1.00 96.81 729 MET A CA 1
ATOM 5586 C C . MET A 1 729 ? 20.753 2.873 -36.171 1.00 96.81 729 MET A C 1
ATOM 5588 O O . MET A 1 729 ? 20.226 3.819 -35.595 1.00 96.81 729 MET A O 1
ATOM 5592 N N . TYR A 1 730 ? 21.853 2.275 -35.733 1.00 96.75 730 TYR A N 1
ATOM 5593 C CA . TYR A 1 730 ? 22.685 2.774 -34.645 1.00 96.75 730 TYR A CA 1
ATOM 5594 C C . TYR A 1 730 ? 24.074 3.058 -35.188 1.00 96.75 730 TYR A C 1
ATOM 5596 O O . TYR A 1 730 ? 24.628 2.221 -35.903 1.00 96.75 730 TYR A O 1
ATOM 5604 N N . MET A 1 731 ? 24.649 4.209 -34.865 1.00 91.50 731 MET A N 1
ATOM 5605 C CA . MET A 1 731 ? 25.991 4.557 -35.324 1.00 91.50 731 MET A CA 1
ATOM 5606 C C . MET A 1 731 ? 26.761 5.355 -34.285 1.00 91.50 731 MET A C 1
ATOM 5608 O O . MET A 1 731 ? 26.181 6.154 -33.552 1.00 91.50 731 MET A O 1
ATOM 5612 N N . ASP A 1 732 ? 28.072 5.151 -34.264 1.00 86.69 732 ASP A N 1
ATOM 5613 C CA . ASP A 1 732 ? 28.980 5.955 -33.453 1.00 86.69 732 ASP A CA 1
ATOM 5614 C C . ASP A 1 732 ? 29.247 7.311 -34.126 1.00 86.69 732 ASP A C 1
ATOM 5616 O O . ASP A 1 732 ? 29.044 7.500 -35.331 1.00 86.69 732 ASP A O 1
ATOM 5620 N N . LYS A 1 733 ? 29.711 8.272 -33.337 1.00 85.94 733 LYS A N 1
ATOM 5621 C CA . LYS A 1 733 ? 30.199 9.556 -33.828 1.00 85.94 733 LYS A CA 1
ATOM 5622 C C . LYS A 1 733 ? 31.677 9.466 -34.260 1.00 85.94 733 LYS A C 1
ATOM 5624 O O . LYS A 1 733 ? 32.439 8.664 -33.725 1.00 85.94 733 LYS A O 1
ATOM 5629 N N . PRO A 1 734 ? 32.141 10.359 -35.150 1.00 85.75 734 PRO A N 1
ATOM 5630 C CA . PRO A 1 734 ? 31.356 11.359 -35.864 1.00 85.75 734 PRO A CA 1
ATOM 5631 C C . PRO A 1 734 ? 30.589 10.738 -37.036 1.00 85.75 734 PRO A C 1
ATOM 5633 O O . PRO A 1 734 ? 31.079 9.843 -37.712 1.00 85.75 734 PRO A O 1
ATOM 5636 N N . ILE A 1 735 ? 29.396 11.266 -37.309 1.00 88.50 735 ILE A N 1
ATOM 5637 C CA . ILE A 1 735 ? 28.506 10.744 -38.360 1.00 88.50 735 ILE A CA 1
ATOM 5638 C C . ILE A 1 735 ? 29.011 10.993 -39.790 1.00 88.50 735 ILE A C 1
ATOM 5640 O O . ILE A 1 735 ? 28.484 10.415 -40.731 1.00 88.50 735 ILE A O 1
ATOM 5644 N N . SER A 1 736 ? 29.984 11.891 -39.970 1.00 87.38 736 SER A N 1
ATOM 5645 C CA . SER A 1 736 ? 30.628 12.198 -41.249 1.00 87.38 736 SER A CA 1
ATOM 5646 C C . SER A 1 736 ? 31.950 12.925 -41.006 1.00 87.38 736 SER A C 1
ATOM 5648 O O . SER A 1 736 ? 32.124 13.575 -39.977 1.00 87.38 736 SER A O 1
ATOM 5650 N N . ALA A 1 737 ? 32.875 12.834 -41.962 1.00 83.38 737 ALA A N 1
ATOM 5651 C CA . ALA A 1 737 ? 34.086 13.663 -42.022 1.00 83.38 737 ALA A CA 1
ATOM 5652 C C . ALA A 1 737 ? 34.004 14.787 -43.078 1.00 83.38 737 ALA A C 1
ATOM 5654 O O . ALA A 1 737 ? 34.999 15.474 -43.318 1.00 83.38 737 ALA A O 1
ATOM 5655 N N . SER A 1 738 ? 32.865 14.943 -43.764 1.00 81.88 738 SER A N 1
ATOM 5656 C CA . SER A 1 738 ? 32.708 15.908 -44.864 1.00 81.88 738 SER A CA 1
ATOM 5657 C C . SER A 1 738 ? 32.181 17.260 -44.355 1.00 81.88 738 SER A C 1
ATOM 5659 O O . SER A 1 738 ? 31.229 17.257 -43.582 1.00 81.88 738 SER A O 1
ATOM 5661 N N . PRO A 1 739 ? 32.708 18.417 -44.807 1.00 77.81 739 PRO A N 1
ATOM 5662 C CA . PRO A 1 739 ? 32.189 19.725 -44.396 1.00 77.81 739 PRO A CA 1
ATOM 5663 C C . PRO A 1 739 ? 30.712 19.935 -44.796 1.00 77.81 739 PRO A C 1
ATOM 5665 O O . PRO A 1 739 ? 30.334 19.502 -45.889 1.00 77.81 739 PRO A O 1
ATOM 5668 N N . PRO A 1 740 ? 29.893 20.665 -44.004 1.00 71.94 740 PRO A N 1
ATOM 5669 C CA . PRO A 1 740 ? 28.458 20.859 -44.266 1.00 71.94 740 PRO A CA 1
ATOM 5670 C C . PRO A 1 740 ? 28.104 21.452 -45.645 1.00 71.94 740 PRO A C 1
ATOM 5672 O O . PRO A 1 740 ? 27.040 21.148 -46.177 1.00 71.94 740 PRO A O 1
ATOM 5675 N N . GLY A 1 741 ? 28.987 22.272 -46.234 1.00 64.19 741 GLY A N 1
ATOM 5676 C CA . GLY A 1 741 ? 28.745 22.988 -47.499 1.00 64.19 741 GLY A CA 1
ATOM 5677 C C . GLY A 1 741 ? 29.611 22.569 -48.694 1.00 64.19 741 GLY A C 1
ATOM 5678 O O . GLY A 1 741 ? 29.481 23.155 -49.762 1.00 64.19 741 GLY A O 1
ATOM 5679 N N . ALA A 1 742 ? 30.503 21.584 -48.550 1.00 56.25 742 ALA A N 1
ATOM 5680 C CA . ALA A 1 742 ? 31.467 21.233 -49.603 1.00 56.25 742 ALA A CA 1
ATOM 5681 C C . ALA A 1 742 ? 30.885 20.380 -50.753 1.00 56.25 742 ALA A C 1
ATOM 5683 O O . ALA A 1 742 ? 31.620 20.040 -51.677 1.00 56.25 742 ALA A O 1
ATOM 5684 N N . LEU A 1 743 ? 29.608 19.987 -50.680 1.00 57.97 743 LEU A N 1
ATOM 5685 C CA . LEU A 1 743 ? 29.023 18.922 -51.505 1.00 57.97 743 LEU A CA 1
ATOM 5686 C C . LEU A 1 743 ? 27.616 19.265 -52.034 1.00 57.97 743 LEU A C 1
ATOM 5688 O O . LEU A 1 743 ? 26.722 18.450 -51.877 1.00 57.97 743 LEU A O 1
ATOM 5692 N N . ASP A 1 744 ? 27.373 20.467 -52.573 1.00 58.97 744 ASP A N 1
ATOM 5693 C CA . ASP A 1 744 ? 26.132 20.834 -53.302 1.00 58.97 744 ASP A CA 1
ATOM 5694 C C . ASP A 1 744 ? 24.785 20.390 -52.664 1.00 58.97 744 ASP A C 1
ATOM 5696 O O . ASP A 1 744 ? 23.810 20.115 -53.360 1.00 58.97 744 ASP A O 1
ATOM 5700 N N . GLY A 1 745 ? 24.694 20.337 -51.327 1.00 65.94 745 GLY A N 1
ATOM 5701 C CA . GLY A 1 745 ? 23.492 19.879 -50.616 1.00 65.94 745 GLY A CA 1
ATOM 5702 C C . GLY A 1 745 ? 23.403 18.367 -50.360 1.00 65.94 745 GLY A C 1
ATOM 5703 O O . GLY A 1 745 ? 22.307 17.872 -50.141 1.00 65.94 745 GLY A O 1
ATOM 5704 N N . GLU A 1 746 ? 24.526 17.642 -50.345 1.00 70.00 746 GLU A N 1
ATOM 5705 C CA . GLU A 1 746 ? 24.594 16.180 -50.143 1.00 70.00 746 GLU A CA 1
ATOM 5706 C C . GLU A 1 746 ? 25.240 15.745 -48.804 1.00 70.00 746 GLU A C 1
ATOM 5708 O O . GLU A 1 746 ? 25.595 14.578 -48.618 1.00 70.00 746 GLU A O 1
ATOM 5713 N N . GLY A 1 747 ? 25.437 16.677 -47.864 1.00 82.31 747 GLY A N 1
ATOM 5714 C CA . GLY A 1 747 ? 26.070 16.431 -46.555 1.00 82.31 747 GLY A CA 1
ATOM 5715 C C . GLY A 1 747 ? 25.122 15.910 -45.454 1.00 82.31 747 GLY A C 1
ATOM 5716 O O . GLY A 1 747 ? 23.947 15.639 -45.716 1.00 82.31 747 GLY A O 1
ATOM 5717 N N . PRO A 1 748 ? 25.587 15.823 -44.189 1.00 87.81 748 PRO A N 1
ATOM 5718 C CA . PRO A 1 748 ? 24.810 15.265 -43.073 1.00 87.81 748 PRO A CA 1
ATOM 5719 C C . PRO A 1 748 ? 23.434 15.903 -42.848 1.00 87.81 748 PRO A C 1
ATOM 5721 O O . PRO A 1 748 ? 22.477 15.199 -42.554 1.00 87.81 748 PRO A O 1
ATOM 5724 N N . ALA A 1 749 ? 23.284 17.219 -43.026 1.00 85.75 749 ALA A N 1
ATOM 5725 C CA . ALA A 1 749 ? 21.989 17.893 -42.868 1.00 85.75 749 ALA A CA 1
ATOM 5726 C C . ALA A 1 749 ? 20.966 17.494 -43.952 1.00 85.75 749 ALA A C 1
ATOM 5728 O O . ALA A 1 749 ? 19.771 17.334 -43.678 1.00 85.75 749 ALA A O 1
ATOM 5729 N N . ALA A 1 750 ? 21.432 17.288 -45.186 1.00 85.50 750 ALA A N 1
ATOM 5730 C CA . ALA A 1 750 ? 20.592 16.800 -46.273 1.00 85.50 750 ALA A CA 1
ATOM 5731 C C . ALA A 1 750 ? 20.196 15.342 -46.041 1.00 85.50 750 ALA A C 1
ATOM 5733 O O . ALA A 1 750 ? 19.017 14.999 -46.136 1.00 85.50 750 ALA A O 1
ATOM 5734 N N . LEU A 1 751 ? 21.157 14.512 -45.621 1.00 89.06 751 LEU A N 1
ATOM 5735 C CA . LEU A 1 751 ? 20.884 13.135 -45.232 1.00 89.06 751 LEU A CA 1
ATOM 5736 C C . LEU A 1 751 ? 19.880 13.066 -44.069 1.00 89.06 751 LEU A C 1
ATOM 5738 O O . LEU A 1 751 ? 18.922 12.305 -44.151 1.00 89.06 751 LEU A O 1
ATOM 5742 N N . ALA A 1 752 ? 20.014 13.912 -43.042 1.00 89.69 752 ALA A N 1
ATOM 5743 C CA . ALA A 1 752 ? 19.060 14.003 -41.933 1.00 89.69 752 ALA A CA 1
ATOM 5744 C C . ALA A 1 752 ? 17.629 14.294 -42.417 1.00 89.69 752 ALA A C 1
ATOM 5746 O O . ALA A 1 752 ? 16.669 13.692 -41.935 1.00 89.69 752 ALA A O 1
ATOM 5747 N N . THR A 1 753 ? 17.487 15.178 -43.409 1.00 87.69 753 THR A N 1
ATOM 5748 C CA . THR A 1 753 ? 16.195 15.518 -44.024 1.00 87.69 753 THR A CA 1
ATOM 5749 C C . THR A 1 753 ? 15.608 14.331 -44.789 1.00 87.69 753 THR A C 1
ATOM 5751 O O . THR A 1 753 ? 14.439 13.990 -44.598 1.00 87.69 753 THR A O 1
ATOM 5754 N N . CYS A 1 754 ? 16.416 13.663 -45.617 1.00 89.00 754 CYS A N 1
ATOM 5755 C CA . CYS A 1 754 ? 15.991 12.478 -46.361 1.00 89.00 754 CYS A CA 1
ATOM 5756 C C . CYS A 1 754 ? 15.588 11.330 -45.426 1.00 89.00 754 CYS A C 1
ATOM 5758 O O . CYS A 1 754 ? 14.532 10.729 -45.610 1.00 89.00 754 CYS A O 1
ATOM 5760 N N . LEU A 1 755 ? 16.394 11.054 -44.400 1.00 89.56 755 LEU A N 1
ATOM 5761 C CA . LEU A 1 755 ? 16.129 10.007 -43.417 1.00 89.56 755 LEU A CA 1
ATOM 5762 C C . LEU A 1 755 ? 14.874 10.293 -42.598 1.00 89.56 755 LEU A C 1
ATOM 5764 O O . LEU A 1 755 ? 14.074 9.386 -42.391 1.00 89.56 755 LEU A O 1
ATOM 5768 N N . TRP A 1 756 ? 14.665 11.544 -42.180 1.00 86.50 756 TRP A N 1
ATOM 5769 C CA . TRP A 1 756 ? 13.442 11.943 -41.487 1.00 86.50 756 TRP A CA 1
ATOM 5770 C C . TRP A 1 756 ? 12.201 11.707 -42.355 1.00 86.50 756 TRP A C 1
ATOM 5772 O O . TRP A 1 756 ? 11.229 11.121 -41.884 1.00 86.50 756 TRP A O 1
ATOM 5782 N N . SER A 1 757 ? 12.257 12.078 -43.639 1.00 84.88 757 SER A N 1
ATOM 5783 C CA . SER A 1 757 ? 11.162 11.811 -44.577 1.00 84.88 757 SER A CA 1
ATOM 5784 C C . SER A 1 757 ? 10.915 10.313 -44.768 1.00 84.88 757 SER A C 1
ATOM 5786 O O . SER A 1 757 ? 9.766 9.884 -44.764 1.00 84.88 757 SER A O 1
ATOM 5788 N N . LEU A 1 758 ? 11.969 9.506 -44.921 1.00 87.19 758 LEU A N 1
ATOM 5789 C CA . LEU A 1 758 ? 11.839 8.056 -45.090 1.00 87.19 758 LEU A CA 1
ATOM 5790 C C . LEU A 1 758 ? 11.293 7.377 -43.827 1.00 87.19 758 LEU A C 1
ATOM 5792 O O . LEU A 1 758 ? 10.513 6.434 -43.937 1.00 87.19 758 LEU A O 1
ATOM 5796 N N . ALA A 1 759 ? 11.676 7.848 -42.639 1.00 85.44 759 ALA A N 1
ATOM 5797 C CA . ALA A 1 759 ? 11.232 7.281 -41.368 1.00 85.44 759 ALA A CA 1
ATOM 5798 C C . ALA A 1 759 ? 9.716 7.439 -41.153 1.00 85.44 759 ALA A C 1
ATOM 5800 O O . ALA A 1 759 ? 9.100 6.550 -40.566 1.00 85.44 759 ALA A O 1
ATOM 5801 N N . LEU A 1 760 ? 9.103 8.511 -41.680 1.00 77.50 760 LEU A N 1
ATOM 5802 C CA . LEU A 1 760 ? 7.647 8.710 -41.645 1.00 77.50 760 LEU A CA 1
ATOM 5803 C C . LEU A 1 760 ? 6.887 7.613 -42.411 1.00 77.50 760 LEU A C 1
ATOM 5805 O O . LEU A 1 760 ? 5.830 7.173 -41.957 1.00 77.50 760 LEU A O 1
ATOM 5809 N N . ASP A 1 761 ? 7.442 7.145 -43.531 1.00 77.06 761 ASP A N 1
ATOM 5810 C CA . ASP A 1 761 ? 6.802 6.149 -44.397 1.00 77.06 761 ASP A CA 1
ATOM 5811 C C . ASP A 1 761 ? 7.182 4.708 -44.023 1.00 77.06 761 ASP A C 1
ATOM 5813 O O . ASP A 1 761 ? 6.328 3.821 -43.969 1.00 77.06 761 ASP A O 1
ATOM 5817 N N . GLN A 1 762 ? 8.471 4.460 -43.772 1.00 77.56 762 GLN A N 1
ATOM 5818 C CA . GLN A 1 762 ? 9.036 3.119 -43.580 1.00 77.56 762 GLN A CA 1
ATOM 5819 C C . GLN A 1 762 ? 9.120 2.688 -42.107 1.00 77.56 762 GLN A C 1
ATOM 5821 O O . GLN A 1 762 ? 9.408 1.522 -41.847 1.00 77.56 762 GLN A O 1
ATOM 5826 N N . LYS A 1 763 ? 8.843 3.593 -41.155 1.00 84.44 763 LYS A N 1
ATOM 5827 C CA . LYS A 1 763 ? 8.796 3.327 -39.704 1.00 84.44 763 LYS A CA 1
ATOM 5828 C C . LYS A 1 763 ? 10.071 2.686 -39.136 1.00 84.44 763 LYS A C 1
ATOM 5830 O O . LYS A 1 763 ? 10.012 1.666 -38.456 1.00 84.44 763 LYS A O 1
ATOM 5835 N N . PHE A 1 764 ? 11.224 3.291 -39.402 1.00 91.25 764 PHE A N 1
ATOM 5836 C CA . PHE A 1 764 ? 12.494 2.898 -38.784 1.00 91.25 764 PHE A CA 1
ATOM 5837 C C . PHE A 1 764 ? 13.022 3.993 -37.856 1.00 91.25 764 PHE A C 1
ATOM 5839 O O . PHE A 1 764 ? 12.637 5.159 -37.962 1.00 91.25 764 PHE A O 1
ATOM 5846 N N . LEU A 1 765 ? 13.927 3.609 -36.958 1.00 93.62 765 LEU A N 1
ATOM 5847 C CA . LEU A 1 765 ? 14.527 4.492 -35.962 1.00 93.62 765 LEU A CA 1
ATOM 5848 C C . LEU A 1 765 ? 16.004 4.744 -36.254 1.00 93.62 765 LEU A C 1
ATOM 5850 O O . LEU A 1 765 ? 16.678 3.901 -36.846 1.00 93.62 765 LEU A O 1
ATOM 5854 N N . ILE A 1 766 ? 16.522 5.891 -35.813 1.00 94.44 766 ILE A N 1
ATOM 5855 C CA . ILE A 1 766 ? 17.952 6.201 -35.890 1.00 94.44 766 ILE A CA 1
ATOM 5856 C C . ILE A 1 766 ? 18.434 6.722 -34.543 1.00 94.44 766 ILE A C 1
ATOM 5858 O O . ILE A 1 766 ? 17.907 7.719 -34.050 1.00 94.44 766 ILE A O 1
ATOM 5862 N N . ALA A 1 767 ? 19.472 6.090 -34.007 1.00 95.69 767 ALA A N 1
ATOM 5863 C CA . ALA A 1 767 ? 20.207 6.551 -32.841 1.00 95.69 767 ALA A CA 1
ATOM 5864 C C . ALA A 1 767 ? 21.668 6.831 -33.210 1.00 95.69 767 ALA A C 1
ATOM 5866 O O . ALA A 1 767 ? 22.302 6.054 -33.929 1.00 95.69 767 ALA A O 1
ATOM 5867 N N . VAL A 1 768 ? 22.203 7.939 -32.699 1.00 94.12 768 VAL A N 1
ATOM 5868 C CA . VAL A 1 768 ? 23.637 8.240 -32.765 1.00 94.12 768 VAL A CA 1
ATOM 5869 C C . VAL A 1 768 ? 24.215 8.183 -31.361 1.00 94.12 768 VAL A C 1
ATOM 5871 O O . VAL A 1 768 ? 23.652 8.746 -30.423 1.00 94.12 768 VAL A O 1
ATOM 5874 N N . GLU A 1 769 ? 25.333 7.492 -31.199 1.00 91.12 769 GLU A N 1
ATOM 5875 C CA . GLU A 1 769 ? 25.944 7.291 -29.895 1.00 91.12 769 GLU A CA 1
ATOM 5876 C C . GLU A 1 769 ? 26.597 8.578 -29.370 1.00 91.12 769 GLU A C 1
ATOM 5878 O O . GLU A 1 769 ? 27.671 8.998 -29.800 1.00 91.12 769 GLU A O 1
ATOM 5883 N N . TYR A 1 770 ? 25.932 9.184 -28.387 1.00 92.62 770 TYR A N 1
ATOM 5884 C CA . TYR A 1 770 ? 26.486 10.197 -27.493 1.00 92.62 770 TYR A CA 1
ATOM 5885 C C . TYR A 1 770 ? 26.365 9.672 -26.057 1.00 92.62 770 TYR A C 1
ATOM 5887 O O . TYR A 1 770 ? 25.341 9.903 -25.405 1.00 92.62 770 TYR A O 1
ATOM 5895 N N . PRO A 1 771 ? 27.366 8.924 -25.555 1.00 89.75 771 PRO A N 1
ATOM 5896 C CA . PRO A 1 771 ? 27.259 8.162 -24.308 1.00 89.75 771 PRO A CA 1
ATOM 5897 C C . PRO A 1 771 ? 26.954 9.056 -23.103 1.00 89.75 771 PRO A C 1
ATOM 5899 O O . PRO A 1 771 ? 26.234 8.653 -22.194 1.00 89.75 771 PRO A O 1
ATOM 5902 N N . LEU A 1 772 ? 27.412 10.312 -23.111 1.00 92.50 772 LEU A N 1
ATOM 5903 C CA . LEU A 1 772 ? 27.138 11.243 -22.017 1.00 92.50 772 LEU A CA 1
ATOM 5904 C C . LEU A 1 772 ? 25.644 11.552 -21.836 1.00 92.50 772 LEU A C 1
ATOM 5906 O O . LEU A 1 772 ? 25.238 11.850 -20.718 1.00 92.50 772 LEU A O 1
ATOM 5910 N N . ARG A 1 773 ? 24.801 11.407 -22.869 1.00 93.06 773 ARG A N 1
ATOM 5911 C CA . ARG A 1 773 ? 23.338 11.529 -22.713 1.00 93.06 773 ARG A CA 1
ATOM 5912 C C . ARG A 1 773 ? 22.716 10.378 -21.906 1.00 93.06 773 ARG A C 1
ATOM 5914 O O . ARG A 1 773 ? 21.586 10.514 -21.442 1.00 93.06 773 ARG A O 1
ATOM 5921 N N . TYR A 1 774 ? 23.433 9.268 -21.736 1.00 92.31 774 TYR A N 1
ATOM 5922 C CA . TYR A 1 774 ? 23.032 8.078 -20.971 1.00 92.31 774 TYR A CA 1
ATOM 5923 C C . TYR A 1 774 ? 23.863 7.897 -19.688 1.00 92.31 774 TYR A C 1
ATOM 5925 O O . TYR A 1 774 ? 23.738 6.895 -18.992 1.00 92.31 774 TYR A O 1
ATOM 5933 N N . CYS A 1 775 ? 24.726 8.862 -19.362 1.00 91.56 775 CYS A N 1
ATOM 5934 C CA . CYS A 1 775 ? 25.571 8.823 -18.176 1.00 91.56 775 CYS A CA 1
ATOM 5935 C C . CYS A 1 775 ? 24.772 9.216 -16.927 1.00 91.56 775 CYS A C 1
ATOM 5937 O O . CYS A 1 775 ? 24.194 10.304 -16.869 1.00 91.56 775 CYS A O 1
ATOM 5939 N N . ARG A 1 776 ? 24.820 8.386 -15.877 1.00 89.62 776 ARG A N 1
ATOM 5940 C CA . ARG A 1 776 ? 24.142 8.661 -14.595 1.00 89.62 776 ARG A CA 1
ATOM 5941 C C . ARG A 1 776 ? 24.576 9.981 -13.960 1.00 89.62 776 ARG A C 1
ATOM 5943 O O . ARG A 1 776 ? 23.766 10.677 -13.353 1.00 89.62 776 ARG A O 1
ATOM 5950 N N . ALA A 1 777 ? 25.845 10.357 -14.117 1.00 92.56 777 ALA A N 1
ATOM 5951 C CA . ALA A 1 777 ? 26.341 11.625 -13.594 1.00 92.56 777 ALA A CA 1
ATOM 5952 C C . ALA A 1 777 ? 25.697 12.824 -14.314 1.00 92.56 777 ALA A C 1
ATOM 5954 O O . ALA A 1 777 ? 25.372 13.829 -13.686 1.00 92.56 777 ALA A O 1
ATOM 5955 N N . VAL A 1 778 ? 25.432 12.703 -15.617 1.00 94.75 778 VAL A N 1
ATOM 5956 C CA . VAL A 1 778 ? 24.719 13.725 -16.395 1.00 94.75 778 VAL A CA 1
ATOM 5957 C C . VAL A 1 778 ? 23.235 13.774 -16.020 1.00 94.75 778 VAL A C 1
ATOM 5959 O O . VAL A 1 778 ? 22.702 14.867 -15.823 1.00 94.75 778 VAL A O 1
ATOM 5962 N N . GLU A 1 779 ? 22.580 12.626 -15.834 1.00 91.69 779 GLU A N 1
ATOM 5963 C CA . GLU A 1 779 ? 21.197 12.560 -15.327 1.00 91.69 779 GLU A CA 1
ATOM 5964 C C . GLU A 1 779 ? 21.075 13.228 -13.949 1.00 91.69 779 GLU A C 1
ATOM 5966 O O . GLU A 1 779 ? 20.148 13.999 -13.686 1.00 91.69 779 GLU A O 1
ATOM 5971 N N . ARG A 1 780 ? 22.064 13.002 -13.076 1.00 92.62 780 ARG A N 1
ATOM 5972 C CA . ARG A 1 780 ? 22.148 13.645 -11.765 1.00 92.62 780 ARG A CA 1
ATOM 5973 C C . ARG A 1 780 ? 22.293 15.164 -11.880 1.00 92.62 780 ARG A C 1
ATOM 5975 O O . ARG A 1 780 ? 21.603 15.888 -11.162 1.00 92.62 780 ARG A O 1
ATOM 5982 N N . VAL A 1 781 ? 23.117 15.659 -12.807 1.00 93.94 781 VAL A N 1
ATOM 5983 C CA . VAL A 1 781 ? 23.230 17.097 -13.115 1.00 93.94 781 VAL A CA 1
ATOM 5984 C C . VAL A 1 781 ? 21.897 17.673 -13.611 1.00 93.94 781 VAL A C 1
ATOM 5986 O O . VAL A 1 781 ? 21.486 18.738 -13.148 1.00 93.94 781 VAL A O 1
ATOM 5989 N N . GLN A 1 782 ? 21.174 16.972 -14.491 1.00 92.25 782 GLN A N 1
ATOM 5990 C CA . GLN A 1 782 ? 19.840 17.395 -14.942 1.00 92.25 782 GLN A CA 1
ATOM 5991 C C . GLN A 1 782 ? 18.837 17.466 -13.781 1.00 92.25 782 GLN A C 1
ATOM 5993 O O . GLN A 1 782 ? 18.085 18.438 -13.674 1.00 92.25 782 GLN A O 1
ATOM 5998 N N . ALA A 1 783 ? 18.851 16.477 -12.881 1.00 89.44 783 ALA A N 1
ATOM 5999 C CA . ALA A 1 783 ? 18.003 16.467 -11.693 1.00 89.44 783 ALA A CA 1
ATOM 6000 C C . ALA A 1 783 ? 18.310 17.650 -10.761 1.00 89.44 783 ALA A C 1
ATOM 6002 O O . ALA A 1 783 ? 17.384 18.311 -10.290 1.00 89.44 783 ALA A O 1
ATOM 6003 N N . LEU A 1 784 ? 19.592 17.962 -10.544 1.00 89.31 784 LEU A N 1
ATOM 6004 C CA . LEU A 1 784 ? 20.024 19.119 -9.754 1.00 89.31 784 LEU A CA 1
ATOM 6005 C C . LEU A 1 784 ? 19.547 20.440 -10.376 1.00 89.31 784 LEU A C 1
ATOM 6007 O O . LEU A 1 784 ? 18.970 21.274 -9.681 1.00 89.31 784 LEU A O 1
ATOM 6011 N N . LEU A 1 785 ? 19.702 20.616 -11.692 1.00 89.62 785 LEU A N 1
ATOM 6012 C CA . LEU A 1 785 ? 19.178 21.794 -12.390 1.00 89.62 785 LEU A CA 1
ATOM 6013 C C . LEU A 1 785 ? 17.651 21.910 -12.235 1.00 89.62 785 LEU A C 1
ATOM 6015 O O . LEU A 1 785 ? 17.163 22.981 -11.865 1.00 89.62 785 LEU A O 1
ATOM 6019 N N . LYS A 1 786 ? 16.900 20.811 -12.417 1.00 88.50 786 LYS A N 1
ATOM 6020 C CA . LYS A 1 786 ? 15.434 20.779 -12.235 1.00 88.50 786 LYS A CA 1
ATOM 6021 C C . LYS A 1 786 ? 15.028 21.155 -10.806 1.00 88.50 786 LYS A C 1
ATOM 6023 O O . LYS A 1 786 ? 14.101 21.940 -10.638 1.00 88.50 786 LYS A O 1
ATOM 6028 N N . GLN A 1 787 ? 15.737 20.651 -9.792 1.00 86.06 787 GLN A N 1
ATOM 6029 C CA . GLN A 1 787 ? 15.493 20.976 -8.380 1.00 86.06 787 GLN A CA 1
ATOM 6030 C C . GLN A 1 787 ? 15.681 22.465 -8.080 1.00 86.06 787 GLN A C 1
ATOM 6032 O O . GLN A 1 787 ? 14.920 23.037 -7.304 1.00 86.06 787 GLN A O 1
ATOM 6037 N N . THR A 1 788 ? 16.673 23.107 -8.700 1.00 82.88 788 THR A N 1
ATOM 6038 C CA . THR A 1 788 ? 16.903 24.544 -8.491 1.00 82.88 788 THR A CA 1
ATOM 6039 C C . THR A 1 788 ? 15.872 25.422 -9.198 1.00 82.88 788 THR A C 1
ATOM 6041 O O . THR A 1 788 ? 15.639 26.548 -8.763 1.00 82.88 788 THR A O 1
ATOM 6044 N N . GLY A 1 789 ? 15.269 24.938 -10.290 1.00 85.19 789 GLY A N 1
ATOM 6045 C CA . GLY A 1 789 ? 14.326 25.701 -11.112 1.00 85.19 789 GLY A CA 1
ATOM 6046 C C . GLY A 1 789 ? 14.946 26.914 -11.818 1.00 85.19 789 GLY A C 1
ATOM 6047 O O . GLY A 1 789 ? 14.212 27.772 -12.308 1.00 85.19 789 GLY A O 1
ATOM 6048 N N . ARG A 1 790 ? 16.284 27.024 -11.857 1.00 83.81 790 ARG A N 1
ATOM 6049 C CA . ARG A 1 790 ? 16.999 28.175 -12.424 1.00 83.81 790 ARG A CA 1
ATOM 6050 C C . ARG A 1 790 ? 17.574 27.831 -13.803 1.00 83.81 790 ARG A C 1
ATOM 6052 O O . ARG A 1 790 ? 18.240 26.805 -13.932 1.00 83.81 790 ARG A O 1
ATOM 6059 N N . PRO A 1 791 ? 17.351 28.666 -14.834 1.00 89.12 791 PRO A N 1
ATOM 6060 C CA . PRO A 1 791 ? 17.891 28.411 -16.164 1.00 89.12 791 PRO A CA 1
ATOM 6061 C C . PRO A 1 791 ? 19.413 28.594 -16.187 1.00 89.12 791 PRO A C 1
ATOM 6063 O O . PRO A 1 791 ? 19.944 29.525 -15.576 1.00 89.12 791 PRO A O 1
ATOM 6066 N N . VAL A 1 792 ? 20.104 27.726 -16.929 1.00 95.00 792 VAL A N 1
ATOM 6067 C CA . VAL A 1 792 ? 21.542 27.855 -17.206 1.00 95.00 792 VAL A CA 1
ATOM 6068 C C . VAL A 1 792 ? 21.793 29.153 -17.977 1.00 95.00 792 VAL A C 1
ATOM 6070 O O . VAL A 1 792 ? 21.026 29.505 -18.870 1.00 95.00 792 VAL A O 1
ATOM 6073 N N . THR A 1 793 ? 22.860 29.870 -17.632 1.00 96.00 793 THR A N 1
ATOM 6074 C CA . THR A 1 793 ? 23.270 31.145 -18.241 1.00 96.00 793 THR A CA 1
ATOM 6075 C C . THR A 1 793 ? 24.650 31.074 -18.893 1.00 96.00 793 THR A C 1
ATOM 6077 O O . THR A 1 793 ? 24.894 31.785 -19.870 1.00 96.00 793 THR A O 1
ATOM 6080 N N . SER A 1 794 ? 25.541 30.205 -18.402 1.00 97.62 794 SER A N 1
ATOM 6081 C CA . SER A 1 794 ? 26.883 30.007 -18.960 1.00 97.62 794 SER A CA 1
ATOM 6082 C C . SER A 1 794 ? 27.337 28.557 -18.837 1.00 97.62 794 SER A C 1
ATOM 6084 O O . SER A 1 794 ? 27.055 27.900 -17.834 1.00 97.62 794 SER A O 1
ATOM 6086 N N . ILE A 1 795 ? 28.075 28.085 -19.843 1.00 98.25 795 ILE A N 1
ATOM 6087 C CA . ILE A 1 795 ? 28.693 26.755 -19.863 1.00 98.25 795 ILE A CA 1
ATOM 6088 C C . ILE A 1 795 ? 30.181 26.878 -20.205 1.00 98.25 795 ILE A C 1
ATOM 6090 O O . ILE A 1 795 ? 30.555 27.564 -21.158 1.00 98.25 795 ILE A O 1
ATOM 6094 N N . MET A 1 796 ? 31.040 26.191 -19.457 1.00 98.00 796 MET A N 1
ATOM 6095 C CA . MET A 1 796 ? 32.466 26.069 -19.759 1.00 98.00 796 MET A CA 1
ATOM 6096 C C . MET A 1 796 ? 32.829 24.591 -19.855 1.00 98.00 796 MET A C 1
ATOM 6098 O O . MET A 1 796 ? 32.745 23.863 -18.871 1.00 98.00 796 MET A O 1
ATOM 6102 N N . ALA A 1 797 ? 33.236 24.150 -21.039 1.00 96.06 797 ALA A N 1
ATOM 6103 C CA . ALA A 1 797 ? 33.582 22.763 -21.312 1.00 96.06 797 ALA A CA 1
ATOM 6104 C C . ALA A 1 797 ? 35.077 22.614 -21.615 1.00 96.06 797 ALA A C 1
ATOM 6106 O O . ALA A 1 797 ? 35.695 23.466 -22.263 1.00 96.06 797 ALA A O 1
ATOM 6107 N N . ARG A 1 798 ? 35.678 21.512 -21.164 1.00 92.06 798 ARG A N 1
ATOM 6108 C CA . ARG A 1 798 ? 37.080 21.178 -21.432 1.00 92.06 798 ARG A CA 1
ATOM 6109 C C . ARG A 1 798 ? 37.223 19.698 -21.749 1.00 92.06 798 ARG A C 1
ATOM 6111 O O . ARG A 1 798 ? 36.765 18.878 -20.968 1.00 92.06 798 ARG A O 1
ATOM 6118 N N . TYR A 1 799 ? 37.901 19.357 -22.844 1.00 87.69 799 TYR A N 1
ATOM 6119 C CA . TYR A 1 799 ? 38.299 17.977 -23.144 1.00 87.69 799 TYR A CA 1
ATOM 6120 C C . TYR A 1 799 ? 39.742 17.931 -23.631 1.00 87.69 799 TYR A C 1
ATOM 6122 O O . TYR A 1 799 ? 40.038 18.343 -24.754 1.00 87.69 799 TYR A O 1
ATOM 6130 N N . ASN A 1 800 ? 40.644 17.397 -22.815 1.00 82.31 800 ASN A N 1
ATOM 6131 C CA . ASN A 1 800 ? 42.056 17.294 -23.154 1.00 82.31 800 ASN A CA 1
ATOM 6132 C C . ASN A 1 800 ? 42.487 15.831 -23.213 1.00 82.31 800 ASN A C 1
ATOM 6134 O O . ASN A 1 800 ? 42.494 15.126 -22.204 1.00 82.31 800 ASN A O 1
ATOM 6138 N N . LEU A 1 801 ? 42.901 15.392 -24.400 1.00 73.12 801 LEU A N 1
ATOM 6139 C CA . LEU A 1 801 ? 43.414 14.047 -24.623 1.00 73.12 801 LEU A CA 1
ATOM 6140 C C . LEU A 1 801 ? 44.861 13.943 -24.126 1.00 73.12 801 LEU A C 1
ATOM 6142 O O . LEU A 1 801 ? 45.703 14.781 -24.465 1.00 73.12 801 LEU A O 1
ATOM 6146 N N . ALA A 1 802 ? 45.176 12.889 -23.374 1.00 68.62 802 ALA A N 1
ATOM 6147 C CA . ALA A 1 802 ? 46.552 12.575 -23.003 1.00 68.62 802 ALA A CA 1
ATOM 6148 C C . ALA A 1 802 ? 47.322 11.956 -24.184 1.00 68.62 802 ALA A C 1
ATOM 6150 O O . ALA A 1 802 ? 46.888 10.969 -24.778 1.00 68.62 802 ALA A O 1
ATOM 6151 N N . HIS A 1 803 ? 48.512 12.478 -24.503 1.00 59.75 803 HIS A N 1
ATOM 6152 C CA . HIS A 1 803 ? 49.312 12.011 -25.647 1.00 59.75 803 HIS A CA 1
ATOM 6153 C C . HIS A 1 803 ? 49.627 10.498 -25.596 1.00 59.75 803 HIS A C 1
ATOM 6155 O O . HIS A 1 803 ? 49.686 9.844 -26.641 1.00 59.75 803 HIS A O 1
ATOM 6161 N N . GLY A 1 804 ? 49.787 9.907 -24.405 1.00 54.00 804 GLY A N 1
ATOM 6162 C CA . GLY A 1 804 ? 49.986 8.459 -24.247 1.00 54.00 804 GLY A CA 1
ATOM 6163 C C . GLY A 1 804 ? 48.840 7.605 -24.813 1.00 54.00 804 GLY A C 1
ATOM 6164 O O . GLY A 1 804 ? 49.093 6.495 -25.280 1.00 54.00 804 GLY A O 1
ATOM 6165 N N . ALA A 1 805 ? 47.618 8.148 -24.844 1.00 52.56 805 ALA A N 1
ATOM 6166 C CA . ALA A 1 805 ? 46.413 7.510 -25.376 1.00 52.56 805 ALA A CA 1
ATOM 6167 C C . ALA A 1 805 ? 46.203 7.749 -26.889 1.00 52.56 805 ALA A C 1
ATOM 6169 O O . ALA A 1 805 ? 45.422 7.047 -27.523 1.00 52.56 805 ALA A O 1
ATOM 6170 N N . ALA A 1 806 ? 46.936 8.684 -27.507 1.00 52.19 806 ALA A N 1
ATOM 6171 C CA . ALA A 1 806 ? 46.753 9.099 -28.905 1.00 52.19 806 ALA A CA 1
ATOM 6172 C C . ALA A 1 806 ? 47.413 8.175 -29.958 1.00 52.19 806 ALA A C 1
ATOM 6174 O O . ALA A 1 806 ? 47.446 8.514 -31.141 1.00 52.19 806 ALA A O 1
ATOM 6175 N N . ARG A 1 807 ? 47.971 7.015 -29.566 1.00 46.47 807 ARG A N 1
ATOM 6176 C CA . ARG A 1 807 ? 48.874 6.191 -30.406 1.00 46.47 807 ARG A CA 1
ATOM 6177 C C . ARG A 1 807 ? 48.271 5.639 -31.716 1.00 46.47 807 ARG A C 1
ATOM 6179 O O . ARG A 1 807 ? 49.046 5.160 -32.535 1.00 46.47 807 ARG A O 1
ATOM 6186 N N . ASN A 1 808 ? 46.956 5.741 -31.945 1.00 45.12 808 ASN A N 1
ATOM 6187 C CA . ASN A 1 808 ? 46.251 5.106 -33.074 1.00 45.12 808 ASN A CA 1
ATOM 6188 C C . ASN A 1 808 ? 45.278 6.023 -33.850 1.00 45.12 808 ASN A C 1
ATOM 6190 O O . ASN A 1 808 ? 44.400 5.527 -34.553 1.00 45.12 808 ASN A O 1
ATOM 6194 N N . VAL A 1 809 ? 45.394 7.348 -33.745 1.00 50.66 809 VAL A N 1
ATOM 6195 C CA . VAL A 1 809 ? 44.491 8.267 -34.461 1.00 50.66 809 VAL A CA 1
ATOM 6196 C C . VAL A 1 809 ? 44.942 8.414 -35.919 1.00 50.66 809 VAL A C 1
ATOM 6198 O O . VAL A 1 809 ? 45.930 9.086 -36.204 1.00 50.66 809 VAL A O 1
ATOM 6201 N N . GLY A 1 810 ? 44.259 7.729 -36.839 1.00 49.34 810 GLY A N 1
ATOM 6202 C CA . GLY A 1 810 ? 44.526 7.809 -38.278 1.00 49.34 810 GLY A CA 1
ATOM 6203 C C . GLY A 1 810 ? 43.871 9.019 -38.956 1.00 49.34 810 GLY A C 1
ATOM 6204 O O . GLY A 1 810 ? 42.888 9.563 -38.460 1.00 49.34 810 GLY A O 1
ATOM 6205 N N . ASP A 1 811 ? 44.365 9.375 -40.148 1.00 50.53 811 ASP A N 1
ATOM 6206 C CA . ASP A 1 811 ? 43.902 10.484 -41.012 1.00 50.53 811 ASP A CA 1
ATOM 6207 C C . ASP A 1 811 ? 42.419 10.383 -41.462 1.00 50.53 811 ASP A C 1
ATOM 6209 O O . ASP A 1 811 ? 41.947 11.193 -42.261 1.00 50.53 811 ASP A O 1
ATOM 6213 N N . GLU A 1 812 ? 41.667 9.367 -41.031 1.00 52.22 812 GLU A N 1
ATOM 6214 C CA . GLU A 1 812 ? 40.352 8.996 -41.571 1.00 52.22 812 GLU A CA 1
ATOM 6215 C C . GLU A 1 812 ? 39.143 9.577 -40.812 1.00 52.22 812 GLU A C 1
ATOM 6217 O O . GLU A 1 812 ? 38.027 9.456 -41.311 1.00 52.22 812 GLU A O 1
ATOM 6222 N N . VAL A 1 813 ? 39.347 10.240 -39.664 1.00 54.66 813 VAL A N 1
ATOM 6223 C CA . VAL A 1 813 ? 38.271 10.549 -38.690 1.00 54.66 813 VAL A CA 1
ATOM 6224 C C . VAL A 1 813 ? 37.877 12.042 -38.619 1.00 54.66 813 VAL A C 1
ATOM 6226 O O . VAL A 1 813 ? 36.791 12.356 -38.145 1.00 54.66 813 VAL A O 1
ATOM 6229 N N . GLY A 1 814 ? 38.693 12.964 -39.152 1.00 60.09 814 GLY A N 1
ATOM 6230 C CA . GLY A 1 814 ? 38.432 14.420 -39.139 1.00 60.09 814 GLY A CA 1
ATOM 6231 C C . GLY A 1 814 ? 39.312 15.209 -38.152 1.00 60.09 814 GLY A C 1
ATOM 6232 O O . GLY A 1 814 ? 40.253 14.651 -37.593 1.00 60.09 814 GLY A O 1
ATOM 6233 N N . GLY A 1 815 ? 39.065 16.519 -38.001 1.00 67.06 815 GLY A N 1
ATOM 6234 C CA . GLY A 1 815 ? 39.856 17.434 -37.151 1.00 67.06 815 GLY A CA 1
ATOM 6235 C C . GLY A 1 815 ? 39.708 17.197 -35.638 1.00 67.06 815 GLY A C 1
ATOM 6236 O O . GLY A 1 815 ? 38.820 16.465 -35.196 1.00 67.06 815 GLY A O 1
ATOM 6237 N N . THR A 1 816 ? 40.570 17.832 -34.829 1.00 66.62 816 THR A N 1
ATOM 6238 C CA . THR A 1 816 ? 40.644 17.659 -33.359 1.00 66.62 816 THR A CA 1
ATOM 6239 C C . THR A 1 816 ? 39.298 17.923 -32.671 1.00 66.62 816 THR A C 1
ATOM 6241 O O . THR A 1 816 ? 38.921 17.189 -31.755 1.00 66.62 816 THR A O 1
ATOM 6244 N N . VAL A 1 817 ? 38.545 18.932 -33.123 1.00 79.19 817 VAL A N 1
ATOM 6245 C CA . VAL A 1 817 ? 37.244 19.294 -32.533 1.00 79.19 817 VAL A CA 1
ATOM 6246 C C . VAL A 1 817 ? 36.188 18.229 -32.826 1.00 79.19 817 VAL A C 1
ATOM 6248 O O . VAL A 1 817 ? 35.453 17.825 -31.925 1.00 79.19 817 VAL A O 1
ATOM 6251 N N . LEU A 1 818 ? 36.144 17.731 -34.063 1.00 76.56 818 LEU A N 1
ATOM 6252 C CA . LEU A 1 818 ? 35.174 16.725 -34.498 1.00 76.56 818 LEU A CA 1
ATOM 6253 C C . LEU A 1 818 ? 35.392 15.375 -33.801 1.00 76.56 818 LEU A C 1
ATOM 6255 O O . LEU A 1 818 ? 34.433 14.671 -33.495 1.00 76.56 818 LEU A O 1
ATOM 6259 N N . GLN A 1 819 ? 36.648 15.027 -33.524 1.00 69.69 819 GLN A N 1
ATOM 6260 C CA . GLN A 1 819 ? 36.988 13.744 -32.923 1.00 69.69 819 GLN A CA 1
ATOM 6261 C C . GLN A 1 819 ? 36.830 13.727 -31.397 1.00 69.69 819 GLN A C 1
ATOM 6263 O O . GLN A 1 819 ? 36.289 12.768 -30.849 1.00 69.69 819 GLN A O 1
ATOM 6268 N N . PHE A 1 820 ? 37.308 14.764 -30.705 1.00 73.19 820 PHE A N 1
ATOM 6269 C CA . PHE A 1 820 ? 37.398 14.764 -29.238 1.00 73.19 820 PHE A CA 1
ATOM 6270 C C . PHE A 1 820 ? 36.404 15.713 -28.568 1.00 73.19 820 PHE A C 1
ATOM 6272 O O . PHE A 1 820 ? 35.983 15.470 -27.442 1.00 73.19 820 PHE A O 1
ATOM 6279 N N . GLY A 1 821 ? 36.002 16.784 -29.254 1.00 80.31 821 GLY A N 1
ATOM 6280 C CA . GLY A 1 821 ? 35.075 17.779 -28.718 1.00 80.31 821 GLY A CA 1
ATOM 6281 C C . GLY A 1 821 ? 33.600 17.403 -28.863 1.00 80.31 821 GLY A C 1
ATOM 6282 O O . GLY A 1 821 ? 32.774 17.940 -28.132 1.00 80.31 821 GLY A O 1
ATOM 6283 N N . ALA A 1 822 ? 33.254 16.486 -29.772 1.00 87.25 822 ALA A N 1
ATOM 6284 C CA . ALA A 1 822 ? 31.867 16.226 -30.161 1.00 87.25 822 ALA A CA 1
ATOM 6285 C C . ALA A 1 822 ? 30.941 15.811 -29.000 1.00 87.25 822 ALA A C 1
ATOM 6287 O O . ALA A 1 822 ? 29.802 16.268 -28.973 1.00 87.25 822 ALA A O 1
ATOM 6288 N N . ASP A 1 823 ? 31.418 15.016 -28.033 1.00 88.62 823 ASP A N 1
ATOM 6289 C CA . ASP A 1 823 ? 30.634 14.649 -26.836 1.00 88.62 823 ASP A CA 1
ATOM 6290 C C . ASP A 1 823 ? 30.227 15.876 -26.015 1.00 88.62 823 ASP A C 1
ATOM 6292 O O . ASP A 1 823 ? 29.071 16.017 -25.621 1.00 88.62 823 ASP A O 1
ATOM 6296 N N . LEU A 1 824 ? 31.171 16.790 -25.777 1.00 92.38 824 LEU A N 1
ATOM 6297 C CA . LEU A 1 824 ? 30.904 17.991 -24.989 1.00 92.38 824 LEU A CA 1
ATOM 6298 C C . LEU A 1 824 ? 30.137 19.044 -25.788 1.00 92.38 824 LEU A C 1
ATOM 6300 O O . LEU A 1 824 ? 29.306 19.735 -25.212 1.00 92.38 824 LEU A O 1
ATOM 6304 N N . LEU A 1 825 ? 30.363 19.158 -27.100 1.00 94.75 825 LEU A N 1
ATOM 6305 C CA . LEU A 1 825 ? 29.561 20.030 -27.966 1.00 94.75 825 LEU A CA 1
ATOM 6306 C C . LEU A 1 825 ? 28.083 19.626 -27.943 1.00 94.75 825 LEU A C 1
ATOM 6308 O O . LEU A 1 825 ? 27.206 20.482 -27.811 1.00 94.75 825 LEU A O 1
ATOM 6312 N N . ASP A 1 826 ? 27.820 18.325 -28.037 1.00 95.06 826 ASP A N 1
ATOM 6313 C CA . ASP A 1 826 ? 26.479 17.767 -27.938 1.00 95.06 826 ASP A CA 1
ATOM 6314 C C . ASP A 1 826 ? 25.862 18.004 -26.556 1.00 95.06 826 ASP A C 1
ATOM 6316 O O . ASP A 1 826 ? 24.737 18.493 -26.452 1.00 95.06 826 ASP A O 1
ATOM 6320 N N . LEU A 1 827 ? 26.629 17.763 -25.491 1.00 94.88 827 LEU A N 1
ATOM 6321 C CA . LEU A 1 827 ? 26.177 17.980 -24.121 1.00 94.88 827 LEU A CA 1
ATOM 6322 C C . LEU A 1 827 ? 25.868 19.461 -23.832 1.00 94.88 827 LEU A C 1
ATOM 6324 O O . LEU A 1 827 ? 24.850 19.776 -23.214 1.00 94.88 827 LEU A O 1
ATOM 6328 N N . CYS A 1 828 ? 26.689 20.389 -24.334 1.00 96.25 828 CYS A N 1
ATOM 6329 C CA . CYS A 1 828 ? 26.413 21.825 -24.273 1.00 96.25 828 CYS A CA 1
ATOM 6330 C C . CYS A 1 828 ? 25.094 22.167 -24.978 1.00 96.25 828 CYS A C 1
ATOM 6332 O O . CYS A 1 828 ? 24.277 22.902 -24.426 1.00 96.25 828 CYS A O 1
ATOM 6334 N N . ARG A 1 829 ? 24.847 21.610 -26.173 1.00 95.88 829 ARG A N 1
ATOM 6335 C CA . ARG A 1 829 ? 23.571 21.782 -26.890 1.00 95.88 829 ARG A CA 1
ATOM 6336 C C . ARG A 1 829 ? 22.392 21.181 -26.129 1.00 95.88 829 ARG A C 1
ATOM 6338 O O . ARG A 1 829 ? 21.328 21.791 -26.099 1.00 95.88 829 ARG A O 1
ATOM 6345 N N . MET A 1 830 ? 22.577 20.043 -25.466 1.00 94.94 830 MET A N 1
ATOM 6346 C CA . MET A 1 830 ? 21.543 19.427 -24.635 1.00 94.94 830 MET A CA 1
ATOM 6347 C C . MET A 1 830 ? 21.140 20.333 -23.459 1.00 94.94 830 MET A C 1
ATOM 6349 O O . MET A 1 830 ? 19.952 20.466 -23.174 1.00 94.94 830 MET A O 1
ATOM 6353 N N . PHE A 1 831 ? 22.100 20.989 -22.796 1.00 95.38 831 PHE A N 1
ATOM 6354 C CA . PHE A 1 831 ? 21.818 21.877 -21.660 1.00 95.38 831 PHE A CA 1
ATOM 6355 C C . PHE A 1 831 ? 21.344 23.282 -22.057 1.00 95.38 831 PHE A C 1
ATOM 6357 O O . PHE A 1 831 ? 20.534 23.872 -21.344 1.00 95.38 831 PHE A O 1
ATOM 6364 N N . ALA A 1 832 ? 21.847 23.839 -23.162 1.00 95.12 832 ALA A N 1
ATOM 6365 C CA . ALA A 1 832 ? 21.622 25.237 -23.538 1.00 95.12 832 ALA A CA 1
ATOM 6366 C C . ALA A 1 832 ? 20.756 25.436 -24.796 1.00 95.12 832 ALA A C 1
ATOM 6368 O O . ALA A 1 832 ? 20.407 26.573 -25.127 1.00 95.12 832 ALA A O 1
ATOM 6369 N N . GLY A 1 833 ? 20.379 24.365 -25.493 1.00 94.25 833 GLY A N 1
ATOM 6370 C CA . GLY A 1 833 ? 19.616 24.407 -26.740 1.00 94.25 833 GLY A CA 1
ATOM 6371 C C . GLY A 1 833 ? 20.485 24.668 -27.974 1.00 94.25 833 GLY A C 1
ATOM 6372 O O . GLY A 1 833 ? 21.702 24.489 -27.964 1.00 94.25 833 GLY A O 1
ATOM 6373 N N . GLU A 1 834 ? 19.865 25.097 -29.072 1.00 95.06 834 GLU A N 1
ATOM 6374 C CA . GLU A 1 834 ? 20.564 25.250 -30.355 1.00 95.06 834 GLU A CA 1
ATOM 6375 C C . GLU A 1 834 ? 21.536 26.427 -30.405 1.00 95.06 834 GLU A C 1
ATOM 6377 O O . GLU A 1 834 ? 21.302 27.465 -29.787 1.00 95.06 834 GLU A O 1
ATOM 6382 N N . VAL A 1 835 ? 22.605 26.280 -31.189 1.00 96.50 835 VAL A N 1
ATOM 6383 C CA . VAL A 1 835 ? 23.653 27.298 -31.348 1.00 96.50 835 VAL A CA 1
ATOM 6384 C C . VAL A 1 835 ? 23.291 28.327 -32.419 1.00 96.50 835 VAL A C 1
ATOM 6386 O O . VAL A 1 835 ? 22.659 28.012 -33.429 1.00 96.50 835 VAL A O 1
ATOM 6389 N N . ASP A 1 836 ? 23.690 29.575 -32.183 1.00 96.56 836 ASP A N 1
ATOM 6390 C CA . ASP A 1 836 ? 23.760 30.623 -33.195 1.00 96.56 836 ASP A CA 1
ATOM 6391 C C . ASP A 1 836 ? 25.152 30.591 -33.852 1.00 96.56 836 ASP A C 1
ATOM 6393 O O . ASP A 1 836 ? 26.129 31.108 -33.299 1.00 96.56 836 ASP A O 1
ATOM 6397 N N . LEU A 1 837 ? 25.262 29.909 -34.998 1.00 94.50 837 LEU A N 1
ATOM 6398 C CA . LEU A 1 837 ? 26.544 29.615 -35.653 1.00 94.50 837 LEU A CA 1
ATOM 6399 C C . LEU A 1 837 ? 27.315 30.879 -36.072 1.00 94.50 837 LEU A C 1
ATOM 6401 O O . LEU A 1 837 ? 28.545 30.853 -36.104 1.00 94.50 837 LEU A O 1
ATOM 6405 N N . ASP A 1 838 ? 26.622 31.996 -36.307 1.00 94.75 838 ASP A N 1
ATOM 6406 C CA . ASP A 1 838 ? 27.244 33.274 -36.680 1.00 94.75 838 ASP A CA 1
ATOM 6407 C C . ASP A 1 838 ? 28.063 33.886 -35.531 1.00 94.75 838 ASP A C 1
ATOM 6409 O O . ASP A 1 838 ? 28.919 34.746 -35.744 1.00 94.75 838 ASP A O 1
ATOM 6413 N N . THR A 1 839 ? 27.834 33.427 -34.297 1.00 97.00 839 THR A N 1
ATOM 6414 C CA . THR A 1 839 ? 28.542 33.906 -33.099 1.00 97.00 839 THR A CA 1
ATOM 6415 C C . THR A 1 839 ? 29.819 33.130 -32.785 1.00 97.00 839 THR A C 1
ATOM 6417 O O . THR A 1 839 ? 30.541 33.505 -31.861 1.00 97.00 839 THR A O 1
ATOM 6420 N N . VAL A 1 840 ? 30.110 32.056 -33.527 1.00 96.81 840 VAL A N 1
ATOM 6421 C CA . VAL A 1 840 ? 31.241 31.166 -33.243 1.00 96.81 840 VAL A CA 1
ATOM 6422 C C . VAL A 1 840 ? 32.572 31.878 -33.496 1.00 96.81 840 VAL A C 1
ATOM 6424 O O . VAL A 1 840 ? 32.885 32.310 -34.611 1.00 96.81 840 VAL A O 1
ATOM 6427 N N . GLN A 1 841 ? 33.392 31.947 -32.450 1.00 94.69 841 GLN A N 1
ATOM 6428 C CA . GLN A 1 841 ? 34.761 32.455 -32.482 1.00 94.69 841 GLN A CA 1
ATOM 6429 C C . GLN A 1 841 ? 35.714 31.392 -31.944 1.00 94.69 841 GLN A C 1
ATOM 6431 O O . GLN A 1 841 ? 35.393 30.711 -30.972 1.00 94.69 841 GLN A O 1
ATOM 6436 N N . ALA A 1 842 ? 36.895 31.256 -32.549 1.00 92.00 842 ALA A N 1
ATOM 6437 C CA . ALA A 1 842 ? 37.885 30.291 -32.095 1.00 92.00 842 ALA A CA 1
ATOM 6438 C C . ALA A 1 842 ? 39.324 30.741 -32.365 1.00 92.00 842 ALA A C 1
ATOM 6440 O O . ALA A 1 842 ? 39.617 31.426 -33.347 1.00 92.00 842 ALA A O 1
ATOM 6441 N N . LEU A 1 843 ? 40.224 30.316 -31.482 1.00 86.44 843 LEU A N 1
ATOM 6442 C CA . LEU A 1 843 ? 41.672 30.443 -31.598 1.00 86.44 843 LEU A CA 1
ATOM 6443 C C . LEU A 1 843 ? 42.298 29.057 -31.462 1.00 86.44 843 LEU A C 1
ATOM 6445 O O . LEU A 1 843 ? 41.809 28.227 -30.695 1.00 86.44 843 LEU A O 1
ATOM 6449 N N . ALA A 1 844 ? 43.404 28.818 -32.162 1.00 81.56 844 ALA A N 1
ATOM 6450 C CA . ALA A 1 844 ? 44.134 27.564 -32.046 1.00 81.56 844 ALA A CA 1
ATOM 6451 C C . ALA A 1 844 ? 45.645 27.775 -31.999 1.00 81.56 844 ALA A C 1
ATOM 6453 O O . ALA A 1 844 ? 46.179 28.709 -32.601 1.00 81.56 844 ALA A O 1
ATOM 6454 N N . VAL A 1 845 ? 46.336 26.870 -31.306 1.00 75.25 845 VAL A N 1
ATOM 6455 C CA . VAL A 1 845 ? 47.798 26.769 -31.334 1.00 75.25 845 VAL A CA 1
ATOM 6456 C C . VAL A 1 845 ? 48.189 25.797 -32.450 1.00 75.25 845 VAL A C 1
ATOM 6458 O O . VAL A 1 845 ? 47.940 24.595 -32.310 1.00 75.25 845 VAL A O 1
ATOM 6461 N N . PRO A 1 846 ? 48.814 26.264 -33.547 1.00 66.62 846 PRO A N 1
ATOM 6462 C CA . PRO A 1 846 ? 49.173 25.383 -34.647 1.00 66.62 846 PRO A CA 1
ATOM 6463 C C . PRO A 1 846 ? 50.310 24.441 -34.247 1.00 66.62 846 PRO A C 1
ATOM 6465 O O . PRO A 1 846 ? 51.240 24.823 -33.534 1.00 66.62 846 PRO A O 1
ATOM 6468 N N . SER A 1 847 ? 50.299 23.213 -34.772 1.00 60.19 847 SER A N 1
ATOM 6469 C CA . SER A 1 847 ? 51.363 22.221 -34.529 1.00 60.19 847 SER A CA 1
ATOM 6470 C C . SER A 1 847 ? 52.757 22.632 -35.009 1.00 60.19 847 SER A C 1
ATOM 6472 O O . SER A 1 847 ? 53.720 21.918 -34.714 1.00 60.19 847 SER A O 1
ATOM 6474 N N . THR A 1 848 ? 52.842 23.718 -35.781 1.00 55.84 848 THR A N 1
ATOM 6475 C CA . THR A 1 848 ? 54.044 24.296 -36.397 1.00 55.84 848 THR A CA 1
ATOM 6476 C C . THR A 1 848 ? 54.629 25.490 -35.623 1.00 55.84 848 THR A C 1
ATOM 6478 O O . THR A 1 848 ? 55.644 26.032 -36.054 1.00 55.84 848 THR A O 1
ATOM 6481 N N . ALA A 1 849 ? 54.030 25.915 -34.500 1.00 58.66 849 ALA A N 1
ATOM 6482 C CA . ALA A 1 849 ? 54.547 27.017 -33.677 1.00 58.66 849 ALA A CA 1
ATOM 6483 C C . ALA A 1 849 ? 55.916 26.694 -33.020 1.00 58.66 849 ALA A C 1
ATOM 6485 O O . ALA A 1 849 ? 56.211 25.537 -32.716 1.00 58.66 849 ALA A O 1
ATOM 6486 N N . ALA A 1 850 ? 56.759 27.718 -32.805 1.00 47.94 850 ALA A N 1
ATOM 6487 C CA . ALA A 1 850 ? 58.150 27.581 -32.345 1.00 47.94 850 ALA A CA 1
ATOM 6488 C C . ALA A 1 850 ? 58.306 27.001 -30.907 1.00 47.94 850 ALA A C 1
ATOM 6490 O O . ALA A 1 850 ? 57.410 27.153 -30.075 1.00 47.94 850 ALA A O 1
ATOM 6491 N N . PRO A 1 851 ? 59.461 26.378 -30.568 1.00 46.91 851 PRO A N 1
ATOM 6492 C CA . PRO A 1 851 ? 59.609 25.398 -29.473 1.00 46.91 851 PRO A CA 1
ATOM 6493 C C . PRO A 1 851 ? 59.479 25.900 -28.025 1.00 46.91 851 PRO A C 1
ATOM 6495 O O . PRO A 1 851 ? 59.522 25.087 -27.107 1.00 46.91 851 PRO A O 1
ATOM 6498 N N . HIS A 1 852 ? 59.318 27.202 -27.773 1.00 47.03 852 HIS A N 1
ATOM 6499 C CA . HIS A 1 852 ? 59.146 27.714 -26.403 1.00 47.03 852 HIS A CA 1
ATOM 6500 C C . HIS A 1 852 ? 57.716 27.534 -25.852 1.00 47.03 852 HIS A C 1
ATOM 6502 O O . HIS A 1 852 ? 57.473 27.871 -24.698 1.00 47.03 852 HIS A O 1
ATOM 6508 N N . ALA A 1 853 ? 56.782 26.989 -26.645 1.00 48.75 853 ALA A N 1
ATOM 6509 C CA . ALA A 1 853 ? 55.361 26.895 -26.293 1.00 48.75 853 ALA A CA 1
ATOM 6510 C C . ALA A 1 853 ? 54.809 25.468 -26.070 1.00 48.75 853 ALA A C 1
ATOM 6512 O O . ALA A 1 853 ? 53.682 25.343 -25.602 1.00 48.75 853 ALA A O 1
ATOM 6513 N N . VAL A 1 854 ? 55.552 24.387 -26.350 1.00 48.50 854 VAL A N 1
ATOM 6514 C CA . VAL A 1 854 ? 55.121 23.008 -26.023 1.00 48.50 854 VAL A CA 1
ATOM 6515 C C . VAL A 1 854 ? 56.361 22.155 -25.728 1.00 48.50 854 VAL A C 1
ATOM 6517 O O . VAL A 1 854 ? 57.162 21.893 -26.622 1.00 48.50 854 VAL A O 1
ATOM 6520 N N . GLY A 1 855 ? 56.557 21.770 -24.464 1.00 42.38 855 GLY A N 1
ATOM 6521 C CA . GLY A 1 855 ? 57.755 21.069 -23.990 1.00 42.38 855 GLY A CA 1
ATOM 6522 C C . GLY A 1 855 ? 58.064 19.761 -24.735 1.00 42.38 855 GLY A C 1
ATOM 6523 O O . GLY A 1 855 ? 57.166 18.987 -25.045 1.00 42.38 855 GLY A O 1
ATOM 6524 N N . HIS A 1 856 ? 59.356 19.550 -25.012 1.00 41.03 856 HIS A N 1
ATOM 6525 C CA . HIS A 1 856 ? 60.027 18.318 -25.456 1.00 41.03 856 HIS A CA 1
ATOM 6526 C C . HIS A 1 856 ? 59.224 17.326 -26.320 1.00 41.03 856 HIS A C 1
ATOM 6528 O O . HIS A 1 856 ? 58.653 16.337 -25.862 1.00 41.03 856 HIS A O 1
ATOM 6534 N N . VAL A 1 857 ? 59.311 17.548 -27.631 1.00 48.50 857 VAL A N 1
ATOM 6535 C CA . VAL A 1 857 ? 58.913 16.624 -28.695 1.00 48.50 857 VAL A CA 1
ATOM 6536 C C . VAL A 1 857 ? 60.070 15.654 -28.996 1.00 48.50 857 VAL A C 1
ATOM 6538 O O . VAL A 1 857 ? 60.832 15.878 -29.929 1.00 48.50 857 VAL A O 1
ATOM 6541 N N . GLU A 1 858 ? 60.216 14.567 -28.232 1.00 43.53 858 GLU A N 1
ATOM 6542 C CA . GLU A 1 858 ? 61.103 13.434 -28.607 1.00 43.53 858 GLU A CA 1
ATOM 6543 C C . GLU A 1 858 ? 60.330 12.193 -29.106 1.00 43.53 858 GLU A C 1
ATOM 6545 O O . GLU A 1 858 ? 60.922 11.224 -29.578 1.00 43.53 858 GLU A O 1
ATOM 6550 N N . HIS A 1 859 ? 58.991 12.225 -29.098 1.00 44.38 859 HIS A N 1
ATOM 6551 C CA . HIS A 1 859 ? 58.149 11.080 -29.481 1.00 44.38 859 HIS A CA 1
ATOM 6552 C C . HIS A 1 859 ? 57.043 11.388 -30.506 1.00 44.38 859 HIS A C 1
ATOM 6554 O O . HIS A 1 859 ? 56.071 10.638 -30.612 1.00 44.38 859 HIS A O 1
ATOM 6560 N N . ARG A 1 860 ? 57.184 12.440 -31.328 1.00 49.09 860 ARG A N 1
ATOM 6561 C CA . ARG A 1 860 ? 56.342 12.553 -32.533 1.00 49.09 860 ARG A CA 1
ATOM 6562 C C . ARG A 1 860 ? 56.815 11.528 -33.561 1.00 49.09 860 ARG A C 1
ATOM 6564 O O . ARG A 1 860 ? 57.844 11.703 -34.205 1.00 49.09 860 ARG A O 1
ATOM 6571 N N . ASN A 1 861 ? 56.051 10.450 -33.708 1.00 40.34 861 ASN A N 1
ATOM 6572 C CA . ASN A 1 861 ? 56.218 9.508 -34.807 1.00 40.34 861 ASN A CA 1
ATOM 6573 C C . ASN A 1 861 ? 56.061 10.289 -36.127 1.00 40.34 861 ASN A C 1
ATOM 6575 O O . ASN A 1 861 ? 55.081 11.015 -36.302 1.00 40.34 861 ASN A O 1
ATOM 6579 N N . SER A 1 862 ? 57.023 10.168 -37.042 1.00 38.88 862 SER A N 1
ATOM 6580 C CA . SER A 1 862 ? 57.221 11.016 -38.236 1.00 38.88 862 SER A CA 1
ATOM 6581 C C . SER A 1 862 ? 56.128 10.923 -39.319 1.00 38.88 862 SER A C 1
ATOM 6583 O O . SER A 1 862 ? 56.338 11.355 -40.451 1.00 38.88 862 SER A O 1
ATOM 6585 N N . LYS A 1 863 ? 54.957 10.361 -38.989 1.00 37.97 863 LYS A N 1
ATOM 6586 C CA . LYS A 1 863 ? 53.822 10.134 -39.895 1.00 37.97 863 LYS A CA 1
ATOM 6587 C C . LYS A 1 863 ? 52.555 10.938 -39.566 1.00 37.97 863 LYS A C 1
ATOM 6589 O O . LYS A 1 863 ? 51.656 10.944 -40.395 1.00 37.97 863 LYS A O 1
ATOM 6594 N N . ALA A 1 864 ? 52.462 11.612 -38.416 1.00 42.22 864 ALA A N 1
ATOM 6595 C CA . ALA A 1 864 ? 51.287 12.427 -38.082 1.00 42.22 864 ALA A CA 1
ATOM 6596 C C . ALA A 1 864 ? 51.357 13.800 -38.780 1.00 42.22 864 ALA A C 1
ATOM 6598 O O . ALA A 1 864 ? 52.307 14.556 -38.562 1.00 42.22 864 ALA A O 1
ATOM 6599 N N . LYS A 1 865 ? 50.372 14.126 -39.629 1.00 42.25 865 LYS A N 1
ATOM 6600 C CA . LYS A 1 865 ? 50.226 15.475 -40.201 1.00 42.25 865 LYS A CA 1
ATOM 6601 C C . LYS A 1 865 ? 49.739 16.481 -39.146 1.00 42.25 865 LYS A C 1
ATOM 6603 O O . LYS A 1 865 ? 49.232 16.120 -38.090 1.00 42.25 865 LYS A O 1
ATOM 6608 N N . ALA A 1 866 ? 49.973 17.755 -39.450 1.00 46.84 866 ALA A N 1
ATOM 6609 C CA . ALA A 1 866 ? 49.764 18.929 -38.609 1.00 46.84 866 ALA A CA 1
ATOM 6610 C C . ALA A 1 866 ? 48.292 19.153 -38.186 1.00 46.84 866 ALA A C 1
ATOM 6612 O O . ALA A 1 866 ? 47.571 19.868 -38.874 1.00 46.84 866 ALA A O 1
ATOM 6613 N N . ASN A 1 867 ? 47.866 18.583 -37.053 1.00 53.06 867 ASN A N 1
ATOM 6614 C CA . ASN A 1 867 ? 46.627 18.971 -36.360 1.00 53.06 867 ASN A CA 1
ATOM 6615 C C . ASN A 1 867 ? 46.927 20.033 -35.290 1.00 53.06 867 ASN A C 1
ATOM 6617 O O . ASN A 1 867 ? 47.965 19.959 -34.631 1.00 53.06 867 ASN A O 1
ATOM 6621 N N . ASP A 1 868 ? 46.030 21.002 -35.089 1.00 52.56 868 ASP A N 1
ATOM 6622 C CA . ASP A 1 868 ? 46.190 22.020 -34.042 1.00 52.56 868 ASP A CA 1
ATOM 6623 C C . ASP A 1 868 ? 46.296 21.377 -32.646 1.00 52.56 868 ASP A C 1
ATOM 6625 O O . ASP A 1 868 ? 45.585 20.424 -32.320 1.00 52.56 868 ASP A O 1
ATOM 6629 N N . VAL A 1 869 ? 47.219 21.891 -31.826 1.00 64.69 869 VAL A N 1
ATOM 6630 C CA . VAL A 1 869 ? 47.593 21.306 -30.525 1.00 64.69 869 VAL A CA 1
ATOM 6631 C C . VAL A 1 869 ? 46.509 21.560 -29.479 1.00 64.69 869 VAL A C 1
ATOM 6633 O O . VAL A 1 869 ? 46.197 20.674 -28.684 1.00 64.69 869 VAL A O 1
ATOM 6636 N N . VAL A 1 870 ? 45.932 22.765 -29.496 1.00 77.75 870 VAL A N 1
ATOM 6637 C CA . VAL A 1 870 ? 44.844 23.211 -28.617 1.00 77.75 870 VAL A CA 1
ATOM 6638 C C . VAL A 1 870 ? 43.945 24.162 -29.399 1.00 77.75 870 VAL A C 1
ATOM 6640 O O . VAL A 1 870 ? 44.454 25.057 -30.072 1.00 77.75 870 VAL A O 1
ATOM 6643 N N . VAL A 1 871 ? 42.634 23.993 -29.268 1.00 84.62 871 VAL A N 1
ATOM 6644 C CA . VAL A 1 871 ? 41.575 24.873 -29.763 1.00 84.62 871 VAL A CA 1
ATOM 6645 C C . VAL A 1 871 ? 40.822 25.443 -28.563 1.00 84.62 871 VAL A C 1
ATOM 6647 O O . VAL A 1 871 ? 40.457 24.712 -27.642 1.00 84.62 871 VAL A O 1
ATOM 6650 N N . ASN A 1 872 ? 40.588 26.751 -28.574 1.00 90.38 872 ASN A N 1
ATOM 6651 C CA . ASN A 1 872 ? 39.717 27.446 -27.635 1.00 90.38 872 ASN A CA 1
ATOM 6652 C C . ASN A 1 872 ? 38.630 28.165 -28.435 1.00 90.38 872 ASN A C 1
ATOM 6654 O O . ASN A 1 872 ? 38.943 29.027 -29.258 1.00 90.38 872 ASN A O 1
ATOM 6658 N N . ALA A 1 873 ? 37.377 27.784 -28.214 1.00 94.38 873 ALA A N 1
ATOM 6659 C CA . ALA A 1 873 ? 36.221 28.292 -28.933 1.00 94.38 873 ALA A CA 1
ATOM 6660 C C . ALA A 1 873 ? 35.170 28.853 -27.974 1.00 94.38 873 ALA A C 1
ATOM 6662 O O . ALA A 1 873 ? 35.013 28.361 -26.857 1.00 94.38 873 ALA A O 1
ATOM 6663 N N . MET A 1 874 ? 34.420 29.854 -28.430 1.00 96.88 874 MET A N 1
ATOM 6664 C CA . MET A 1 874 ? 33.261 30.405 -27.733 1.00 96.88 874 MET A CA 1
ATOM 6665 C C . MET A 1 874 ? 32.129 30.726 -28.707 1.00 96.88 874 MET A C 1
ATOM 6667 O O . MET A 1 874 ? 32.377 31.076 -29.862 1.00 96.88 874 MET A O 1
ATOM 6671 N N . TRP A 1 875 ? 30.890 30.605 -28.241 1.00 98.00 875 TRP A N 1
ATOM 6672 C CA . TRP A 1 875 ? 29.691 30.895 -29.025 1.00 98.00 875 TRP A CA 1
ATOM 6673 C C . TRP A 1 875 ? 28.502 31.217 -28.118 1.00 98.00 875 TRP A C 1
ATOM 6675 O O . TRP A 1 875 ? 28.553 31.079 -26.892 1.00 98.00 875 TRP A O 1
ATOM 6685 N N . LYS A 1 876 ? 27.405 31.639 -28.743 1.00 97.75 876 LYS A N 1
ATOM 6686 C CA . LYS A 1 876 ? 26.119 31.886 -28.103 1.00 97.75 876 LYS A CA 1
ATOM 6687 C C . LYS A 1 876 ? 25.080 30.876 -28.590 1.00 97.75 876 LYS A C 1
ATOM 6689 O O . LYS A 1 876 ? 25.014 30.541 -29.770 1.00 97.75 876 LYS A O 1
ATOM 6694 N N . HIS A 1 877 ? 24.237 30.411 -27.680 1.00 97.62 877 HIS A N 1
ATOM 6695 C CA . HIS A 1 877 ? 23.039 29.644 -28.000 1.00 97.62 877 HIS A CA 1
ATOM 6696 C C . HIS A 1 877 ? 21.865 30.579 -28.319 1.00 97.62 877 HIS A C 1
ATOM 6698 O O . HIS A 1 877 ? 21.773 31.692 -27.796 1.00 97.62 877 HIS A O 1
ATOM 6704 N N . LYS A 1 878 ? 20.903 30.117 -29.122 1.00 95.31 878 LYS A N 1
ATOM 6705 C CA . LYS A 1 878 ? 19.665 30.853 -29.439 1.00 95.31 878 LYS A CA 1
ATOM 6706 C C . LYS A 1 878 ? 18.846 31.197 -28.189 1.00 95.31 878 LYS A C 1
ATOM 6708 O O . LYS A 1 878 ? 18.111 32.179 -28.191 1.00 95.31 878 LYS A O 1
ATOM 6713 N N . SER A 1 879 ? 19.009 30.422 -27.117 1.00 93.38 879 SER A N 1
ATOM 6714 C CA . SER A 1 879 ? 18.442 30.670 -25.785 1.00 93.38 879 SER A CA 1
ATOM 6715 C C . SER A 1 879 ? 19.040 31.885 -25.064 1.00 93.38 879 SER A C 1
ATOM 6717 O O . SER A 1 879 ? 18.456 32.372 -24.101 1.00 93.38 879 SER A O 1
ATOM 6719 N N . GLY A 1 880 ? 20.198 32.382 -25.506 1.00 94.12 880 GLY A N 1
ATOM 6720 C CA . GLY A 1 880 ? 20.946 33.449 -24.844 1.00 94.12 880 GLY A CA 1
ATOM 6721 C C . GLY A 1 880 ? 22.162 32.974 -24.048 1.00 94.12 880 GLY A C 1
ATOM 6722 O O . GLY A 1 880 ? 23.001 33.810 -23.718 1.00 94.12 880 GLY A O 1
ATOM 6723 N N . VAL A 1 881 ? 22.287 31.668 -23.785 1.00 97.56 881 VAL A N 1
ATOM 6724 C CA . VAL A 1 881 ? 23.411 31.078 -23.038 1.00 97.56 881 VAL A CA 1
ATOM 6725 C C . VAL A 1 881 ? 24.725 31.275 -23.788 1.00 97.56 881 VAL A C 1
ATOM 6727 O O . VAL A 1 881 ? 24.787 31.082 -25.003 1.00 97.56 881 VAL A O 1
ATOM 6730 N N . VAL A 1 882 ? 25.783 31.639 -23.066 1.00 97.75 882 VAL A N 1
ATOM 6731 C CA . VAL A 1 882 ? 27.143 31.741 -23.615 1.00 97.75 882 VAL A CA 1
ATOM 6732 C C . VAL A 1 882 ? 27.918 30.479 -23.264 1.00 97.75 882 VAL A C 1
ATOM 6734 O O . VAL A 1 882 ? 27.816 29.963 -22.151 1.00 97.75 882 VAL A O 1
ATOM 6737 N N . THR A 1 883 ? 28.680 29.946 -24.211 1.00 98.19 883 THR A N 1
ATOM 6738 C CA . THR A 1 883 ? 29.419 28.698 -24.011 1.00 98.19 883 THR A CA 1
ATOM 6739 C C . THR A 1 883 ? 30.838 28.802 -24.536 1.00 98.19 883 THR A C 1
ATOM 6741 O O . THR A 1 883 ? 31.080 29.462 -25.546 1.00 98.19 883 THR A O 1
ATOM 6744 N N . SER A 1 884 ? 31.780 28.159 -23.843 1.00 96.62 884 SER A N 1
ATOM 6745 C CA . SER A 1 884 ? 33.147 27.961 -24.324 1.00 96.62 884 SER A CA 1
ATOM 6746 C C . SER A 1 884 ? 33.571 26.495 -24.279 1.00 96.62 884 SER A C 1
ATOM 6748 O O . SER A 1 884 ? 33.119 25.731 -23.426 1.00 96.62 884 SER A O 1
ATOM 6750 N N . LEU A 1 885 ? 34.451 26.113 -25.204 1.00 95.00 885 LEU A N 1
ATOM 6751 C CA . LEU A 1 885 ? 35.103 24.809 -25.257 1.00 95.00 885 LEU A CA 1
ATOM 6752 C C . LEU A 1 885 ? 36.612 24.998 -25.390 1.00 95.00 885 LEU A C 1
ATOM 6754 O O . LEU A 1 885 ? 37.081 25.663 -26.313 1.00 95.00 885 LEU A O 1
ATOM 6758 N N . VAL A 1 886 ? 37.372 24.335 -24.522 1.00 90.81 886 VAL A N 1
ATOM 6759 C CA . VAL A 1 886 ? 38.813 24.137 -24.708 1.00 90.81 886 VAL A CA 1
ATOM 6760 C C . VAL A 1 886 ? 39.074 22.667 -24.991 1.00 90.81 886 VAL A C 1
ATOM 6762 O O . VAL A 1 886 ? 38.741 21.808 -24.175 1.00 90.81 886 VAL A O 1
ATOM 6765 N N . THR A 1 887 ? 39.685 22.361 -26.131 1.00 86.69 887 THR A N 1
ATOM 6766 C CA . THR A 1 887 ? 40.048 20.985 -26.468 1.00 86.69 887 THR A CA 1
ATOM 6767 C C . THR A 1 887 ? 41.419 20.885 -27.111 1.00 86.69 887 THR A C 1
ATOM 6769 O O . THR A 1 887 ? 41.842 21.784 -27.829 1.00 86.69 887 THR A O 1
ATOM 6772 N N . GLY A 1 888 ? 42.149 19.808 -26.844 1.00 76.69 888 GLY A N 1
ATOM 6773 C CA . GLY A 1 888 ? 43.489 19.629 -27.388 1.00 76.69 888 GLY A CA 1
ATOM 6774 C C . GLY A 1 888 ? 44.124 18.294 -27.035 1.00 76.69 888 GLY A C 1
ATOM 6775 O O . GLY A 1 888 ? 43.589 17.510 -26.250 1.00 76.69 888 GLY A O 1
ATOM 6776 N N . THR A 1 889 ? 45.301 18.050 -27.610 1.00 72.06 889 THR A N 1
ATOM 6777 C CA . THR A 1 889 ? 46.157 16.908 -27.261 1.00 72.06 889 THR A CA 1
ATOM 6778 C C . THR A 1 889 ? 47.335 17.408 -26.431 1.00 72.06 889 THR A C 1
ATOM 6780 O O . THR A 1 889 ? 48.187 18.141 -26.931 1.00 72.06 889 THR A O 1
ATOM 6783 N N . LEU A 1 890 ? 47.389 17.015 -25.156 1.00 69.62 890 LEU A N 1
ATOM 6784 C CA . LEU A 1 890 ? 48.331 17.540 -24.164 1.00 69.62 890 LEU A CA 1
ATOM 6785 C C . LEU A 1 890 ? 49.182 16.425 -23.520 1.00 69.62 890 LEU A C 1
ATOM 6787 O O . LEU A 1 890 ? 48.824 15.249 -23.521 1.00 69.62 890 LEU A O 1
ATOM 6791 N N . LEU A 1 891 ? 50.328 16.800 -22.938 1.00 62.56 891 LEU A N 1
ATOM 6792 C CA . LEU A 1 891 ? 51.322 15.882 -22.347 1.00 62.56 891 LEU A CA 1
ATOM 6793 C C . LEU A 1 891 ? 51.070 15.538 -20.862 1.00 62.56 891 LEU A C 1
ATOM 6795 O O . LEU A 1 891 ? 51.984 15.090 -20.177 1.00 62.56 891 LEU A O 1
ATOM 6799 N N . HIS A 1 892 ? 49.855 15.725 -20.341 1.00 62.09 892 HIS A N 1
ATOM 6800 C CA . HIS A 1 892 ? 49.541 15.582 -18.906 1.00 62.09 892 HIS A CA 1
ATOM 6801 C C . HIS A 1 892 ? 49.463 14.121 -18.400 1.00 62.09 892 HIS A C 1
ATOM 6803 O O . HIS A 1 892 ? 48.795 13.837 -17.411 1.00 62.09 892 HIS A O 1
ATOM 6809 N N . GLY A 1 893 ? 50.173 13.188 -19.046 1.00 61.72 893 GLY A N 1
ATOM 6810 C CA . GLY A 1 893 ? 50.306 11.796 -18.611 1.00 61.72 893 GLY A CA 1
ATOM 6811 C C . GLY A 1 893 ? 49.613 10.785 -19.528 1.00 61.72 893 GLY A C 1
ATOM 6812 O O . GLY A 1 893 ? 49.782 10.824 -20.749 1.00 61.72 893 GLY A O 1
ATOM 6813 N N . THR A 1 894 ? 48.899 9.825 -18.928 1.00 61.47 894 THR A N 1
ATOM 6814 C CA . THR A 1 894 ? 48.306 8.654 -19.608 1.00 61.47 894 THR A CA 1
ATOM 6815 C C . THR A 1 894 ? 46.777 8.642 -19.642 1.00 61.47 894 THR A C 1
ATOM 6817 O O . THR A 1 894 ? 46.216 7.866 -20.414 1.00 61.47 894 THR A O 1
ATOM 6820 N N . ARG A 1 895 ? 46.101 9.478 -18.843 1.00 68.44 895 ARG A N 1
ATOM 6821 C CA . ARG A 1 895 ? 44.635 9.578 -18.782 1.00 68.44 895 ARG A CA 1
ATOM 6822 C C . ARG A 1 895 ? 44.181 10.934 -19.302 1.00 68.44 895 ARG A C 1
ATOM 6824 O O . ARG A 1 895 ? 44.746 11.943 -18.898 1.00 68.44 895 ARG A O 1
ATOM 6831 N N . SER A 1 896 ? 43.190 10.931 -20.186 1.00 75.88 896 SER A N 1
ATOM 6832 C CA . SER A 1 896 ? 42.508 12.143 -20.647 1.00 75.88 896 SER A CA 1
ATOM 6833 C C . SER A 1 896 ? 41.684 12.761 -19.518 1.00 75.88 896 SER A C 1
ATOM 6835 O O . SER A 1 896 ? 41.295 12.048 -18.595 1.00 75.88 896 SER A O 1
ATOM 6837 N N . SER A 1 897 ? 41.393 14.056 -19.619 1.00 83.38 897 SER A N 1
ATOM 6838 C CA . SER A 1 897 ? 40.543 14.774 -18.667 1.00 83.38 897 SER A CA 1
ATOM 6839 C C . SER A 1 897 ? 39.419 15.507 -19.389 1.00 83.38 897 SER A C 1
ATOM 6841 O O . SER A 1 897 ? 39.641 16.123 -20.440 1.00 83.38 897 SER A O 1
ATOM 6843 N N . SER A 1 898 ? 38.219 15.438 -18.820 1.00 89.88 898 SER A N 1
ATOM 6844 C CA . SER A 1 898 ? 37.019 16.071 -19.362 1.00 89.88 898 SER A CA 1
ATOM 6845 C C . SER A 1 898 ? 36.202 16.726 -18.259 1.00 89.88 898 SER A C 1
ATOM 6847 O O . SER A 1 898 ? 35.948 16.102 -17.237 1.00 89.88 898 SER A O 1
ATOM 6849 N N . GLU A 1 899 ? 35.746 17.952 -18.471 1.00 94.00 899 GLU A N 1
ATOM 6850 C CA . GLU A 1 899 ? 34.969 18.702 -17.487 1.00 94.00 899 GLU A CA 1
ATOM 6851 C C . GLU A 1 899 ? 33.891 19.536 -18.176 1.00 94.00 899 GLU A C 1
ATOM 6853 O O . GLU A 1 899 ? 34.125 20.099 -19.250 1.00 94.00 899 GLU A O 1
ATOM 6858 N N . ILE A 1 900 ? 32.731 19.654 -17.534 1.00 96.75 900 ILE A N 1
ATOM 6859 C CA . ILE A 1 900 ? 31.707 20.635 -17.888 1.00 96.75 900 ILE A CA 1
ATOM 6860 C C . ILE A 1 900 ? 31.251 21.388 -16.636 1.00 96.75 900 ILE A C 1
ATOM 6862 O O . ILE A 1 900 ? 30.831 20.795 -15.644 1.00 96.75 900 ILE A O 1
ATOM 6866 N N . GLU A 1 901 ? 31.346 22.711 -16.689 1.00 97.31 901 GLU A N 1
ATOM 6867 C CA . GLU A 1 901 ? 30.902 23.627 -15.645 1.00 97.31 901 GLU A CA 1
ATOM 6868 C C . GLU A 1 901 ? 29.681 24.410 -16.135 1.00 97.31 901 GLU A C 1
ATOM 6870 O O . GLU A 1 901 ? 29.696 25.010 -17.210 1.00 97.31 901 GLU A O 1
ATOM 6875 N N . LEU A 1 902 ? 28.620 24.394 -15.334 1.00 97.62 902 LEU A N 1
ATOM 6876 C CA . LEU A 1 902 ? 27.322 24.994 -15.606 1.00 97.62 902 LEU A CA 1
ATOM 6877 C C . LEU A 1 902 ? 27.042 26.066 -14.556 1.00 97.62 902 LEU A C 1
ATOM 6879 O O . LEU A 1 902 ? 27.090 25.802 -13.350 1.00 97.62 902 LEU A O 1
ATOM 6883 N N . TRP A 1 903 ? 26.696 27.260 -15.022 1.00 95.94 903 TRP A N 1
ATOM 6884 C CA . TRP A 1 903 ? 26.258 28.362 -14.175 1.00 95.94 903 TRP A CA 1
ATOM 6885 C C . TRP A 1 903 ? 24.795 28.680 -14.422 1.00 95.94 903 TRP A C 1
ATOM 6887 O O . TRP A 1 903 ? 24.370 28.833 -15.564 1.00 95.94 903 TRP A O 1
ATOM 6897 N N . ALA A 1 904 ? 24.058 28.842 -13.334 1.00 91.88 904 ALA A N 1
ATOM 6898 C CA . ALA A 1 904 ? 22.772 29.519 -13.287 1.00 91.88 904 ALA A CA 1
ATOM 6899 C C . ALA A 1 904 ? 22.836 30.585 -12.182 1.00 91.88 904 ALA A C 1
ATOM 6901 O O . ALA A 1 904 ? 23.814 30.665 -11.434 1.00 91.88 904 ALA A O 1
ATOM 6902 N N . ASP A 1 905 ? 21.813 31.432 -12.063 1.00 87.31 905 ASP A N 1
ATOM 6903 C CA . ASP A 1 905 ? 21.785 32.443 -11.001 1.00 87.31 905 ASP A CA 1
ATOM 6904 C C . ASP A 1 905 ? 21.997 31.782 -9.622 1.00 87.31 905 ASP A C 1
ATOM 6906 O O . ASP A 1 905 ? 21.230 30.906 -9.235 1.00 87.31 905 ASP A O 1
ATOM 6910 N N . GLY A 1 906 ? 23.052 32.143 -8.889 1.00 83.88 906 GLY A N 1
ATOM 6911 C CA . GLY A 1 906 ? 23.373 31.583 -7.567 1.00 83.88 906 GLY A CA 1
ATOM 6912 C C . GLY A 1 906 ? 23.680 30.076 -7.504 1.00 83.88 906 GLY A C 1
ATOM 6913 O O . GLY A 1 906 ? 23.838 29.559 -6.400 1.00 83.88 906 GLY A O 1
ATOM 6914 N N . VAL A 1 907 ? 23.766 29.372 -8.639 1.00 91.38 907 VAL A N 1
ATOM 6915 C CA . VAL A 1 907 ? 24.029 27.925 -8.707 1.00 91.38 907 VAL A CA 1
ATOM 6916 C C . VAL A 1 907 ? 25.230 27.663 -9.608 1.00 91.38 907 VAL A C 1
ATOM 6918 O O . VAL A 1 907 ? 25.291 28.156 -10.734 1.00 91.38 907 VAL A O 1
ATOM 6921 N N . ARG A 1 908 ? 26.154 26.830 -9.129 1.00 94.81 908 ARG A N 1
ATOM 6922 C CA . ARG A 1 908 ? 27.287 26.320 -9.905 1.00 94.81 908 ARG A CA 1
ATOM 6923 C C . ARG A 1 908 ? 27.301 24.803 -9.824 1.00 94.81 908 ARG A C 1
ATOM 6925 O O . ARG A 1 908 ? 27.237 24.262 -8.724 1.00 94.81 908 ARG A O 1
ATOM 6932 N N . ILE A 1 909 ? 27.413 24.132 -10.963 1.00 96.50 909 ILE A N 1
ATOM 6933 C CA . ILE A 1 909 ? 27.566 22.677 -11.035 1.00 96.50 909 ILE A CA 1
ATOM 6934 C C . ILE A 1 909 ? 28.782 22.366 -11.903 1.00 96.50 909 ILE A C 1
ATOM 6936 O O . ILE A 1 909 ? 28.882 22.871 -13.015 1.00 96.50 909 ILE A O 1
ATOM 6940 N N . VAL A 1 910 ? 29.694 21.533 -11.411 1.00 97.19 910 VAL A N 1
ATOM 6941 C CA . VAL A 1 910 ? 30.854 21.041 -12.162 1.00 97.19 910 VAL A CA 1
ATOM 6942 C C . VAL A 1 910 ? 30.777 19.530 -12.228 1.00 97.19 910 VAL A C 1
ATOM 6944 O O . VAL A 1 910 ? 30.691 18.883 -11.189 1.00 97.19 910 VAL A O 1
ATOM 6947 N N . LEU A 1 911 ? 30.837 18.979 -13.432 1.00 96.94 911 LEU A N 1
ATOM 6948 C CA . LEU A 1 911 ? 30.953 17.549 -13.674 1.00 96.94 911 LEU A CA 1
ATOM 6949 C C . LEU A 1 911 ? 32.353 17.251 -14.211 1.00 96.94 911 LEU A C 1
ATOM 6951 O O . LEU A 1 911 ? 32.737 17.771 -15.259 1.00 96.94 911 LEU A O 1
ATOM 6955 N N . VAL A 1 912 ? 33.094 16.417 -13.487 1.00 94.62 912 VAL A N 1
ATOM 6956 C CA . VAL A 1 912 ? 34.487 16.052 -13.763 1.00 94.62 912 VAL A CA 1
ATOM 6957 C C . VAL A 1 912 ? 34.570 14.584 -14.173 1.00 94.62 912 VAL A C 1
ATOM 6959 O O . VAL A 1 912 ? 33.966 13.718 -13.544 1.00 94.62 912 VAL A O 1
ATOM 6962 N N . ASP A 1 913 ? 35.330 14.333 -15.236 1.00 90.69 913 ASP A N 1
ATOM 6963 C CA . ASP A 1 913 ? 35.685 13.034 -15.809 1.00 90.69 913 ASP A CA 1
ATOM 6964 C C . ASP A 1 913 ? 34.509 12.051 -16.031 1.00 90.69 913 ASP A C 1
ATOM 6966 O O . ASP A 1 913 ? 34.628 10.864 -15.711 1.00 90.69 913 ASP A O 1
ATOM 6970 N N . PRO A 1 914 ? 33.389 12.485 -16.658 1.00 90.69 914 PRO A N 1
ATOM 6971 C CA . PRO A 1 914 ? 32.203 11.642 -16.860 1.00 90.69 914 PRO A CA 1
ATOM 6972 C C . PRO A 1 914 ? 32.424 10.405 -17.745 1.00 90.69 914 PRO A C 1
ATOM 6974 O O . PRO A 1 914 ? 31.603 9.491 -17.737 1.00 90.69 914 PRO A O 1
ATOM 6977 N N . HIS A 1 915 ? 33.532 10.348 -18.489 1.00 84.94 915 HIS A N 1
ATOM 6978 C CA . HIS A 1 915 ? 33.928 9.192 -19.301 1.00 84.94 915 HIS A CA 1
ATOM 6979 C C . HIS A 1 915 ? 34.668 8.098 -18.510 1.00 84.94 915 HIS A C 1
ATOM 6981 O O . HIS A 1 915 ? 35.177 7.152 -19.111 1.00 84.94 915 HIS A O 1
ATOM 6987 N N . THR A 1 916 ? 34.805 8.240 -17.191 1.00 85.31 916 THR A N 1
ATOM 6988 C CA . THR A 1 916 ? 35.591 7.326 -16.353 1.00 85.31 916 THR A CA 1
ATOM 6989 C C . THR A 1 916 ? 34.723 6.568 -15.350 1.00 85.31 916 THR A C 1
ATOM 6991 O O . THR A 1 916 ? 33.536 6.849 -15.189 1.00 85.31 916 THR A O 1
ATOM 6994 N N . GLU A 1 917 ? 35.322 5.579 -14.679 1.00 86.00 917 GLU A N 1
ATOM 6995 C CA . GLU A 1 917 ? 34.660 4.738 -13.664 1.00 86.00 917 GLU A CA 1
ATOM 6996 C C . GLU A 1 917 ? 34.196 5.537 -12.433 1.00 86.00 917 GLU A C 1
ATOM 6998 O O . GLU A 1 917 ? 33.397 5.046 -11.641 1.00 86.00 917 GLU A O 1
ATOM 7003 N N . SER A 1 918 ? 34.686 6.767 -12.269 1.00 86.75 918 SER A N 1
ATOM 7004 C CA . SER A 1 918 ? 34.354 7.654 -11.160 1.00 86.75 918 SER A CA 1
ATOM 7005 C C . SER A 1 918 ? 34.201 9.078 -11.687 1.00 86.75 918 SER A C 1
ATOM 7007 O O . SER A 1 918 ? 35.179 9.783 -11.937 1.00 86.75 918 SER A O 1
ATOM 7009 N N . ALA A 1 919 ? 32.951 9.482 -11.903 1.00 91.94 919 ALA A N 1
ATOM 7010 C CA . ALA A 1 919 ? 32.612 10.853 -12.248 1.00 91.94 919 ALA A CA 1
ATOM 7011 C C . ALA A 1 919 ? 32.351 11.645 -10.964 1.00 91.94 919 ALA A C 1
ATOM 7013 O O . ALA A 1 919 ? 31.682 11.153 -10.058 1.00 91.94 919 ALA A O 1
ATOM 7014 N N . VAL A 1 920 ? 32.827 12.886 -10.881 1.00 95.12 920 VAL A N 1
ATOM 7015 C CA . VAL A 1 920 ? 32.627 13.724 -9.688 1.00 95.12 920 VAL A CA 1
ATOM 7016 C C . VAL A 1 920 ? 31.741 14.910 -10.027 1.00 95.12 920 VAL A C 1
ATOM 7018 O O . VAL A 1 920 ? 31.996 15.630 -10.991 1.00 95.12 920 VAL A O 1
ATOM 7021 N N . ILE A 1 921 ? 30.716 15.136 -9.208 1.00 96.25 921 ILE A N 1
ATOM 7022 C CA . ILE A 1 921 ? 29.821 16.287 -9.299 1.00 96.25 921 ILE A CA 1
ATOM 7023 C C . ILE A 1 921 ? 30.110 17.213 -8.123 1.00 96.25 921 ILE A C 1
ATOM 7025 O O . ILE A 1 921 ? 29.981 16.816 -6.970 1.00 96.25 921 ILE A O 1
ATOM 7029 N N . SER A 1 922 ? 30.472 18.460 -8.406 1.00 96.00 922 SER A N 1
ATOM 7030 C CA . SER A 1 922 ? 30.634 19.520 -7.410 1.00 96.00 922 SER A CA 1
ATOM 7031 C C . SER A 1 922 ? 29.519 20.550 -7.566 1.00 96.00 922 SER A C 1
ATOM 7033 O O . SER A 1 922 ? 29.342 21.103 -8.652 1.00 96.00 922 SER A O 1
ATOM 7035 N N . VAL A 1 923 ? 28.757 20.810 -6.503 1.00 94.06 923 VAL A N 1
ATOM 7036 C CA . VAL A 1 923 ? 27.585 21.697 -6.523 1.00 94.06 923 VAL A CA 1
ATOM 7037 C C . VAL A 1 923 ? 27.732 22.811 -5.499 1.00 94.06 923 VAL A C 1
ATOM 7039 O O . VAL A 1 923 ? 27.998 22.562 -4.326 1.00 94.06 923 VAL A O 1
ATOM 7042 N N . ARG A 1 924 ? 27.462 24.045 -5.923 1.00 91.62 924 ARG A N 1
ATOM 7043 C CA . ARG A 1 924 ? 27.216 25.185 -5.038 1.00 91.62 924 ARG A CA 1
ATOM 7044 C C . ARG A 1 924 ? 25.796 25.683 -5.237 1.00 91.62 924 ARG A C 1
ATOM 7046 O O . ARG A 1 924 ? 25.401 25.986 -6.361 1.00 91.62 924 ARG A O 1
ATOM 7053 N N . VAL A 1 925 ? 25.059 25.803 -4.139 1.00 87.62 925 VAL A N 1
ATOM 7054 C CA . VAL A 1 925 ? 23.689 26.335 -4.104 1.00 87.62 925 VAL A CA 1
ATOM 7055 C C . VAL A 1 925 ? 23.659 27.763 -3.536 1.00 87.62 925 VAL A C 1
ATOM 7057 O O . VAL A 1 925 ? 24.603 28.158 -2.838 1.00 87.62 925 VAL A O 1
ATOM 7060 N N . PRO A 1 926 ? 22.587 28.545 -3.779 1.00 81.44 926 PRO A N 1
ATOM 7061 C CA . PRO A 1 926 ? 22.475 29.905 -3.265 1.00 81.44 926 PRO A CA 1
ATOM 7062 C C . PRO A 1 926 ? 22.598 29.946 -1.737 1.00 81.44 926 PRO A C 1
ATOM 7064 O O . PRO A 1 926 ? 21.961 29.165 -1.037 1.00 81.44 926 PRO A O 1
ATOM 7067 N N . GLY A 1 927 ? 23.408 30.871 -1.217 1.00 77.19 927 GLY A N 1
ATOM 7068 C CA . GLY A 1 927 ? 23.630 31.031 0.226 1.00 77.19 927 GLY A CA 1
ATOM 7069 C C . GLY A 1 927 ? 24.710 30.124 0.829 1.00 77.19 927 GLY A C 1
ATOM 7070 O O . GLY A 1 927 ? 25.070 30.327 1.985 1.00 77.19 927 GLY A O 1
ATOM 7071 N N . SER A 1 928 ? 25.278 29.183 0.064 1.00 81.94 928 SER A N 1
ATOM 7072 C CA . SER A 1 928 ? 26.443 28.397 0.494 1.00 81.94 928 SER A CA 1
ATOM 7073 C C . SER A 1 928 ? 27.763 29.078 0.117 1.00 81.94 928 SER A C 1
ATOM 7075 O O . SER A 1 928 ? 27.919 29.591 -0.994 1.00 81.94 928 SER A O 1
ATOM 7077 N N . SER A 1 929 ? 28.745 29.038 1.022 1.00 78.88 929 SER A N 1
ATOM 7078 C CA . SER A 1 929 ? 30.133 29.451 0.760 1.00 78.88 929 SER A CA 1
ATOM 7079 C C . SER A 1 929 ? 31.043 28.299 0.316 1.00 78.88 929 SER A C 1
ATOM 7081 O O . SER A 1 929 ? 32.190 28.544 -0.060 1.00 78.88 929 SER A O 1
ATOM 7083 N N . VAL A 1 930 ? 30.545 27.059 0.343 1.00 84.44 930 VAL A N 1
ATOM 7084 C CA . VAL A 1 930 ? 31.304 25.839 0.038 1.00 84.44 930 VAL A CA 1
ATOM 7085 C C . VAL A 1 930 ? 30.598 24.986 -1.010 1.00 84.44 930 VAL A C 1
ATOM 7087 O O . VAL A 1 930 ? 29.369 25.011 -1.129 1.00 84.44 930 VAL A O 1
ATOM 7090 N N . ASP A 1 931 ? 31.395 24.235 -1.765 1.00 86.31 931 ASP A N 1
ATOM 7091 C CA . ASP A 1 931 ? 30.899 23.242 -2.714 1.00 86.31 931 ASP A CA 1
ATOM 7092 C C . ASP A 1 931 ? 30.642 21.920 -1.981 1.00 86.31 931 ASP A C 1
ATOM 7094 O O . ASP A 1 931 ? 31.439 21.507 -1.137 1.00 86.31 931 ASP A O 1
ATOM 7098 N N . THR A 1 932 ? 29.554 21.238 -2.325 1.00 89.62 932 THR A N 1
ATOM 7099 C CA . THR A 1 932 ? 29.316 19.843 -1.940 1.00 89.62 932 THR A CA 1
ATOM 7100 C C . THR A 1 932 ? 29.695 18.935 -3.099 1.00 89.62 932 THR A C 1
ATOM 7102 O O . THR A 1 932 ? 29.243 19.165 -4.222 1.00 89.62 932 THR A O 1
ATOM 7105 N N . THR A 1 933 ? 30.492 17.903 -2.834 1.00 91.12 933 THR A N 1
ATOM 7106 C CA . THR A 1 933 ? 30.946 16.943 -3.848 1.00 91.12 933 THR A CA 1
ATOM 7107 C C . THR A 1 933 ? 30.255 15.594 -3.690 1.00 91.12 933 THR A C 1
ATOM 7109 O O . THR A 1 933 ? 30.153 15.082 -2.577 1.00 91.12 933 THR A O 1
ATOM 7112 N N . GLU A 1 934 ? 29.845 15.001 -4.803 1.00 90.88 934 GLU A N 1
ATOM 7113 C CA . GLU A 1 934 ? 29.251 13.668 -4.906 1.00 90.88 934 GLU A CA 1
ATOM 7114 C C . GLU A 1 934 ? 30.037 12.865 -5.954 1.00 90.88 934 GLU A C 1
ATOM 7116 O O . GLU A 1 934 ? 30.348 13.385 -7.026 1.00 90.88 934 GLU A O 1
ATOM 7121 N N . GLU A 1 935 ? 30.383 11.616 -5.643 1.00 90.56 935 GLU A N 1
ATOM 7122 C CA . GLU A 1 935 ? 31.044 10.695 -6.573 1.00 90.56 935 GLU A CA 1
ATOM 7123 C C . GLU A 1 935 ? 30.006 9.734 -7.161 1.00 90.56 935 GLU A C 1
ATOM 7125 O O . GLU A 1 935 ? 29.248 9.097 -6.428 1.00 90.56 935 GLU A O 1
ATOM 7130 N N . VAL A 1 936 ? 29.973 9.626 -8.488 1.00 86.12 936 VAL A N 1
ATOM 7131 C CA . VAL A 1 936 ? 29.078 8.745 -9.237 1.00 86.12 936 VAL A CA 1
ATOM 7132 C C . VAL A 1 936 ? 29.915 7.650 -9.887 1.00 86.12 936 VAL A C 1
ATOM 7134 O O . VAL A 1 936 ? 30.649 7.891 -10.848 1.00 86.12 936 VAL A O 1
ATOM 7137 N N . LEU A 1 937 ? 29.795 6.438 -9.346 1.00 85.50 937 LEU A N 1
ATOM 7138 C CA . LEU A 1 937 ? 30.514 5.263 -9.830 1.00 85.50 937 LEU A CA 1
ATOM 7139 C C . LEU A 1 937 ? 29.846 4.674 -11.077 1.00 85.50 937 LEU A C 1
ATOM 7141 O O . LEU A 1 937 ? 28.619 4.578 -11.156 1.00 85.50 937 LEU A O 1
ATOM 7145 N N . GLN A 1 938 ? 30.673 4.259 -12.034 1.00 83.88 938 GLN A N 1
ATOM 7146 C CA . GLN A 1 938 ? 30.263 3.615 -13.279 1.00 83.88 938 GLN A CA 1
ATOM 7147 C C . GLN A 1 938 ? 31.160 2.408 -13.561 1.00 83.88 938 GLN A C 1
ATOM 7149 O O . GLN A 1 938 ? 32.376 2.470 -13.379 1.00 83.88 938 GLN A O 1
ATOM 7154 N N . GLU A 1 939 ? 30.576 1.321 -14.055 1.00 83.19 939 GLU A N 1
ATOM 7155 C CA . GLU A 1 939 ? 31.318 0.170 -14.558 1.00 83.19 939 GLU A CA 1
ATOM 7156 C C . GLU A 1 939 ? 31.143 0.052 -16.070 1.00 83.19 939 GLU A C 1
ATOM 7158 O O . GLU A 1 939 ? 30.066 0.293 -16.603 1.00 83.19 939 GLU A O 1
ATOM 7163 N N . PHE A 1 940 ? 32.212 -0.329 -16.770 1.00 82.31 940 PHE A N 1
ATOM 7164 C CA . PHE A 1 940 ? 32.213 -0.460 -18.227 1.00 82.31 940 PHE A CA 1
ATOM 7165 C C . PHE A 1 940 ? 32.333 -1.921 -18.634 1.00 82.31 940 PHE A C 1
ATOM 7167 O O . PHE A 1 940 ? 33.193 -2.649 -18.122 1.00 82.31 940 PHE A O 1
ATOM 7174 N N . ILE A 1 941 ? 31.540 -2.327 -19.623 1.00 81.94 941 ILE A N 1
ATOM 7175 C CA . ILE A 1 941 ? 31.693 -3.622 -20.282 1.00 81.94 941 ILE A CA 1
ATOM 7176 C C . ILE A 1 941 ? 33.040 -3.621 -21.013 1.00 81.94 941 ILE A C 1
ATOM 7178 O O . ILE A 1 941 ? 33.438 -2.604 -21.576 1.00 81.94 941 ILE A O 1
ATOM 7182 N N . ARG A 1 942 ? 33.788 -4.731 -20.996 1.00 80.62 942 ARG A N 1
ATOM 7183 C CA . ARG A 1 942 ? 35.085 -4.842 -21.689 1.00 80.62 942 ARG A CA 1
ATOM 7184 C C . ARG A 1 942 ? 35.204 -6.174 -22.409 1.00 80.62 942 ARG A C 1
ATOM 7186 O O . ARG A 1 942 ? 34.873 -7.213 -21.845 1.00 80.62 942 ARG A O 1
ATOM 7193 N N . ALA A 1 943 ? 35.741 -6.143 -23.627 1.00 69.69 943 ALA A N 1
ATOM 7194 C CA . ALA A 1 943 ? 35.920 -7.346 -24.431 1.00 69.69 943 ALA A CA 1
ATOM 7195 C C . ALA A 1 943 ? 36.845 -8.361 -23.731 1.00 69.69 943 ALA A C 1
ATOM 7197 O O . ALA A 1 943 ? 37.911 -8.006 -23.219 1.00 69.69 943 ALA A O 1
ATOM 7198 N N . GLY A 1 944 ? 36.443 -9.636 -23.729 1.00 65.50 944 GLY A N 1
ATOM 7199 C CA . GLY A 1 944 ? 37.234 -10.742 -23.173 1.00 65.50 944 GLY A CA 1
ATOM 7200 C C . GLY A 1 944 ? 37.318 -10.793 -21.642 1.00 65.50 944 GLY A C 1
ATOM 7201 O O . GLY A 1 944 ? 38.153 -11.530 -21.117 1.00 65.50 944 GLY A O 1
ATOM 7202 N N . LYS A 1 945 ? 36.488 -10.024 -20.929 1.00 64.81 945 LYS A N 1
ATOM 7203 C CA . LYS A 1 945 ? 36.282 -10.131 -19.478 1.00 64.81 945 LYS A CA 1
ATOM 7204 C C . LYS A 1 945 ? 34.839 -10.538 -19.187 1.00 64.81 945 LYS A C 1
ATOM 7206 O O . LYS A 1 945 ? 33.955 -10.253 -19.989 1.00 64.81 945 LYS A O 1
ATOM 7211 N N . ASP A 1 946 ? 34.611 -11.158 -18.031 1.00 75.12 946 ASP A N 1
ATOM 7212 C CA . ASP A 1 946 ? 33.255 -11.368 -17.524 1.00 75.12 946 ASP A CA 1
ATOM 7213 C C . ASP A 1 946 ? 32.560 -10.014 -17.363 1.00 75.12 946 ASP A C 1
ATOM 7215 O O . ASP A 1 946 ? 33.166 -9.063 -16.862 1.00 75.12 946 ASP A O 1
ATOM 7219 N N . ILE A 1 947 ? 31.307 -9.928 -17.812 1.00 79.12 947 ILE A N 1
ATOM 7220 C CA . ILE A 1 947 ? 30.502 -8.711 -17.717 1.00 79.12 947 ILE A CA 1
ATOM 7221 C C . ILE A 1 947 ? 30.044 -8.567 -16.263 1.00 79.12 947 ILE A C 1
ATOM 7223 O O . ILE A 1 947 ? 29.269 -9.405 -15.792 1.00 79.12 947 ILE A O 1
ATOM 7227 N N . PRO A 1 948 ? 30.504 -7.541 -15.529 1.00 74.06 948 PRO A N 1
ATOM 7228 C CA . PRO A 1 948 ? 30.022 -7.308 -14.179 1.00 74.06 948 PRO A CA 1
ATOM 7229 C C . PRO A 1 948 ? 28.521 -6.990 -14.209 1.00 74.06 948 PRO A C 1
ATOM 7231 O O . PRO A 1 948 ? 28.102 -6.192 -15.051 1.00 74.06 948 PRO A O 1
ATOM 7234 N N . PRO A 1 949 ? 27.703 -7.534 -13.291 1.00 74.19 949 PRO A N 1
ATOM 7235 C CA . PRO A 1 949 ? 26.276 -7.220 -13.252 1.00 74.19 949 PRO A CA 1
ATOM 7236 C C . PRO A 1 949 ? 25.987 -5.714 -13.178 1.00 74.19 949 PRO A C 1
ATOM 7238 O O . PRO A 1 949 ? 25.075 -5.240 -13.844 1.00 74.19 949 PRO A O 1
ATOM 7241 N N . ALA A 1 950 ? 26.795 -4.947 -12.438 1.00 70.69 950 ALA A N 1
ATOM 7242 C CA . ALA A 1 950 ? 26.604 -3.504 -12.299 1.00 70.69 950 ALA A CA 1
ATOM 7243 C C . ALA A 1 950 ? 26.905 -2.715 -13.589 1.00 70.69 950 ALA A C 1
ATOM 7245 O O . ALA A 1 950 ? 26.346 -1.633 -13.779 1.00 70.69 950 ALA A O 1
ATOM 7246 N N . ALA A 1 951 ? 27.715 -3.251 -14.510 1.00 75.69 951 ALA A N 1
ATOM 7247 C CA . ALA A 1 951 ? 27.981 -2.619 -15.804 1.00 75.69 951 ALA A CA 1
ATOM 7248 C C . ALA A 1 951 ? 26.735 -2.580 -16.706 1.00 75.69 951 ALA A C 1
ATOM 7250 O O . ALA A 1 951 ? 26.597 -1.655 -17.504 1.00 75.69 951 ALA A O 1
ATOM 7251 N N . LEU A 1 952 ? 25.798 -3.525 -16.545 1.00 80.75 952 LEU A N 1
ATOM 7252 C CA . LEU A 1 952 ? 24.542 -3.551 -17.309 1.00 80.75 952 LEU A CA 1
ATOM 7253 C C . LEU A 1 952 ? 23.645 -2.344 -17.007 1.00 80.75 952 LEU A C 1
ATOM 7255 O O . LEU A 1 952 ? 22.872 -1.933 -17.864 1.00 80.75 952 LEU A O 1
ATOM 7259 N N . ASP A 1 953 ? 23.794 -1.743 -15.824 1.00 78.31 953 ASP A N 1
ATOM 7260 C CA . ASP A 1 953 ? 22.988 -0.595 -15.408 1.00 78.31 953 ASP A CA 1
ATOM 7261 C C . ASP A 1 953 ? 23.777 0.727 -15.390 1.00 78.31 953 ASP A C 1
ATOM 7263 O O . ASP A 1 953 ? 23.205 1.777 -15.074 1.00 78.31 953 ASP A O 1
ATOM 7267 N N . THR A 1 954 ? 25.091 0.699 -15.648 1.00 82.19 954 THR A N 1
ATOM 7268 C CA . THR A 1 954 ? 25.978 1.864 -15.463 1.00 82.19 954 THR A CA 1
ATOM 7269 C C . THR A 1 954 ? 26.894 2.185 -16.639 1.00 82.19 954 THR A C 1
ATOM 7271 O O . THR A 1 954 ? 27.374 3.315 -16.684 1.00 82.19 954 THR A O 1
ATOM 7274 N N . ASP A 1 955 ? 27.116 1.274 -17.596 1.00 87.56 955 ASP A N 1
ATOM 7275 C CA . ASP A 1 955 ? 27.919 1.568 -18.790 1.00 87.56 955 ASP A CA 1
ATOM 7276 C C . ASP A 1 955 ? 27.103 2.453 -19.754 1.00 87.56 955 ASP A C 1
ATOM 7278 O O . ASP A 1 955 ? 26.168 1.958 -20.394 1.00 87.56 955 ASP A O 1
ATOM 7282 N N . PRO A 1 956 ? 27.443 3.745 -19.927 1.00 89.81 956 PRO A N 1
ATOM 7283 C CA . PRO A 1 956 ? 26.665 4.654 -20.768 1.00 89.81 956 PRO A CA 1
ATOM 7284 C C . PRO A 1 956 ? 26.608 4.219 -22.239 1.00 89.81 956 PRO A C 1
ATOM 7286 O O . PRO A 1 956 ? 25.640 4.523 -22.935 1.00 89.81 956 PRO A O 1
ATOM 7289 N N . HIS A 1 957 ? 27.616 3.490 -22.723 1.00 90.00 957 HIS A N 1
ATOM 7290 C CA . HIS A 1 957 ? 27.628 2.963 -24.085 1.00 90.00 957 HIS A CA 1
ATOM 7291 C C . HIS A 1 957 ? 26.697 1.752 -24.230 1.00 90.00 957 HIS A C 1
ATOM 7293 O O . HIS A 1 957 ? 26.004 1.604 -25.237 1.00 90.00 957 HIS A O 1
ATOM 7299 N N . PHE A 1 958 ? 26.662 0.877 -23.218 1.00 90.88 958 PHE A N 1
ATOM 7300 C CA . PHE A 1 958 ? 25.707 -0.232 -23.181 1.00 90.88 958 PHE A CA 1
ATOM 7301 C C . PHE A 1 958 ? 24.276 0.290 -23.102 1.00 90.88 958 PHE A C 1
ATOM 7303 O O . PHE A 1 958 ? 23.450 -0.126 -23.907 1.00 90.88 958 PHE A O 1
ATOM 7310 N N . LEU A 1 959 ? 24.011 1.248 -22.211 1.00 90.31 959 LEU A N 1
ATOM 7311 C CA . LEU A 1 959 ? 22.691 1.854 -22.044 1.00 90.31 959 LEU A CA 1
ATOM 7312 C C . LEU A 1 959 ? 22.212 2.551 -23.323 1.00 90.31 959 LEU A C 1
ATOM 7314 O O . LEU A 1 959 ? 21.043 2.414 -23.684 1.00 90.31 959 LEU A O 1
ATOM 7318 N N . ALA A 1 960 ? 23.097 3.243 -24.049 1.00 91.94 960 ALA A N 1
ATOM 7319 C CA . ALA A 1 960 ? 22.765 3.851 -25.338 1.00 91.94 960 ALA A CA 1
ATOM 7320 C C . ALA A 1 960 ? 22.336 2.805 -26.379 1.00 91.94 960 ALA A C 1
ATOM 7322 O O . ALA A 1 960 ? 21.286 2.939 -27.015 1.00 91.94 960 ALA A O 1
ATOM 7323 N N . LEU A 1 961 ? 23.128 1.740 -26.533 1.00 93.75 961 LEU A N 1
ATOM 7324 C CA . LEU A 1 961 ? 22.845 0.667 -27.482 1.00 93.75 961 LEU A CA 1
ATOM 7325 C C . LEU A 1 961 ? 21.609 -0.148 -27.082 1.00 93.75 961 LEU A C 1
ATOM 7327 O O . LEU A 1 961 ? 20.789 -0.479 -27.938 1.00 93.75 961 LEU A O 1
ATOM 7331 N N . GLN A 1 962 ? 21.449 -0.439 -25.791 1.00 92.44 962 GLN A N 1
ATOM 7332 C CA . GLN A 1 962 ? 20.290 -1.131 -25.236 1.00 92.44 962 GLN A CA 1
ATOM 7333 C C . GLN A 1 962 ? 19.017 -0.326 -25.482 1.00 92.44 962 GLN A C 1
ATOM 7335 O O . GLN A 1 962 ? 18.062 -0.884 -26.012 1.00 92.44 962 GLN A O 1
ATOM 7340 N N . SER A 1 963 ? 19.027 0.979 -25.187 1.00 90.00 963 SER A N 1
ATOM 7341 C CA . SER A 1 963 ? 17.879 1.867 -25.414 1.00 90.00 963 SER A CA 1
ATOM 7342 C C . SER A 1 963 ? 17.468 1.885 -26.886 1.00 90.00 963 SER A C 1
ATOM 7344 O O . SER A 1 963 ? 16.286 1.832 -27.199 1.00 90.00 963 SER A O 1
ATOM 7346 N N . PHE A 1 964 ? 18.430 1.884 -27.815 1.00 94.44 964 PHE A N 1
ATOM 7347 C CA . PHE A 1 964 ? 18.128 1.777 -29.243 1.00 94.44 964 PHE A CA 1
ATOM 7348 C C . PHE A 1 964 ? 17.516 0.421 -29.624 1.00 94.44 964 PHE A C 1
ATOM 7350 O O . PHE A 1 964 ? 16.502 0.379 -30.317 1.00 94.44 964 PHE A O 1
ATOM 7357 N N . VAL A 1 965 ? 18.121 -0.694 -29.203 1.00 92.56 965 VAL A N 1
ATOM 7358 C CA . VAL A 1 965 ? 17.606 -2.040 -29.515 1.00 92.56 965 VAL A CA 1
ATOM 7359 C C . VAL A 1 965 ? 16.197 -2.218 -28.950 1.00 92.56 965 VAL A C 1
ATOM 7361 O O . VAL A 1 965 ? 15.328 -2.784 -29.615 1.00 92.56 965 VAL A O 1
ATOM 7364 N N . GLU A 1 966 ? 15.973 -1.698 -27.751 1.00 85.88 966 GLU A N 1
ATOM 7365 C CA . GLU A 1 966 ? 14.690 -1.695 -27.069 1.00 85.88 966 GLU A CA 1
ATOM 7366 C C . GLU A 1 966 ? 13.659 -0.843 -27.812 1.00 85.88 966 GLU A C 1
ATOM 7368 O O . GLU A 1 966 ? 12.586 -1.345 -28.134 1.00 85.88 966 GLU A O 1
ATOM 7373 N N . ALA A 1 967 ? 14.019 0.374 -28.225 1.00 85.56 967 ALA A N 1
ATOM 7374 C CA . ALA A 1 967 ? 13.176 1.236 -29.051 1.00 85.56 967 ALA A CA 1
ATOM 7375 C C . ALA A 1 967 ? 12.752 0.557 -30.364 1.00 85.56 967 ALA A C 1
ATOM 7377 O O . ALA A 1 967 ? 11.603 0.671 -30.793 1.00 85.56 967 ALA A O 1
ATOM 7378 N N . VAL A 1 968 ? 13.661 -0.185 -31.010 1.00 89.69 968 VAL A N 1
ATOM 7379 C CA . VAL A 1 968 ? 13.351 -0.959 -32.224 1.00 89.69 968 VAL A CA 1
ATOM 7380 C C . VAL A 1 968 ? 12.368 -2.089 -31.921 1.00 89.69 968 VAL A C 1
ATOM 7382 O O . VAL A 1 968 ? 11.453 -2.331 -32.711 1.00 89.69 968 VAL A O 1
ATOM 7385 N N . ARG A 1 969 ? 12.538 -2.770 -30.784 1.00 83.56 969 ARG A N 1
ATOM 7386 C CA . ARG A 1 969 ? 11.672 -3.867 -30.337 1.00 83.56 969 ARG A CA 1
ATOM 7387 C C . ARG A 1 969 ? 10.264 -3.386 -29.992 1.00 83.56 969 ARG A C 1
ATOM 7389 O O . ARG A 1 969 ? 9.291 -4.013 -30.395 1.00 83.56 969 ARG A O 1
ATOM 7396 N N . THR A 1 970 ? 10.157 -2.290 -29.249 1.00 75.44 970 THR A N 1
ATOM 7397 C CA . THR A 1 970 ? 8.894 -1.771 -28.702 1.00 75.44 970 THR A CA 1
ATOM 7398 C C . THR A 1 970 ? 8.235 -0.722 -29.592 1.00 75.44 970 THR A C 1
ATOM 7400 O O . THR A 1 970 ? 7.090 -0.349 -29.345 1.00 75.44 970 THR A O 1
ATOM 7403 N N . GLN A 1 971 ? 8.929 -0.267 -30.642 1.00 77.06 971 GLN A N 1
ATOM 7404 C CA . GLN A 1 971 ? 8.519 0.837 -31.516 1.00 77.06 971 GLN A CA 1
ATOM 7405 C C . GLN A 1 971 ? 8.332 2.164 -30.754 1.00 77.06 971 GLN A C 1
ATOM 7407 O O . GLN A 1 971 ? 7.451 2.958 -31.092 1.00 77.06 971 GLN A O 1
ATOM 7412 N N . ARG A 1 972 ? 9.174 2.407 -29.739 1.00 77.00 972 ARG A N 1
ATOM 7413 C CA . ARG A 1 972 ? 9.166 3.607 -28.884 1.00 77.00 972 ARG A CA 1
ATOM 7414 C C . ARG A 1 972 ? 10.338 4.539 -29.206 1.00 77.00 972 ARG A C 1
ATOM 7416 O O . ARG A 1 972 ? 11.430 4.367 -28.668 1.00 77.00 972 ARG A O 1
ATOM 7423 N N . PRO A 1 973 ? 10.169 5.526 -30.102 1.00 78.62 973 PRO A N 1
ATOM 7424 C CA . PRO A 1 973 ? 11.241 6.465 -30.435 1.00 78.62 973 PRO A CA 1
ATOM 7425 C C . PRO A 1 973 ? 11.693 7.328 -29.246 1.00 78.62 973 PRO A C 1
ATOM 7427 O O . PRO A 1 973 ? 12.806 7.847 -29.279 1.00 78.62 973 PRO A O 1
ATOM 7430 N N . GLU A 1 974 ? 10.858 7.496 -28.215 1.00 80.06 974 GLU A N 1
ATOM 7431 C CA . GLU A 1 974 ? 11.157 8.297 -27.022 1.00 80.06 974 GLU A CA 1
ATOM 7432 C C . GLU A 1 974 ? 12.317 7.759 -26.167 1.00 80.06 974 GLU A C 1
ATOM 7434 O O . GLU A 1 974 ? 12.918 8.530 -25.418 1.00 80.06 974 GLU A O 1
ATOM 7439 N N . ASP A 1 975 ? 12.679 6.482 -26.318 1.00 79.62 975 ASP A N 1
ATOM 7440 C CA . ASP A 1 975 ? 13.802 5.867 -25.599 1.00 79.62 975 ASP A CA 1
ATOM 7441 C C . ASP A 1 975 ? 15.168 6.288 -26.185 1.00 79.62 975 ASP A C 1
ATOM 7443 O O . ASP A 1 975 ? 16.211 6.167 -25.536 1.00 79.62 975 ASP A O 1
ATOM 7447 N N . ILE A 1 976 ? 15.186 6.836 -27.408 1.00 91.19 976 ILE A N 1
ATOM 7448 C CA . ILE A 1 976 ? 16.400 7.315 -28.076 1.00 91.19 976 ILE A CA 1
ATOM 7449 C C . ILE A 1 976 ? 16.694 8.754 -27.647 1.00 91.19 976 ILE A C 1
ATOM 7451 O O . ILE A 1 976 ? 15.997 9.699 -28.013 1.00 91.19 976 ILE A O 1
ATOM 7455 N N . ARG A 1 977 ? 17.805 8.946 -26.931 1.00 92.25 977 ARG A N 1
ATOM 7456 C CA . ARG A 1 977 ? 18.209 10.262 -26.410 1.00 92.25 977 ARG A CA 1
ATOM 7457 C C . ARG A 1 977 ? 19.024 11.109 -27.379 1.00 92.25 977 ARG A C 1
ATOM 7459 O O . ARG A 1 977 ? 19.244 12.278 -27.081 1.00 92.25 977 ARG A O 1
ATOM 7466 N N . SER A 1 978 ? 19.501 10.560 -28.498 1.00 93.31 978 SER A N 1
ATOM 7467 C CA . SER A 1 978 ? 20.210 11.325 -29.534 1.00 93.31 978 SER A CA 1
ATOM 7468 C C . SER A 1 978 ? 19.833 10.855 -30.931 1.00 93.31 978 SER A C 1
ATOM 7470 O O . SER A 1 978 ? 20.075 9.709 -31.319 1.00 93.31 978 SER A O 1
ATOM 7472 N N . SER A 1 979 ? 19.224 11.766 -31.680 1.00 92.38 979 SER A N 1
ATOM 7473 C CA . SER A 1 979 ? 18.792 11.543 -33.053 1.00 92.38 979 SER A CA 1
ATOM 7474 C C . SER A 1 979 ? 19.911 11.834 -34.058 1.00 92.38 979 SER A C 1
ATOM 7476 O O . SER A 1 979 ? 20.903 12.501 -33.760 1.00 92.38 979 SER A O 1
ATOM 7478 N N . TYR A 1 980 ? 19.714 11.430 -35.314 1.00 92.56 980 TYR A N 1
ATOM 7479 C CA . TYR A 1 980 ? 20.606 11.857 -36.398 1.00 92.56 980 TYR A CA 1
ATOM 7480 C C . TYR A 1 980 ? 20.635 13.391 -36.564 1.00 92.56 980 TYR A C 1
ATOM 7482 O O . TYR A 1 980 ? 21.666 13.963 -36.907 1.00 92.56 980 TYR A O 1
ATOM 7490 N N . TRP A 1 981 ? 19.524 14.079 -36.272 1.00 91.31 981 TRP A N 1
ATOM 7491 C CA . TRP A 1 981 ? 19.456 15.544 -36.300 1.00 91.31 981 TRP A CA 1
ATOM 7492 C C . TRP A 1 981 ? 20.315 16.194 -35.220 1.00 91.31 981 TRP A C 1
ATOM 7494 O O . TRP A 1 981 ? 20.972 17.201 -35.489 1.00 91.31 981 TRP A O 1
ATOM 7504 N N . ASP A 1 982 ? 20.330 15.620 -34.017 1.00 92.38 982 ASP A N 1
ATOM 7505 C CA . ASP A 1 982 ? 21.226 16.065 -32.954 1.00 92.38 982 ASP A CA 1
ATOM 7506 C C . ASP A 1 982 ? 22.678 15.974 -33.414 1.00 92.38 982 ASP A C 1
ATOM 7508 O O . ASP A 1 982 ? 23.411 16.960 -33.336 1.00 92.38 982 ASP A O 1
ATOM 7512 N N . ALA A 1 983 ? 23.057 14.831 -33.981 1.00 92.38 983 ALA A N 1
ATOM 7513 C CA . ALA A 1 983 ? 24.400 14.600 -34.483 1.00 92.38 983 ALA A CA 1
ATOM 7514 C C . ALA A 1 983 ? 24.779 15.537 -35.642 1.00 92.38 983 ALA A C 1
ATOM 7516 O O . ALA A 1 983 ? 25.878 16.089 -35.648 1.00 92.38 983 ALA A O 1
ATOM 7517 N N . ALA A 1 984 ? 23.867 15.774 -36.593 1.00 91.38 984 ALA A N 1
ATOM 7518 C CA . ALA A 1 984 ? 24.082 16.682 -37.722 1.00 91.38 984 ALA A CA 1
ATOM 7519 C C . ALA A 1 984 ? 24.337 18.124 -37.268 1.00 91.38 984 ALA A C 1
ATOM 7521 O O . ALA A 1 984 ? 25.270 18.767 -37.746 1.00 91.38 984 ALA A O 1
ATOM 7522 N N . ARG A 1 985 ? 23.580 18.614 -36.283 1.00 93.12 985 ARG A N 1
ATOM 7523 C CA . ARG A 1 985 ? 23.768 19.960 -35.720 1.00 93.12 985 ARG A CA 1
ATOM 7524 C C . ARG A 1 985 ? 25.037 20.072 -34.872 1.00 93.12 985 ARG A C 1
ATOM 7526 O O . ARG A 1 985 ? 25.723 21.091 -34.917 1.00 93.12 985 ARG A O 1
ATOM 7533 N N . THR A 1 986 ? 25.395 19.023 -34.127 1.00 94.00 986 THR A N 1
ATOM 7534 C CA . THR A 1 986 ? 26.691 18.958 -33.427 1.00 94.00 986 THR A CA 1
ATOM 7535 C C . THR A 1 986 ? 27.853 18.963 -34.427 1.00 94.00 986 THR A C 1
ATOM 7537 O O . THR A 1 986 ? 28.855 19.644 -34.212 1.00 94.00 986 THR A O 1
ATOM 7540 N N . HIS A 1 987 ? 27.708 18.256 -35.548 1.00 91.69 987 HIS A N 1
ATOM 7541 C CA . HIS A 1 987 ? 28.680 18.240 -36.636 1.00 91.69 987 HIS A CA 1
ATOM 7542 C C . HIS A 1 987 ? 28.829 19.623 -37.299 1.00 91.69 987 HIS A C 1
ATOM 7544 O O . HIS A 1 987 ? 29.952 20.078 -37.508 1.00 91.69 987 HIS A O 1
ATOM 7550 N N . GLU A 1 988 ? 27.730 20.328 -37.588 1.00 91.88 988 GLU A N 1
ATOM 7551 C CA . GLU A 1 988 ? 27.766 21.714 -38.090 1.00 91.88 988 GLU A CA 1
ATOM 7552 C C . GLU A 1 988 ? 28.524 22.653 -37.145 1.00 91.88 988 GLU A C 1
ATOM 7554 O O . GLU A 1 988 ? 29.374 23.422 -37.593 1.00 91.88 988 GLU A O 1
ATOM 7559 N N . LEU A 1 989 ? 28.274 22.550 -35.836 1.00 94.06 989 LEU A N 1
ATOM 7560 C CA . LEU A 1 989 ? 28.981 23.338 -34.827 1.00 94.06 989 LEU A CA 1
ATOM 7561 C C . LEU A 1 989 ? 30.485 23.040 -34.806 1.00 94.06 989 LEU A C 1
ATOM 7563 O O . LEU A 1 989 ? 31.292 23.968 -34.767 1.00 94.06 989 LEU A O 1
ATOM 7567 N N . ALA A 1 990 ? 30.872 21.764 -34.858 1.00 91.50 990 ALA A N 1
ATOM 7568 C CA . ALA A 1 990 ? 32.280 21.376 -34.901 1.00 91.50 990 ALA A CA 1
ATOM 7569 C C . ALA A 1 990 ? 32.999 21.998 -36.111 1.00 91.50 990 ALA A C 1
ATOM 7571 O O . ALA A 1 990 ? 34.081 22.563 -35.957 1.00 91.50 990 ALA A O 1
ATOM 7572 N N . PHE A 1 991 ? 32.378 21.974 -37.294 1.00 89.12 991 PHE A N 1
ATOM 7573 C CA . PHE A 1 991 ? 32.940 22.606 -38.492 1.00 89.12 991 PHE A CA 1
ATOM 7574 C C . PHE A 1 991 ? 32.948 24.135 -38.424 1.00 89.12 991 PHE A C 1
ATOM 7576 O O . PHE A 1 991 ? 33.925 24.747 -38.844 1.00 89.12 991 PHE A O 1
ATOM 7583 N N . ALA A 1 992 ? 31.925 24.766 -37.843 1.00 91.75 992 ALA A N 1
ATOM 7584 C CA . ALA A 1 992 ? 31.917 26.215 -37.644 1.00 91.75 992 ALA A CA 1
ATOM 7585 C C . ALA A 1 992 ? 33.090 26.684 -36.760 1.00 91.75 992 ALA A C 1
ATOM 7587 O O . ALA A 1 992 ? 33.659 27.753 -37.000 1.00 91.75 992 ALA A O 1
ATOM 7588 N N . ILE A 1 993 ? 33.479 25.874 -35.766 1.00 91.69 993 ILE A N 1
ATOM 7589 C CA . ILE A 1 993 ? 34.663 26.116 -34.931 1.00 91.69 993 ILE A CA 1
ATOM 7590 C C . ILE A 1 993 ? 35.947 25.991 -35.760 1.00 91.69 993 ILE A C 1
ATOM 7592 O O . ILE A 1 993 ? 36.790 26.886 -35.698 1.00 91.69 993 ILE A O 1
ATOM 7596 N N . GLU A 1 994 ? 36.093 24.929 -36.554 1.00 85.94 994 GLU A N 1
ATOM 7597 C CA . GLU A 1 994 ? 37.261 24.733 -37.431 1.00 85.94 994 GLU A CA 1
ATOM 7598 C C . GLU A 1 994 ? 37.397 25.881 -38.458 1.00 85.94 994 GLU A C 1
ATOM 7600 O O . GLU A 1 994 ? 38.481 26.443 -38.645 1.00 85.94 994 GLU A O 1
ATOM 7605 N N . ASP A 1 995 ? 36.286 26.332 -39.048 1.00 87.31 995 ASP A N 1
ATOM 7606 C CA . ASP A 1 995 ? 36.265 27.492 -39.945 1.00 87.31 995 ASP A CA 1
ATOM 7607 C C . ASP A 1 995 ? 36.660 28.787 -39.216 1.00 87.31 995 ASP A C 1
ATOM 7609 O O . ASP A 1 995 ? 37.388 29.622 -39.764 1.00 87.31 995 ASP A O 1
ATOM 7613 N N . ALA A 1 996 ? 36.211 28.977 -37.969 1.00 89.00 996 ALA A N 1
ATOM 7614 C CA . ALA A 1 996 ? 36.589 30.129 -37.151 1.00 89.00 996 ALA A CA 1
ATOM 7615 C C . ALA A 1 996 ? 38.091 30.133 -36.821 1.00 89.00 996 ALA A C 1
ATOM 7617 O O . ALA A 1 996 ? 38.736 31.183 -36.922 1.00 89.00 996 ALA A O 1
ATOM 7618 N N . VAL A 1 997 ? 38.666 28.965 -36.517 1.00 84.88 997 VAL A N 1
ATOM 7619 C CA . VAL A 1 997 ? 40.116 28.792 -36.349 1.00 84.88 997 VAL A CA 1
ATOM 7620 C C . VAL A 1 997 ? 40.855 29.212 -37.621 1.00 84.88 997 VAL A C 1
ATOM 7622 O O . VAL A 1 997 ? 41.827 29.971 -37.556 1.00 84.88 997 VAL A O 1
ATOM 7625 N N . GLN A 1 998 ? 40.383 28.775 -38.791 1.00 81.31 998 GLN A N 1
ATOM 7626 C CA . GLN A 1 998 ? 41.018 29.106 -40.063 1.00 81.31 998 GLN A CA 1
ATOM 7627 C C . GLN A 1 998 ? 40.929 30.608 -40.388 1.00 81.31 998 GLN A C 1
ATOM 7629 O O . GLN A 1 998 ? 41.926 31.213 -40.801 1.00 81.31 998 GLN A O 1
ATOM 7634 N N . ARG A 1 999 ? 39.780 31.253 -40.138 1.00 82.50 999 ARG A N 1
ATOM 7635 C CA . ARG A 1 999 ? 39.626 32.715 -40.284 1.00 82.50 999 ARG A CA 1
ATOM 7636 C C . ARG A 1 999 ? 40.619 33.481 -39.405 1.00 82.50 999 ARG A C 1
ATOM 7638 O O . ARG A 1 999 ? 41.266 34.410 -39.890 1.00 82.50 999 ARG A O 1
ATOM 7645 N N . SER A 1 1000 ? 40.796 33.052 -38.155 1.00 77.19 1000 SER A N 1
ATOM 7646 C CA . SER A 1 1000 ? 41.742 33.666 -37.214 1.00 77.19 1000 SER A CA 1
ATOM 7647 C C . SER A 1 1000 ? 43.201 33.561 -37.685 1.00 77.19 1000 SER A C 1
ATOM 7649 O O . SER A 1 1000 ? 43.927 34.559 -37.687 1.00 77.19 1000 SER A O 1
ATOM 7651 N N . LYS A 1 1001 ? 43.618 32.393 -38.202 1.00 70.94 1001 LYS A N 1
ATOM 7652 C CA . LYS A 1 1001 ? 44.958 32.199 -38.798 1.00 70.94 1001 LYS A CA 1
ATOM 7653 C C . LYS A 1 1001 ? 45.225 33.160 -39.962 1.00 70.94 1001 LYS A C 1
ATOM 7655 O O . LYS A 1 1001 ? 46.339 33.653 -40.113 1.00 70.94 1001 LYS A O 1
ATOM 7660 N N . THR A 1 1002 ? 44.198 33.445 -40.762 1.00 64.25 1002 THR A N 1
ATOM 7661 C CA . THR A 1 1002 ? 44.309 34.294 -41.958 1.00 64.25 1002 THR A CA 1
ATOM 7662 C C . THR A 1 1002 ? 44.409 35.785 -41.602 1.00 64.25 1002 THR A C 1
ATOM 7664 O O . THR A 1 1002 ? 45.158 36.518 -42.244 1.00 64.25 1002 THR A O 1
ATOM 7667 N N . MET A 1 1003 ? 43.729 36.238 -40.539 1.00 57.94 1003 MET A N 1
ATOM 7668 C CA . MET A 1 1003 ? 43.854 37.614 -40.022 1.00 57.94 1003 MET A CA 1
ATOM 7669 C C . MET A 1 1003 ? 45.221 37.897 -39.369 1.00 57.94 1003 MET A C 1
ATOM 7671 O O . MET A 1 1003 ? 45.681 39.036 -39.384 1.00 57.94 1003 MET A O 1
ATOM 7675 N N . GLY A 1 1004 ? 45.903 36.872 -38.845 1.00 51.78 1004 GLY A N 1
ATOM 7676 C CA . GLY A 1 1004 ? 47.239 36.987 -38.244 1.00 51.78 1004 GLY A CA 1
ATOM 7677 C C . GLY A 1 1004 ? 48.397 37.222 -39.230 1.00 51.78 1004 GLY A C 1
ATOM 7678 O O . GLY A 1 1004 ? 49.487 37.585 -38.797 1.00 51.78 1004 GLY A O 1
ATOM 7679 N N . MET A 1 1005 ? 48.186 37.075 -40.547 1.00 44.50 1005 MET A N 1
ATOM 7680 C CA . MET A 1 1005 ? 49.218 37.311 -41.577 1.00 44.50 1005 MET A CA 1
ATOM 7681 C C . MET A 1 1005 ? 49.486 38.803 -41.882 1.00 44.50 1005 MET A C 1
ATOM 7683 O O . MET A 1 1005 ? 50.298 39.106 -42.750 1.00 44.50 1005 MET A O 1
ATOM 7687 N N . GLY A 1 1006 ? 48.837 39.740 -41.176 1.00 35.19 1006 GLY A N 1
ATOM 7688 C CA . GLY A 1 1006 ? 49.022 41.192 -41.342 1.00 35.19 1006 GLY A CA 1
ATOM 7689 C C . GLY A 1 1006 ? 50.111 41.841 -40.475 1.00 35.19 1006 GLY A C 1
ATOM 7690 O O . GLY A 1 1006 ? 50.288 43.054 -40.548 1.00 35.19 1006 GLY A O 1
ATOM 7691 N N . LEU A 1 1007 ? 50.834 41.079 -39.650 1.00 36.75 1007 LEU A N 1
ATOM 7692 C CA . LEU A 1 1007 ? 51.966 41.581 -38.862 1.00 36.75 1007 LEU A CA 1
ATOM 7693 C C . LEU A 1 1007 ? 53.279 41.061 -39.459 1.00 36.75 1007 LEU A C 1
ATOM 7695 O O . LEU A 1 1007 ? 53.864 40.093 -38.973 1.00 36.75 1007 LEU A O 1
ATOM 7699 N N . GLU A 1 1008 ? 53.745 41.718 -40.526 1.00 32.16 1008 GLU A N 1
ATOM 7700 C CA . GLU A 1 1008 ? 55.164 41.685 -40.880 1.00 32.16 1008 GLU A CA 1
ATOM 7701 C C . GLU A 1 1008 ? 55.958 42.231 -39.688 1.00 32.16 1008 GLU A C 1
ATOM 7703 O O . GLU A 1 1008 ? 55.896 43.414 -39.351 1.00 32.16 1008 GLU A O 1
ATOM 7708 N N . VAL A 1 1009 ? 56.700 41.349 -39.022 1.00 35.06 1009 VAL A N 1
ATOM 7709 C CA . VAL A 1 1009 ? 57.757 41.754 -38.100 1.00 35.06 1009 VAL A CA 1
ATOM 7710 C C . VAL A 1 1009 ? 58.832 42.430 -38.947 1.00 35.06 1009 VAL A C 1
ATOM 7712 O O . VAL A 1 1009 ? 59.563 41.764 -39.680 1.00 35.06 1009 VAL A O 1
ATOM 7715 N N . SER A 1 1010 ? 58.902 43.759 -38.868 1.00 31.77 1010 SER A N 1
ATOM 7716 C CA . SER A 1 1010 ? 59.973 44.557 -39.458 1.00 31.77 1010 SER A CA 1
ATOM 7717 C C . SER A 1 1010 ? 61.328 44.029 -38.985 1.00 31.77 1010 SER A C 1
ATOM 7719 O O . SER A 1 1010 ? 61.616 44.019 -37.785 1.00 31.77 1010 SER A O 1
ATOM 7721 N N . GLN A 1 1011 ? 62.167 43.605 -39.930 1.00 35.62 1011 GLN A N 1
ATOM 7722 C CA . GLN A 1 1011 ? 63.589 43.380 -39.700 1.00 35.62 1011 GLN A CA 1
ATOM 7723 C C . GLN A 1 1011 ? 64.294 44.727 -39.514 1.00 35.62 1011 GLN A C 1
ATOM 7725 O O . GLN A 1 1011 ? 64.948 45.201 -40.427 1.00 35.62 1011 GLN A O 1
ATOM 7730 N N . ASP A 1 1012 ? 64.163 45.341 -38.342 1.00 35.12 1012 ASP A N 1
ATOM 7731 C CA . ASP A 1 1012 ? 65.076 46.389 -37.885 1.00 35.12 1012 ASP A CA 1
ATOM 7732 C C . ASP A 1 1012 ? 65.186 46.289 -36.361 1.00 35.12 1012 ASP A C 1
ATOM 7734 O O . ASP A 1 1012 ? 64.289 46.666 -35.607 1.00 35.12 1012 ASP A O 1
ATOM 7738 N N . GLY A 1 1013 ? 66.279 45.681 -35.901 1.00 33.00 1013 GLY A N 1
ATOM 7739 C CA . GLY A 1 1013 ? 66.597 45.582 -34.481 1.00 33.00 1013 GLY A CA 1
ATOM 7740 C C . GLY A 1 1013 ? 67.245 46.866 -33.958 1.00 33.00 1013 GLY A C 1
ATOM 7741 O O . GLY A 1 1013 ? 68.011 47.497 -34.687 1.00 33.00 1013 GLY A O 1
ATOM 7742 N N . PRO A 1 1014 ? 67.054 47.233 -32.679 1.00 34.38 1014 PRO A N 1
ATOM 7743 C CA . PRO A 1 1014 ? 67.970 48.123 -32.000 1.00 34.38 1014 PRO A CA 1
ATOM 7744 C C . PRO A 1 1014 ? 69.089 47.318 -31.331 1.00 34.38 1014 PRO A C 1
ATOM 7746 O O . PRO A 1 1014 ? 68.881 46.315 -30.647 1.00 34.38 1014 PRO A O 1
ATOM 7749 N N . SER A 1 1015 ? 70.300 47.800 -31.575 1.00 34.12 1015 SER A N 1
ATOM 7750 C CA . SER A 1 1015 ? 71.576 47.328 -31.065 1.00 34.12 1015 SER A CA 1
ATOM 7751 C C . SER A 1 1015 ? 71.631 47.224 -29.541 1.00 34.12 1015 SER A C 1
ATOM 7753 O O . SER A 1 1015 ? 71.124 48.085 -28.823 1.00 34.12 1015 SER A O 1
ATOM 7755 N N . ALA A 1 1016 ? 72.380 46.227 -29.073 1.00 40.31 1016 ALA A N 1
ATOM 7756 C CA . ALA A 1 1016 ? 72.861 46.096 -27.707 1.00 40.31 1016 ALA A CA 1
ATOM 7757 C C . ALA A 1 1016 ? 73.508 47.387 -27.181 1.00 40.31 1016 ALA A C 1
ATOM 7759 O O . ALA A 1 1016 ? 74.489 47.861 -27.755 1.00 40.31 1016 ALA A O 1
ATOM 7760 N N . THR A 1 1017 ? 73.023 47.898 -26.047 1.00 36.62 1017 THR A N 1
ATOM 7761 C CA . THR A 1 1017 ? 73.853 48.464 -24.969 1.00 36.62 1017 THR A CA 1
ATOM 7762 C C . THR A 1 1017 ? 73.002 48.808 -23.740 1.00 36.62 1017 THR A C 1
ATOM 7764 O O . THR A 1 1017 ? 71.940 49.404 -23.863 1.00 36.62 1017 THR A O 1
ATOM 7767 N N . ALA A 1 1018 ? 73.576 48.500 -22.570 1.00 32.53 1018 ALA A N 1
ATOM 7768 C CA . ALA A 1 1018 ? 73.286 49.022 -21.229 1.00 32.53 1018 ALA A CA 1
ATOM 7769 C C . ALA A 1 1018 ? 72.103 48.437 -20.432 1.00 32.53 1018 ALA A C 1
ATOM 7771 O O . ALA A 1 1018 ? 71.008 48.293 -20.949 1.00 32.53 1018 ALA A O 1
ATOM 7772 N N . VAL A 1 1019 ? 72.220 48.133 -19.134 1.00 33.53 1019 VAL A N 1
ATOM 7773 C CA . VAL A 1 1019 ? 73.336 48.071 -18.164 1.00 33.53 1019 VAL A CA 1
ATOM 7774 C C . VAL A 1 1019 ? 72.772 47.317 -16.934 1.00 33.53 1019 VAL A C 1
ATOM 7776 O O . VAL A 1 1019 ? 71.572 47.366 -16.678 1.00 33.53 1019 VAL A O 1
ATOM 7779 N N . GLN A 1 1020 ? 73.637 46.623 -16.188 1.00 35.28 1020 GLN A N 1
ATOM 7780 C CA . GLN A 1 1020 ? 73.387 46.097 -14.838 1.00 35.28 1020 GLN A CA 1
ATOM 7781 C C . GLN A 1 1020 ? 72.939 47.185 -13.841 1.00 35.28 1020 GLN A C 1
ATOM 7783 O O . GLN A 1 1020 ? 73.651 48.175 -13.691 1.00 35.28 1020 GLN A O 1
ATOM 7788 N N . SER A 1 1021 ? 71.878 46.923 -13.069 1.00 35.34 1021 SER A N 1
ATOM 7789 C CA . SER A 1 1021 ? 71.780 47.197 -11.618 1.00 35.34 1021 SER A CA 1
ATOM 7790 C C . SER A 1 1021 ? 70.490 46.610 -11.068 1.00 35.34 1021 SER A C 1
ATOM 7792 O O . SER A 1 1021 ? 69.429 47.013 -11.600 1.00 35.34 1021 SER A O 1
#

Sequence (1021 aa):
FFSLGAASIMVDALLDAKLPNDFTLEEKDLAHDLANLGQEHLFNDWPPQDEASTEKKAFMQQVAALNASYPGGLKAYVDNAKQLLQASKEGVNPLEGFTPTPVAEMTTLDRTTPDFEKLEEMGLEQMKHAAFVLVAGGLGERLGYDGIKLQIPIELTTGLSYLGWYCFWLKSLGSRCGSILPLVIMTSDDTHDMTVGLLNESNNFGLEEGQITLLKQQKVPALSDNDARFCCLPNNPYELLTKPHGHGDVHTLLYQSQTASKWKAEGRKWMVFLQDTNALSFRGVPALLGNSAARDLDLNFCGIPRQPKEEIGALATLTSPEGQQMVCNVEYNQLDPMLKTIQKANGEEEMGDSAAEDGFSPYPGNINLLVVGLGNYAAALQPSEGIIPEFVNPKYADESKTTFKSPTRLECMMQDYAKLLGSGAKVGVTYTKERWLYSPVKNNLETAAQKDAKGLHPSSMASAEFDQYKVNGDLLRDAGIHVPEAQSERDASGMYLIPKIQLMPAFGCTRAEIKSRIKANSGSVISASSSLILDGDITIDHLELDGALFVRVAPGCKVHIEHLVVCNKGLRFMQLGPTAPPKLQSRGYALEKLEMREMLFDKPGSYKIREAVERVRVVFIGASYPNFKAPEGGCDNATRLEAMDWVTLVGVVDPNTAATQAMLAKLKASTPEKYMQCKVYSTVKLMLETLPKAEWPHAAIIGLPPKKHGGTRTDADLELILGMAGISMYMDKPISASPPGALDGEGPAALATCLWSLALDQKFLIAVEYPLRYCRAVERVQALLKQTGRPVTSIMARYNLAHGAARNVGDEVGGTVLQFGADLLDLCRMFAGEVDLDTVQALAVPSTAAPHAVGHVEHRNSKAKANDVVVNAMWKHKSGVVTSLVTGTLLHGTRSSSEIELWADGVRIVLVDPHTESAVISVRVPGSSVDTTEEVLQEFIRAGKDIPPAALDTDPHFLALQSFVEAVRTQRPEDIRSSYWDAARTHELAFAIEDAVQRSKTMGMGLEVSQDGPSATAVQS

pLDDT: mean 87.09, std 13.38, range [31.77, 98.75]

Organism: NCBI:txid73025

Radius of gyration: 40.15 Å; chains: 1; bounding box: 130×76×114 Å

Foldseek 3Di:
DVPVVVVLVVLLVVQVQQAAPPDDPVLSVLLSVCVVLVQSVLCVPGDTHHPPNVLLVLLSVVQVVQQVQAVVGPSVFLVVLLVQLVCVLVVPDPQPQKDWDFDPDAAEDDVLDVLLVVLLVLLLLQQQLEAEEEEFADDCVQLLADAGQQCFQLAFPVSAGLQLLVLLLQVLSCVSNVHRHAYEYEYEPRHVVVVVVVCVVCVNNPRDPPSYHYQYRYWHFWAFFSSRHGDADVPRSSHTDTHGQESLCSQLSCLVVVVLVVSVVVNRWKYKYHYSFQSLQLQCSSSQSSVCVVQVAQKEFEFEFAAQLPQFWFWTWIAHPVGFTFTATDGSVRQQVSQLVVCVVVVHHSPGQAADPVNGGSTTGGQRGMMHTSPCSNVLCVVVSRDFDKHWDFDDPDSSRGGGPDTIGIHDDNRSSRVSDDSPGHYHYHYYHHCLRDQAADHFPVQLVVQVVVVHHSSHSQSSQVSQQQVQLVLVVSLAAAADHFDPDADPQRHTQAANEAERCQCHSYSVSVSVQEDHPLNAYADSNEYEADAHAHHESHHHYDAAEHEHADPLEHEYENYYYDHDPHKDKHADDPPDDSSVVSVRIHIDGPDHHYHYHDDHDYYYDDDDLQAFEEEEEDQDPQADDDDVWDHHPVLLVLVPPSHAYQEYAALPQVVSVVVLVVCCVVPVVRRVNYDYHPAPVRVPVVDDLVNDGQEYEYGDQQQQEFWCDPRHNNLVSCLLSLHAYEYEPPNHQDACPPPPQTGNVSSQVSSVVSCVPSVYYYFYDLLLLLAPLNVVVVVVCVVQVFAWAEKEKEWEAAPLQVPDDDPRHHAQCRPTVLSVLLVCCVRQNAFPLVFKAKAFAKPPDDDVPAPDDPDDDPPDDIGTAKMWMWGAGPSNHIYIYIYGYHNPDNDIWIKMWTDTVQKIWIWIDSVDQWIKIWIGHHPDPGTDIDIDGADDRTPPDDGPPRNCNHHSRSQQVVLNSVCSSVVPNVSRSHGSVSSSSSSNNSVSSVVNNVVVVVVVVPDDPDPDDDDDDDDDD